Protein 3FHL (pdb70)

Structure (mmCIF, N/CA/C/O backbone):
data_3FHL
#
_entry.id   3FHL
#
_cell.length_a   196.258
_cell.length_b   127.367
_cell.length_c   79.889
_cell.angle_alpha   90.00
_cell.angle_beta   112.01
_cell.angle_gamma   90.00
#
_symmetry.space_group_name_H-M   'C 1 2 1'
#
loop_
_entity.id
_entity.type
_entity.pdbx_description
1 polymer 'Putative oxidoreductase'
2 non-polymer GLYCEROL
3 non-polymer 'MAGNESIUM ION'
4 water water
#
loop_
_atom_site.group_PDB
_atom_site.id
_atom_site.type_symbol
_atom_site.label_atom_id
_atom_site.label_alt_id
_atom_site.label_comp_id
_atom_site.label_asym_id
_atom_site.label_entity_id
_atom_site.label_seq_id
_atom_site.pdbx_PDB_ins_code
_atom_site.Cartn_x
_atom_site.Cartn_y
_atom_site.Cartn_z
_atom_site.occupancy
_atom_site.B_iso_or_equiv
_atom_site.auth_seq_id
_atom_site.auth_comp_id
_atom_site.auth_asym_id
_atom_site.auth_atom_id
_atom_site.pdbx_PDB_model_num
ATOM 1 N N . LEU A 1 3 ? 90.210 60.313 17.162 1.00 70.40 1 LEU A N 1
ATOM 2 C CA . LEU A 1 3 ? 88.971 61.138 17.064 1.00 74.28 1 LEU A CA 1
ATOM 3 C C . LEU A 1 3 ? 88.996 62.314 18.038 1.00 72.70 1 LEU A C 1
ATOM 4 O O . LEU A 1 3 ? 88.398 63.358 17.770 1.00 74.95 1 LEU A O 1
ATOM 9 N N . GLU A 1 4 ? 89.670 62.132 19.173 1.00 68.77 2 GLU A N 1
ATOM 10 C CA . GLU A 1 4 ? 89.996 63.252 20.056 1.00 64.45 2 GLU A CA 1
ATOM 11 C C . GLU A 1 4 ? 91.427 63.726 19.815 1.00 53.96 2 GLU A C 1
ATOM 12 O O . GLU A 1 4 ? 92.336 62.908 19.639 1.00 54.37 2 GLU A O 1
ATOM 18 N N . ILE A 1 5 ? 91.606 65.045 19.818 1.00 44.51 3 ILE A N 1
ATOM 19 C CA . ILE A 1 5 ? 92.890 65.698 19.500 1.00 37.04 3 ILE A CA 1
ATOM 20 C C . ILE A 1 5 ? 93.996 65.293 20.495 1.00 36.15 3 ILE A C 1
ATOM 21 O O . ILE A 1 5 ? 93.767 65.222 21.704 1.00 28.12 3 ILE A O 1
ATOM 26 N N . ILE A 1 6 ? 95.171 64.969 19.956 1.00 31.63 4 ILE A N 1
ATOM 27 C CA . ILE A 1 6 ? 96.298 64.509 20.753 1.00 27.89 4 ILE A CA 1
ATOM 28 C C . ILE A 1 6 ? 97.066 65.718 21.274 1.00 23.28 4 ILE A C 1
ATOM 29 O O . ILE A 1 6 ? 97.818 66.340 20.530 1.00 25.36 4 ILE A O 1
ATOM 34 N N . LYS A 1 7 ? 96.867 66.048 22.546 1.00 27.88 5 LYS A N 1
ATOM 35 C CA . LYS A 1 7 ? 97.559 67.176 23.166 1.00 29.97 5 LYS A CA 1
ATOM 36 C C . LYS A 1 7 ? 98.999 66.786 23.465 1.00 29.80 5 LYS A C 1
ATOM 37 O O . LYS A 1 7 ? 99.265 65.838 24.211 1.00 28.30 5 LYS A O 1
ATOM 43 N N . THR A 1 8 ? 99.914 67.548 22.878 1.00 29.78 6 THR A N 1
ATOM 44 C CA . THR A 1 8 ? 101.312 67.187 22.800 1.00 29.92 6 THR A CA 1
ATOM 45 C C . THR A 1 8 ? 102.200 68.194 23.535 1.00 29.09 6 THR A C 1
ATOM 46 O O . THR A 1 8 ? 102.055 69.412 23.384 1.00 28.54 6 THR A O 1
ATOM 50 N N . GLY A 1 9 ? 103.106 67.659 24.345 1.00 28.63 7 GLY A N 1
ATOM 51 C CA . GLY A 1 9 ? 104.150 68.442 25.011 1.00 28.74 7 GLY A CA 1
ATOM 52 C C . GLY A 1 9 ? 105.495 68.210 24.340 1.00 28.00 7 GLY A C 1
ATOM 53 O O . GLY A 1 9 ? 105.909 67.066 24.163 1.00 31.45 7 GLY A O 1
ATOM 54 N N . LEU A 1 10 ? 106.163 69.288 23.941 1.00 28.88 8 LEU A N 1
ATOM 55 C CA . LEU A 1 10 ? 107.460 69.176 23.281 1.00 29.14 8 LEU A CA 1
ATOM 56 C C . LEU A 1 10 ? 108.571 69.523 24.266 1.00 27.86 8 LEU A C 1
ATOM 57 O O . LEU A 1 10 ? 108.570 70.622 24.831 1.00 28.38 8 LEU A O 1
ATOM 62 N N . ALA A 1 11 ? 109.508 68.595 24.469 1.00 29.58 9 ALA A N 1
ATOM 63 C CA . ALA A 1 11 ? 110.497 68.749 25.565 1.00 25.82 9 ALA A CA 1
ATOM 64 C C . ALA A 1 11 ? 111.648 69.730 25.299 1.00 27.76 9 ALA A C 1
ATOM 65 O O . ALA A 1 11 ? 112.320 70.161 26.250 1.00 28.24 9 ALA A O 1
ATOM 67 N N . ALA A 1 12 ? 111.852 70.110 24.037 1.00 27.11 10 ALA A N 1
ATOM 68 C CA . ALA A 1 12 ? 112.915 71.053 23.670 1.00 33.45 10 ALA A CA 1
ATOM 69 C C . ALA A 1 12 ? 112.626 71.802 22.385 1.00 34.64 10 ALA A C 1
ATOM 70 O O . ALA A 1 12 ? 112.089 71.238 21.423 1.00 32.60 10 ALA A O 1
ATOM 72 N N . PHE A 1 13 ? 113.019 73.073 22.374 1.00 34.30 11 PHE A N 1
ATOM 73 C CA . PHE A 1 13 ? 112.826 73.938 21.221 1.00 36.90 11 PHE A CA 1
ATOM 74 C C . PHE A 1 13 ? 114.177 74.383 20.611 1.00 40.40 11 PHE A C 1
ATOM 75 O O . PHE A 1 13 ? 114.340 75.536 20.213 1.00 36.35 11 PHE A O 1
ATOM 83 N N . GLY A 1 14 ? 115.135 73.454 20.536 1.00 39.20 12 GLY A N 1
ATOM 84 C CA . GLY A 1 14 ? 116.375 73.660 19.773 1.00 35.61 12 GLY A CA 1
ATOM 85 C C . GLY A 1 14 ? 116.127 73.338 18.311 1.00 38.72 12 GLY A C 1
ATOM 86 O O . GLY A 1 14 ? 114.975 73.396 17.852 1.00 33.11 12 GLY A O 1
ATOM 87 N N . MET A 1 15 ? 117.181 72.973 17.574 1.00 34.13 13 MET A N 1
ATOM 88 C CA . MET A 1 15 ? 117.051 72.686 16.142 1.00 36.18 13 MET A CA 1
ATOM 89 C C . MET A 1 15 ? 115.968 71.651 15.889 1.00 35.96 13 MET A C 1
ATOM 90 O O . MET A 1 15 ? 115.094 71.868 15.054 1.00 34.13 13 MET A O 1
ATOM 95 N N . SER A 1 16 ? 116.066 70.532 16.604 1.00 34.71 14 SER A N 1
ATOM 96 C CA A SER A 1 16 ? 115.155 69.401 16.413 0.50 36.26 14 SER A CA 1
ATOM 97 C CA B SER A 1 16 ? 115.163 69.397 16.445 0.50 36.24 14 SER A CA 1
ATOM 98 C C . SER A 1 16 ? 113.697 69.778 16.670 1.00 31.66 14 SER A C 1
ATOM 99 O O . SER A 1 16 ? 112.812 69.389 15.904 1.00 33.53 14 SER A O 1
ATOM 104 N N . GLY A 1 17 ? 113.455 70.542 17.735 1.00 32.41 15 GLY A N 1
ATOM 105 C CA . GLY A 1 17 ? 112.109 71.014 18.042 1.00 29.71 15 GLY A CA 1
ATOM 106 C C . GLY A 1 17 ? 111.583 71.930 16.962 1.00 34.47 15 GLY A C 1
ATOM 107 O O . GLY A 1 17 ? 110.425 71.818 16.562 1.00 31.52 15 GLY A O 1
ATOM 108 N N . GLN A 1 18 ? 112.439 72.823 16.464 1.00 29.23 16 GLN A N 1
ATOM 109 C CA . GLN A 1 18 ? 111.997 73.812 15.481 1.00 33.19 16 GLN A CA 1
ATOM 110 C C . GLN A 1 18 ? 111.817 73.240 14.078 1.00 30.37 16 GLN A C 1
ATOM 111 O O . GLN A 1 18 ? 111.050 73.775 13.274 1.00 31.27 16 GLN A O 1
ATOM 117 N N . VAL A 1 19 ? 112.523 72.152 13.782 1.00 32.30 17 VAL A N 1
ATOM 118 C CA . VAL A 1 19 ? 112.582 71.622 12.426 1.00 30.04 17 VAL A CA 1
ATOM 119 C C . VAL A 1 19 ? 111.810 70.307 12.271 1.00 26.59 17 VAL A C 1
ATOM 120 O O . VAL A 1 19 ? 111.003 70.166 11.347 1.00 31.40 17 VAL A O 1
ATOM 124 N N . PHE A 1 20 ? 112.035 69.356 13.178 1.00 24.40 18 PHE A N 1
ATOM 125 C CA . PHE A 1 20 ? 111.467 67.999 13.039 1.00 27.21 18 PHE A CA 1
ATOM 126 C C . PHE A 1 20 ? 110.054 67.849 13.636 1.00 28.61 18 PHE A C 1
ATOM 127 O O . PHE A 1 20 ? 109.271 67.008 13.185 1.00 27.66 18 PHE A O 1
ATOM 135 N N . HIS A 1 21 ? 109.746 68.656 14.651 1.00 27.37 19 HIS A N 1
ATOM 136 C CA . HIS A 1 21 ? 108.602 68.399 15.529 1.00 29.08 19 HIS A CA 1
ATOM 137 C C . HIS A 1 21 ? 107.517 69.476 15.533 1.00 28.96 19 HIS A C 1
ATOM 138 O O . HIS A 1 21 ? 106.416 69.237 15.034 1.00 27.36 19 HIS A O 1
ATOM 145 N N . ALA A 1 22 ? 107.829 70.654 16.067 1.00 22.74 20 ALA A N 1
ATOM 146 C CA . ALA A 1 22 ? 106.832 71.741 16.175 1.00 27.86 20 ALA A CA 1
ATOM 147 C C . ALA A 1 22 ? 106.072 72.095 14.883 1.00 30.89 20 ALA A C 1
ATOM 148 O O . ALA A 1 22 ? 104.865 72.251 14.958 1.00 29.07 20 ALA A O 1
ATOM 150 N N . PRO A 1 23 ? 106.747 72.185 13.704 1.00 31.08 21 PRO A N 1
ATOM 151 C CA . PRO A 1 23 ? 105.925 72.536 12.529 1.00 31.03 21 PRO A CA 1
ATOM 152 C C . PRO A 1 23 ? 104.836 71.522 12.181 1.00 32.26 21 PRO A C 1
ATOM 153 O O . PRO A 1 23 ? 103.805 71.897 11.622 1.00 34.95 21 PRO A O 1
ATOM 157 N N . PHE A 1 24 ? 105.056 70.255 12.503 1.00 28.17 22 PHE A N 1
ATOM 158 C CA . PHE A 1 24 ? 104.114 69.216 12.099 1.00 27.73 22 PHE A CA 1
ATOM 159 C C . PHE A 1 24 ? 103.062 68.946 13.172 1.00 27.82 22 PHE A C 1
ATOM 160 O O . PHE A 1 24 ? 101.905 68.738 12.838 1.00 30.07 22 PHE A O 1
ATOM 168 N N . ILE A 1 25 ? 103.462 68.990 14.446 1.00 27.89 23 ILE A N 1
ATOM 169 C CA . ILE A 1 25 ? 102.507 68.929 15.559 1.00 28.13 23 ILE A CA 1
ATOM 170 C C . ILE A 1 25 ? 101.503 70.082 15.397 1.00 33.39 23 ILE A C 1
ATOM 171 O O . ILE A 1 25 ? 100.287 69.869 15.483 1.00 29.04 23 ILE A O 1
ATOM 176 N N . SER A 1 26 ? 102.031 71.271 15.098 1.00 28.73 24 SER A N 1
ATOM 177 C CA . SER A 1 26 ? 101.232 72.454 14.795 1.00 28.82 24 SER A CA 1
ATOM 178 C C . SER A 1 26 ? 100.272 72.285 13.610 1.00 29.27 24 SER A C 1
ATOM 179 O O . SER A 1 26 ? 99.064 72.404 13.801 1.00 32.05 24 SER A O 1
ATOM 182 N N . THR A 1 27 ? 100.788 72.006 12.409 1.00 29.07 25 THR A N 1
ATOM 183 C CA . THR A 1 27 ? 99.937 71.957 11.204 1.00 33.35 25 THR A CA 1
ATOM 184 C C . THR A 1 27 ? 98.967 70.785 11.179 1.00 30.66 25 THR A C 1
ATOM 185 O O . THR A 1 27 ? 97.874 70.914 10.632 1.00 31.73 25 THR A O 1
ATOM 189 N N . ASN A 1 28 ? 99.364 69.645 11.746 1.00 26.13 26 ASN A N 1
ATOM 190 C CA . ASN A 1 28 ? 98.474 68.483 11.796 1.00 28.98 26 ASN A CA 1
ATOM 191 C C . ASN A 1 28 ? 97.253 68.779 12.685 1.00 29.25 26 ASN A C 1
ATOM 192 O O . ASN A 1 28 ? 97.406 69.120 13.852 1.00 30.13 26 ASN A O 1
ATOM 197 N N . PRO A 1 29 ? 96.040 68.683 12.114 1.00 27.49 27 PRO A N 1
ATOM 198 C CA . PRO A 1 29 ? 94.833 69.051 12.873 1.00 30.37 27 PRO A CA 1
ATOM 199 C C . PRO A 1 29 ? 94.447 68.046 13.962 1.00 31.44 27 PRO A C 1
ATOM 200 O O . PRO A 1 29 ? 93.591 68.339 14.788 1.00 32.53 27 PRO A O 1
ATOM 204 N N . HIS A 1 30 ? 95.087 66.877 13.969 1.00 22.41 28 HIS A N 1
ATOM 205 C CA . HIS A 1 30 ? 94.758 65.850 14.926 1.00 21.07 28 HIS A CA 1
ATOM 206 C C . HIS A 1 30 ? 95.628 65.940 16.180 1.00 23.50 28 HIS A C 1
ATOM 207 O O . HIS A 1 30 ? 95.460 65.160 17.120 1.00 25.08 28 HIS A O 1
ATOM 214 N N . PHE A 1 31 ? 96.536 66.911 16.190 1.00 26.90 29 PHE A N 1
ATOM 215 C CA . PHE A 1 31 ? 97.446 67.134 17.314 1.00 24.61 29 PHE A CA 1
ATOM 216 C C . PHE A 1 31 ? 97.314 68.576 17.781 1.00 24.89 29 PHE A C 1
ATOM 217 O O . PHE A 1 31 ? 97.024 69.463 16.985 1.00 27.27 29 PHE A O 1
ATOM 225 N N . GLU A 1 32 ? 97.547 68.811 19.067 1.00 26.27 30 GLU A N 1
ATOM 226 C CA . GLU A 1 32 ? 97.697 70.175 19.557 1.00 26.55 30 GLU A CA 1
ATOM 227 C C . GLU A 1 32 ? 99.103 70.353 20.091 1.00 25.63 30 GLU A C 1
ATOM 228 O O . GLU A 1 32 ? 99.533 69.576 20.935 1.00 30.44 30 GLU A O 1
ATOM 234 N N . LEU A 1 33 ? 99.805 71.371 19.592 1.00 26.65 31 LEU A N 1
ATOM 235 C CA . LEU A 1 33 ? 101.086 71.785 20.150 1.00 28.04 31 LEU A CA 1
ATOM 236 C C . LEU A 1 33 ? 100.766 72.568 21.407 1.00 25.90 31 LEU A C 1
ATOM 237 O O . LEU A 1 33 ? 100.645 73.794 21.392 1.00 28.93 31 LEU A O 1
ATOM 242 N N . TYR A 1 34 ? 100.605 71.822 22.490 1.00 28.76 32 TYR A N 1
ATOM 243 C CA . TYR A 1 34 ? 99.968 72.320 23.696 1.00 30.03 32 TYR A CA 1
ATOM 244 C C . TYR A 1 34 ? 100.970 72.992 24.650 1.00 33.06 32 TYR A C 1
ATOM 245 O O . TYR A 1 34 ? 100.761 74.125 25.099 1.00 31.67 32 TYR A O 1
ATOM 254 N N . LYS A 1 35 ? 102.049 72.285 24.970 1.00 29.95 33 LYS A N 1
ATOM 255 C CA . LYS A 1 35 ? 103.081 72.830 25.839 1.00 31.57 33 LYS A CA 1
ATOM 256 C C . LYS A 1 35 ? 104.484 72.591 25.289 1.00 33.73 33 LYS A C 1
ATOM 257 O O . LYS A 1 35 ? 104.740 71.568 24.639 1.00 28.18 33 LYS A O 1
ATOM 263 N N . ILE A 1 36 ? 105.361 73.577 25.510 1.00 29.42 34 ILE A N 1
ATOM 264 C CA . ILE A 1 36 ? 106.742 73.550 25.046 1.00 29.78 34 ILE A CA 1
ATOM 265 C C . ILE A 1 36 ? 107.663 73.913 26.214 1.00 31.36 34 ILE A C 1
ATOM 266 O O . ILE A 1 36 ? 107.473 74.948 26.867 1.00 30.07 34 ILE A O 1
ATOM 271 N N . VAL A 1 37 ? 108.651 73.065 26.483 1.00 32.67 35 VAL A N 1
ATOM 272 C CA . VAL A 1 37 ? 109.695 73.422 27.465 1.00 27.89 35 VAL A CA 1
ATOM 273 C C . VAL A 1 37 ? 110.749 74.352 26.845 1.00 31.85 35 VAL A C 1
ATOM 274 O O . VAL A 1 37 ? 111.428 73.997 25.869 1.00 31.83 35 VAL A O 1
ATOM 278 N N . GLU A 1 38 ? 110.858 75.554 27.408 1.00 35.89 36 GLU A N 1
ATOM 279 C CA . GLU A 1 38 ? 111.984 76.448 27.166 1.00 39.84 36 GLU A CA 1
ATOM 280 C C . GLU A 1 38 ? 112.524 76.887 28.526 1.00 44.87 36 GLU A C 1
ATOM 281 O O . GLU A 1 38 ? 111.774 77.393 29.360 1.00 41.02 36 GLU A O 1
ATOM 287 N N . ARG A 1 39 ? 113.821 76.680 28.743 1.00 50.52 37 ARG A N 1
ATOM 288 C CA . ARG A 1 39 ? 114.486 76.997 30.014 1.00 53.72 37 ARG A CA 1
ATOM 289 C C . ARG A 1 39 ? 114.327 78.464 30.434 1.00 50.87 37 ARG A C 1
ATOM 290 O O . ARG A 1 39 ? 113.941 78.753 31.567 1.00 51.49 37 ARG A O 1
ATOM 298 N N . SER A 1 40 ? 114.631 79.382 29.526 1.00 50.47 38 SER A N 1
ATOM 299 C CA . SER A 1 40 ? 114.562 80.803 29.848 1.00 53.30 38 SER A CA 1
ATOM 300 C C . SER A 1 40 ? 113.970 81.644 28.725 1.00 54.09 38 SER A C 1
ATOM 301 O O . SER A 1 40 ? 113.368 82.689 28.975 1.00 54.53 38 SER A O 1
ATOM 304 N N . LYS A 1 41 ? 114.134 81.184 27.490 1.00 53.46 39 LYS A N 1
ATOM 305 C CA . LYS A 1 41 ? 113.714 81.962 26.332 1.00 54.51 39 LYS A CA 1
ATOM 306 C C . LYS A 1 41 ? 112.211 81.836 26.041 1.00 53.02 39 LYS A C 1
ATOM 307 O O . LYS A 1 41 ? 111.493 81.081 26.701 1.00 52.49 39 LYS A O 1
ATOM 313 N N . GLU A 1 42 ? 111.737 82.603 25.067 1.00 50.73 40 GLU A N 1
ATOM 314 C CA . GLU A 1 42 ? 110.359 82.492 24.606 1.00 49.37 40 GLU A CA 1
ATOM 315 C C . GLU A 1 42 ? 110.350 82.459 23.098 1.00 44.09 40 GLU A C 1
ATOM 316 O O . GLU A 1 42 ? 109.517 83.109 22.463 1.00 43.18 40 GLU A O 1
ATOM 322 N N . LEU A 1 43 ? 111.280 81.697 22.526 1.00 42.74 41 LEU A N 1
ATOM 323 C CA . LEU A 1 43 ? 111.456 81.633 21.076 1.00 46.09 41 LEU A CA 1
ATOM 324 C C . LEU A 1 43 ? 110.213 81.158 20.338 1.00 41.72 41 LEU A C 1
ATOM 325 O O . LEU A 1 43 ? 109.914 81.641 19.249 1.00 45.87 41 LEU A O 1
ATOM 330 N N . SER A 1 44 ? 109.485 80.229 20.952 1.00 40.40 42 SER A N 1
ATOM 331 C CA . SER A 1 44 ? 108.318 79.594 20.333 1.00 39.35 42 SER A CA 1
ATOM 332 C C . SER A 1 44 ? 107.080 80.483 20.193 1.00 38.21 42 SER A C 1
ATOM 333 O O . SER A 1 44 ? 106.184 80.162 19.404 1.00 41.15 42 SER A O 1
ATOM 336 N N . LYS A 1 45 ? 107.044 81.589 20.938 1.00 41.93 43 LYS A N 1
ATOM 337 C CA . LYS A 1 45 ? 105.925 82.548 20.914 1.00 46.70 43 LYS A CA 1
ATOM 338 C C . LYS A 1 45 ? 105.610 83.120 19.538 1.00 46.58 43 LYS A C 1
ATOM 339 O O . LYS A 1 45 ? 104.449 83.297 19.186 1.00 45.76 43 LYS A O 1
ATOM 345 N N . GLU A 1 46 ? 106.651 83.393 18.761 1.00 47.84 44 GLU A N 1
ATOM 346 C CA . GLU A 1 46 ? 106.505 84.053 17.467 1.00 50.74 44 GLU A CA 1
ATOM 347 C C . GLU A 1 46 ? 105.710 83.220 16.468 1.00 45.75 44 GLU A C 1
ATOM 348 O O . GLU A 1 46 ? 104.818 83.731 15.790 1.00 44.99 44 GLU A O 1
ATOM 354 N N . ARG A 1 47 ? 106.017 81.933 16.399 1.00 38.51 45 ARG A N 1
ATOM 355 C CA . ARG A 1 47 ? 105.385 81.058 15.425 1.00 36.82 45 ARG A CA 1
ATOM 356 C C . ARG A 1 47 ? 104.243 80.231 16.023 1.00 34.77 45 ARG A C 1
ATOM 357 O O . ARG A 1 47 ? 103.306 79.831 15.310 1.00 31.47 45 ARG A O 1
ATOM 365 N N . TYR A 1 48 ? 104.335 79.967 17.327 1.00 29.10 46 TYR A N 1
ATOM 366 C CA . TYR A 1 48 ? 103.357 79.137 18.036 1.00 32.32 46 TYR A CA 1
ATOM 367 C C . TYR A 1 48 ? 102.756 79.859 19.255 1.00 29.92 46 TYR A C 1
ATOM 368 O O . TYR A 1 48 ? 102.982 79.448 20.401 1.00 31.30 46 TYR A O 1
ATOM 377 N N . PRO A 1 49 ? 101.956 80.923 19.015 1.00 29.60 47 PRO A N 1
ATOM 378 C CA . PRO A 1 49 ? 101.501 81.749 20.134 1.00 31.37 47 PRO A CA 1
ATOM 379 C C . PRO A 1 49 ? 100.427 81.106 21.015 1.00 28.67 47 PRO A C 1
ATOM 380 O O . PRO A 1 49 ? 100.131 81.615 22.099 1.00 30.25 47 PRO A O 1
ATOM 384 N N . GLN A 1 50 ? 99.867 79.981 20.580 1.00 28.08 48 GLN A N 1
ATOM 385 C CA . GLN A 1 50 ? 98.849 79.288 21.358 1.00 29.75 48 GLN A CA 1
ATOM 386 C C . GLN A 1 50 ? 99.417 78.129 22.163 1.00 32.89 48 GLN A C 1
ATOM 387 O O . GLN A 1 50 ? 98.681 77.457 22.890 1.00 34.56 48 GLN A O 1
ATOM 393 N N . ALA A 1 51 ? 100.722 77.889 22.033 1.00 30.91 49 ALA A N 1
ATOM 394 C CA . ALA A 1 51 ? 101.397 76.944 22.927 1.00 33.81 49 ALA A CA 1
ATOM 395 C C . ALA A 1 51 ? 101.682 77.630 24.257 1.00 34.63 49 ALA A C 1
ATOM 396 O O . ALA A 1 51 ? 101.859 78.847 24.314 1.00 38.55 49 ALA A O 1
ATOM 398 N N . SER A 1 52 ? 101.716 76.855 25.329 1.00 32.35 50 SER A N 1
ATOM 399 C CA . SER A 1 52 ? 102.094 77.407 26.615 1.00 35.73 50 SER A CA 1
ATOM 400 C C . SER A 1 52 ? 103.516 76.965 26.915 1.00 38.55 50 SER A C 1
ATOM 401 O O . SER A 1 52 ? 103.832 75.785 26.833 1.00 34.10 50 SER A O 1
ATOM 404 N N . ILE A 1 53 ? 104.372 77.928 27.228 1.00 37.58 51 ILE A N 1
ATOM 405 C CA . ILE A 1 53 ? 105.763 77.647 27.544 1.00 38.07 51 ILE A CA 1
ATOM 406 C C . ILE A 1 53 ? 105.873 77.276 29.018 1.00 36.73 51 ILE A C 1
ATOM 407 O O . ILE A 1 53 ? 105.405 78.017 29.878 1.00 34.36 51 ILE A O 1
ATOM 412 N N . VAL A 1 54 ? 106.442 76.105 29.302 1.00 36.67 52 VAL A N 1
ATOM 413 C CA . VAL A 1 54 ? 106.793 75.735 30.676 1.00 33.10 52 VAL A CA 1
ATOM 414 C C . VAL A 1 54 ? 108.314 75.684 30.821 1.00 38.66 52 VAL A C 1
ATOM 415 O O . VAL A 1 54 ? 109.035 75.617 29.824 1.00 37.22 52 VAL A O 1
ATOM 419 N N . ARG A 1 55 ? 108.794 75.717 32.060 1.00 38.43 53 ARG A N 1
ATOM 420 C CA . ARG A 1 55 ? 110.226 75.877 32.326 1.00 38.09 53 ARG A CA 1
ATOM 421 C C . ARG A 1 55 ? 110.950 74.568 32.641 1.00 38.32 53 ARG A C 1
ATOM 422 O O . ARG A 1 55 ? 112.169 74.561 32.815 1.00 42.12 53 ARG A O 1
ATOM 430 N N . SER A 1 56 ? 110.205 73.468 32.729 1.00 34.56 54 SER A N 1
ATOM 431 C CA . SER A 1 56 ? 110.788 72.188 33.132 1.00 37.81 54 SER A CA 1
ATOM 432 C C . SER A 1 56 ? 110.071 71.008 32.507 1.00 39.64 54 SER A C 1
ATOM 433 O O . SER A 1 56 ? 108.875 71.083 32.203 1.00 37.53 54 SER A O 1
ATOM 436 N N . PHE A 1 57 ? 110.813 69.917 32.330 1.00 38.86 55 PHE A N 1
ATOM 437 C CA . PHE A 1 57 ? 110.262 68.695 31.772 1.00 34.97 55 PHE A CA 1
ATOM 438 C C . PHE A 1 57 ? 109.172 68.091 32.656 1.00 38.85 55 PHE A C 1
ATOM 439 O O . PHE A 1 57 ? 108.153 67.609 32.149 1.00 32.27 55 PHE A O 1
ATOM 447 N N . LYS A 1 58 ? 109.408 68.100 33.968 1.00 39.44 56 LYS A N 1
ATOM 448 C CA . LYS A 1 58 ? 108.455 67.576 34.953 1.00 43.07 56 LYS A CA 1
ATOM 449 C C . LYS A 1 58 ? 107.054 68.192 34.798 1.00 43.43 56 LYS A C 1
ATOM 450 O O . LYS A 1 58 ? 106.048 67.504 34.981 1.00 42.67 56 LYS A O 1
ATOM 456 N N . GLU A 1 59 ? 106.998 69.470 34.421 1.00 36.22 57 GLU A N 1
ATOM 457 C CA . GLU A 1 59 ? 105.733 70.143 34.157 1.00 37.85 57 GLU A CA 1
ATOM 458 C C . GLU A 1 59 ? 104.923 69.514 33.016 1.00 36.44 57 GLU A C 1
ATOM 459 O O . GLU A 1 59 ? 103.696 69.594 33.032 1.00 40.14 57 GLU A O 1
ATOM 465 N N . LEU A 1 60 ? 105.595 68.899 32.035 1.00 32.64 58 LEU A N 1
ATOM 466 C CA . LEU A 1 60 ? 104.887 68.152 30.991 1.00 31.00 58 LEU A CA 1
ATOM 467 C C . LEU A 1 60 ? 104.282 66.878 31.557 1.00 32.18 58 LEU A C 1
ATOM 468 O O . LEU A 1 60 ? 103.140 66.551 31.252 1.00 30.15 58 LEU A O 1
ATOM 473 N N . THR A 1 61 ? 105.052 66.159 32.377 1.00 27.51 59 THR A N 1
ATOM 474 C CA . THR A 1 61 ? 104.618 64.866 32.917 1.00 30.57 59 THR A CA 1
ATOM 475 C C . THR A 1 61 ? 103.529 65.008 33.977 1.00 31.38 59 THR A C 1
ATOM 476 O O . THR A 1 61 ? 102.761 64.080 34.204 1.00 30.61 59 THR A O 1
ATOM 480 N N . GLU A 1 62 ? 103.476 66.168 34.629 1.00 33.25 60 GLU A N 1
ATOM 481 C CA . GLU A 1 62 ? 102.507 66.417 35.707 1.00 38.09 60 GLU A CA 1
ATOM 482 C C . GLU A 1 62 ? 101.151 66.978 35.242 1.00 40.51 60 GLU A C 1
ATOM 483 O O . GLU A 1 62 ? 100.241 67.157 36.051 1.00 43.12 60 GLU A O 1
ATOM 489 N N . ASP A 1 63 ? 101.013 67.228 33.942 1.00 33.37 61 ASP A N 1
ATOM 490 C CA . ASP A 1 63 ? 99.783 67.792 33.382 1.00 33.18 61 ASP A CA 1
ATOM 491 C C . ASP A 1 63 ? 98.903 66.689 32.797 1.00 37.14 61 ASP A C 1
ATOM 492 O O . ASP A 1 63 ? 99.276 66.069 31.794 1.00 31.36 61 ASP A O 1
ATOM 497 N N . PRO A 1 64 ? 97.721 66.449 33.412 1.00 39.37 62 PRO A N 1
ATOM 498 C CA . PRO A 1 64 ? 96.837 65.351 32.992 1.00 36.47 62 PRO A CA 1
ATOM 499 C C . PRO A 1 64 ? 96.195 65.524 31.616 1.00 33.89 62 PRO A C 1
ATOM 500 O O . PRO A 1 64 ? 95.707 64.553 31.058 1.00 39.17 62 PRO A O 1
ATOM 504 N N . GLU A 1 65 ? 96.200 66.740 31.083 1.00 31.51 63 GLU A N 1
ATOM 505 C CA . GLU A 1 65 ? 95.675 66.997 29.737 1.00 34.63 63 GLU A CA 1
ATOM 506 C C . GLU A 1 65 ? 96.586 66.477 28.613 1.00 34.84 63 GLU A C 1
ATOM 507 O O . GLU A 1 65 ? 96.126 66.262 27.493 1.00 37.11 63 GLU A O 1
ATOM 513 N N . ILE A 1 66 ? 97.869 66.275 28.914 1.00 35.39 64 ILE A N 1
ATOM 514 C CA . ILE A 1 66 ? 98.848 65.852 27.895 1.00 30.20 64 ILE A CA 1
ATOM 515 C C . ILE A 1 66 ? 98.696 64.364 27.569 1.00 26.57 64 ILE A C 1
ATOM 516 O O . ILE A 1 66 ? 98.680 63.509 28.461 1.00 28.34 64 ILE A O 1
ATOM 521 N N . ASP A 1 67 ? 98.547 64.080 26.276 1.00 25.85 65 ASP A N 1
ATOM 522 C CA . ASP A 1 67 ? 98.415 62.738 25.745 1.00 28.90 65 ASP A CA 1
ATOM 523 C C . ASP A 1 67 ? 99.737 62.160 25.239 1.00 30.15 65 ASP A C 1
ATOM 524 O O . ASP A 1 67 ? 99.916 60.938 25.201 1.00 27.05 65 ASP A O 1
ATOM 529 N N . LEU A 1 68 ? 100.625 63.046 24.788 1.00 27.67 66 LEU A N 1
ATOM 530 C CA . LEU A 1 68 ? 101.862 62.645 24.128 1.00 28.01 66 LEU A CA 1
ATOM 531 C C . LEU A 1 68 ? 102.995 63.578 24.489 1.00 25.04 66 LEU A C 1
ATOM 532 O O . LEU A 1 68 ? 102.849 64.793 24.415 1.00 24.05 66 LEU A O 1
ATOM 537 N N . ILE A 1 69 ? 104.132 63.005 24.871 1.00 24.02 67 ILE A N 1
ATOM 538 C CA . ILE A 1 69 ? 105.342 63.798 25.099 1.00 26.57 67 ILE A CA 1
ATOM 539 C C . ILE A 1 69 ? 106.436 63.408 24.103 1.00 26.50 67 ILE A C 1
ATOM 540 O O . ILE A 1 69 ? 106.747 62.222 23.932 1.00 26.66 67 ILE A O 1
ATOM 545 N N . VAL A 1 70 ? 107.004 64.414 23.449 1.00 25.80 68 VAL A N 1
ATOM 546 C CA . VAL A 1 70 ? 108.108 64.209 22.523 1.00 24.82 68 VAL A CA 1
ATOM 547 C C . VAL A 1 70 ? 109.413 64.527 23.265 1.00 26.81 68 VAL A C 1
ATOM 548 O O . VAL A 1 70 ? 109.650 65.665 23.646 1.00 26.73 68 VAL A O 1
ATOM 552 N N . VAL A 1 71 ? 110.225 63.497 23.484 1.00 28.32 69 VAL A N 1
ATOM 553 C CA . VAL A 1 71 ? 111.507 63.628 24.212 1.00 26.49 69 VAL A CA 1
ATOM 554 C C . VAL A 1 71 ? 112.644 63.861 23.202 1.00 27.32 69 VAL A C 1
ATOM 555 O O . VAL A 1 71 ? 113.241 62.912 22.677 1.00 26.37 69 VAL A O 1
ATOM 559 N N . ASN A 1 72 ? 112.909 65.137 22.922 1.00 25.17 70 ASN A N 1
ATOM 560 C CA . ASN A 1 72 ? 113.960 65.562 21.986 1.00 27.48 70 ASN A CA 1
ATOM 561 C C . ASN A 1 72 ? 114.999 66.442 22.692 1.00 29.88 70 ASN A C 1
ATOM 562 O O . ASN A 1 72 ? 115.662 67.297 22.090 1.00 33.55 70 ASN A O 1
ATOM 567 N N . THR A 1 73 ? 115.111 66.216 23.988 1.00 28.28 71 THR A N 1
ATOM 568 C CA . THR A 1 73 ? 116.155 66.792 24.821 1.00 30.16 71 THR A CA 1
ATOM 569 C C . THR A 1 73 ? 117.504 66.071 24.566 1.00 33.07 71 THR A C 1
ATOM 570 O O . THR A 1 73 ? 117.546 65.099 23.807 1.00 33.66 71 THR A O 1
ATOM 574 N N . PRO A 1 74 ? 118.625 66.568 25.150 1.00 35.13 72 PRO A N 1
ATOM 575 C CA . PRO A 1 74 ? 119.911 65.876 24.936 1.00 35.66 72 PRO A CA 1
ATOM 576 C C . PRO A 1 74 ? 119.918 64.368 25.232 1.00 35.27 72 PRO A C 1
ATOM 577 O O . PRO A 1 74 ? 119.199 63.906 26.129 1.00 35.89 72 PRO A O 1
ATOM 581 N N . ASP A 1 75 ? 120.715 63.631 24.451 1.00 31.74 73 ASP A N 1
ATOM 582 C CA . ASP A 1 75 ? 120.828 62.158 24.502 1.00 32.94 73 ASP A CA 1
ATOM 583 C C . ASP A 1 75 ? 120.809 61.499 25.892 1.00 32.90 73 ASP A C 1
ATOM 584 O O . ASP A 1 75 ? 120.155 60.470 26.095 1.00 32.38 73 ASP A O 1
ATOM 589 N N . ASN A 1 76 ? 121.548 62.083 26.829 1.00 33.62 74 ASN A N 1
ATOM 590 C CA . ASN A 1 76 ? 121.689 61.552 28.190 1.00 39.88 74 ASN A CA 1
ATOM 591 C C . ASN A 1 76 ? 120.394 61.575 29.022 1.00 39.37 74 ASN A C 1
ATOM 592 O O . ASN A 1 76 ? 120.276 60.860 30.021 1.00 39.50 74 ASN A O 1
ATOM 597 N N . THR A 1 77 ? 119.446 62.411 28.613 1.00 33.67 75 THR A N 1
ATOM 598 C CA . THR A 1 77 ? 118.181 62.566 29.327 1.00 33.92 75 THR A CA 1
ATOM 599 C C . THR A 1 77 ? 117.131 61.538 28.893 1.00 32.68 75 THR A C 1
ATOM 600 O O . THR A 1 77 ? 116.093 61.414 29.549 1.00 31.72 75 THR A O 1
ATOM 604 N N . HIS A 1 78 ? 117.391 60.808 27.804 1.00 32.72 76 HIS A N 1
ATOM 605 C CA . HIS A 1 78 ? 116.313 60.072 27.103 1.00 31.76 76 HIS A CA 1
ATOM 606 C C . HIS A 1 78 ? 115.672 58.941 27.895 1.00 35.36 76 HIS A C 1
ATOM 607 O O . HIS A 1 78 ? 114.451 58.819 27.906 1.00 30.72 76 HIS A O 1
ATOM 614 N N . TYR A 1 79 ? 116.489 58.123 28.554 1.00 31.28 77 TYR A N 1
ATOM 615 C CA . TYR A 1 79 ? 115.976 57.026 29.360 1.00 29.12 77 TYR A CA 1
ATOM 616 C C . TYR A 1 79 ? 115.151 57.547 30.533 1.00 33.48 77 TYR A C 1
ATOM 617 O O . TYR A 1 79 ? 114.049 57.040 30.803 1.00 34.27 77 TYR A O 1
ATOM 626 N N . GLU A 1 80 ? 115.677 58.564 31.212 1.00 27.50 78 GLU A N 1
ATOM 627 C CA . GLU A 1 80 ? 115.040 59.066 32.426 1.00 33.16 78 GLU A CA 1
ATOM 628 C C . GLU A 1 80 ? 113.717 59.721 32.082 1.00 35.79 78 GLU A C 1
ATOM 629 O O . GLU A 1 80 ? 112.712 59.433 32.720 1.00 34.37 78 GLU A O 1
ATOM 635 N N . TYR A 1 81 ? 113.735 60.560 31.043 1.00 25.20 79 TYR A N 1
ATOM 636 C CA . TYR A 1 81 ? 112.586 61.358 30.632 1.00 29.32 79 TYR A CA 1
ATOM 637 C C . TYR A 1 81 ? 111.468 60.507 30.047 1.00 28.89 79 TYR A C 1
ATOM 638 O O . TYR A 1 81 ? 110.311 60.672 30.423 1.00 33.65 79 TYR A O 1
ATOM 647 N N . ALA A 1 82 ? 111.802 59.582 29.150 1.00 26.60 80 ALA A N 1
ATOM 648 C CA . ALA A 1 82 ? 110.792 58.688 28.580 1.00 29.19 80 ALA A CA 1
ATOM 649 C C . ALA A 1 82 ? 110.169 57.856 29.695 1.00 33.03 80 ALA A C 1
ATOM 650 O O . ALA A 1 82 ? 108.970 57.616 29.690 1.00 31.28 80 ALA A O 1
ATOM 652 N N . GLY A 1 83 ? 110.999 57.440 30.652 1.00 27.78 81 GLY A N 1
ATOM 653 C CA . GLY A 1 83 ? 110.546 56.700 31.833 1.00 29.48 81 GLY A CA 1
ATOM 654 C C . GLY A 1 83 ? 109.575 57.480 32.704 1.00 26.04 81 GLY A C 1
ATOM 655 O O . GLY A 1 83 ? 108.556 56.932 33.122 1.00 30.34 81 GLY A O 1
ATOM 656 N N . MET A 1 84 ? 109.883 58.753 32.962 1.00 31.38 82 MET A N 1
ATOM 657 C CA . MET A 1 84 ? 108.983 59.648 33.712 1.00 32.69 82 MET A CA 1
ATOM 658 C C . MET A 1 84 ? 107.647 59.819 32.994 1.00 32.37 82 MET A C 1
ATOM 659 O O . MET A 1 84 ? 106.584 59.724 33.607 1.00 28.49 82 MET A O 1
ATOM 664 N N . ALA A 1 85 ? 107.717 60.069 31.690 1.00 26.28 83 ALA A N 1
ATOM 665 C CA . ALA A 1 85 ? 106.520 60.276 30.875 1.00 25.92 83 ALA A CA 1
ATOM 666 C C . ALA A 1 85 ? 105.607 59.045 30.823 1.00 28.87 83 ALA A C 1
ATOM 667 O O . ALA A 1 85 ? 104.390 59.179 30.979 1.00 31.37 83 ALA A O 1
ATOM 669 N N . LEU A 1 86 ? 106.182 57.854 30.632 1.00 26.56 84 LEU A N 1
ATOM 670 C CA . LEU A 1 86 ? 105.396 56.615 30.628 1.00 29.78 84 LEU A CA 1
ATOM 671 C C . LEU A 1 86 ? 104.734 56.326 31.992 1.00 33.01 84 LEU A C 1
ATOM 672 O O . LEU A 1 86 ? 103.558 55.987 32.050 1.00 29.65 84 LEU A O 1
ATOM 677 N N . GLU A 1 87 ? 105.494 56.465 33.074 1.00 31.55 85 GLU A N 1
ATOM 678 C CA . GLU A 1 87 ? 104.964 56.280 34.441 1.00 32.95 85 GLU A CA 1
ATOM 679 C C . GLU A 1 87 ? 103.788 57.219 34.723 1.00 34.37 85 GLU A C 1
ATOM 680 O O . GLU A 1 87 ? 102.861 56.855 35.438 1.00 34.60 85 GLU A O 1
ATOM 686 N N . ALA A 1 88 ? 103.848 58.421 34.158 1.00 29.46 86 ALA A N 1
ATOM 687 C CA . ALA A 1 88 ? 102.786 59.425 34.279 1.00 29.07 86 ALA A CA 1
ATOM 688 C C . ALA A 1 88 ? 101.599 59.152 33.348 1.00 30.44 86 ALA A C 1
ATOM 689 O O . ALA A 1 88 ? 100.628 59.922 33.331 1.00 33.68 86 ALA A O 1
ATOM 691 N N . GLY A 1 89 ? 101.683 58.074 32.570 1.00 27.39 87 GLY A N 1
ATOM 692 C CA . GLY A 1 89 ? 100.578 57.636 31.702 1.00 25.70 87 GLY A CA 1
ATOM 693 C C . GLY A 1 89 ? 100.526 58.303 30.341 1.00 29.77 87 GLY A C 1
ATOM 694 O O . GLY A 1 89 ? 99.486 58.266 29.676 1.00 30.74 87 GLY A O 1
ATOM 695 N N . LYS A 1 90 ? 101.645 58.894 29.909 1.00 25.95 88 LYS A N 1
ATOM 696 C CA A LYS A 1 90 ? 101.719 59.551 28.600 0.50 28.98 88 LYS A CA 1
ATOM 697 C CA B LYS A 1 90 ? 101.699 59.544 28.595 0.50 25.45 88 LYS A CA 1
ATOM 698 C C . LYS A 1 90 ? 102.276 58.611 27.539 1.00 27.46 88 LYS A C 1
ATOM 699 O O . LYS A 1 90 ? 103.200 57.827 27.818 1.00 27.19 88 LYS A O 1
ATOM 710 N N . ASN A 1 91 ? 101.718 58.677 26.327 1.00 25.30 89 ASN A N 1
ATOM 711 C CA . ASN A 1 91 ? 102.392 58.090 25.159 1.00 28.05 89 ASN A CA 1
ATOM 712 C C . ASN A 1 91 ? 103.669 58.892 24.892 1.00 28.29 89 ASN A C 1
ATOM 713 O O . ASN A 1 91 ? 103.752 60.088 25.223 1.00 27.66 89 ASN A O 1
ATOM 718 N N . VAL A 1 92 ? 104.678 58.237 24.317 1.00 29.93 90 VAL A N 1
ATOM 719 C CA . VAL A 1 92 ? 106.005 58.852 24.192 1.00 23.94 90 VAL A CA 1
ATOM 720 C C . VAL A 1 92 ? 106.653 58.669 22.817 1.00 21.27 90 VAL A C 1
ATOM 721 O O . VAL A 1 92 ? 106.643 57.579 22.255 1.00 23.97 90 VAL A O 1
ATOM 725 N N . VAL A 1 93 ? 107.180 59.767 22.284 1.00 22.90 91 VAL A N 1
ATOM 726 C CA . VAL A 1 93 ? 108.158 59.736 21.184 1.00 24.83 91 VAL A CA 1
ATOM 727 C C . VAL A 1 93 ? 109.525 60.075 21.789 1.00 25.27 91 VAL A C 1
ATOM 728 O O . VAL A 1 93 ? 109.650 61.076 22.493 1.00 30.03 91 VAL A O 1
ATOM 732 N N . VAL A 1 94 ? 110.524 59.223 21.547 1.00 24.50 92 VAL A N 1
ATOM 733 C CA . VAL A 1 94 ? 111.918 59.548 21.915 1.00 24.56 92 VAL A CA 1
ATOM 734 C C . VAL A 1 94 ? 112.763 59.694 20.663 1.00 27.12 92 VAL A C 1
ATOM 735 O O . VAL A 1 94 ? 112.694 58.866 19.784 1.00 27.82 92 VAL A O 1
ATOM 739 N N . GLU A 1 95 ? 113.570 60.738 20.590 1.00 28.72 93 GLU A N 1
ATOM 740 C CA . GLU A 1 95 ? 114.521 60.843 19.489 1.00 34.82 93 GLU A CA 1
ATOM 741 C C . GLU A 1 95 ? 115.664 59.849 19.624 1.00 35.51 93 GLU A C 1
ATOM 742 O O . GLU A 1 95 ? 116.166 59.595 20.732 1.00 31.86 93 GLU A O 1
ATOM 748 N N . LYS A 1 96 ? 116.035 59.261 18.492 1.00 34.88 94 LYS A N 1
ATOM 749 C CA . LYS A 1 96 ? 117.266 58.489 18.364 1.00 38.56 94 LYS A CA 1
ATOM 750 C C . LYS A 1 96 ? 118.430 59.382 18.821 1.00 37.55 94 LYS A C 1
ATOM 751 O O . LYS A 1 96 ? 118.517 60.537 18.389 1.00 36.98 94 LYS A O 1
ATOM 757 N N . PRO A 1 97 ? 119.304 58.889 19.727 1.00 37.34 95 PRO A N 1
ATOM 758 C CA . PRO A 1 97 ? 119.395 57.570 20.354 1.00 38.34 95 PRO A CA 1
ATOM 759 C C . PRO A 1 97 ? 118.387 57.338 21.478 1.00 35.99 95 PRO A C 1
ATOM 760 O O . PRO A 1 97 ? 118.303 58.126 22.417 1.00 37.62 95 PRO A O 1
ATOM 764 N N . PHE A 1 98 ? 117.653 56.239 21.335 1.00 37.17 96 PHE A N 1
ATOM 765 C CA . PHE A 1 98 ? 116.568 55.813 22.206 1.00 36.00 96 PHE A CA 1
ATOM 766 C C . PHE A 1 98 ? 117.033 55.752 23.663 1.00 37.71 96 PHE A C 1
ATOM 767 O O . PHE A 1 98 ? 116.524 56.486 24.500 1.00 41.55 96 PHE A O 1
ATOM 775 N N . THR A 1 99 ? 118.004 54.897 23.962 1.00 37.57 97 THR A N 1
ATOM 776 C CA . THR A 1 99 ? 118.568 54.808 25.315 1.00 34.94 97 THR A CA 1
ATOM 777 C C . THR A 1 99 ? 120.088 54.642 25.227 1.00 37.69 97 THR A C 1
ATOM 778 O O . THR A 1 99 ? 120.633 54.415 24.143 1.00 35.98 97 THR A O 1
ATOM 782 N N . SER A 1 100 ? 120.778 54.750 26.358 1.00 37.44 98 SER A N 1
ATOM 783 C CA . SER A 1 100 ? 122.225 54.542 26.349 1.00 41.31 98 SER A CA 1
ATOM 784 C C . SER A 1 100 ? 122.582 53.058 26.383 1.00 41.96 98 SER A C 1
ATOM 785 O O . SER A 1 100 ? 123.675 52.683 25.975 1.00 46.82 98 SER A O 1
ATOM 788 N N . THR A 1 101 ? 121.670 52.212 26.870 1.00 35.63 99 THR A N 1
ATOM 789 C CA . THR A 1 101 ? 121.884 50.760 26.861 1.00 32.20 99 THR A CA 1
ATOM 790 C C . THR A 1 101 ? 120.653 50.015 26.362 1.00 35.61 99 THR A C 1
ATOM 791 O O . THR A 1 101 ? 119.545 50.555 26.399 1.00 34.58 99 THR A O 1
ATOM 795 N N . THR A 1 102 ? 120.861 48.782 25.895 1.00 35.77 100 THR A N 1
ATOM 796 C CA . THR A 1 102 ? 119.786 47.884 25.436 1.00 37.12 100 THR A CA 1
ATOM 797 C C . THR A 1 102 ? 118.860 47.502 26.592 1.00 38.22 100 THR A C 1
ATOM 798 O O . THR A 1 102 ? 117.643 47.447 26.430 1.00 36.63 100 THR A O 1
ATOM 802 N N . LYS A 1 103 ? 119.458 47.243 27.752 1.00 38.05 101 LYS A N 1
ATOM 803 C CA . LYS A 1 103 ? 118.719 46.905 28.968 1.00 39.74 101 LYS A CA 1
ATOM 804 C C . LYS A 1 103 ? 117.698 47.991 29.327 1.00 30.28 101 LYS A C 1
ATOM 805 O O . LYS A 1 103 ? 116.547 47.677 29.631 1.00 36.07 101 LYS A O 1
ATOM 811 N N . GLN A 1 104 ? 118.132 49.248 29.281 1.00 30.23 102 GLN A N 1
ATOM 812 C CA . GLN A 1 104 ? 117.267 50.398 29.498 1.00 32.83 102 GLN A CA 1
ATOM 813 C C . GLN A 1 104 ? 116.138 50.451 28.471 1.00 33.08 102 GLN A C 1
ATOM 814 O O . GLN A 1 104 ? 114.990 50.721 28.825 1.00 30.97 102 GLN A O 1
ATOM 820 N N . GLY A 1 105 ? 116.464 50.173 27.206 1.00 31.11 103 GLY A N 1
ATOM 821 C CA . GLY A 1 105 ? 115.470 50.179 26.132 1.00 28.29 103 GLY A CA 1
ATOM 822 C C . GLY A 1 105 ? 114.414 49.117 26.324 1.00 30.24 103 GLY A C 1
ATOM 823 O O . GLY A 1 105 ? 113.225 49.370 26.126 1.00 29.54 103 GLY A O 1
ATOM 824 N N . GLU A 1 106 ? 114.858 47.924 26.722 1.00 25.32 104 GLU A N 1
ATOM 825 C CA . GLU A 1 106 ? 113.972 46.808 27.028 1.00 34.52 104 GLU A CA 1
ATOM 826 C C . GLU A 1 106 ? 113.036 47.137 28.197 1.00 33.24 104 GLU A C 1
ATOM 827 O O . GLU A 1 106 ? 111.872 46.758 28.180 1.00 31.37 104 GLU A O 1
ATOM 833 N N . GLU A 1 107 ? 113.561 47.835 29.199 1.00 33.97 105 GLU A N 1
ATOM 834 C CA . GLU A 1 107 ? 112.778 48.234 30.368 1.00 33.68 105 GLU A CA 1
ATOM 835 C C . GLU A 1 107 ? 111.633 49.167 29.961 1.00 30.06 105 GLU A C 1
ATOM 836 O O . GLU A 1 107 ? 110.488 48.968 30.354 1.00 30.02 105 GLU A O 1
ATOM 842 N N . LEU A 1 108 ? 111.955 50.167 29.150 1.00 29.64 106 LEU A N 1
ATOM 843 C CA . LEU A 1 108 ? 110.975 51.154 28.726 1.00 32.91 106 LEU A CA 1
ATOM 844 C C . LEU A 1 108 ? 109.881 50.554 27.866 1.00 29.54 106 LEU A C 1
ATOM 845 O O . LEU A 1 108 ? 108.718 50.903 28.042 1.00 29.71 106 LEU A O 1
ATOM 850 N N . ILE A 1 109 ? 110.246 49.641 26.959 1.00 29.65 107 ILE A N 1
ATOM 851 C CA . ILE A 1 109 ? 109.273 48.938 26.113 1.00 26.97 107 ILE A CA 1
ATOM 852 C C . ILE A 1 109 ? 108.317 48.083 26.959 1.00 30.74 107 ILE A C 1
ATOM 853 O O . ILE A 1 109 ? 107.103 48.057 26.722 1.00 26.02 107 ILE A O 1
ATOM 858 N N . ALA A 1 110 ? 108.875 47.382 27.942 1.00 30.68 108 ALA A N 1
ATOM 859 C CA . ALA A 1 110 ? 108.078 46.576 28.870 1.00 31.30 108 ALA A CA 1
ATOM 860 C C . ALA A 1 110 ? 107.118 47.446 29.688 1.00 28.84 108 ALA A C 1
ATOM 861 O O . ALA A 1 110 ? 105.986 47.041 29.956 1.00 33.54 108 ALA A O 1
ATOM 863 N N . LEU A 1 111 ? 107.585 48.622 30.089 1.00 26.22 109 LEU A N 1
ATOM 864 C CA . LEU A 1 111 ? 106.775 49.537 30.887 1.00 29.26 109 LEU A CA 1
ATOM 865 C C . LEU A 1 111 ? 105.633 50.096 30.049 1.00 33.61 109 LEU A C 1
ATOM 866 O O . LEU A 1 111 ? 104.489 50.141 30.505 1.00 30.06 109 LEU A O 1
ATOM 871 N N . ALA A 1 112 ? 105.957 50.501 28.822 1.00 30.37 110 ALA A N 1
ATOM 872 C CA . ALA A 1 112 ? 104.958 50.961 27.866 1.00 26.23 110 ALA A CA 1
ATOM 873 C C . ALA A 1 112 ? 103.887 49.892 27.589 1.00 27.45 110 ALA A C 1
ATOM 874 O O . ALA A 1 112 ? 102.690 50.202 27.512 1.00 30.00 110 ALA A O 1
ATOM 876 N N . LYS A 1 113 ? 104.318 48.644 27.437 1.00 31.27 111 LYS A N 1
ATOM 877 C CA . LYS A 1 113 ? 103.418 47.520 27.190 1.00 34.12 111 LYS A CA 1
ATOM 878 C C . LYS A 1 113 ? 102.487 47.272 28.395 1.00 36.72 111 LYS A C 1
ATOM 879 O O . LYS A 1 113 ? 101.277 47.072 28.224 1.00 36.77 111 LYS A O 1
ATOM 885 N N . LYS A 1 114 ? 103.074 47.294 29.594 1.00 38.29 112 LYS A N 1
ATOM 886 C CA . LYS A 1 114 ? 102.351 47.159 30.861 1.00 38.49 112 LYS A CA 1
ATOM 887 C C . LYS A 1 114 ? 101.238 48.209 30.958 1.00 37.48 112 LYS A C 1
ATOM 888 O O . LYS A 1 114 ? 100.109 47.884 31.297 1.00 40.08 112 LYS A O 1
ATOM 894 N N . LYS A 1 115 ? 101.547 49.453 30.609 1.00 35.25 113 LYS A N 1
ATOM 895 C CA . LYS A 1 115 ? 100.601 50.547 30.783 1.00 31.12 113 LYS A CA 1
ATOM 896 C C . LYS A 1 115 ? 99.726 50.831 29.564 1.00 33.85 113 LYS A C 1
ATOM 897 O O . LYS A 1 115 ? 98.906 51.754 29.596 1.00 35.49 113 LYS A O 1
ATOM 903 N N . GLY A 1 116 ? 99.883 50.034 28.509 1.00 31.92 114 GLY A N 1
ATOM 904 C CA . GLY A 1 116 ? 99.108 50.206 27.274 1.00 30.18 114 GLY A CA 1
ATOM 905 C C . GLY A 1 116 ? 99.395 51.499 26.524 1.00 33.18 114 GLY A C 1
ATOM 906 O O . GLY A 1 116 ? 98.493 52.065 25.893 1.00 31.50 114 GLY A O 1
ATOM 907 N N . LEU A 1 117 ? 100.647 51.968 26.587 1.00 30.49 115 LEU A N 1
ATOM 908 C CA . LEU A 1 117 ? 101.054 53.245 25.970 1.00 30.72 115 LEU A CA 1
ATOM 909 C C . LEU A 1 117 ? 101.947 53.067 24.738 1.00 28.56 115 LEU A C 1
ATOM 910 O O . LEU A 1 117 ? 102.629 52.069 24.618 1.00 28.10 115 LEU A O 1
ATOM 915 N N . MET A 1 118 ? 101.930 54.042 23.829 1.00 26.84 116 MET A N 1
ATOM 916 C CA . MET A 1 118 ? 102.838 54.031 22.672 1.00 26.92 116 MET A CA 1
ATOM 917 C C . MET A 1 118 ? 104.237 54.510 23.069 1.00 28.49 116 MET A C 1
ATOM 918 O O . MET A 1 118 ? 104.377 55.537 23.716 1.00 26.21 116 MET A O 1
ATOM 923 N N . LEU A 1 119 ? 105.259 53.740 22.686 1.00 29.35 117 LEU A N 1
ATOM 924 C CA . LEU A 1 119 ? 106.639 54.197 22.745 1.00 29.19 117 LEU A CA 1
ATOM 925 C C . LEU A 1 119 ? 107.269 54.153 21.328 1.00 24.49 117 LEU A C 1
ATOM 926 O O . LEU A 1 119 ? 107.612 53.088 20.807 1.00 27.74 117 LEU A O 1
ATOM 931 N N . SER A 1 120 ? 107.396 55.333 20.736 1.00 25.32 118 SER A N 1
ATOM 932 C CA . SER A 1 120 ? 107.875 55.520 19.374 1.00 27.73 118 SER A CA 1
ATOM 933 C C . SER A 1 120 ? 109.268 56.121 19.404 1.00 30.05 118 SER A C 1
ATOM 934 O O . SER A 1 120 ? 109.571 56.931 20.282 1.00 26.70 118 SER A O 1
ATOM 937 N N . VAL A 1 121 ? 110.122 55.709 18.461 1.00 28.83 119 VAL A N 1
ATOM 938 C CA . VAL A 1 121 ? 111.425 56.369 18.297 1.00 27.15 119 VAL A CA 1
ATOM 939 C C . VAL A 1 121 ? 111.466 57.120 16.980 1.00 27.53 119 VAL A C 1
ATOM 940 O O . VAL A 1 121 ? 111.210 56.543 15.932 1.00 26.43 119 VAL A O 1
ATOM 944 N N . TYR A 1 122 ? 111.778 58.408 17.068 1.00 23.32 120 TYR A N 1
ATOM 945 C CA . TYR A 1 122 ? 111.882 59.283 15.921 1.00 23.04 120 TYR A CA 1
ATOM 946 C C . TYR A 1 122 ? 113.262 59.234 15.253 1.00 26.08 120 TYR A C 1
ATOM 947 O O . TYR A 1 122 ? 114.307 59.418 15.910 1.00 27.32 120 TYR A O 1
ATOM 956 N N . GLN A 1 123 ? 113.224 59.014 13.941 1.00 25.38 121 GLN A N 1
ATOM 957 C CA . GLN A 1 123 ? 114.378 59.028 13.063 1.00 28.45 121 GLN A CA 1
ATOM 958 C C . GLN A 1 123 ? 114.006 59.832 11.817 1.00 26.12 121 GLN A C 1
ATOM 959 O O . GLN A 1 123 ? 113.223 59.366 10.997 1.00 27.50 121 GLN A O 1
ATOM 965 N N . ASN A 1 124 ? 114.582 61.020 11.663 1.00 25.16 122 ASN A N 1
ATOM 966 C CA . ASN A 1 124 ? 114.199 61.916 10.562 1.00 26.87 122 ASN A CA 1
ATOM 967 C C . ASN A 1 124 ? 114.457 61.336 9.164 1.00 27.89 122 ASN A C 1
ATOM 968 O O . ASN A 1 124 ? 113.697 61.611 8.226 1.00 27.03 122 ASN A O 1
ATOM 973 N N . ARG A 1 125 ? 115.465 60.464 9.045 1.00 28.13 123 ARG A N 1
ATOM 974 C CA A ARG A 1 125 ? 115.867 59.924 7.739 0.50 26.17 123 ARG A CA 1
ATOM 975 C CA B ARG A 1 125 ? 115.859 59.931 7.735 0.50 26.43 123 ARG A CA 1
ATOM 976 C C . ARG A 1 125 ? 114.819 59.015 7.113 1.00 26.24 123 ARG A C 1
ATOM 977 O O . ARG A 1 125 ? 114.831 58.804 5.902 1.00 27.77 123 ARG A O 1
ATOM 992 N N . ARG A 1 126 ? 113.927 58.467 7.949 1.00 25.34 124 ARG A N 1
ATOM 993 C CA . ARG A 1 126 ? 112.774 57.667 7.479 1.00 26.71 124 ARG A CA 1
ATOM 994 C C . ARG A 1 126 ? 111.837 58.472 6.592 1.00 21.13 124 ARG A C 1
ATOM 995 O O . ARG A 1 126 ? 111.083 57.901 5.800 1.00 27.83 124 ARG A O 1
ATOM 1003 N N . TRP A 1 127 ? 111.873 59.793 6.742 1.00 24.49 125 TRP A N 1
ATOM 1004 C CA . TRP A 1 127 ? 110.909 60.670 6.066 1.00 27.59 125 TRP A CA 1
ATOM 1005 C C . TRP A 1 127 ? 111.550 61.522 4.966 1.00 26.95 125 TRP A C 1
ATOM 1006 O O . TRP A 1 127 ? 110.901 62.424 4.415 1.00 26.95 125 TRP A O 1
ATOM 1017 N N . ASP A 1 128 ? 112.806 61.211 4.639 1.00 30.37 126 ASP A N 1
ATOM 1018 C CA . ASP A 1 128 ? 113.552 61.956 3.610 1.00 30.24 126 ASP A CA 1
ATOM 1019 C C . ASP A 1 128 ? 113.075 61.580 2.221 1.00 25.13 126 ASP A C 1
ATOM 1020 O O . ASP A 1 128 ? 112.633 60.462 2.013 1.00 25.78 126 ASP A O 1
ATOM 1025 N N . ALA A 1 129 ? 113.202 62.517 1.272 1.00 29.07 127 ALA A N 1
ATOM 1026 C CA . ALA A 1 129 ? 112.775 62.300 -0.120 1.00 26.70 127 ALA A CA 1
ATOM 1027 C C . ALA A 1 129 ? 113.338 61.015 -0.728 1.00 27.67 127 ALA A C 1
ATOM 1028 O O . ALA A 1 129 ? 112.616 60.271 -1.393 1.00 27.63 127 ALA A O 1
ATOM 1030 N N . ASP A 1 130 ? 114.612 60.725 -0.470 1.00 31.29 128 ASP A N 1
ATOM 1031 C CA . ASP A 1 130 ? 115.255 59.580 -1.124 1.00 28.66 128 ASP A CA 1
ATOM 1032 C C . ASP A 1 130 ? 114.704 58.213 -0.688 1.00 28.16 128 ASP A C 1
ATOM 1033 O O . ASP A 1 130 ? 114.312 57.409 -1.539 1.00 25.99 128 ASP A O 1
ATOM 1038 N N . PHE A 1 131 ? 114.632 57.980 0.623 1.00 24.87 129 PHE A N 1
ATOM 1039 C CA . PHE A 1 131 ? 114.019 56.771 1.181 1.00 27.55 129 PHE A CA 1
ATOM 1040 C C . PHE A 1 131 ? 112.524 56.611 0.821 1.00 25.43 129 PHE A C 1
ATOM 1041 O O . PHE A 1 131 ? 112.094 55.532 0.444 1.00 27.97 129 PHE A O 1
ATOM 1049 N N . LEU A 1 132 ? 111.747 57.692 0.915 1.00 25.13 130 LEU A N 1
ATOM 1050 C CA . LEU A 1 132 ? 110.326 57.648 0.515 1.00 26.60 130 LEU A CA 1
ATOM 1051 C C . LEU A 1 132 ? 110.142 57.352 -0.959 1.00 28.17 130 LEU A C 1
ATOM 1052 O O . LEU A 1 132 ? 109.179 56.685 -1.349 1.00 29.44 130 LEU A O 1
ATOM 1057 N N . THR A 1 133 ? 111.059 57.857 -1.786 1.00 25.48 131 THR A N 1
ATOM 1058 C CA . THR A 1 133 ? 111.036 57.555 -3.219 1.00 27.24 131 THR A CA 1
ATOM 1059 C C . THR A 1 133 ? 111.279 56.059 -3.447 1.00 27.03 131 THR A C 1
ATOM 1060 O O . THR A 1 133 ? 110.583 55.429 -4.231 1.00 28.35 131 THR A O 1
ATOM 1064 N N . VAL A 1 134 ? 112.257 55.495 -2.738 1.00 25.59 132 VAL A N 1
ATOM 1065 C CA . VAL A 1 134 ? 112.529 54.050 -2.811 1.00 22.58 132 VAL A CA 1
ATOM 1066 C C . VAL A 1 134 ? 111.325 53.218 -2.355 1.00 25.11 132 VAL A C 1
ATOM 1067 O O . VAL A 1 134 ? 110.934 52.276 -3.056 1.00 25.82 132 VAL A O 1
ATOM 1071 N N . ARG A 1 135 ? 110.715 53.592 -1.220 1.00 24.26 133 ARG A N 1
ATOM 1072 C CA . ARG A 1 135 ? 109.487 52.913 -0.719 1.00 28.61 133 ARG A CA 1
ATOM 1073 C C . ARG A 1 135 ? 108.374 52.925 -1.754 1.00 25.99 133 ARG A C 1
ATOM 1074 O O . ARG A 1 135 ? 107.671 51.930 -1.949 1.00 26.14 133 ARG A O 1
ATOM 1082 N N . ASP A 1 136 ? 108.230 54.072 -2.409 1.00 24.76 134 ASP A N 1
ATOM 1083 C CA . ASP A 1 136 ? 107.215 54.271 -3.439 1.00 30.58 134 ASP A CA 1
ATOM 1084 C C . ASP A 1 136 ? 107.466 53.460 -4.708 1.00 29.97 134 ASP A C 1
ATOM 1085 O O . ASP A 1 136 ? 106.521 52.929 -5.308 1.00 28.26 134 ASP A O 1
ATOM 1090 N N . ILE A 1 137 ? 108.727 53.385 -5.136 1.00 30.58 135 ILE A N 1
ATOM 1091 C CA . ILE A 1 137 ? 109.107 52.538 -6.287 1.00 28.70 135 ILE A CA 1
ATOM 1092 C C . ILE A 1 137 ? 108.769 51.076 -6.000 1.00 26.57 135 ILE A C 1
ATOM 1093 O O . ILE A 1 137 ? 108.256 50.362 -6.869 1.00 27.57 135 ILE A O 1
ATOM 1098 N N . LEU A 1 138 ? 109.045 50.644 -4.773 1.00 28.17 136 LEU A N 1
ATOM 1099 C CA . LEU A 1 138 ? 108.719 49.280 -4.342 1.00 29.25 136 LEU A CA 1
ATOM 1100 C C . LEU A 1 138 ? 107.210 49.044 -4.237 1.00 30.62 136 LEU A C 1
ATOM 1101 O O . LEU A 1 138 ? 106.709 48.024 -4.715 1.00 32.83 136 LEU A O 1
ATOM 1106 N N . ALA A 1 139 ? 106.492 50.004 -3.652 1.00 30.62 137 ALA A N 1
ATOM 1107 C CA . ALA A 1 139 ? 105.025 49.917 -3.515 1.00 32.56 137 ALA A CA 1
ATOM 1108 C C . ALA A 1 139 ? 104.328 49.787 -4.865 1.00 29.24 137 ALA A C 1
ATOM 1109 O O . ALA A 1 139 ? 103.359 49.023 -5.017 1.00 33.12 137 ALA A O 1
ATOM 1111 N N . LYS A 1 140 ? 104.851 50.512 -5.850 1.00 27.02 138 LYS A N 1
ATOM 1112 C CA . LYS A 1 140 ? 104.295 50.536 -7.198 1.00 27.77 138 LYS A CA 1
ATOM 1113 C C . LYS A 1 140 ? 104.836 49.433 -8.118 1.00 28.50 138 LYS A C 1
ATOM 1114 O O . LYS A 1 140 ? 104.417 49.339 -9.275 1.00 28.86 138 LYS A O 1
ATOM 1120 N N . SER A 1 141 ? 105.771 48.625 -7.614 1.00 25.74 139 SER A N 1
ATOM 1121 C CA . SER A 1 141 ? 106.420 47.530 -8.374 1.00 27.62 139 SER A CA 1
ATOM 1122 C C . SER A 1 141 ? 107.005 47.971 -9.721 1.00 26.83 139 SER A C 1
ATOM 1123 O O . SER A 1 141 ? 106.867 47.256 -10.719 1.00 31.68 139 SER A O 1
ATOM 1126 N N . LEU A 1 142 ? 107.642 49.147 -9.746 1.00 23.83 140 LEU A N 1
ATOM 1127 C CA . LEU A 1 142 ? 108.167 49.722 -10.990 1.00 24.88 140 LEU A CA 1
ATOM 1128 C C . LEU A 1 142 ? 109.285 48.871 -11.603 1.00 29.80 140 LEU A C 1
ATOM 1129 O O . LEU A 1 142 ? 109.466 48.861 -12.821 1.00 32.26 140 LEU A O 1
ATOM 1134 N N . LEU A 1 143 ? 109.974 48.109 -10.755 1.00 27.81 141 LEU A N 1
ATOM 1135 C CA . LEU A 1 143 ? 111.102 47.288 -11.168 1.00 29.40 141 LEU A CA 1
ATOM 1136 C C . LEU A 1 143 ? 110.701 45.842 -11.432 1.00 31.48 141 LEU A C 1
ATOM 1137 O O . LEU A 1 143 ? 111.555 44.990 -11.677 1.00 29.83 141 LEU A O 1
ATOM 1142 N N . GLY A 1 144 ? 109.401 45.559 -11.405 1.00 30.08 142 GLY A N 1
ATOM 1143 C CA . GLY A 1 144 ? 108.931 44.182 -11.436 1.00 29.80 142 GLY A CA 1
ATOM 1144 C C . GLY A 1 144 ? 109.100 43.533 -10.082 1.00 30.09 142 GLY A C 1
ATOM 1145 O O . GLY A 1 144 ? 108.795 44.140 -9.060 1.00 34.60 142 GLY A O 1
ATOM 1146 N N . ARG A 1 145 ? 109.562 42.285 -10.070 1.00 33.46 143 ARG A N 1
ATOM 1147 C CA . ARG A 1 145 ? 109.883 41.613 -8.821 1.00 28.72 143 ARG A CA 1
ATOM 1148 C C . ARG A 1 145 ? 111.293 42.020 -8.427 1.00 31.74 143 ARG A C 1
ATOM 1149 O O . ARG A 1 145 ? 112.216 41.839 -9.213 1.00 28.50 143 ARG A O 1
ATOM 1157 N N . LEU A 1 146 ? 111.454 42.558 -7.219 1.00 29.11 144 LEU A N 1
ATOM 1158 C CA . LEU A 1 146 ? 112.768 42.996 -6.740 1.00 29.79 144 LEU A CA 1
ATOM 1159 C C . LEU A 1 146 ? 113.656 41.796 -6.439 1.00 27.56 144 LEU A C 1
ATOM 1160 O O . LEU A 1 146 ? 113.205 40.824 -5.836 1.00 26.55 144 LEU A O 1
ATOM 1165 N N . VAL A 1 147 ? 114.915 41.865 -6.872 1.00 21.36 145 VAL A N 1
ATOM 1166 C CA . VAL A 1 147 ? 115.889 40.798 -6.603 1.00 22.11 145 VAL A CA 1
ATOM 1167 C C . VAL A 1 147 ? 117.102 41.288 -5.820 1.00 22.75 145 VAL A C 1
ATOM 1168 O O . VAL A 1 147 ? 117.743 40.501 -5.154 1.00 25.79 145 VAL A O 1
ATOM 1172 N N . GLU A 1 148 ? 117.399 42.585 -5.899 1.00 21.38 146 GLU A N 1
ATOM 1173 C CA . GLU A 1 148 ? 118.592 43.116 -5.230 1.00 26.35 146 GLU A CA 1
ATOM 1174 C C . GLU A 1 148 ? 118.422 44.536 -4.731 1.00 28.35 146 GLU A C 1
ATOM 1175 O O . GLU A 1 148 ? 117.863 45.398 -5.422 1.00 23.35 146 GLU A O 1
ATOM 1181 N N . TYR A 1 149 ? 118.946 44.783 -3.532 1.00 23.87 147 TYR A N 1
ATOM 1182 C CA . TYR A 1 149 ? 118.890 46.090 -2.921 1.00 24.96 147 TYR A CA 1
ATOM 1183 C C . TYR A 1 149 ? 120.278 46.411 -2.397 1.00 21.86 147 TYR A C 1
ATOM 1184 O O . TYR A 1 149 ? 120.867 45.621 -1.683 1.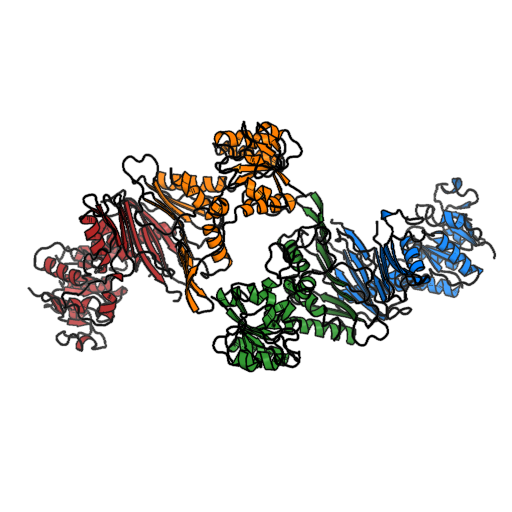00 25.26 147 TYR A O 1
ATOM 1193 N N . GLU A 1 150 ? 120.792 47.572 -2.772 1.00 23.60 148 GLU A N 1
ATOM 1194 C CA . GLU A 1 150 ? 122.093 48.016 -2.304 1.00 23.91 148 GLU A CA 1
ATOM 1195 C C . GLU A 1 150 ? 121.973 49.421 -1.819 1.00 23.59 148 GLU A C 1
ATOM 1196 O O . GLU A 1 150 ? 121.353 50.262 -2.474 1.00 23.56 148 GLU A O 1
ATOM 1202 N N . SER A 1 151 ? 122.602 49.703 -0.688 1.00 22.10 149 SER A N 1
ATOM 1203 C CA A SER A 1 151 ? 122.584 51.053 -0.157 0.50 22.07 149 SER A CA 1
ATOM 1204 C CA B SER A 1 151 ? 122.556 51.024 -0.105 0.50 24.58 149 SER A CA 1
ATOM 1205 C C . SER A 1 151 ? 123.928 51.385 0.446 1.00 24.10 149 SER A C 1
ATOM 1206 O O . SER A 1 151 ? 124.476 50.622 1.234 1.00 26.31 149 SER A O 1
ATOM 1211 N N . THR A 1 152 ? 124.467 52.533 0.031 1.00 24.70 150 THR A N 1
ATOM 1212 C CA . THR A 1 152 ? 125.818 52.945 0.403 1.00 26.76 150 THR A CA 1
ATOM 1213 C C . THR A 1 152 ? 125.888 54.406 0.836 1.00 26.66 150 THR A C 1
ATOM 1214 O O . THR A 1 152 ? 125.339 55.286 0.180 1.00 29.31 150 THR A O 1
ATOM 1218 N N . PHE A 1 153 ? 126.559 54.650 1.953 1.00 27.21 151 PHE A N 1
ATOM 1219 C CA . PHE A 1 153 ? 126.979 55.996 2.311 1.00 30.85 151 PHE A CA 1
ATOM 1220 C C . PHE A 1 153 ? 128.423 56.208 1.853 1.00 30.03 151 PHE A C 1
ATOM 1221 O O . PHE A 1 153 ? 129.372 55.694 2.466 1.00 25.18 151 PHE A O 1
ATOM 1229 N N . ALA A 1 154 ? 128.589 56.951 0.768 1.00 24.59 152 ALA A N 1
ATOM 1230 C CA . ALA A 1 154 ? 129.921 57.226 0.218 1.00 31.42 152 ALA A CA 1
ATOM 1231 C C . ALA A 1 154 ? 130.431 58.583 0.673 1.00 31.08 152 ALA A C 1
ATOM 1232 O O . ALA A 1 154 ? 129.747 59.600 0.539 1.00 31.42 152 ALA A O 1
ATOM 1234 N N . ARG A 1 155 ? 131.631 58.593 1.233 1.00 32.71 153 ARG A N 1
ATOM 1235 C CA . ARG A 1 155 ? 132.258 59.840 1.664 1.00 33.03 153 ARG A CA 1
ATOM 1236 C C . ARG A 1 155 ? 133.732 59.793 1.281 1.00 32.10 153 ARG A C 1
ATOM 1237 O O . ARG A 1 155 ? 134.271 58.717 1.031 1.00 31.92 153 ARG A O 1
ATOM 1245 N N . TYR A 1 156 ? 134.373 60.956 1.238 1.00 33.19 154 TYR A N 1
ATOM 1246 C CA . TYR A 1 156 ? 135.817 61.031 1.051 1.00 35.94 154 TYR A CA 1
ATOM 1247 C C . TYR A 1 156 ? 136.405 61.989 2.086 1.00 39.77 154 TYR A C 1
ATOM 1248 O O . TYR A 1 156 ? 136.282 63.208 1.947 1.00 34.56 154 TYR A O 1
ATOM 1257 N N . ARG A 1 157 ? 137.050 61.444 3.113 1.00 41.53 155 ARG A N 1
ATOM 1258 C CA . ARG A 1 157 ? 137.605 62.291 4.158 1.00 57.20 155 ARG A CA 1
ATOM 1259 C C . ARG A 1 157 ? 138.831 61.654 4.799 1.00 59.66 155 ARG A C 1
ATOM 1260 O O . ARG A 1 157 ? 138.773 60.515 5.231 1.00 55.34 155 ARG A O 1
ATOM 1268 N N . ASN A 1 158 ? 139.938 62.395 4.846 1.00 72.18 156 ASN A N 1
ATOM 1269 C CA . ASN A 1 158 ? 141.123 62.007 5.630 1.00 78.18 156 ASN A CA 1
ATOM 1270 C C . ASN A 1 158 ? 141.203 62.808 6.934 1.00 82.94 156 ASN A C 1
ATOM 1271 O O . ASN A 1 158 ? 140.460 63.779 7.122 1.00 83.69 156 ASN A O 1
ATOM 1276 N N . PHE A 1 159 ? 142.103 62.401 7.828 1.00 88.17 157 PHE A N 1
ATOM 1277 C CA . PHE A 1 159 ? 142.374 63.160 9.053 1.00 93.71 157 PHE A CA 1
ATOM 1278 C C . PHE A 1 159 ? 143.833 63.039 9.501 1.00 95.87 157 PHE A C 1
ATOM 1279 O O . PHE A 1 159 ? 144.760 63.216 8.706 1.00 97.99 157 PHE A O 1
ATOM 1287 N N . GLY A 1 174 ? 132.686 54.887 15.586 1.00 38.75 172 GLY A N 1
ATOM 1288 C CA . GLY A 1 174 ? 132.886 53.908 14.501 1.00 40.77 172 GLY A CA 1
ATOM 1289 C C . GLY A 1 174 ? 131.793 53.998 13.445 1.00 40.02 172 GLY A C 1
ATOM 1290 O O . GLY A 1 174 ? 130.635 54.261 13.771 1.00 38.29 172 GLY A O 1
ATOM 1291 N N . LEU A 1 175 ? 132.158 53.773 12.182 1.00 36.84 173 LEU A N 1
ATOM 1292 C CA . LEU A 1 175 ? 131.246 53.988 11.053 1.00 33.25 173 LEU A CA 1
ATOM 1293 C C . LEU A 1 175 ? 130.037 53.063 11.014 1.00 32.24 173 LEU A C 1
ATOM 1294 O O . LEU A 1 175 ? 128.943 53.483 10.611 1.00 32.80 173 LEU A O 1
ATOM 1299 N N . THR A 1 176 ? 130.246 51.806 11.397 1.00 31.01 174 THR A N 1
ATOM 1300 C CA . THR A 1 176 ? 129.184 50.799 11.421 1.00 34.23 174 THR A CA 1
ATOM 1301 C C . THR A 1 176 ? 128.077 51.203 12.414 1.00 39.28 174 THR A C 1
ATOM 1302 O O . THR A 1 176 ? 126.892 51.038 12.125 1.00 35.51 174 THR A O 1
ATOM 1306 N N . TYR A 1 177 ? 128.471 51.754 13.559 1.00 38.08 175 TYR A N 1
ATOM 1307 C CA . TYR A 1 177 ? 127.509 52.304 14.512 1.00 43.13 175 TYR A CA 1
ATOM 1308 C C . TYR A 1 177 ? 126.851 53.577 13.990 1.00 41.16 175 TYR A C 1
ATOM 1309 O O . TYR A 1 177 ? 125.626 53.660 13.943 1.00 42.69 175 TYR A O 1
ATOM 1318 N N . ASN A 1 178 ? 127.671 54.533 13.558 1.00 34.57 176 ASN A N 1
ATOM 1319 C CA A ASN A 1 178 ? 127.176 55.852 13.198 0.50 38.37 176 ASN A CA 1
ATOM 1320 C CA B ASN A 1 178 ? 127.220 55.872 13.171 0.50 37.36 176 ASN A CA 1
ATOM 1321 C C . ASN A 1 178 ? 126.332 55.907 11.924 1.00 38.01 176 ASN A C 1
ATOM 1322 O O . ASN A 1 178 ? 125.271 56.512 11.927 1.00 42.64 176 ASN A O 1
ATOM 1331 N N . LEU A 1 179 ? 126.784 55.271 10.849 1.00 36.83 177 LEU A N 1
ATOM 1332 C CA . LEU A 1 179 ? 126.032 55.315 9.592 1.00 32.88 177 LEU A CA 1
ATOM 1333 C C . LEU A 1 179 ? 125.354 53.996 9.283 1.00 29.57 177 LEU A C 1
ATOM 1334 O O . LEU A 1 179 ? 124.318 53.974 8.620 1.00 34.15 177 LEU A O 1
ATOM 1339 N N . GLY A 1 180 ? 125.936 52.897 9.764 1.00 27.66 178 GLY A N 1
ATOM 1340 C CA . GLY A 1 180 ? 125.303 51.584 9.686 1.00 29.70 178 GLY A CA 1
ATOM 1341 C C . GLY A 1 180 ? 123.892 51.549 10.266 1.00 29.87 178 GLY A C 1
ATOM 1342 O O . GLY A 1 180 ? 123.005 50.940 9.668 1.00 32.35 178 GLY A O 1
ATOM 1343 N N . SER A 1 181 ? 123.679 52.240 11.395 1.00 31.51 179 SER A N 1
ATOM 1344 C CA A SER A 1 181 ? 122.354 52.342 12.030 0.50 29.23 179 SER A CA 1
ATOM 1345 C CA B SER A 1 181 ? 122.355 52.290 12.022 0.50 28.40 179 SER A CA 1
ATOM 1346 C C . SER A 1 181 ? 121.263 52.756 11.059 1.00 26.75 179 SER A C 1
ATOM 1347 O O . SER A 1 181 ? 120.189 52.176 11.051 1.00 29.69 179 SER A O 1
ATOM 1352 N N . HIS A 1 182 ? 121.547 53.779 10.253 1.00 23.21 180 HIS A N 1
ATOM 1353 C CA . HIS A 1 182 ? 120.535 54.302 9.306 1.00 27.89 180 HIS A CA 1
ATOM 1354 C C . HIS A 1 182 ? 120.267 53.298 8.198 1.00 30.66 180 HIS A C 1
ATOM 1355 O O . HIS A 1 182 ? 119.112 53.060 7.829 1.00 27.98 180 HIS A O 1
ATOM 1362 N N . LEU A 1 183 ? 121.347 52.706 7.675 1.00 29.36 181 LEU A N 1
ATOM 1363 C CA . LEU A 1 183 ? 121.255 51.743 6.584 1.00 30.12 181 LEU A CA 1
ATOM 1364 C C . LEU A 1 183 ? 120.526 50.480 7.009 1.00 28.36 181 LEU A C 1
ATOM 1365 O O . LEU A 1 183 ? 119.661 49.978 6.295 1.00 24.19 181 LEU A O 1
ATOM 1370 N N . ILE A 1 184 ? 120.871 49.986 8.185 1.00 24.20 182 ILE A N 1
ATOM 1371 C CA . ILE A 1 184 ? 120.228 48.794 8.731 1.00 26.09 182 ILE A CA 1
ATOM 1372 C C . ILE A 1 184 ? 118.762 49.079 9.029 1.00 27.66 182 ILE A C 1
ATOM 1373 O O . ILE A 1 184 ? 117.891 48.292 8.646 1.00 27.28 182 ILE A O 1
ATOM 1378 N N . ASP A 1 185 ? 118.493 50.224 9.655 1.00 30.05 183 ASP A N 1
ATOM 1379 C CA . ASP A 1 185 ? 117.115 50.621 9.960 1.00 27.71 183 ASP A CA 1
ATOM 1380 C C . ASP A 1 185 ? 116.231 50.558 8.724 1.00 30.66 183 ASP A C 1
ATOM 1381 O O . ASP A 1 185 ? 115.176 49.903 8.728 1.00 27.40 183 ASP A O 1
ATOM 1386 N N . GLN A 1 186 ? 116.690 51.209 7.659 1.00 25.02 184 GLN A N 1
ATOM 1387 C CA . GLN A 1 186 ? 115.942 51.267 6.411 1.00 24.99 184 GLN A CA 1
ATOM 1388 C C . GLN A 1 186 ? 115.772 49.902 5.759 1.00 21.90 184 GLN A C 1
ATOM 1389 O O . GLN A 1 186 ? 114.686 49.594 5.288 1.00 25.56 184 GLN A O 1
ATOM 1395 N N . ALA A 1 187 ? 116.826 49.080 5.746 1.00 24.36 185 ALA A N 1
ATOM 1396 C CA . ALA A 1 187 ? 116.716 47.721 5.196 1.00 27.63 185 ALA A CA 1
ATOM 1397 C C . ALA A 1 187 ? 115.717 46.825 5.950 1.00 27.00 185 ALA A C 1
ATOM 1398 O O . ALA A 1 187 ? 114.948 46.090 5.314 1.00 26.23 185 ALA A O 1
ATOM 1400 N N . ILE A 1 188 ? 115.733 46.877 7.288 1.00 28.23 186 ILE A N 1
ATOM 1401 C CA A ILE A 1 188 ? 114.800 46.077 8.099 0.50 28.36 186 ILE A CA 1
ATOM 1402 C CA B ILE A 1 188 ? 114.797 46.070 8.092 0.50 28.26 186 ILE A CA 1
ATOM 1403 C C . ILE A 1 188 ? 113.351 46.529 7.877 1.00 28.83 186 ILE A C 1
ATOM 1404 O O . ILE A 1 188 ? 112.449 45.713 7.732 1.00 31.96 186 ILE A O 1
ATOM 1413 N N . GLN A 1 189 ? 113.143 47.836 7.806 1.00 30.21 187 GLN A N 1
ATOM 1414 C CA A GLN A 1 189 ? 111.813 48.361 7.517 0.50 28.27 187 GLN A CA 1
ATOM 1415 C CA B GLN A 1 189 ? 111.822 48.399 7.531 0.50 28.68 187 GLN A CA 1
ATOM 1416 C C . GLN A 1 189 ? 111.234 47.893 6.202 1.00 33.63 187 GLN A C 1
ATOM 1417 O O . GLN A 1 189 ? 110.056 47.544 6.130 1.00 32.37 187 GLN A O 1
ATOM 1428 N N . LEU A 1 190 ? 112.062 47.848 5.161 1.00 30.42 188 LEU A N 1
ATOM 1429 C CA . LEU A 1 190 ? 111.594 47.391 3.859 1.00 29.23 188 LEU A CA 1
ATOM 1430 C C . LEU A 1 190 ? 111.430 45.887 3.768 1.00 29.31 188 LEU A C 1
ATOM 1431 O O . LEU A 1 190 ? 110.477 45.404 3.142 1.00 31.08 188 LEU A O 1
ATOM 1436 N N . PHE A 1 191 ? 112.356 45.140 4.368 1.00 27.70 189 PHE A N 1
ATOM 1437 C CA . PHE A 1 191 ? 112.479 43.707 4.078 1.00 27.19 189 PHE A CA 1
ATOM 1438 C C . PHE A 1 191 ? 112.449 42.768 5.279 1.00 25.72 189 PHE A C 1
ATOM 1439 O O . PHE A 1 191 ? 112.425 41.557 5.097 1.00 29.96 189 PHE A O 1
ATOM 1447 N N . GLY A 1 192 ? 112.468 43.302 6.490 1.00 28.68 190 GLY A N 1
ATOM 1448 C CA . GLY A 1 192 ? 112.376 42.450 7.676 1.00 30.86 190 GLY A CA 1
ATOM 1449 C C . GLY A 1 192 ? 113.741 42.017 8.162 1.00 36.27 190 GLY A C 1
ATOM 1450 O O . GLY A 1 192 ? 114.756 42.276 7.505 1.00 34.56 190 GLY A O 1
ATOM 1451 N N . MET A 1 193 ? 113.766 41.339 9.307 1.00 30.35 191 MET A N 1
ATOM 1452 C CA . MET A 1 193 ? 115.010 40.911 9.940 1.00 31.54 191 MET A CA 1
ATOM 1453 C C . MET A 1 193 ? 115.628 39.725 9.192 1.00 32.91 191 MET A C 1
ATOM 1454 O O . MET A 1 193 ? 114.899 38.841 8.753 1.00 28.95 191 MET A O 1
ATOM 1459 N N . PRO A 1 194 ? 116.972 39.721 9.016 1.00 32.82 192 PRO A N 1
ATOM 1460 C CA . PRO A 1 194 ? 117.607 38.610 8.302 1.00 31.64 192 PRO A CA 1
ATOM 1461 C C . PRO A 1 194 ? 117.760 37.364 9.160 1.00 32.69 192 PRO A C 1
ATOM 1462 O O . PRO A 1 194 ? 117.792 37.456 10.391 1.00 33.06 192 PRO A O 1
ATOM 1466 N N . GLU A 1 195 ? 117.872 36.211 8.508 1.00 34.25 193 GLU A N 1
ATOM 1467 C CA . GLU A 1 195 ? 118.294 34.985 9.187 1.00 35.08 193 GLU A CA 1
ATOM 1468 C C . GLU A 1 195 ? 119.739 35.036 9.671 1.00 35.01 193 GLU A C 1
ATOM 1469 O O . GLU A 1 195 ? 120.065 34.470 10.712 1.00 32.83 193 GLU A O 1
ATOM 1475 N N . ALA A 1 196 ? 120.609 35.709 8.915 1.00 30.72 194 ALA A N 1
ATOM 1476 C CA . ALA A 1 196 ? 122.041 35.736 9.241 1.00 29.86 194 ALA A CA 1
ATOM 1477 C C . ALA A 1 196 ? 122.734 37.019 8.783 1.00 30.67 194 ALA A C 1
ATOM 1478 O O . ALA A 1 196 ? 122.212 37.744 7.946 1.00 29.43 194 ALA A O 1
ATOM 1480 N N . VAL A 1 197 ? 123.898 37.303 9.362 1.00 28.49 195 VAL A N 1
ATOM 1481 C CA . VAL A 1 197 ? 124.679 38.501 9.047 1.00 30.14 195 VAL A CA 1
ATOM 1482 C C . VAL A 1 197 ? 126.113 38.156 8.637 1.00 33.62 195 VAL A C 1
ATOM 1483 O O . VAL A 1 197 ? 126.815 37.433 9.359 1.00 27.77 195 VAL A O 1
ATOM 1487 N N . PHE A 1 198 ? 126.527 38.647 7.464 1.00 31.10 196 PHE A N 1
ATOM 1488 C CA . PHE A 1 198 ? 127.956 38.752 7.131 1.00 30.02 196 PHE A CA 1
ATOM 1489 C C . PHE A 1 198 ? 128.397 40.211 7.180 1.00 30.06 196 PHE A C 1
ATOM 1490 O O . PHE A 1 198 ? 127.736 41.087 6.621 1.00 30.19 196 PHE A O 1
ATOM 1498 N N . ALA A 1 199 ? 129.529 40.473 7.819 1.00 25.53 197 ALA A N 1
ATOM 1499 C CA . ALA A 1 199 ? 130.133 41.790 7.757 1.00 27.80 197 ALA A CA 1
ATOM 1500 C C . ALA A 1 199 ? 131.652 41.746 7.660 1.00 31.62 197 ALA A C 1
ATOM 1501 O O . ALA A 1 199 ? 132.300 40.906 8.273 1.00 33.31 197 ALA A O 1
ATOM 1503 N N . ASP A 1 200 ? 132.197 42.679 6.888 1.00 33.48 198 ASP A N 1
ATOM 1504 C CA . ASP A 1 200 ? 133.626 42.899 6.817 1.00 30.04 198 ASP A CA 1
ATOM 1505 C C . ASP A 1 200 ? 133.868 44.371 7.063 1.00 30.90 198 ASP A C 1
ATOM 1506 O O . ASP A 1 200 ? 133.347 45.234 6.360 1.00 29.99 198 ASP A O 1
ATOM 1511 N N . LEU A 1 201 ? 134.654 44.653 8.092 1.00 25.53 199 LEU A N 1
ATOM 1512 C CA . LEU A 1 201 ? 134.935 46.015 8.472 1.00 26.72 199 LEU A CA 1
ATOM 1513 C C . LEU A 1 201 ? 136.398 46.358 8.205 1.00 33.07 199 LEU A C 1
ATOM 1514 O O . LEU A 1 201 ? 137.253 45.472 8.154 1.00 33.19 199 LEU A O 1
ATOM 1519 N N . GLY A 1 202 ? 136.690 47.644 8.042 1.00 33.25 200 GLY A N 1
ATOM 1520 C CA . GLY A 1 202 ? 138.067 48.053 7.793 1.00 35.82 200 GLY A CA 1
ATOM 1521 C C . GLY A 1 202 ? 138.444 49.336 8.490 1.00 33.89 200 GLY A C 1
ATOM 1522 O O . GLY A 1 202 ? 137.589 50.178 8.765 1.00 32.50 200 GLY A O 1
ATOM 1523 N N . ILE A 1 203 ? 139.730 49.471 8.801 1.00 33.69 201 ILE A N 1
ATOM 1524 C CA . ILE A 1 203 ? 140.309 50.768 9.092 1.00 35.33 201 ILE A CA 1
ATOM 1525 C C . ILE A 1 203 ? 141.264 51.063 7.948 1.00 38.04 201 ILE A C 1
ATOM 1526 O O . ILE A 1 203 ? 142.399 50.586 7.918 1.00 37.65 201 ILE A O 1
ATOM 1531 N N . LEU A 1 204 ? 140.784 51.857 7.005 1.00 30.21 202 LEU A N 1
ATOM 1532 C CA . LEU A 1 204 ? 141.441 52.008 5.711 1.00 30.67 202 LEU A CA 1
ATOM 1533 C C . LEU A 1 204 ? 142.380 53.190 5.689 1.00 34.39 202 LEU A C 1
ATOM 1534 O O . LEU A 1 204 ? 143.352 53.201 4.941 1.00 36.71 202 LEU A O 1
ATOM 1539 N N . ARG A 1 205 ? 142.091 54.178 6.522 1.00 37.96 203 ARG A N 1
ATOM 1540 C CA . ARG A 1 205 ? 142.877 55.397 6.573 1.00 43.33 203 ARG A CA 1
ATOM 1541 C C . ARG A 1 205 ? 143.981 55.276 7.607 1.00 46.73 203 ARG A C 1
ATOM 1542 O O . ARG A 1 205 ? 143.772 54.705 8.686 1.00 46.10 203 ARG A O 1
ATOM 1550 N N . GLU A 1 206 ? 145.152 55.808 7.256 1.00 48.74 204 GLU A N 1
ATOM 1551 C CA . GLU A 1 206 ? 146.326 55.784 8.127 1.00 54.86 204 GLU A CA 1
ATOM 1552 C C . GLU A 1 206 ? 146.068 56.597 9.391 1.00 53.50 204 GLU A C 1
ATOM 1553 O O . GLU A 1 206 ? 145.583 57.728 9.316 1.00 48.14 204 GLU A O 1
ATOM 1559 N N . GLY A 1 207 ? 146.375 56.001 10.543 1.00 53.86 205 GLY A N 1
ATOM 1560 C CA . GLY A 1 207 ? 146.199 56.661 11.838 1.00 58.91 205 GLY A CA 1
ATOM 1561 C C . GLY A 1 207 ? 144.831 56.472 12.473 1.00 60.08 205 GLY A C 1
ATOM 1562 O O . GLY A 1 207 ? 144.586 56.964 13.576 1.00 62.63 205 GLY A O 1
ATOM 1563 N N . GLY A 1 208 ? 143.942 55.761 11.779 1.00 58.13 206 GLY A N 1
ATOM 1564 C CA . GLY A 1 208 ? 142.583 55.534 12.255 1.00 53.40 206 GLY A CA 1
ATOM 1565 C C . GLY A 1 208 ? 142.535 54.572 13.420 1.00 51.16 206 GLY A C 1
ATOM 1566 O O . GLY A 1 208 ? 143.366 53.669 13.521 1.00 48.10 206 GLY A O 1
ATOM 1567 N N . LYS A 1 209 ? 141.557 54.768 14.300 1.00 54.00 207 LYS A N 1
ATOM 1568 C CA . LYS A 1 209 ? 141.403 53.924 15.492 1.00 56.36 207 LYS A CA 1
ATOM 1569 C C . LYS A 1 209 ? 140.080 53.148 15.530 1.00 52.20 207 LYS A C 1
ATOM 1570 O O . LYS A 1 209 ? 139.971 52.133 16.222 1.00 53.37 207 LYS A O 1
ATOM 1576 N N . VAL A 1 210 ? 139.081 53.633 14.791 1.00 48.60 208 VAL A N 1
ATOM 1577 C CA . VAL A 1 210 ? 137.779 52.963 14.678 1.00 44.79 208 VAL A CA 1
ATOM 1578 C C . VAL A 1 210 ? 137.481 52.670 13.204 1.00 42.51 208 VAL A C 1
ATOM 1579 O O . VAL A 1 210 ? 138.055 53.321 12.322 1.00 40.37 208 VAL A O 1
ATOM 1583 N N . ASP A 1 211 ? 136.595 51.706 12.938 1.00 38.61 209 ASP A N 1
ATOM 1584 C CA . ASP A 1 211 ? 136.259 51.344 11.556 1.00 35.83 209 ASP A CA 1
ATOM 1585 C C . ASP A 1 211 ? 135.809 52.551 10.732 1.00 33.79 209 ASP A C 1
ATOM 1586 O O . ASP A 1 211 ? 135.095 53.422 11.229 1.00 34.82 209 ASP A O 1
ATOM 1591 N N . ASP A 1 212 ? 136.316 52.640 9.504 1.00 31.82 210 ASP A N 1
ATOM 1592 C CA . ASP A 1 212 ? 135.931 53.690 8.568 1.00 31.09 210 ASP A CA 1
ATOM 1593 C C . ASP A 1 212 ? 135.459 53.088 7.239 1.00 28.00 210 ASP A C 1
ATOM 1594 O O . ASP A 1 212 ? 135.370 53.783 6.223 1.00 30.33 210 ASP A O 1
ATOM 1599 N N . TYR A 1 213 ? 135.157 51.792 7.285 1.00 27.22 211 TYR A N 1
ATOM 1600 C CA . TYR A 1 213 ? 134.644 51.037 6.151 1.00 28.47 211 TYR A CA 1
ATOM 1601 C C . TYR A 1 213 ? 133.785 49.894 6.677 1.00 29.15 211 TYR A C 1
ATOM 1602 O O . TYR A 1 213 ? 134.174 49.224 7.624 1.00 29.24 211 TYR A O 1
ATOM 1611 N N . PHE A 1 214 ? 132.639 49.632 6.047 1.00 27.74 212 PHE A N 1
ATOM 1612 C CA . PHE A 1 214 ? 131.993 48.345 6.259 1.00 24.41 212 PHE A CA 1
ATOM 1613 C C . PHE A 1 214 ? 131.275 47.904 5.011 1.00 27.18 212 PHE A C 1
ATOM 1614 O O . PHE A 1 214 ? 130.866 48.730 4.201 1.00 27.13 212 PHE A O 1
ATOM 1622 N N . ILE A 1 215 ? 131.138 46.598 4.869 1.00 25.25 213 ILE A N 1
ATOM 1623 C CA . ILE A 1 215 ? 130.182 46.018 3.958 1.00 23.25 213 ILE A CA 1
ATOM 1624 C C . ILE A 1 215 ? 129.410 44.965 4.753 1.00 26.04 213 ILE A C 1
ATOM 1625 O O . ILE A 1 215 ? 129.995 44.179 5.493 1.00 27.20 213 ILE A O 1
ATOM 1630 N N . ILE A 1 216 ? 128.087 44.965 4.624 1.00 25.66 214 ILE A N 1
ATOM 1631 C CA . ILE A 1 216 ? 127.253 44.078 5.418 1.00 24.86 214 ILE A CA 1
ATOM 1632 C C . ILE A 1 216 ? 126.278 43.407 4.479 1.00 24.37 214 ILE A C 1
ATOM 1633 O O . ILE A 1 216 ? 125.690 44.080 3.633 1.00 27.55 214 ILE A O 1
ATOM 1638 N N . HIS A 1 217 ? 126.139 42.087 4.596 1.00 22.31 215 HIS A N 1
ATOM 1639 C CA . HIS A 1 217 ? 125.085 41.384 3.890 1.00 24.86 215 HIS A CA 1
ATOM 1640 C C . HIS A 1 217 ? 124.069 40.864 4.901 1.00 29.60 215 HIS A C 1
ATOM 1641 O O . HIS A 1 217 ? 124.429 40.188 5.859 1.00 28.73 215 HIS A O 1
ATOM 1648 N N . LEU A 1 218 ? 122.809 41.225 4.683 1.00 27.70 216 LEU A N 1
ATOM 1649 C CA . LEU A 1 218 ? 121.693 40.719 5.481 1.00 28.07 216 LEU A CA 1
ATOM 1650 C C . LEU A 1 218 ? 121.123 39.551 4.723 1.00 24.99 216 LEU A C 1
ATOM 1651 O O . LEU A 1 218 ? 120.529 39.705 3.650 1.00 28.59 216 LEU A O 1
ATOM 1656 N N . LEU A 1 219 ? 121.358 38.362 5.259 1.00 27.19 217 LEU A N 1
ATOM 1657 C CA . LEU A 1 219 ? 121.043 37.139 4.528 1.00 26.58 217 LEU A CA 1
ATOM 1658 C C . LEU A 1 219 ? 119.631 36.649 4.867 1.00 31.59 217 LEU A C 1
ATOM 1659 O O . LEU A 1 219 ? 119.312 36.383 6.038 1.00 29.60 217 LEU A O 1
ATOM 1664 N N . HIS A 1 220 ? 118.806 36.560 3.821 1.00 29.95 218 HIS A N 1
ATOM 1665 C CA . HIS A 1 220 ? 117.402 36.126 3.875 1.00 35.46 218 HIS A CA 1
ATOM 1666 C C . HIS A 1 220 ? 116.485 36.962 4.782 1.00 35.02 218 HIS A C 1
ATOM 1667 O O . HIS A 1 220 ? 116.033 36.463 5.822 1.00 30.51 218 HIS A O 1
ATOM 1674 N N . PRO A 1 221 ? 116.200 38.225 4.393 1.00 31.12 219 PRO A N 1
ATOM 1675 C CA . PRO A 1 221 ? 115.309 39.038 5.225 1.00 30.53 219 PRO A CA 1
ATOM 1676 C C . PRO A 1 221 ? 113.887 38.466 5.215 1.00 30.13 219 PRO A C 1
ATOM 1677 O O . PRO A 1 221 ? 113.434 38.009 4.179 1.00 30.61 219 PRO A O 1
ATOM 1681 N N . SER A 1 222 ? 113.209 38.472 6.367 1.00 33.60 220 SER A N 1
ATOM 1682 C CA A SER A 1 222 ? 111.953 37.717 6.535 0.50 28.61 220 SER A CA 1
ATOM 1683 C CA B SER A 1 222 ? 111.933 37.750 6.558 0.50 31.12 220 SER A CA 1
ATOM 1684 C C . SER A 1 222 ? 110.852 38.015 5.513 1.00 30.21 220 SER A C 1
ATOM 1685 O O . SER A 1 222 ? 110.144 37.095 5.087 1.00 33.30 220 SER A O 1
ATOM 1690 N N . LEU A 1 223 ? 110.699 39.272 5.119 1.00 30.32 221 LEU A N 1
ATOM 1691 C CA . LEU A 1 223 ? 109.613 39.630 4.189 1.00 28.83 221 LEU A CA 1
ATOM 1692 C C . LEU A 1 223 ? 109.938 39.372 2.726 1.00 32.36 221 LEU A C 1
ATOM 1693 O O . LEU A 1 223 ? 109.034 39.328 1.882 1.00 33.27 221 LEU A O 1
ATOM 1698 N N . ALA A 1 224 ? 111.228 39.229 2.426 1.00 36.26 222 ALA A N 1
ATOM 1699 C CA . ALA A 1 224 ? 111.693 39.035 1.053 1.00 32.68 222 ALA A CA 1
ATOM 1700 C C . ALA A 1 224 ? 112.995 38.237 1.072 1.00 32.99 222 ALA A C 1
ATOM 1701 O O . ALA A 1 224 ? 114.050 38.783 0.758 1.00 33.58 222 ALA A O 1
ATOM 1703 N N . PRO A 1 225 ? 112.925 36.937 1.429 1.00 32.34 223 PRO A N 1
ATOM 1704 C CA . PRO A 1 225 ? 114.149 36.211 1.771 1.00 33.51 223 PRO A CA 1
ATOM 1705 C C . PRO A 1 225 ? 115.078 35.930 0.585 1.00 32.17 223 PRO A C 1
ATOM 1706 O O . PRO A 1 225 ? 116.241 35.612 0.794 1.00 33.28 223 PRO A O 1
ATOM 1710 N N . ASN A 1 226 ? 114.570 36.107 -0.633 1.00 31.07 224 ASN A N 1
ATOM 1711 C CA . ASN A 1 226 ? 115.338 35.853 -1.844 1.00 31.83 224 ASN A CA 1
ATOM 1712 C C . ASN A 1 226 ? 116.016 37.090 -2.415 1.00 32.70 224 ASN A C 1
ATOM 1713 O O . ASN A 1 226 ? 116.717 37.010 -3.438 1.00 29.67 224 ASN A O 1
ATOM 1718 N N . VAL A 1 227 ? 115.808 38.228 -1.756 1.00 28.43 225 VAL A N 1
ATOM 1719 C CA . VAL A 1 227 ? 116.385 39.497 -2.184 1.00 27.00 225 VAL A CA 1
ATOM 1720 C C . VAL A 1 227 ? 117.788 39.630 -1.601 1.00 30.74 225 VAL A C 1
ATOM 1721 O O . VAL A 1 227 ? 117.988 39.396 -0.405 1.00 26.05 225 VAL A O 1
ATOM 1725 N N . LYS A 1 228 ? 118.746 39.991 -2.455 1.00 26.02 226 LYS A N 1
ATOM 1726 C CA . LYS A 1 228 ? 120.133 40.205 -2.034 1.00 28.35 226 LYS A CA 1
ATOM 1727 C C . LYS A 1 228 ? 120.301 41.609 -1.524 1.00 25.27 226 LYS A C 1
ATOM 1728 O O . LYS A 1 228 ? 119.951 42.569 -2.224 1.00 26.45 226 LYS A O 1
ATOM 1734 N N . ILE A 1 229 ? 120.844 41.712 -0.303 1.00 26.17 227 ILE A N 1
ATOM 1735 C CA A ILE A 1 229 ? 121.006 42.987 0.383 0.50 26.34 227 ILE A CA 1
ATOM 1736 C CA B ILE A 1 229 ? 120.998 42.977 0.406 0.50 27.09 227 ILE A CA 1
ATOM 1737 C C . ILE A 1 229 ? 122.477 43.296 0.638 1.00 27.82 227 ILE A C 1
ATOM 1738 O O . ILE A 1 229 ? 123.207 42.477 1.196 1.00 29.11 227 ILE A O 1
ATOM 1747 N N . THR A 1 230 ? 122.911 44.484 0.217 1.00 25.68 228 THR A N 1
ATOM 1748 C CA . THR A 1 230 ? 124.240 44.948 0.545 1.00 25.58 228 THR A CA 1
ATOM 1749 C C . THR A 1 230 ? 124.146 46.321 1.162 1.00 26.12 228 THR A C 1
ATOM 1750 O O . THR A 1 230 ? 123.572 47.246 0.572 1.00 26.62 228 THR A O 1
ATOM 1754 N N . LEU A 1 231 ? 124.745 46.470 2.338 1.00 21.82 229 LEU A N 1
ATOM 1755 C CA . LEU A 1 231 ? 124.840 47.768 2.981 1.00 23.12 229 LEU A CA 1
ATOM 1756 C C . LEU A 1 231 ? 126.325 48.103 3.092 1.00 29.07 229 LEU A C 1
ATOM 1757 O O . LEU A 1 231 ? 127.118 47.253 3.492 1.00 25.50 229 LEU A O 1
ATOM 1762 N N . LYS A 1 232 ? 126.689 49.331 2.733 1.00 25.36 230 LYS A N 1
ATOM 1763 C CA . LYS A 1 232 ? 128.089 49.775 2.699 1.00 30.18 230 LYS A CA 1
ATOM 1764 C C . LYS A 1 232 ? 128.246 51.211 3.140 1.00 27.67 230 LYS A C 1
ATOM 1765 O O . LYS A 1 232 ? 127.357 52.022 2.949 1.00 28.19 230 LYS A O 1
ATOM 1771 N N . ALA A 1 233 ? 129.396 51.520 3.728 1.00 26.35 231 ALA A N 1
ATOM 1772 C CA . ALA A 1 233 ? 129.839 52.899 3.891 1.00 24.30 231 ALA A CA 1
ATOM 1773 C C . ALA A 1 233 ? 131.350 52.932 3.928 1.00 27.31 231 ALA A C 1
ATOM 1774 O O . ALA A 1 233 ? 131.979 51.952 4.327 1.00 23.79 231 ALA A O 1
ATOM 1776 N N . SER A 1 234 ? 131.927 54.051 3.504 1.00 28.01 232 SER A N 1
ATOM 1777 C CA . SER A 1 234 ? 133.386 54.221 3.495 1.00 30.87 232 SER A CA 1
ATOM 1778 C C . SER A 1 234 ? 133.752 55.692 3.498 1.00 29.99 232 SER A C 1
ATOM 1779 O O . SER A 1 234 ? 133.078 56.502 2.870 1.00 29.01 232 SER A O 1
ATOM 1782 N N . TYR A 1 235 ? 134.835 56.032 4.193 1.00 31.35 233 TYR A N 1
ATOM 1783 C CA . TYR A 1 235 ? 135.403 57.376 4.111 1.00 31.00 233 TYR A CA 1
ATOM 1784 C C . TYR A 1 235 ? 136.446 57.519 3.002 1.00 33.04 233 TYR A C 1
ATOM 1785 O O . TYR A 1 235 ? 137.059 58.574 2.877 1.00 32.30 233 TYR A O 1
ATOM 1794 N N . LEU A 1 236 ? 136.651 56.467 2.212 1.00 25.89 234 LEU A N 1
ATOM 1795 C CA . LEU A 1 236 ? 137.533 56.568 1.042 1.00 29.14 234 LEU A CA 1
ATOM 1796 C C . LEU A 1 236 ? 136.821 56.184 -0.252 1.00 27.92 234 LEU A C 1
ATOM 1797 O O . LEU A 1 236 ? 137.143 55.174 -0.886 1.00 28.83 234 LEU A O 1
ATOM 1802 N N . MET A 1 237 ? 135.846 56.996 -0.631 1.00 29.83 235 MET A N 1
ATOM 1803 C CA . MET A 1 237 ? 135.178 56.847 -1.919 1.00 30.62 235 MET A CA 1
ATOM 1804 C C . MET A 1 237 ? 135.148 58.211 -2.594 1.00 29.94 235 MET A C 1
ATOM 1805 O O . MET A 1 237 ? 134.114 58.893 -2.585 1.00 31.15 235 MET A O 1
ATOM 1810 N N . ARG A 1 238 ? 136.272 58.614 -3.192 1.00 26.99 236 ARG A N 1
ATOM 1811 C CA . ARG A 1 238 ? 136.332 59.917 -3.866 1.00 29.23 236 ARG A CA 1
ATOM 1812 C C . ARG A 1 238 ? 135.350 60.015 -5.030 1.00 27.66 236 ARG A C 1
ATOM 1813 O O . ARG A 1 238 ? 134.754 61.073 -5.265 1.00 31.23 236 ARG A O 1
ATOM 1821 N N . GLU A 1 239 ? 135.168 58.910 -5.753 1.00 27.82 237 GLU A N 1
ATOM 1822 C CA . GLU A 1 239 ? 134.029 58.805 -6.650 1.00 28.20 237 GLU A CA 1
ATOM 1823 C C . GLU A 1 239 ? 132.963 57.950 -5.956 1.00 28.20 237 GLU A C 1
ATOM 1824 O O . GLU A 1 239 ? 133.205 56.784 -5.634 1.00 28.34 237 GLU A O 1
ATOM 1830 N N . ALA A 1 240 ? 131.798 58.546 -5.699 1.00 27.56 238 ALA A N 1
ATOM 1831 C CA . ALA A 1 240 ? 130.752 57.900 -4.885 1.00 29.60 238 ALA A CA 1
ATOM 1832 C C . ALA A 1 240 ? 130.125 56.682 -5.545 1.00 28.39 238 ALA A C 1
ATOM 1833 O O . ALA A 1 240 ? 129.899 56.673 -6.753 1.00 34.37 238 ALA A O 1
ATOM 1835 N N . GLU A 1 241 ? 129.837 55.658 -4.742 1.00 23.34 239 GLU A N 1
ATOM 1836 C CA . GLU A 1 241 ? 128.941 54.585 -5.155 1.00 28.92 239 GLU A CA 1
ATOM 1837 C C . GLU A 1 241 ? 127.478 55.032 -4.908 1.00 30.85 239 GLU A C 1
ATOM 1838 O O . GLU A 1 241 ? 127.253 56.008 -4.194 1.00 29.17 239 GLU A O 1
ATOM 1844 N N . PRO A 1 242 ? 126.491 54.361 -5.528 1.00 29.54 240 PRO A N 1
ATOM 1845 C CA . PRO A 1 242 ? 125.128 54.888 -5.387 1.00 29.65 240 PRO A CA 1
ATOM 1846 C C . PRO A 1 242 ? 124.584 54.855 -3.961 1.00 26.61 240 PRO A C 1
ATOM 1847 O O . PRO A 1 242 ? 124.855 53.915 -3.221 1.00 27.77 240 PRO A O 1
ATOM 1851 N N . ARG A 1 243 ? 123.815 55.878 -3.592 1.00 24.55 241 ARG A N 1
ATOM 1852 C CA . ARG A 1 243 ? 123.096 55.840 -2.310 1.00 25.96 241 ARG A CA 1
ATOM 1853 C C . ARG A 1 243 ? 122.096 54.678 -2.288 1.00 26.01 241 ARG A C 1
ATOM 1854 O O . ARG A 1 243 ? 121.959 53.992 -1.288 1.00 25.25 241 ARG A O 1
ATOM 1862 N N . PHE A 1 244 ? 121.412 54.454 -3.407 1.00 23.71 242 PHE A N 1
ATOM 1863 C CA . PHE A 1 244 ? 120.547 53.303 -3.569 1.00 24.50 242 PHE A CA 1
ATOM 1864 C C . PHE A 1 244 ? 120.786 52.723 -4.948 1.00 26.92 242 PHE A C 1
ATOM 1865 O O . PHE A 1 244 ? 120.877 53.459 -5.927 1.00 25.70 242 PHE A O 1
ATOM 1873 N N . ALA A 1 245 ? 120.889 51.404 -5.016 1.00 26.25 243 ALA A N 1
ATOM 1874 C CA . ALA A 1 245 ? 120.813 50.706 -6.288 1.00 25.12 243 ALA A CA 1
ATOM 1875 C C . ALA A 1 245 ? 119.893 49.511 -6.094 1.00 25.81 243 ALA A C 1
ATOM 1876 O O . ALA A 1 245 ? 120.120 48.655 -5.234 1.00 27.68 243 ALA A O 1
ATOM 1878 N N . LEU A 1 246 ? 118.829 49.481 -6.887 1.00 23.88 244 LEU A N 1
ATOM 1879 C CA . LEU A 1 246 ? 117.836 48.441 -6.790 1.00 25.67 244 LEU A CA 1
ATOM 1880 C C . LEU A 1 246 ? 117.687 47.777 -8.132 1.00 26.00 244 LEU A C 1
ATOM 1881 O O . LEU A 1 246 ? 117.662 48.466 -9.137 1.00 23.69 244 LEU A O 1
ATOM 1886 N N . HIS A 1 247 ? 117.598 46.451 -8.142 1.00 25.09 245 HIS A N 1
ATOM 1887 C CA . HIS A 1 247 ? 117.422 45.696 -9.375 1.00 25.92 245 HIS A CA 1
ATOM 1888 C C . HIS A 1 247 ? 116.237 44.772 -9.248 1.00 25.88 245 HIS A C 1
ATOM 1889 O O . HIS A 1 247 ? 116.065 44.063 -8.255 1.00 29.26 245 HIS A O 1
ATOM 1896 N N . GLY A 1 248 ? 115.407 44.793 -10.272 1.00 28.25 246 GLY A N 1
ATOM 1897 C CA . GLY A 1 248 ? 114.329 43.840 -10.360 1.00 30.54 246 GLY A CA 1
ATOM 1898 C C . GLY A 1 248 ? 114.308 43.137 -11.696 1.00 30.89 246 GLY A C 1
ATOM 1899 O O . GLY A 1 248 ? 115.183 43.343 -12.542 1.00 31.11 246 GLY A O 1
ATOM 1900 N N . THR A 1 249 ? 113.292 42.308 -11.889 1.00 31.04 247 THR A N 1
ATOM 1901 C CA . THR A 1 249 ? 113.144 41.531 -13.116 1.00 31.42 247 THR A CA 1
ATOM 1902 C C . THR A 1 249 ? 112.895 42.414 -14.336 1.00 32.20 247 THR A C 1
ATOM 1903 O O . THR A 1 249 ? 113.286 42.068 -15.441 1.00 31.08 247 THR A O 1
ATOM 1907 N N . LEU A 1 250 ? 112.269 43.566 -14.123 1.00 29.92 248 LEU A N 1
ATOM 1908 C CA . LEU A 1 250 ? 111.915 44.468 -15.212 1.00 31.62 248 LEU A CA 1
ATOM 1909 C C . LEU A 1 250 ? 112.834 45.678 -15.325 1.00 31.47 248 LEU A C 1
ATOM 1910 O O . LEU A 1 250 ? 112.833 46.373 -16.340 1.00 31.85 248 LEU A O 1
ATOM 1915 N N . GLY A 1 251 ? 113.608 45.962 -14.283 1.00 27.76 249 GLY A N 1
ATOM 1916 C CA . GLY A 1 251 ? 114.416 47.159 -14.330 1.00 26.15 249 GLY A CA 1
ATOM 1917 C C . GLY A 1 251 ? 115.206 47.482 -13.084 1.00 24.42 249 GLY A C 1
ATOM 1918 O O . GLY A 1 251 ? 115.253 46.693 -12.146 1.00 28.48 249 GLY A O 1
ATOM 1919 N N . SER A 1 252 ? 115.805 48.667 -13.096 1.00 23.11 250 SER A N 1
ATOM 1920 C CA . SER A 1 252 ? 116.718 49.091 -12.042 1.00 26.59 250 SER A CA 1
ATOM 1921 C C . SER A 1 252 ? 116.455 50.536 -11.683 1.00 24.87 250 SER A C 1
ATOM 1922 O O . SER A 1 252 ? 115.947 51.313 -12.501 1.00 25.96 250 SER A O 1
ATOM 1925 N N . TYR A 1 253 ? 116.824 50.904 -10.462 1.00 24.06 251 TYR A N 1
ATOM 1926 C CA . TYR A 1 253 ? 116.769 52.290 -10.033 1.00 23.72 251 TYR A CA 1
ATOM 1927 C C . TYR A 1 253 ? 118.101 52.589 -9.357 1.00 24.74 251 TYR A C 1
ATOM 1928 O O . TYR A 1 253 ? 118.526 51.836 -8.493 1.00 27.75 251 TYR A O 1
ATOM 1937 N N . VAL A 1 254 ? 118.766 53.664 -9.768 1.00 26.56 252 VAL A N 1
ATOM 1938 C CA . VAL A 1 254 ? 120.095 53.986 -9.233 1.00 27.42 252 VAL A CA 1
ATOM 1939 C C . VAL A 1 254 ? 120.123 55.441 -8.823 1.00 27.53 252 VAL A C 1
ATOM 1940 O O . VAL A 1 254 ? 119.870 56.325 -9.633 1.00 27.40 252 VAL A O 1
ATOM 1944 N N . LYS A 1 255 ? 120.475 55.692 -7.570 1.00 27.17 253 LYS A N 1
ATOM 1945 C CA . LYS A 1 255 ? 120.411 57.029 -7.044 1.00 26.21 253 LYS A CA 1
ATOM 1946 C C . LYS A 1 255 ? 121.701 57.372 -6.324 1.00 24.62 253 LYS A C 1
ATOM 1947 O O . LYS A 1 255 ? 122.173 56.598 -5.518 1.00 24.99 253 LYS A O 1
ATOM 1953 N N . TYR A 1 256 ? 122.278 58.521 -6.647 1.00 28.07 254 TYR A N 1
ATOM 1954 C CA . TYR A 1 256 ? 123.484 59.006 -5.951 1.00 33.66 254 TYR A CA 1
ATOM 1955 C C . TYR A 1 256 ? 123.121 60.109 -4.952 1.00 36.19 254 TYR A C 1
ATOM 1956 O O . TYR A 1 256 ? 122.239 60.916 -5.217 1.00 40.52 254 TYR A O 1
ATOM 1965 N N . GLY A 1 257 ? 123.797 60.120 -3.804 1.00 39.40 255 GLY A N 1
ATOM 1966 C CA . GLY A 1 257 ? 123.597 61.138 -2.769 1.00 47.00 255 GLY A CA 1
ATOM 1967 C C . GLY A 1 257 ? 124.276 62.461 -3.082 1.00 54.33 255 GLY A C 1
ATOM 1968 O O . GLY A 1 257 ? 124.954 62.595 -4.112 1.00 56.88 255 GLY A O 1
ATOM 1969 N N . VAL A 1 258 ? 124.095 63.436 -2.189 1.00 56.84 256 VAL A N 1
ATOM 1970 C CA . VAL A 1 258 ? 124.550 64.822 -2.405 1.00 60.49 256 VAL A CA 1
ATOM 1971 C C . VAL A 1 258 ? 126.072 64.926 -2.440 1.00 61.08 256 VAL A C 1
ATOM 1972 O O . VAL A 1 258 ? 126.767 64.195 -1.733 1.00 60.99 256 VAL A O 1
ATOM 1976 N N . PRO A 1 274 ? 117.337 69.788 6.106 1.00 62.56 272 PRO A N 1
ATOM 1977 C CA . PRO A 1 274 ? 117.081 68.359 5.918 1.00 57.52 272 PRO A CA 1
ATOM 1978 C C . PRO A 1 274 ? 116.386 68.076 4.582 1.00 52.98 272 PRO A C 1
ATOM 1979 O O . PRO A 1 274 ? 115.826 68.995 3.970 1.00 50.04 272 PRO A O 1
ATOM 1983 N N . ASN A 1 275 ? 116.409 66.811 4.156 1.00 45.26 273 ASN A N 1
ATOM 1984 C CA . ASN A 1 275 ? 115.883 66.395 2.847 1.00 44.96 273 ASN A CA 1
ATOM 1985 C C . ASN A 1 275 ? 114.348 66.218 2.840 1.00 43.88 273 ASN A C 1
ATOM 1986 O O . ASN A 1 275 ? 113.821 65.160 2.460 1.00 37.17 273 ASN A O 1
ATOM 1991 N N . TRP A 1 276 ? 113.645 67.281 3.234 1.00 44.66 274 TRP A N 1
ATOM 1992 C CA . TRP A 1 276 ? 112.227 67.211 3.616 1.00 46.74 274 TRP A CA 1
ATOM 1993 C C . TRP A 1 276 ? 111.260 67.728 2.555 1.00 47.15 274 TRP A C 1
ATOM 1994 O O . TRP A 1 276 ? 110.039 67.718 2.751 1.00 46.59 274 TRP A O 1
ATOM 2005 N N . GLY A 1 277 ? 111.816 68.196 1.441 1.00 46.43 275 GLY A N 1
ATOM 2006 C CA . GLY A 1 277 ? 111.014 68.655 0.326 1.00 40.77 275 GLY A CA 1
ATOM 2007 C C . GLY A 1 277 ? 111.343 67.884 -0.933 1.00 40.78 275 GLY A C 1
ATOM 2008 O O . GLY A 1 277 ? 111.618 66.680 -0.896 1.00 33.39 275 GLY A O 1
ATOM 2009 N N . GLU A 1 278 ? 111.305 68.585 -2.059 1.00 41.11 276 GLU A N 1
ATOM 2010 C CA . GLU A 1 278 ? 111.647 67.980 -3.333 1.00 39.09 276 GLU A CA 1
ATOM 2011 C C . GLU A 1 278 ? 113.176 67.952 -3.491 1.00 33.61 276 GLU A C 1
ATOM 2012 O O . GLU A 1 278 ? 113.920 68.531 -2.687 1.00 33.65 276 GLU A O 1
ATOM 2018 N N . GLU A 1 279 ? 113.649 67.261 -4.516 1.00 30.02 277 GLU A N 1
ATOM 2019 C CA . GLU A 1 279 ? 115.076 67.221 -4.783 1.00 32.81 277 GLU A CA 1
ATOM 2020 C C . GLU A 1 279 ? 115.401 67.900 -6.110 1.00 31.46 277 GLU A C 1
ATOM 2021 O O . GLU A 1 279 ? 114.647 67.774 -7.082 1.00 30.16 277 GLU A O 1
ATOM 2027 N N . SER A 1 280 ? 116.510 68.635 -6.134 1.00 30.05 278 SER A N 1
ATOM 2028 C CA . SER A 1 280 ? 116.984 69.281 -7.375 1.00 29.67 278 SER A CA 1
ATOM 2029 C C . SER A 1 280 ? 117.380 68.251 -8.430 1.00 28.92 278 SER A C 1
ATOM 2030 O O . SER A 1 280 ? 117.723 67.120 -8.087 1.00 30.01 278 SER A O 1
ATOM 2033 N N . GLU A 1 281 ? 117.303 68.633 -9.711 1.00 28.81 279 GLU A N 1
ATOM 2034 C CA . GLU A 1 281 ? 117.505 67.704 -10.830 1.00 30.64 279 GLU A CA 1
ATOM 2035 C C . GLU A 1 281 ? 118.818 66.906 -10.778 1.00 35.52 279 GLU A C 1
ATOM 2036 O O . GLU A 1 281 ? 118.846 65.720 -11.117 1.00 31.61 279 GLU A O 1
ATOM 2042 N N . GLN A 1 282 ? 119.886 67.568 -10.341 1.00 37.81 280 GLN A N 1
ATOM 2043 C CA . GLN A 1 282 ? 121.209 66.957 -10.160 1.00 47.03 280 GLN A CA 1
ATOM 2044 C C . GLN A 1 282 ? 121.189 65.743 -9.214 1.00 44.56 280 GLN A C 1
ATOM 2045 O O . GLN A 1 282 ? 122.014 64.833 -9.349 1.00 41.87 280 GLN A O 1
ATOM 2051 N N . GLU A 1 283 ? 120.236 65.737 -8.279 1.00 39.86 281 GLU A N 1
ATOM 2052 C CA . GLU A 1 283 ? 120.089 64.659 -7.299 1.00 40.94 281 GLU A CA 1
ATOM 2053 C C . GLU A 1 283 ? 119.177 63.526 -7.737 1.00 37.40 281 GLU A C 1
ATOM 2054 O O . GLU A 1 283 ? 119.142 62.509 -7.056 1.00 39.25 281 GLU A O 1
ATOM 2060 N N . TRP A 1 284 ? 118.431 63.682 -8.839 1.00 34.25 282 TRP A N 1
ATOM 2061 C CA . TRP A 1 284 ? 117.445 62.647 -9.216 1.00 30.06 282 TRP A CA 1
ATOM 2062 C C . TRP A 1 284 ? 118.084 61.306 -9.583 1.00 34.31 282 TRP A C 1
ATOM 2063 O O . TRP A 1 284 ? 119.135 61.261 -10.211 1.00 31.58 282 TRP A O 1
ATOM 2074 N N . GLY A 1 285 ? 117.433 60.222 -9.178 1.00 25.47 283 GLY A N 1
ATOM 2075 C CA . GLY A 1 285 ? 117.863 58.881 -9.555 1.00 28.33 283 GLY A CA 1
ATOM 2076 C C . GLY A 1 285 ? 117.510 58.537 -10.986 1.00 30.43 283 GLY A C 1
ATOM 2077 O O . GLY A 1 285 ? 116.719 59.235 -11.631 1.00 27.50 283 GLY A O 1
ATOM 2078 N N . LEU A 1 286 ? 118.112 57.465 -11.495 1.00 28.45 284 LEU A N 1
ATOM 2079 C CA . LEU A 1 286 ? 117.808 57.012 -12.843 1.00 30.57 284 LEU A CA 1
ATOM 2080 C C . LEU A 1 286 ? 116.908 55.798 -12.754 1.00 30.64 284 LEU A C 1
ATOM 2081 O O . LEU A 1 286 ? 117.232 54.816 -12.088 1.00 23.19 284 LEU A O 1
ATOM 2086 N N . LEU A 1 287 ? 115.776 55.870 -13.434 1.00 28.63 285 LEU A N 1
ATOM 2087 C CA . LEU A 1 287 ? 114.857 54.764 -13.485 1.00 29.07 285 LEU A CA 1
ATOM 2088 C C . LEU A 1 287 ? 114.948 54.156 -14.874 1.00 30.87 285 LEU A C 1
ATOM 2089 O O . LEU A 1 287 ? 114.679 54.812 -15.867 1.00 27.89 285 LEU A O 1
ATOM 2094 N N . HIS A 1 288 ? 115.329 52.896 -14.933 1.00 28.84 286 HIS A N 1
ATOM 2095 C CA . HIS A 1 288 ? 115.485 52.229 -16.207 1.00 32.16 286 HIS A CA 1
ATOM 2096 C C . HIS A 1 288 ? 114.699 50.944 -16.109 1.00 29.59 286 HIS A C 1
ATOM 2097 O O . HIS A 1 288 ? 115.166 49.975 -15.535 1.00 28.35 286 HIS A O 1
ATOM 2104 N N . THR A 1 289 ? 113.499 50.933 -16.680 1.00 27.78 287 THR A N 1
ATOM 2105 C CA . THR A 1 289 ? 112.584 49.821 -16.462 1.00 28.14 287 THR A CA 1
ATOM 2106 C C . THR A 1 289 ? 111.599 49.673 -17.628 1.00 29.40 287 THR A C 1
ATOM 2107 O O . THR A 1 289 ? 111.716 50.363 -18.641 1.00 32.82 287 THR A O 1
ATOM 2111 N N . GLU A 1 290 ? 110.662 48.749 -17.484 1.00 31.79 288 GLU A N 1
ATOM 2112 C CA . GLU A 1 290 ? 109.622 48.517 -18.473 1.00 35.97 288 GLU A CA 1
ATOM 2113 C C . GLU A 1 290 ? 108.275 48.967 -17.903 1.00 33.52 288 GLU A C 1
ATOM 2114 O O . GLU A 1 290 ? 107.849 48.500 -16.840 1.00 33.65 288 GLU A O 1
ATOM 2120 N N . ILE A 1 291 ? 107.609 49.880 -18.602 1.00 33.09 289 ILE A N 1
ATOM 2121 C CA . ILE A 1 291 ? 106.309 50.380 -18.164 1.00 33.18 289 ILE A CA 1
ATOM 2122 C C . ILE A 1 291 ? 105.307 50.227 -19.302 1.00 37.18 289 ILE A C 1
ATOM 2123 O O . ILE A 1 291 ? 105.530 50.751 -20.405 1.00 36.44 289 ILE A O 1
ATOM 2128 N N . ASN A 1 292 ? 104.219 49.503 -19.022 1.00 36.75 290 ASN A N 1
ATOM 2129 C CA . ASN A 1 292 ? 103.188 49.158 -20.011 1.00 41.39 290 ASN A CA 1
ATOM 2130 C C . ASN A 1 292 ? 103.815 48.526 -21.265 1.00 45.86 290 ASN A C 1
ATOM 2131 O O . ASN A 1 292 ? 103.465 48.875 -22.400 1.00 44.29 290 ASN A O 1
ATOM 2136 N N . GLY A 1 293 ? 104.777 47.629 -21.038 1.00 44.76 291 GLY A N 1
ATOM 2137 C CA . GLY A 1 293 ? 105.490 46.937 -22.110 1.00 43.78 291 GLY A CA 1
ATOM 2138 C C . GLY A 1 293 ? 106.495 47.741 -22.921 1.00 44.89 291 GLY A C 1
ATOM 2139 O O . GLY A 1 293 ? 106.974 47.264 -23.952 1.00 46.72 291 GLY A O 1
ATOM 2140 N N . LYS A 1 294 ? 106.822 48.952 -22.471 1.00 38.57 292 LYS A N 1
ATOM 2141 C CA . LYS A 1 294 ? 107.777 49.809 -23.175 1.00 40.34 292 LYS A CA 1
ATOM 2142 C C . LYS A 1 294 ? 108.969 50.148 -22.283 1.00 42.94 292 LYS A C 1
ATOM 2143 O O . LYS A 1 294 ? 108.791 50.518 -21.124 1.00 37.89 292 LYS A O 1
ATOM 2149 N N . GLU A 1 295 ? 110.179 50.025 -22.824 1.00 39.71 293 GLU A N 1
ATOM 2150 C CA . GLU A 1 295 ? 111.385 50.377 -22.081 1.00 46.00 293 GLU A CA 1
ATOM 2151 C C . GLU A 1 295 ? 111.459 51.882 -21.876 1.00 44.47 293 GLU A C 1
ATOM 2152 O O . GLU A 1 295 ? 111.288 52.659 -22.815 1.00 48.04 293 GLU A O 1
ATOM 2158 N N . ILE A 1 296 ? 111.677 52.290 -20.629 1.00 41.52 294 ILE A N 1
ATOM 2159 C CA . ILE A 1 296 ? 111.925 53.687 -20.320 1.00 37.20 294 ILE A CA 1
ATOM 2160 C C . ILE A 1 296 ? 113.252 53.798 -19.572 1.00 36.75 294 ILE A C 1
ATOM 2161 O O . ILE A 1 296 ? 113.610 52.916 -18.800 1.00 36.05 294 ILE A O 1
ATOM 2166 N N . CYS A 1 297 ? 113.981 54.872 -19.825 1.00 32.52 295 CYS A N 1
ATOM 2167 C CA . CYS A 1 297 ? 115.240 55.129 -19.145 1.00 35.05 295 CYS A CA 1
ATOM 2168 C C . CYS A 1 297 ? 115.334 56.634 -18.955 1.00 37.57 295 CYS A C 1
ATOM 2169 O O . CYS A 1 297 ? 115.690 57.364 -19.879 1.00 37.80 295 CYS A O 1
ATOM 2172 N N . ARG A 1 298 ? 114.987 57.105 -17.758 1.00 40.96 296 ARG A N 1
ATOM 2173 C CA . ARG A 1 298 ? 114.833 58.546 -17.534 1.00 38.20 296 ARG A CA 1
ATOM 2174 C C . ARG A 1 298 ? 115.231 58.937 -16.121 1.00 37.27 296 ARG A C 1
ATOM 2175 O O . ARG A 1 298 ? 115.058 58.140 -15.197 1.00 36.35 296 ARG A O 1
ATOM 2183 N N . LYS A 1 299 ? 115.762 60.151 -15.942 1.00 35.44 297 LYS A N 1
ATOM 2184 C CA A LYS A 1 299 ? 115.945 60.710 -14.599 0.50 37.72 297 LYS A CA 1
ATOM 2185 C CA B LYS A 1 299 ? 115.945 60.694 -14.601 0.50 36.42 297 LYS A CA 1
ATOM 2186 C C . LYS A 1 299 ? 114.571 60.831 -13.948 1.00 37.78 297 LYS A C 1
ATOM 2187 O O . LYS A 1 299 ? 113.613 61.266 -14.586 1.00 38.33 297 LYS A O 1
ATOM 2198 N N . TYR A 1 300 ? 114.481 60.440 -12.681 1.00 32.26 298 TYR A N 1
ATOM 2199 C CA . TYR A 1 300 ? 113.211 60.292 -11.987 1.00 29.30 298 TYR A CA 1
ATOM 2200 C C . TYR A 1 300 ? 113.171 61.212 -10.770 1.00 29.04 298 TYR A C 1
ATOM 2201 O O . TYR A 1 300 ? 113.930 60.998 -9.809 1.00 29.99 298 TYR A O 1
ATOM 2210 N N . PRO A 1 301 ? 112.296 62.250 -10.795 1.00 27.11 299 PRO A N 1
ATOM 2211 C CA . PRO A 1 301 ? 112.218 63.212 -9.684 1.00 25.38 299 PRO A CA 1
ATOM 2212 C C . PRO A 1 301 ? 111.792 62.584 -8.349 1.00 30.30 299 PRO A C 1
ATOM 2213 O O . PRO A 1 301 ? 112.118 63.124 -7.289 1.00 30.93 299 PRO A O 1
ATOM 2217 N N . GLY A 1 302 ? 111.099 61.448 -8.426 1.00 30.64 300 GLY A N 1
ATOM 2218 C CA . GLY A 1 302 ? 110.636 60.702 -7.262 1.00 30.31 300 GLY A CA 1
ATOM 2219 C C . GLY A 1 302 ? 109.547 61.462 -6.542 1.00 35.91 300 GLY A C 1
ATOM 2220 O O . GLY A 1 302 ? 108.771 62.201 -7.163 1.00 34.00 300 GLY A O 1
ATOM 2221 N N . ILE A 1 303 ? 109.484 61.291 -5.228 1.00 34.23 301 ILE A N 1
ATOM 2222 C CA . ILE A 1 303 ? 108.500 62.012 -4.424 1.00 34.59 301 ILE A CA 1
ATOM 2223 C C . ILE A 1 303 ? 109.189 62.806 -3.314 1.00 31.67 301 ILE A C 1
ATOM 2224 O O . ILE A 1 303 ? 110.323 62.511 -2.947 1.00 32.10 301 ILE A O 1
ATOM 2229 N N . ALA A 1 304 ? 108.509 63.828 -2.803 1.00 30.50 302 ALA A N 1
ATOM 2230 C CA . ALA A 1 304 ? 109.115 64.726 -1.826 1.00 31.01 302 ALA A CA 1
ATOM 2231 C C . ALA A 1 304 ? 109.258 64.057 -0.464 1.00 29.82 302 ALA A C 1
ATOM 2232 O O . ALA A 1 304 ? 108.604 63.048 -0.188 1.00 28.42 302 ALA A O 1
ATOM 2234 N N . GLY A 1 305 ? 110.117 64.616 0.379 1.00 29.61 303 GLY A N 1
ATOM 2235 C CA . GLY A 1 305 ? 110.141 64.232 1.785 1.00 33.30 303 GLY A CA 1
ATOM 2236 C C . GLY A 1 305 ? 108.807 64.547 2.449 1.00 35.80 303 GLY A C 1
ATOM 2237 O O . GLY A 1 305 ? 108.022 65.367 1.940 1.00 28.26 303 GLY A O 1
ATOM 2238 N N . ASN A 1 306 ? 108.535 63.879 3.569 1.00 31.30 304 ASN A N 1
ATOM 2239 C CA . ASN A 1 306 ? 107.244 64.004 4.238 1.00 28.92 304 ASN A CA 1
ATOM 2240 C C . ASN A 1 306 ? 107.431 63.853 5.737 1.00 21.08 304 ASN A C 1
ATOM 2241 O O . ASN A 1 306 ? 107.053 62.848 6.336 1.00 26.66 304 ASN A O 1
ATOM 2246 N N . TYR A 1 307 ? 108.054 64.864 6.335 1.00 23.40 305 TYR A N 1
ATOM 2247 C CA . TYR A 1 307 ? 108.371 64.821 7.759 1.00 22.66 305 TYR A CA 1
ATOM 2248 C C . TYR A 1 307 ? 107.115 64.807 8.648 1.00 27.54 305 TYR A C 1
ATOM 2249 O O . TYR A 1 307 ? 107.152 64.287 9.763 1.00 24.93 305 TYR A O 1
ATOM 2258 N N . GLY A 1 308 ? 106.001 65.340 8.128 1.00 27.48 306 GLY A N 1
ATOM 2259 C CA . GLY A 1 308 ? 104.685 65.243 8.796 1.00 22.54 306 GLY A CA 1
ATOM 2260 C C . GLY A 1 308 ? 104.134 63.832 8.843 1.00 27.10 306 GLY A C 1
ATOM 2261 O O . GLY A 1 308 ? 103.234 63.545 9.623 1.00 26.46 306 GLY A O 1
ATOM 2262 N N . GLY A 1 309 ? 104.687 62.949 8.009 1.00 24.66 307 GLY A N 1
ATOM 2263 C CA . GLY A 1 309 ? 104.319 61.538 7.965 1.00 19.99 307 GLY A CA 1
ATOM 2264 C C . GLY A 1 309 ? 104.517 60.812 9.267 1.00 23.40 307 GLY A C 1
ATOM 2265 O O . GLY A 1 309 ? 103.758 59.894 9.600 1.00 22.32 307 GLY A O 1
ATOM 2266 N N . PHE A 1 310 ? 105.534 61.224 10.020 1.00 20.27 308 PHE A N 1
ATOM 2267 C CA . PHE A 1 310 ? 105.779 60.628 11.318 1.00 23.14 308 PHE A CA 1
ATOM 2268 C C . PHE A 1 310 ? 104.558 60.823 12.240 1.00 23.11 308 PHE A C 1
ATOM 2269 O O . PHE A 1 310 ? 104.085 59.873 12.856 1.00 21.78 308 PHE A O 1
ATOM 2277 N N . TYR A 1 311 ? 104.044 62.054 12.288 1.00 23.59 309 TYR A N 1
ATOM 2278 C CA . TYR A 1 311 ? 102.907 62.377 13.147 1.00 27.48 309 TYR A CA 1
ATOM 2279 C C . TYR A 1 311 ? 101.581 61.870 12.602 1.00 27.64 309 TYR A C 1
ATOM 2280 O O . TYR A 1 311 ? 100.759 61.401 13.364 1.00 24.41 309 TYR A O 1
ATOM 2289 N N . GLN A 1 312 ? 101.409 61.873 11.286 1.00 26.05 310 GLN A N 1
ATOM 2290 C CA . GLN A 1 312 ? 100.204 61.278 10.706 1.00 28.40 310 GLN A CA 1
ATOM 2291 C C . GLN A 1 312 ? 100.082 59.779 11.028 1.00 30.41 310 GLN A C 1
ATOM 2292 O O . GLN A 1 312 ? 98.993 59.297 11.341 1.00 27.99 310 GLN A O 1
ATOM 2298 N N . ASN A 1 313 ? 101.206 59.063 10.982 1.00 28.95 311 ASN A N 1
ATOM 2299 C CA . ASN A 1 313 ? 101.223 57.658 11.336 1.00 26.32 311 ASN A CA 1
ATOM 2300 C C . ASN A 1 313 ? 100.890 57.415 12.820 1.00 26.65 311 ASN A C 1
ATOM 2301 O O . ASN A 1 313 ? 100.145 56.502 13.134 1.00 26.12 311 ASN A O 1
ATOM 2306 N N . ILE A 1 314 ? 101.450 58.235 13.707 1.00 24.50 312 ILE A N 1
ATOM 2307 C CA . ILE A 1 314 ? 101.083 58.234 15.140 1.00 27.04 312 ILE A CA 1
ATOM 2308 C C . ILE A 1 314 ? 99.576 58.452 15.344 1.00 23.57 312 ILE A C 1
ATOM 2309 O O . ILE A 1 314 ? 98.933 57.683 16.064 1.00 25.06 312 ILE A O 1
ATOM 2314 N N . TYR A 1 315 ? 99.020 59.462 14.675 1.00 27.96 313 TYR A N 1
ATOM 2315 C CA . TYR A 1 315 ? 97.568 59.682 14.701 1.00 26.57 313 TYR A CA 1
ATOM 2316 C C . TYR A 1 315 ? 96.801 58.443 14.249 1.00 26.28 313 TYR A C 1
ATOM 2317 O O . TYR A 1 315 ? 95.903 57.992 14.947 1.00 26.83 313 TYR A O 1
ATOM 2326 N N . GLU A 1 316 ? 97.162 57.889 13.092 1.00 28.10 314 GLU A N 1
ATOM 2327 C CA . GLU A 1 316 ? 96.480 56.702 12.580 1.00 27.71 314 GLU A CA 1
ATOM 2328 C C . GLU A 1 316 ? 96.659 55.477 13.458 1.00 29.24 314 GLU A C 1
ATOM 2329 O O . GLU A 1 316 ? 95.779 54.620 13.508 1.00 29.55 314 GLU A O 1
ATOM 2335 N N . HIS A 1 317 ? 97.775 55.412 14.179 1.00 24.05 315 HIS A N 1
ATOM 2336 C CA . HIS A 1 317 ? 97.978 54.322 15.124 1.00 24.49 315 HIS A CA 1
ATOM 2337 C C . HIS A 1 317 ? 97.109 54.484 16.399 1.00 26.35 315 HIS A C 1
ATOM 2338 O O . HIS A 1 317 ? 96.375 53.564 16.782 1.00 28.88 315 HIS A O 1
ATOM 2345 N N . LEU A 1 318 ? 97.196 55.647 17.038 1.00 27.15 316 LEU A N 1
ATOM 2346 C CA . LEU A 1 318 ? 96.507 55.876 18.317 1.00 32.11 316 LEU A CA 1
ATOM 2347 C C . LEU A 1 318 ? 94.995 56.025 18.176 1.00 36.09 316 LEU A C 1
ATOM 2348 O O . LEU A 1 318 ? 94.243 55.571 19.042 1.00 37.38 316 LEU A O 1
ATOM 2353 N N . CYS A 1 319 ? 94.552 56.642 17.083 1.00 32.58 317 CYS A N 1
ATOM 2354 C CA . CYS A 1 319 ? 93.131 56.926 16.895 1.00 31.17 317 CYS A CA 1
ATOM 2355 C C . CYS A 1 319 ? 92.394 55.950 16.001 1.00 31.19 317 CYS A C 1
ATOM 2356 O O . CYS A 1 319 ? 91.218 55.686 16.240 1.00 33.37 317 CYS A O 1
ATOM 2359 N N . LEU A 1 320 ? 93.069 55.408 14.989 1.00 27.20 318 LEU A N 1
ATOM 2360 C CA . LEU A 1 320 ? 92.426 54.490 14.045 1.00 26.93 318 LEU A CA 1
ATOM 2361 C C . LEU A 1 320 ? 92.976 53.066 14.088 1.00 25.57 318 LEU A C 1
ATOM 2362 O O . LEU A 1 320 ? 92.615 52.230 13.256 1.00 27.83 318 LEU A O 1
ATOM 2367 N N . GLY A 1 321 ? 93.867 52.796 15.039 1.00 28.28 319 GLY A N 1
ATOM 2368 C CA . GLY A 1 321 ? 94.397 51.440 15.245 1.00 25.43 319 GLY A CA 1
ATOM 2369 C C . GLY A 1 321 ? 95.276 50.882 14.137 1.00 28.53 319 GLY A C 1
ATOM 2370 O O . GLY A 1 321 ? 95.436 49.667 14.019 1.00 27.56 319 GLY A O 1
ATOM 2371 N N . GLN A 1 322 ? 95.854 51.766 13.325 1.00 26.61 320 GLN A N 1
ATOM 2372 C CA . GLN A 1 322 ? 96.697 51.338 12.202 1.00 29.91 320 GLN A CA 1
ATOM 2373 C C . GLN A 1 322 ? 98.104 50.991 12.689 1.00 30.94 320 GLN A C 1
ATOM 2374 O O . GLN A 1 322 ? 98.513 51.487 13.732 1.00 28.29 320 GLN A O 1
ATOM 2380 N N . PRO A 1 323 ? 98.845 50.140 11.946 1.00 33.21 321 PRO A N 1
ATOM 2381 C CA . PRO A 1 323 ? 100.202 49.796 12.397 1.00 32.41 321 PRO A CA 1
ATOM 2382 C C . PRO A 1 323 ? 101.104 51.025 12.533 1.00 29.47 321 PRO A C 1
ATOM 2383 O O . PRO A 1 323 ? 101.090 51.894 11.659 1.00 28.86 321 PRO A O 1
ATOM 2387 N N . LEU A 1 324 ? 101.824 51.113 13.648 1.00 27.27 322 LEU A N 1
ATOM 2388 C CA . LEU A 1 324 ? 102.837 52.155 13.853 1.00 26.89 322 LEU A CA 1
ATOM 2389 C C . LEU A 1 324 ? 104.127 51.734 13.153 1.00 28.56 322 LEU A C 1
ATOM 2390 O O . LEU A 1 324 ? 104.578 50.588 13.301 1.00 25.16 322 LEU A O 1
ATOM 2395 N N . GLU A 1 325 ? 104.719 52.656 12.398 1.00 23.99 323 GLU A N 1
ATOM 2396 C CA . GLU A 1 325 ? 105.937 52.344 11.640 1.00 24.33 323 GLU A CA 1
ATOM 2397 C C . GLU A 1 325 ? 107.213 52.545 12.464 1.00 24.30 323 GLU A C 1
ATOM 2398 O O . GLU A 1 325 ? 108.303 52.163 12.035 1.00 28.01 323 GLU A O 1
ATOM 2404 N N . THR A 1 326 ? 107.068 53.129 13.652 1.00 27.64 324 THR A N 1
ATOM 2405 C CA . THR A 1 326 ? 108.234 53.584 14.426 1.00 20.81 324 THR A CA 1
ATOM 2406 C C . THR A 1 326 ? 108.329 53.072 15.874 1.00 28.39 324 THR A C 1
ATOM 2407 O O . THR A 1 326 ? 108.860 53.767 16.741 1.00 26.46 324 THR A O 1
ATOM 2411 N N . HIS A 1 327 ? 107.875 51.844 16.114 1.00 28.76 325 HIS A N 1
ATOM 2412 C CA . HIS A 1 327 ? 107.941 51.221 17.437 1.00 25.20 325 HIS A CA 1
ATOM 2413 C C . HIS A 1 327 ? 109.396 51.133 17.931 1.00 33.95 325 HIS A C 1
ATOM 2414 O O . HIS A 1 327 ? 110.308 50.827 17.159 1.00 28.63 325 HIS A O 1
ATOM 2421 N N . ALA A 1 328 ? 109.607 51.414 19.214 1.00 25.38 326 ALA A N 1
ATOM 2422 C CA . ALA A 1 328 ? 110.943 51.400 19.812 1.00 28.64 326 ALA A CA 1
ATOM 2423 C C . ALA A 1 328 ? 111.695 50.065 19.688 1.00 29.10 326 ALA A C 1
ATOM 2424 O O . ALA A 1 328 ? 112.935 50.041 19.706 1.00 31.78 326 ALA A O 1
ATOM 2426 N N . GLN A 1 329 ? 110.955 48.967 19.544 1.00 29.13 327 GLN A N 1
ATOM 2427 C CA . GLN A 1 329 ? 111.556 47.650 19.315 1.00 35.11 327 GLN A CA 1
ATOM 2428 C C . GLN A 1 329 ? 112.440 47.638 18.054 1.00 38.21 327 GLN A C 1
ATOM 2429 O O . GLN A 1 329 ? 113.449 46.941 18.035 1.00 34.64 327 GLN A O 1
ATOM 2435 N N . ASP A 1 330 ? 112.072 48.434 17.039 1.00 39.43 328 ASP A N 1
ATOM 2436 C CA . ASP A 1 330 ? 112.900 48.652 15.828 1.00 39.88 328 ASP A CA 1
ATOM 2437 C C . ASP A 1 330 ? 114.352 48.964 16.153 1.00 38.45 328 ASP A C 1
ATOM 2438 O O . ASP A 1 330 ? 115.256 48.401 15.542 1.00 38.88 328 ASP A O 1
ATOM 2443 N N . ILE A 1 331 ? 114.558 49.888 17.088 1.00 28.82 329 ILE A N 1
ATOM 2444 C CA . ILE A 1 331 ? 115.891 50.328 17.479 1.00 32.42 329 ILE A CA 1
ATOM 2445 C C . ILE A 1 331 ? 116.706 49.202 18.098 1.00 36.02 329 ILE A C 1
ATOM 2446 O O . ILE A 1 331 ? 117.876 49.022 17.756 1.00 36.10 329 ILE A O 1
ATOM 2451 N N . LEU A 1 332 ? 116.073 48.431 18.981 1.00 36.81 330 LEU A N 1
ATOM 2452 C CA . LEU A 1 332 ? 116.718 47.261 19.572 1.00 35.22 330 LEU A CA 1
ATOM 2453 C C . LEU A 1 332 ? 117.094 46.244 18.498 1.00 33.44 330 LEU A C 1
ATOM 2454 O O . LEU A 1 332 ? 118.147 45.624 18.580 1.00 29.41 330 LEU A O 1
ATOM 2459 N N . ASN A 1 333 ? 116.242 46.096 17.486 1.00 32.64 331 ASN A N 1
ATOM 2460 C CA . ASN A 1 333 ? 116.536 45.217 16.360 1.00 36.33 331 ASN A CA 1
ATOM 2461 C C . ASN A 1 333 ? 117.727 45.671 15.507 1.00 28.27 331 ASN A C 1
ATOM 2462 O O . ASN A 1 333 ? 118.511 44.849 15.055 1.00 31.29 331 ASN A O 1
ATOM 2467 N N . VAL A 1 334 ? 117.845 46.974 15.294 1.00 28.85 332 VAL A N 1
ATOM 2468 C CA . VAL A 1 334 ? 118.989 47.558 14.607 1.00 28.84 332 VAL A CA 1
ATOM 2469 C C . VAL A 1 334 ? 120.283 47.281 15.392 1.00 35.71 332 VAL A C 1
ATOM 2470 O O . VAL A 1 334 ? 121.289 46.876 14.813 1.00 27.77 332 VAL A O 1
ATOM 2474 N N . ILE A 1 335 ? 120.226 47.450 16.710 1.00 28.86 333 ILE A N 1
ATOM 2475 C CA . ILE A 1 335 ? 121.390 47.253 17.580 1.00 31.53 333 ILE A CA 1
ATOM 2476 C C . ILE A 1 335 ? 121.856 45.798 17.576 1.00 32.86 333 ILE A C 1
ATOM 2477 O O . ILE A 1 335 ? 123.064 45.536 17.541 1.00 35.89 333 ILE A O 1
ATOM 2482 N N . ARG A 1 336 ? 120.900 44.869 17.559 1.00 29.16 334 ARG A N 1
ATOM 2483 C CA . ARG A 1 336 ? 121.191 43.444 17.450 1.00 31.85 334 ARG A CA 1
ATOM 2484 C C . ARG A 1 336 ? 121.953 43.146 16.151 1.00 31.24 334 ARG A C 1
ATOM 2485 O O . ARG A 1 336 ? 122.897 42.358 16.165 1.00 29.59 334 ARG A O 1
ATOM 2493 N N . ILE A 1 337 ? 121.537 43.776 15.045 1.00 28.33 335 ILE A N 1
ATOM 2494 C CA . ILE A 1 337 ? 122.212 43.623 13.737 1.00 31.80 335 ILE A CA 1
ATOM 2495 C C . ILE A 1 337 ? 123.608 44.262 13.744 1.00 31.00 335 ILE A C 1
ATOM 2496 O O . ILE A 1 337 ? 124.569 43.657 13.263 1.00 33.70 335 ILE A O 1
ATOM 2501 N N . ILE A 1 338 ? 123.710 45.476 14.286 1.00 30.10 336 ILE A N 1
ATOM 2502 C CA . ILE A 1 338 ? 124.997 46.137 14.458 1.00 28.98 336 ILE A CA 1
ATOM 2503 C C . ILE A 1 338 ? 125.968 45.239 15.238 1.00 34.27 336 ILE A C 1
ATOM 2504 O O . ILE A 1 338 ? 127.107 45.040 14.812 1.00 32.93 336 ILE A O 1
ATOM 2509 N N . GLU A 1 339 ? 125.506 44.671 16.350 1.00 31.24 337 GLU A N 1
ATOM 2510 C CA . GLU A 1 339 ? 126.354 43.797 17.159 1.00 33.37 337 GLU A CA 1
ATOM 2511 C C . GLU A 1 339 ? 126.718 42.516 16.412 1.00 33.26 337 GLU A C 1
ATOM 2512 O O . GLU A 1 339 ? 127.856 42.049 16.507 1.00 33.73 337 GLU A O 1
ATOM 2518 N N . ALA A 1 340 ? 125.771 41.975 15.640 1.00 27.27 338 ALA A N 1
ATOM 2519 C CA . ALA A 1 340 ? 126.024 40.781 14.834 1.00 28.94 338 ALA A CA 1
ATOM 2520 C C . ALA A 1 340 ? 127.067 41.046 13.741 1.00 32.90 338 ALA A C 1
ATOM 2521 O O . ALA A 1 340 ? 127.855 40.154 13.401 1.00 31.41 338 ALA A O 1
ATOM 2523 N N . ALA A 1 341 ? 127.080 42.278 13.226 1.00 30.21 339 ALA A N 1
ATOM 2524 C CA . ALA A 1 341 ? 128.045 42.707 12.205 1.00 31.01 339 ALA A CA 1
ATOM 2525 C C . ALA A 1 341 ? 129.458 42.807 12.783 1.00 35.01 339 ALA A C 1
ATOM 2526 O O . ALA A 1 341 ? 130.411 42.327 12.172 1.00 30.51 339 ALA A O 1
ATOM 2528 N N . TYR A 1 342 ? 129.581 43.396 13.974 1.00 29.48 340 TYR A N 1
ATOM 2529 C CA . TYR A 1 342 ? 130.865 43.478 14.670 1.00 32.71 340 TYR A CA 1
ATOM 2530 C C . TYR A 1 342 ? 131.382 42.108 15.098 1.00 34.07 340 TYR A C 1
ATOM 2531 O O . TYR A 1 342 ? 132.584 41.883 15.062 1.00 35.66 340 TYR A O 1
ATOM 2540 N N . GLN A 1 343 ? 130.476 41.201 15.466 1.00 35.15 341 GLN A N 1
ATOM 2541 C CA . GLN A 1 343 ? 130.829 39.821 15.814 1.00 38.49 341 GLN A CA 1
ATOM 2542 C C . GLN A 1 343 ? 131.300 39.032 14.586 1.00 37.90 341 GLN A C 1
ATOM 2543 O O . GLN A 1 343 ? 132.249 38.250 14.675 1.00 34.87 341 GLN A O 1
ATOM 2549 N N . SER A 1 344 ? 130.614 39.228 13.457 1.00 34.33 342 SER A N 1
ATOM 2550 C CA . SER A 1 344 ? 130.966 38.593 12.176 1.00 35.72 342 SER A CA 1
ATOM 2551 C C . SER A 1 344 ? 132.384 38.927 11.734 1.00 35.86 342 SER A C 1
ATOM 2552 O O . SER A 1 344 ? 133.136 38.040 11.308 1.00 33.73 342 SER A O 1
ATOM 2555 N N . HIS A 1 345 ? 132.729 40.206 11.834 1.00 30.59 343 HIS A N 1
ATOM 2556 C CA . HIS A 1 345 ? 134.048 40.688 11.488 1.00 36.78 343 HIS A CA 1
ATOM 2557 C C . HIS A 1 345 ? 135.107 40.186 12.483 1.00 40.48 343 HIS A C 1
ATOM 2558 O O . HIS A 1 345 ? 136.153 39.666 12.074 1.00 32.24 343 HIS A O 1
ATOM 2565 N N . ARG A 1 346 ? 134.813 40.330 13.776 1.00 36.98 344 ARG A N 1
ATOM 2566 C CA . ARG A 1 346 ? 135.737 39.966 14.851 1.00 41.31 344 ARG A CA 1
ATOM 2567 C C . ARG A 1 346 ? 136.031 38.460 14.878 1.00 38.87 344 ARG A C 1
ATOM 2568 O O . ARG A 1 346 ? 137.172 38.046 15.097 1.00 39.13 344 ARG A O 1
ATOM 2576 N N . GLU A 1 347 ? 135.012 37.650 14.614 1.00 34.25 345 GLU A N 1
ATOM 2577 C CA . GLU A 1 347 ? 135.145 36.195 14.673 1.00 40.20 345 GLU A CA 1
ATOM 2578 C C . GLU A 1 347 ? 135.361 35.511 13.319 1.00 35.76 345 GLU A C 1
ATOM 2579 O O . GLU A 1 347 ? 135.490 34.288 13.267 1.00 38.94 345 GLU A O 1
ATOM 2585 N N . ASN A 1 348 ? 135.394 36.297 12.239 1.00 37.61 346 ASN A N 1
ATOM 2586 C CA . ASN A 1 348 ? 135.542 35.771 10.870 1.00 37.11 346 ASN A CA 1
ATOM 2587 C C . ASN A 1 348 ? 134.500 34.680 10.572 1.00 36.52 346 ASN A C 1
ATOM 2588 O O . ASN A 1 348 ? 134.813 33.597 10.054 1.00 33.96 346 ASN A O 1
ATOM 2593 N N . LYS A 1 349 ? 133.244 34.967 10.925 1.00 32.93 347 LYS A N 1
ATOM 2594 C CA . LYS A 1 349 ? 132.154 34.000 10.762 1.00 35.16 347 LYS A CA 1
ATOM 2595 C C . LYS A 1 349 ? 130.876 34.675 10.274 1.00 30.65 347 LYS A C 1
ATOM 2596 O O . LYS A 1 349 ? 130.676 35.848 10.530 1.00 30.08 347 LYS A O 1
ATOM 2602 N N . ILE A 1 350 ? 130.020 33.938 9.568 1.00 26.77 348 ILE A N 1
ATOM 2603 C CA . ILE A 1 350 ? 128.633 34.357 9.383 1.00 29.81 348 ILE A CA 1
ATOM 2604 C C . ILE A 1 350 ? 127.937 34.219 10.757 1.00 35.77 348 ILE A C 1
ATOM 2605 O O . ILE A 1 350 ? 128.064 33.185 11.416 1.00 34.55 348 ILE A O 1
ATOM 2610 N N . VAL A 1 351 ? 127.267 35.279 11.214 1.00 29.92 349 VAL A N 1
ATOM 2611 C CA . VAL A 1 351 ? 126.512 35.222 12.478 1.00 33.23 349 VAL A CA 1
ATOM 2612 C C . VAL A 1 351 ? 125.043 34.892 12.217 1.00 37.20 349 VAL A C 1
ATOM 2613 O O . VAL A 1 351 ? 124.338 35.644 11.540 1.00 32.44 349 VAL A O 1
ATOM 2617 N N . ASN A 1 352 ? 124.597 33.751 12.741 1.00 34.83 350 ASN A N 1
ATOM 2618 C CA . ASN A 1 352 ? 123.197 33.347 12.643 1.00 38.71 350 ASN A CA 1
ATOM 2619 C C . ASN A 1 352 ? 122.361 33.944 13.776 1.00 39.49 350 ASN A C 1
ATOM 2620 O O . ASN A 1 352 ? 122.790 33.962 14.932 1.00 41.11 350 ASN A O 1
ATOM 2625 N N . LEU A 1 353 ? 121.177 34.439 13.446 1.00 37.97 351 LEU A N 1
ATOM 2626 C CA . LEU A 1 353 ? 120.347 35.122 14.445 1.00 43.36 351 LEU A CA 1
ATOM 2627 C C . LEU A 1 353 ? 119.339 34.206 15.144 1.00 47.35 351 LEU A C 1
ATOM 2628 O O . LEU A 1 353 ? 118.817 33.263 14.544 1.00 52.06 351 LEU A O 1
ATOM 2633 N N . GLU B 1 4 ? 142.123 67.027 -22.777 1.00 75.25 2 GLU B N 1
ATOM 2634 C CA . GLU B 1 4 ? 143.249 67.331 -21.841 1.00 76.08 2 GLU B CA 1
ATOM 2635 C C . GLU B 1 4 ? 144.556 67.449 -22.627 1.00 71.83 2 GLU B C 1
ATOM 2636 O O . GLU B 1 4 ? 145.358 66.507 -22.680 1.00 75.89 2 GLU B O 1
ATOM 2642 N N . ILE B 1 5 ? 144.769 68.610 -23.235 1.00 63.43 3 ILE B N 1
ATOM 2643 C CA . ILE B 1 5 ? 145.810 68.743 -24.256 1.00 55.13 3 ILE B CA 1
ATOM 2644 C C . ILE B 1 5 ? 146.899 69.759 -23.891 1.00 49.09 3 ILE B C 1
ATOM 2645 O O . ILE B 1 5 ? 146.610 70.866 -23.413 1.00 39.44 3 ILE B O 1
ATOM 2650 N N . ILE B 1 6 ? 148.154 69.347 -24.077 1.00 42.55 4 ILE B N 1
ATOM 2651 C CA . ILE B 1 6 ? 149.299 70.219 -23.833 1.00 39.98 4 ILE B CA 1
ATOM 2652 C C . ILE B 1 6 ? 149.611 71.024 -25.097 1.00 40.71 4 ILE B C 1
ATOM 2653 O O . ILE B 1 6 ? 150.109 70.481 -26.084 1.00 38.99 4 ILE B O 1
ATOM 2658 N N . LYS B 1 7 ? 149.269 72.312 -25.060 1.00 41.38 5 LYS B N 1
ATOM 2659 C CA . LYS B 1 7 ? 149.434 73.201 -26.209 1.00 44.73 5 LYS B CA 1
ATOM 2660 C C . LYS B 1 7 ? 150.884 73.663 -26.285 1.00 38.24 5 LYS B C 1
ATOM 2661 O O . LYS B 1 7 ? 151.406 74.290 -25.362 1.00 41.55 5 LYS B O 1
ATOM 2667 N N . THR B 1 8 ? 151.533 73.320 -27.388 1.00 39.34 6 THR B N 1
ATOM 2668 C CA . THR B 1 8 ? 152.992 73.358 -27.448 1.00 39.61 6 THR B CA 1
ATOM 2669 C C . THR B 1 8 ? 153.511 74.347 -28.477 1.00 36.77 6 THR B C 1
ATOM 2670 O O . THR B 1 8 ? 153.077 74.334 -29.624 1.00 34.28 6 THR B O 1
ATOM 2674 N N . GLY B 1 9 ? 154.419 75.217 -28.031 1.00 33.67 7 GLY B N 1
ATOM 2675 C CA . GLY B 1 9 ? 155.156 76.108 -28.925 1.00 35.86 7 GLY B CA 1
ATOM 2676 C C . GLY B 1 9 ? 156.518 75.545 -29.298 1.00 34.02 7 GLY B C 1
ATOM 2677 O O . GLY B 1 9 ? 157.285 75.143 -28.420 1.00 37.38 7 GLY B O 1
ATOM 2678 N N . LEU B 1 10 ? 156.814 75.521 -30.600 1.00 35.89 8 LEU B N 1
ATOM 2679 C CA . LEU B 1 10 ? 158.117 75.074 -31.117 1.00 36.50 8 LEU B CA 1
ATOM 2680 C C . LEU B 1 10 ? 158.965 76.255 -31.626 1.00 38.23 8 LEU B C 1
ATOM 2681 O O . LEU B 1 10 ? 158.551 76.973 -32.548 1.00 35.95 8 LEU B O 1
ATOM 2686 N N . ALA B 1 11 ? 160.147 76.440 -31.033 1.00 34.81 9 ALA B N 1
ATOM 2687 C CA . ALA B 1 11 ? 160.969 77.624 -31.297 1.00 34.43 9 ALA B CA 1
ATOM 2688 C C . ALA B 1 11 ? 161.674 77.646 -32.664 1.00 38.28 9 ALA B C 1
ATOM 2689 O O . ALA B 1 11 ? 161.961 78.722 -33.192 1.00 43.66 9 ALA B O 1
ATOM 2691 N N . ALA B 1 12 ? 161.950 76.478 -33.243 1.00 39.05 10 ALA B N 1
ATOM 2692 C CA . ALA B 1 12 ? 162.665 76.423 -34.530 1.00 40.80 10 ALA B CA 1
ATOM 2693 C C . ALA B 1 12 ? 162.224 75.275 -35.410 1.00 37.40 10 ALA B C 1
ATOM 2694 O O . ALA B 1 12 ? 161.962 74.158 -34.928 1.00 37.77 10 ALA B O 1
ATOM 2696 N N . PHE B 1 13 ? 162.147 75.554 -36.705 1.00 34.13 11 PHE B N 1
ATOM 2697 C CA . PHE B 1 13 ? 161.786 74.541 -37.687 1.00 34.58 11 PHE B CA 1
ATOM 2698 C C . PHE B 1 13 ? 162.979 74.171 -38.602 1.00 39.41 11 PHE B C 1
ATOM 2699 O O . PHE B 1 13 ? 162.831 73.921 -39.796 1.00 41.49 11 PHE B O 1
ATOM 2707 N N . GLY B 1 14 ? 164.171 74.109 -38.010 1.00 37.37 12 GLY B N 1
ATOM 2708 C CA . GLY B 1 14 ? 165.334 73.517 -38.684 1.00 38.91 12 GLY B CA 1
ATOM 2709 C C . GLY B 1 14 ? 165.327 72.000 -38.607 1.00 43.19 12 GLY B C 1
ATOM 2710 O O . GLY B 1 14 ? 164.267 71.391 -38.453 1.00 42.03 12 GLY B O 1
ATOM 2711 N N . MET B 1 15 ? 166.509 71.385 -38.699 1.00 40.80 13 MET B N 1
ATOM 2712 C CA . MET B 1 15 ? 166.619 69.923 -38.723 1.00 43.87 13 MET B CA 1
ATOM 2713 C C . MET B 1 15 ? 165.964 69.288 -37.498 1.00 41.48 13 MET B C 1
ATOM 2714 O O . MET B 1 15 ? 165.081 68.459 -37.645 1.00 43.84 13 MET B O 1
ATOM 2719 N N . SER B 1 16 ? 166.413 69.698 -36.312 1.00 39.82 14 SER B N 1
ATOM 2720 C CA A SER B 1 16 ? 165.923 69.166 -35.036 0.50 39.23 14 SER B CA 1
ATOM 2721 C CA B SER B 1 16 ? 165.926 69.154 -35.048 0.50 38.76 14 SER B CA 1
ATOM 2722 C C . SER B 1 16 ? 164.414 69.358 -34.859 1.00 39.95 14 SER B C 1
ATOM 2723 O O . SER B 1 16 ? 163.734 68.497 -34.293 1.00 45.57 14 SER B O 1
ATOM 2728 N N . GLY B 1 17 ? 163.897 70.482 -35.350 1.00 39.37 15 GLY B N 1
ATOM 2729 C CA . GLY B 1 17 ? 162.460 70.774 -35.318 1.00 36.58 15 GLY B CA 1
ATOM 2730 C C . GLY B 1 17 ? 161.673 69.849 -36.224 1.00 38.27 15 GLY B C 1
ATOM 2731 O O . GLY B 1 17 ? 160.615 69.344 -35.843 1.00 34.69 15 GLY B O 1
ATOM 2732 N N . GLN B 1 18 ? 162.212 69.596 -37.411 1.00 34.77 16 GLN B N 1
ATOM 2733 C CA . GLN B 1 18 ? 161.570 68.726 -38.398 1.00 36.57 16 GLN B CA 1
ATOM 2734 C C . GLN B 1 18 ? 161.717 67.243 -38.120 1.00 36.65 16 GLN B C 1
ATOM 2735 O O . GLN B 1 18 ? 160.898 66.459 -38.574 1.00 36.19 16 GLN B O 1
ATOM 2741 N N . VAL B 1 19 ? 162.761 66.850 -37.396 1.00 30.46 17 VAL B N 1
ATOM 2742 C CA . VAL B 1 19 ? 163.098 65.432 -37.268 1.00 33.94 17 VAL B CA 1
ATOM 2743 C C . VAL B 1 19 ? 162.760 64.873 -35.879 1.00 35.43 17 VAL B C 1
ATOM 2744 O O . VAL B 1 19 ? 162.226 63.767 -35.752 1.00 36.26 17 VAL B O 1
ATOM 2748 N N . PHE B 1 20 ? 163.052 65.654 -34.845 1.00 34.56 18 PHE B N 1
ATOM 2749 C CA . PHE B 1 20 ? 162.967 65.172 -33.473 1.00 37.46 18 PHE B CA 1
ATOM 2750 C C . PHE B 1 20 ? 161.776 65.685 -32.660 1.00 34.94 18 PHE B C 1
ATOM 2751 O O . PHE B 1 20 ? 161.407 65.088 -31.643 1.00 37.71 18 PHE B O 1
ATOM 2759 N N . HIS B 1 21 ? 161.187 66.791 -33.094 1.00 31.58 19 HIS B N 1
ATOM 2760 C CA . HIS B 1 21 ? 160.179 67.467 -32.292 1.00 30.87 19 HIS B CA 1
ATOM 2761 C C . HIS B 1 21 ? 158.801 67.471 -32.921 1.00 38.88 19 HIS B C 1
ATOM 2762 O O . HIS B 1 21 ? 157.902 66.803 -32.407 1.00 34.11 19 HIS B O 1
ATOM 2769 N N . ALA B 1 22 ? 158.650 68.181 -34.040 1.00 32.15 20 ALA B N 1
ATOM 2770 C CA . ALA B 1 22 ? 157.349 68.304 -34.705 1.00 37.51 20 ALA B CA 1
ATOM 2771 C C . ALA B 1 22 ? 156.626 66.991 -35.062 1.00 41.29 20 ALA B C 1
ATOM 2772 O O . ALA B 1 22 ? 155.420 66.928 -34.855 1.00 41.03 20 ALA B O 1
ATOM 2774 N N . PRO B 1 23 ? 157.334 65.954 -35.588 1.00 41.22 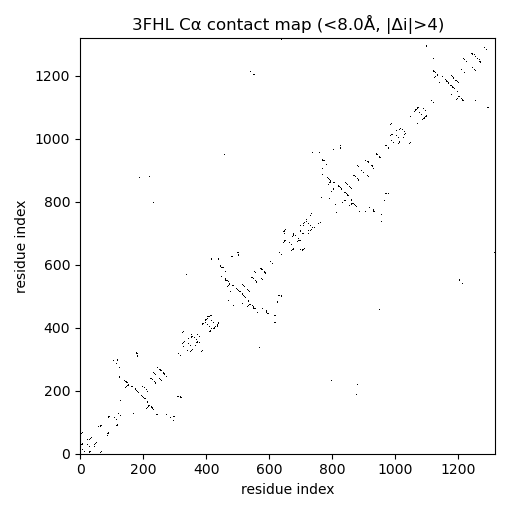21 PRO B N 1
ATOM 2775 C CA . PRO B 1 23 ? 156.576 64.729 -35.897 1.00 39.77 21 PRO B CA 1
ATOM 2776 C C . PRO B 1 23 ? 155.926 64.060 -34.685 1.00 42.09 21 PRO B C 1
ATOM 2777 O O . PRO B 1 23 ? 154.846 63.491 -34.805 1.00 40.03 21 PRO B O 1
ATOM 2781 N N . PHE B 1 24 ? 156.579 64.152 -33.534 1.00 39.81 22 PHE B N 1
ATOM 2782 C CA . PHE B 1 24 ? 156.119 63.479 -32.325 1.00 40.28 22 PHE B CA 1
ATOM 2783 C C . PHE B 1 24 ? 155.174 64.315 -31.461 1.00 38.21 22 PHE B C 1
ATOM 2784 O O . PHE B 1 24 ? 154.256 63.764 -30.860 1.00 39.69 22 PHE B O 1
ATOM 2792 N N . ILE B 1 25 ? 155.371 65.635 -31.429 1.00 35.97 23 ILE B N 1
ATOM 2793 C CA . ILE B 1 25 ? 154.376 66.555 -30.847 1.00 37.45 23 ILE B CA 1
ATOM 2794 C C . ILE B 1 25 ? 153.051 66.407 -31.621 1.00 41.97 23 ILE B C 1
ATOM 2795 O O . ILE B 1 25 ? 151.981 66.314 -31.021 1.00 38.29 23 ILE B O 1
ATOM 2800 N N . SER B 1 26 ? 153.149 66.332 -32.947 1.00 37.68 24 SER B N 1
ATOM 2801 C CA . SER B 1 26 ? 151.988 66.173 -33.821 1.00 41.19 24 SER B CA 1
ATOM 2802 C C . SER B 1 26 ? 151.246 64.842 -33.624 1.00 38.22 24 SER B C 1
ATOM 2803 O O . SER B 1 26 ? 150.035 64.846 -33.406 1.00 46.40 24 SER B O 1
ATOM 2806 N N . THR B 1 27 ? 151.964 63.721 -33.674 1.00 38.57 25 THR B N 1
ATOM 2807 C CA . THR B 1 27 ? 151.330 62.400 -33.602 1.00 41.60 25 THR B CA 1
ATOM 2808 C C . THR B 1 27 ? 150.839 61.985 -32.212 1.00 42.40 25 THR B C 1
ATOM 2809 O O . THR B 1 27 ? 149.901 61.199 -32.106 1.00 44.27 25 THR B O 1
ATOM 2813 N N . ASN B 1 28 ? 151.480 62.491 -31.158 1.00 39.00 26 ASN B N 1
ATOM 2814 C CA . ASN B 1 28 ? 151.035 62.216 -29.785 1.00 38.74 26 ASN B CA 1
ATOM 2815 C C . ASN B 1 28 ? 149.702 62.930 -29.506 1.00 40.62 26 ASN B C 1
ATOM 2816 O O . ASN B 1 28 ? 149.624 64.158 -29.633 1.00 38.70 26 ASN B O 1
ATOM 2821 N N . PRO B 1 29 ? 148.644 62.161 -29.135 1.00 44.26 27 PRO B N 1
ATOM 2822 C CA . PRO B 1 29 ? 147.280 62.692 -28.934 1.00 39.91 27 PRO B CA 1
ATOM 2823 C C . PRO B 1 29 ? 147.165 63.654 -27.760 1.00 38.14 27 PRO B C 1
ATOM 2824 O O . PRO B 1 29 ? 146.220 64.438 -27.685 1.00 38.01 27 PRO B O 1
ATOM 2828 N N . HIS B 1 30 ? 148.122 63.587 -26.843 1.00 31.95 28 HIS B N 1
ATOM 2829 C CA . HIS B 1 30 ? 148.100 64.417 -25.649 1.00 34.43 28 HIS B CA 1
ATOM 2830 C C . HIS B 1 30 ? 148.734 65.786 -25.846 1.00 35.42 28 HIS B C 1
ATOM 2831 O O . HIS B 1 30 ? 148.796 66.580 -24.901 1.00 34.99 28 HIS B O 1
ATOM 2838 N N . PHE B 1 31 ? 149.199 66.055 -27.069 1.00 34.03 29 PHE B N 1
ATOM 2839 C CA . PHE B 1 31 ? 149.897 67.303 -27.396 1.00 34.07 29 PHE B CA 1
ATOM 2840 C C . PHE B 1 31 ? 149.265 67.964 -28.595 1.00 33.87 29 PHE B C 1
ATOM 2841 O O . PHE B 1 31 ? 148.825 67.275 -29.512 1.00 33.29 29 PHE B O 1
ATOM 2849 N N . GLU B 1 32 ? 149.250 69.297 -28.590 1.00 33.82 30 GLU B N 1
ATOM 2850 C CA . GLU B 1 32 ? 148.921 70.063 -29.788 1.00 41.30 30 GLU B CA 1
ATOM 2851 C C . GLU B 1 32 ? 150.124 70.871 -30.272 1.00 35.17 30 GLU B C 1
ATOM 2852 O O . GLU B 1 32 ? 150.650 71.739 -29.553 1.00 35.43 30 GLU B O 1
ATOM 2858 N N . LEU B 1 33 ? 150.545 70.583 -31.496 1.00 37.12 31 LEU B N 1
ATOM 2859 C CA . LEU B 1 33 ? 151.515 71.430 -32.176 1.00 38.36 31 LEU B CA 1
ATOM 2860 C C . LEU B 1 33 ? 150.759 72.684 -32.588 1.00 37.13 31 LEU B C 1
ATOM 2861 O O . LEU B 1 33 ? 150.140 72.751 -33.646 1.00 37.97 31 LEU B O 1
ATOM 2866 N N . TYR B 1 34 ? 150.802 73.665 -31.701 1.00 40.34 32 TYR B N 1
ATOM 2867 C CA . TYR B 1 34 ? 149.900 74.797 -31.757 1.00 43.16 32 TYR B CA 1
ATOM 2868 C C . TYR B 1 34 ? 150.540 75.986 -32.465 1.00 42.44 32 TYR B C 1
ATOM 2869 O O . TYR B 1 34 ? 149.933 76.574 -33.354 1.00 45.28 32 TYR B O 1
ATOM 2878 N N . LYS B 1 35 ? 151.759 76.344 -32.067 1.00 44.23 33 LYS B N 1
ATOM 2879 C CA . LYS B 1 35 ? 152.512 77.387 -32.767 1.00 43.43 33 LYS B CA 1
ATOM 2880 C C . LYS B 1 35 ? 153.955 76.977 -33.084 1.00 44.76 33 LYS B C 1
ATOM 2881 O O . LYS B 1 35 ? 154.561 76.167 -32.376 1.00 43.44 33 LYS B O 1
ATOM 2887 N N . ILE B 1 36 ? 154.475 77.526 -34.183 1.00 42.72 34 ILE B N 1
ATOM 2888 C CA . ILE B 1 36 ? 155.832 77.254 -34.661 1.00 44.24 34 ILE B CA 1
ATOM 2889 C C . ILE B 1 36 ? 156.479 78.580 -35.069 1.00 45.71 34 ILE B C 1
ATOM 2890 O O . ILE B 1 36 ? 155.882 79.353 -35.823 1.00 47.80 34 ILE B O 1
ATOM 2895 N N . VAL B 1 37 ? 157.680 78.854 -34.564 1.00 43.33 35 VAL B N 1
ATOM 2896 C CA . VAL B 1 37 ? 158.426 80.042 -34.995 1.00 42.94 35 VAL B CA 1
ATOM 2897 C C . VAL B 1 37 ? 159.164 79.778 -36.311 1.00 46.84 35 VAL B C 1
ATOM 2898 O O . VAL B 1 37 ? 159.920 78.812 -36.426 1.00 49.09 35 VAL B O 1
ATOM 2902 N N . GLU B 1 38 ? 158.893 80.619 -37.310 1.00 51.68 36 GLU B N 1
ATOM 2903 C CA . GLU B 1 38 ? 159.634 80.656 -38.574 1.00 54.10 36 GLU B CA 1
ATOM 2904 C C . GLU B 1 38 ? 159.816 82.128 -38.912 1.00 56.47 36 GLU B C 1
ATOM 2905 O O . GLU B 1 38 ? 158.829 82.850 -38.996 1.00 51.47 36 GLU B O 1
ATOM 2911 N N . ARG B 1 39 ? 161.060 82.569 -39.108 1.00 62.64 37 ARG B N 1
ATOM 2912 C CA . ARG B 1 39 ? 161.375 84.008 -39.212 1.00 64.39 37 ARG B CA 1
ATOM 2913 C C . ARG B 1 39 ? 160.823 84.693 -40.459 1.00 61.08 37 ARG B C 1
ATOM 2914 O O . ARG B 1 39 ? 160.354 85.833 -40.393 1.00 62.31 37 ARG B O 1
ATOM 2922 N N . SER B 1 40 ? 160.877 83.997 -41.588 1.00 58.48 38 SER B N 1
ATOM 2923 C CA . SER B 1 40 ? 160.495 84.593 -42.860 1.00 63.29 38 SER B CA 1
ATOM 2924 C C . SER B 1 40 ? 159.942 83.553 -43.816 1.00 62.92 38 SER B C 1
ATOM 2925 O O . SER B 1 40 ? 159.393 83.888 -44.869 1.00 65.88 38 SER B O 1
ATOM 2928 N N . LYS B 1 41 ? 160.081 82.289 -43.440 1.00 61.12 39 LYS B N 1
ATOM 2929 C CA . LYS B 1 41 ? 159.639 81.193 -44.292 1.00 64.51 39 LYS B CA 1
ATOM 2930 C C . LYS B 1 41 ? 158.330 80.605 -43.768 1.00 63.61 39 LYS B C 1
ATOM 2931 O O . LYS B 1 41 ? 157.822 81.037 -42.727 1.00 62.79 39 LYS B O 1
ATOM 2937 N N . GLU B 1 42 ? 157.777 79.640 -44.500 1.00 61.64 40 GLU B N 1
ATOM 2938 C CA . GLU B 1 42 ? 156.532 78.981 -44.118 1.00 62.09 40 GLU B CA 1
ATOM 2939 C C . GLU B 1 42 ? 156.546 77.505 -44.511 1.00 57.78 40 GLU B C 1
ATOM 2940 O O . GLU B 1 42 ? 155.558 77.006 -45.049 1.00 58.66 40 GLU B O 1
ATOM 2946 N N . LEU B 1 43 ? 157.644 76.794 -44.254 1.00 56.18 41 LEU B N 1
ATOM 2947 C CA . LEU B 1 43 ? 157.703 75.387 -44.691 1.00 57.67 41 LEU B CA 1
ATOM 2948 C C . LEU B 1 43 ? 157.001 74.383 -43.770 1.00 54.42 41 LEU B C 1
ATOM 2949 O O . LEU B 1 43 ? 156.831 73.222 -44.152 1.00 53.37 41 LEU B O 1
ATOM 2954 N N . SER B 1 44 ? 156.576 74.832 -42.584 1.00 52.16 42 SER B N 1
ATOM 2955 C CA . SER B 1 44 ? 155.814 73.971 -41.661 1.00 51.68 42 SER B CA 1
ATOM 2956 C C . SER B 1 44 ? 154.346 73.832 -42.020 1.00 55.39 42 SER B C 1
ATOM 2957 O O . SER B 1 44 ? 153.700 72.884 -41.574 1.00 56.69 42 SER B O 1
ATOM 2960 N N . LYS B 1 45 ? 153.821 74.761 -42.823 1.00 60.02 43 LYS B N 1
ATOM 2961 C CA . LYS B 1 45 ? 152.401 74.740 -43.202 1.00 64.54 43 LYS B CA 1
ATOM 2962 C C . LYS B 1 45 ? 152.048 73.572 -44.139 1.00 62.29 43 LYS B C 1
ATOM 2963 O O . LYS B 1 45 ? 150.875 73.241 -44.302 1.00 67.55 43 LYS B O 1
ATOM 2969 N N . GLU B 1 46 ? 153.070 72.955 -44.729 1.00 60.52 44 GLU B N 1
ATOM 2970 C CA . GLU B 1 46 ? 152.918 71.750 -45.542 1.00 61.04 44 GLU B CA 1
ATOM 2971 C C . GLU B 1 46 ? 152.448 70.558 -44.696 1.00 60.38 44 GLU B C 1
ATOM 2972 O O . GLU B 1 46 ? 151.312 70.099 -44.862 1.00 58.20 44 GLU B O 1
ATOM 2978 N N . ARG B 1 47 ? 153.302 70.114 -43.764 1.00 59.31 45 ARG B N 1
ATOM 2979 C CA A ARG B 1 47 ? 153.076 68.895 -42.978 0.50 56.90 45 ARG B CA 1
ATOM 2980 C CA B ARG B 1 47 ? 153.065 68.898 -42.982 0.50 57.53 45 ARG B CA 1
ATOM 2981 C C . ARG B 1 47 ? 152.270 69.172 -41.706 1.00 54.74 45 ARG B C 1
ATOM 2982 O O . ARG B 1 47 ? 151.615 68.275 -41.162 1.00 55.15 45 ARG B O 1
ATOM 2997 N N . TYR B 1 48 ? 152.321 70.415 -41.232 1.00 49.55 46 TYR B N 1
ATOM 2998 C CA . TYR B 1 48 ? 151.621 70.804 -40.009 1.00 47.11 46 TYR B CA 1
ATOM 2999 C C . TYR B 1 48 ? 150.777 72.068 -40.207 1.00 48.71 46 TYR B C 1
ATOM 3000 O O . TYR B 1 48 ? 151.059 73.111 -39.584 1.00 47.73 46 TYR B O 1
ATOM 3009 N N . PRO B 1 49 ? 149.717 71.978 -41.048 1.00 48.19 47 PRO B N 1
ATOM 3010 C CA . PRO B 1 49 ? 148.902 73.161 -41.353 1.00 47.16 47 PRO B CA 1
ATOM 3011 C C . PRO B 1 49 ? 148.177 73.753 -40.143 1.00 48.28 47 PRO B C 1
ATOM 3012 O O . PRO B 1 49 ? 148.060 74.966 -40.059 1.00 54.87 47 PRO B O 1
ATOM 3016 N N . GLN B 1 50 ? 147.746 72.920 -39.195 1.00 46.38 48 GLN B N 1
ATOM 3017 C CA . GLN B 1 50 ? 146.963 73.405 -38.047 1.00 47.13 48 GLN B CA 1
ATOM 3018 C C . GLN B 1 50 ? 147.739 74.284 -37.065 1.00 47.41 48 GLN B C 1
ATOM 3019 O O . GLN B 1 50 ? 147.140 75.001 -36.247 1.00 42.60 48 GLN B O 1
ATOM 3025 N N . ALA B 1 51 ? 149.066 74.239 -37.150 1.00 47.44 49 ALA B N 1
ATOM 3026 C CA . ALA B 1 51 ? 149.884 75.140 -36.351 1.00 48.27 49 ALA B CA 1
ATOM 3027 C C . ALA B 1 51 ? 149.803 76.552 -36.908 1.00 49.15 49 ALA B C 1
ATOM 3028 O O . ALA B 1 51 ? 149.604 76.750 -38.105 1.00 51.78 49 ALA B O 1
ATOM 3030 N N . SER B 1 52 ? 149.910 77.530 -36.019 1.00 50.63 50 SER B N 1
ATOM 3031 C CA . SER B 1 52 ? 150.014 78.917 -36.424 1.00 49.07 50 SER B CA 1
ATOM 3032 C C . SER B 1 52 ? 151.484 79.328 -36.441 1.00 50.47 50 SER B C 1
ATOM 3033 O O . SER B 1 52 ? 152.185 79.234 -35.424 1.00 45.46 50 SER B O 1
ATOM 3036 N N . ILE B 1 53 ? 151.946 79.769 -37.608 1.00 49.54 51 ILE B N 1
ATOM 3037 C CA . ILE B 1 53 ? 153.306 80.265 -37.772 1.00 46.13 51 ILE B CA 1
ATOM 3038 C C . ILE B 1 53 ? 153.405 81.662 -37.174 1.00 47.95 51 ILE B C 1
ATOM 3039 O O . ILE B 1 53 ? 152.621 82.541 -37.522 1.00 50.88 51 ILE B O 1
ATOM 3044 N N . VAL B 1 54 ? 154.334 81.842 -36.238 1.00 45.68 52 VAL B N 1
ATOM 3045 C CA . VAL B 1 54 ? 154.692 83.173 -35.748 1.00 48.42 52 VAL B CA 1
ATOM 3046 C C . VAL B 1 54 ? 156.129 83.510 -36.166 1.00 50.93 52 VAL B C 1
ATOM 3047 O O . VAL B 1 54 ? 156.873 82.633 -36.609 1.00 51.60 52 VAL B O 1
ATOM 3051 N N . ARG B 1 55 ? 156.518 84.774 -36.022 1.00 51.35 53 ARG B N 1
ATOM 3052 C CA . ARG B 1 55 ? 157.797 85.231 -36.569 1.00 50.67 53 ARG B CA 1
ATOM 3053 C C . ARG B 1 55 ? 158.884 85.350 -35.517 1.00 52.14 53 ARG B C 1
ATOM 3054 O O . ARG B 1 55 ? 160.070 85.288 -35.842 1.00 55.25 53 ARG B O 1
ATOM 3062 N N . SER B 1 56 ? 158.482 85.539 -34.265 1.00 49.32 54 SER B N 1
ATOM 3063 C CA . SER B 1 56 ? 159.444 85.667 -33.182 1.00 54.93 54 SER B CA 1
ATOM 3064 C C . SER B 1 56 ? 159.132 84.729 -32.022 1.00 55.39 54 SER B C 1
ATOM 3065 O O . SER B 1 56 ? 157.986 84.315 -31.821 1.00 54.39 54 SER B O 1
ATOM 3068 N N . PHE B 1 57 ? 160.175 84.409 -31.266 1.00 55.55 55 PHE B N 1
ATOM 3069 C CA . PHE B 1 57 ? 160.060 83.610 -30.067 1.00 52.74 55 PHE B CA 1
ATOM 3070 C C . PHE B 1 57 ? 159.211 84.282 -28.984 1.00 54.19 55 PHE B C 1
ATOM 3071 O O . PHE B 1 57 ? 158.485 83.605 -28.255 1.00 49.36 55 PHE B O 1
ATOM 3079 N N . LYS B 1 58 ? 159.323 85.606 -28.874 1.00 56.54 56 LYS B N 1
ATOM 3080 C CA . LYS B 1 58 ? 158.542 86.400 -27.911 1.00 59.22 56 LYS B CA 1
ATOM 3081 C C . LYS B 1 58 ? 157.032 86.148 -28.036 1.00 56.26 56 LYS B C 1
ATOM 3082 O O . LYS B 1 58 ? 156.304 86.178 -27.038 1.00 58.09 56 LYS B O 1
ATOM 3088 N N . GLU B 1 59 ? 156.583 85.873 -29.259 1.00 48.19 57 GLU B N 1
ATOM 3089 C CA . GLU B 1 59 ? 155.179 85.572 -29.542 1.00 48.93 57 GLU B CA 1
ATOM 3090 C C . GLU B 1 59 ? 154.678 84.237 -28.986 1.00 50.90 57 GLU B C 1
ATOM 3091 O O . GLU B 1 59 ? 153.465 84.035 -28.865 1.00 49.67 57 GLU B O 1
ATOM 3097 N N . LEU B 1 60 ? 155.598 83.323 -28.673 1.00 50.39 58 LEU B N 1
ATOM 3098 C CA . LEU B 1 60 ? 155.230 82.091 -27.978 1.00 46.93 58 LEU B CA 1
ATOM 3099 C C . LEU B 1 60 ? 154.984 82.382 -26.510 1.00 46.26 58 LEU B C 1
ATOM 3100 O O . LEU B 1 60 ? 153.989 81.931 -25.947 1.00 51.24 58 LEU B O 1
ATOM 3105 N N . THR B 1 61 ? 155.890 83.147 -25.899 1.00 46.17 59 THR B N 1
ATOM 3106 C CA . THR B 1 61 ? 155.821 83.449 -24.470 1.00 48.71 59 THR B CA 1
ATOM 3107 C C . THR B 1 61 ? 154.641 84.356 -24.120 1.00 51.49 59 THR B C 1
ATOM 3108 O O . THR B 1 61 ? 154.136 84.328 -22.990 1.00 52.48 59 THR B O 1
ATOM 3112 N N . GLU B 1 62 ? 154.199 85.139 -25.103 1.00 52.33 60 GLU B N 1
ATOM 3113 C CA . GLU B 1 62 ? 153.122 86.114 -24.916 1.00 57.06 60 GLU B CA 1
ATOM 3114 C C . GLU B 1 62 ? 151.723 85.510 -25.013 1.00 56.68 60 GLU B C 1
ATOM 3115 O O . GLU B 1 62 ? 150.761 86.110 -24.533 1.00 61.00 60 GLU B O 1
ATOM 3121 N N . ASP B 1 63 ? 151.620 84.336 -25.641 1.00 53.80 61 ASP B N 1
ATOM 3122 C CA . ASP B 1 63 ? 150.344 83.640 -25.818 1.00 52.89 61 ASP B CA 1
ATOM 3123 C C . ASP B 1 63 ? 150.006 82.784 -24.583 1.00 55.37 61 ASP B C 1
ATOM 3124 O O . ASP B 1 63 ? 150.643 81.755 -24.356 1.00 53.86 61 ASP B O 1
ATOM 3129 N N . PRO B 1 64 ? 148.966 83.183 -23.811 1.00 55.80 62 PRO B N 1
ATOM 3130 C CA . PRO B 1 64 ? 148.626 82.498 -22.555 1.00 53.70 62 PRO B CA 1
ATOM 3131 C C . PRO B 1 64 ? 148.034 81.095 -22.733 1.00 50.12 62 PRO B C 1
ATOM 3132 O O . PRO B 1 64 ? 147.978 80.327 -21.768 1.00 50.20 62 PRO B O 1
ATOM 3136 N N . GLU B 1 65 ? 147.622 80.761 -23.952 1.00 43.81 63 GLU B N 1
ATOM 3137 C CA . GLU B 1 65 ? 147.100 79.426 -24.249 1.00 49.83 63 GLU B CA 1
ATOM 3138 C C . GLU B 1 65 ? 148.183 78.340 -24.345 1.00 52.02 63 GLU B C 1
ATOM 3139 O O . GLU B 1 65 ? 147.869 77.147 -24.284 1.00 50.40 63 GLU B O 1
ATOM 3145 N N . ILE B 1 66 ? 149.441 78.751 -24.505 1.00 48.38 64 ILE B N 1
ATOM 3146 C CA . ILE B 1 66 ? 150.555 77.801 -24.620 1.00 43.16 64 ILE B CA 1
ATOM 3147 C C . ILE B 1 66 ? 150.934 77.250 -23.242 1.00 36.37 64 ILE B C 1
ATOM 3148 O O . ILE B 1 66 ? 151.052 78.003 -22.274 1.00 39.83 64 ILE B O 1
ATOM 3153 N N . ASP B 1 67 ? 151.101 75.927 -23.170 1.00 37.29 65 ASP B N 1
ATOM 3154 C CA . ASP B 1 67 ? 151.471 75.221 -21.941 1.00 38.16 65 ASP B CA 1
ATOM 3155 C C . ASP B 1 67 ? 152.945 74.815 -21.906 1.00 35.45 65 ASP B C 1
ATOM 3156 O O . ASP B 1 67 ? 153.548 74.707 -20.837 1.00 35.29 65 ASP B O 1
ATOM 3161 N N . LEU B 1 68 ? 153.510 74.572 -23.082 1.00 37.79 66 LEU B N 1
ATOM 3162 C CA . LEU B 1 68 ? 154.854 74.029 -23.189 1.00 35.84 66 LEU B CA 1
ATOM 3163 C C . LEU B 1 68 ? 155.586 74.712 -24.320 1.00 36.30 66 LEU B C 1
ATOM 3164 O O . LEU B 1 68 ? 155.056 74.828 -25.413 1.00 32.89 66 LEU B O 1
ATOM 3169 N N . ILE B 1 69 ? 156.806 75.164 -24.056 1.00 32.97 67 ILE B N 1
ATOM 3170 C CA . ILE B 1 69 ? 157.636 75.714 -25.124 1.00 34.07 67 ILE B CA 1
ATOM 3171 C C . ILE B 1 69 ? 158.876 74.843 -25.324 1.00 32.30 67 ILE B C 1
ATOM 3172 O O . ILE B 1 69 ? 159.610 74.567 -24.365 1.00 31.04 67 ILE B O 1
ATOM 3177 N N . VAL B 1 70 ? 159.086 74.399 -26.566 1.00 31.65 68 VAL B N 1
ATOM 3178 C CA . VAL B 1 70 ? 160.275 73.616 -26.933 1.00 34.04 68 VAL B CA 1
ATOM 3179 C C . VAL B 1 70 ? 161.347 74.568 -27.488 1.00 36.68 68 VAL B C 1
ATOM 3180 O O . VAL B 1 70 ? 161.177 75.131 -28.564 1.00 32.99 68 VAL B O 1
ATOM 3184 N N . VAL B 1 71 ? 162.419 74.762 -26.719 1.00 31.95 69 VAL B N 1
ATOM 3185 C CA . VAL B 1 71 ? 163.520 75.658 -27.107 1.00 34.06 69 VAL B CA 1
ATOM 3186 C C . VAL B 1 71 ? 164.612 74.865 -27.849 1.00 31.36 69 VAL B C 1
ATOM 3187 O O . VAL B 1 71 ? 165.538 74.303 -27.241 1.00 32.66 69 VAL B O 1
ATOM 3191 N N . ASN B 1 72 ? 164.464 74.801 -29.171 1.00 29.13 70 ASN B N 1
ATOM 3192 C CA . ASN B 1 72 ? 165.405 74.092 -30.024 1.00 31.81 70 ASN B CA 1
ATOM 3193 C C . ASN B 1 72 ? 166.146 75.054 -30.963 1.00 34.64 70 ASN B C 1
ATOM 3194 O O . ASN B 1 72 ? 166.677 74.637 -31.994 1.00 31.67 70 ASN B O 1
ATOM 3199 N N . THR B 1 73 ? 166.162 76.335 -30.591 1.00 31.56 71 THR B N 1
ATOM 3200 C CA . THR B 1 73 ? 166.976 77.347 -31.261 1.00 38.71 71 THR B CA 1
ATOM 3201 C C . THR B 1 73 ? 168.456 77.160 -30.839 1.00 40.84 71 THR B C 1
ATOM 3202 O O . THR B 1 73 ? 168.732 76.351 -29.943 1.00 42.37 71 THR B O 1
ATOM 3206 N N . PRO B 1 74 ? 169.419 77.856 -31.501 1.00 41.00 72 PRO B N 1
ATOM 3207 C CA . PRO B 1 74 ? 170.832 77.629 -31.158 1.00 37.29 72 PRO B CA 1
ATOM 3208 C C . PRO B 1 74 ? 171.225 77.871 -29.697 1.00 36.60 72 PRO B C 1
ATOM 3209 O O . PRO B 1 74 ? 170.545 78.599 -28.973 1.00 36.68 72 PRO B O 1
ATOM 3213 N N . ASP B 1 75 ? 172.337 77.259 -29.297 1.00 40.95 73 ASP B N 1
ATOM 3214 C CA . ASP B 1 75 ? 172.871 77.292 -27.925 1.00 44.01 73 ASP B CA 1
ATOM 3215 C C . ASP B 1 75 ? 172.868 78.648 -27.227 1.00 43.07 73 ASP B C 1
ATOM 3216 O O . ASP B 1 75 ? 172.603 78.727 -26.026 1.00 40.07 73 ASP B O 1
ATOM 3221 N N . ASN B 1 76 ? 173.175 79.709 -27.976 1.00 42.64 74 ASN B N 1
ATOM 3222 C CA . ASN B 1 76 ? 173.321 81.046 -27.394 1.00 38.56 74 ASN B CA 1
ATOM 3223 C C . ASN B 1 76 ? 172.003 81.627 -26.889 1.00 40.53 74 ASN B C 1
ATOM 3224 O O . ASN B 1 76 ? 171.994 82.480 -26.001 1.00 38.05 74 ASN B O 1
ATOM 3229 N N . THR B 1 77 ? 170.895 81.154 -27.463 1.00 35.80 75 THR B N 1
ATOM 3230 C CA . THR B 1 77 ? 169.556 81.620 -27.106 1.00 37.08 75 THR B CA 1
ATOM 3231 C C . THR B 1 77 ? 168.956 80.894 -25.903 1.00 38.85 75 THR B C 1
ATOM 3232 O O . THR B 1 77 ? 168.030 81.409 -25.281 1.00 42.19 75 THR B O 1
ATOM 3236 N N . HIS B 1 78 ? 169.484 79.714 -25.583 1.00 35.24 76 HIS B N 1
ATOM 3237 C CA . HIS B 1 78 ? 168.868 78.830 -24.578 1.00 39.13 76 HIS B CA 1
ATOM 3238 C C . HIS B 1 78 ? 168.525 79.466 -23.226 1.00 39.93 76 HIS B C 1
ATOM 3239 O O . HIS B 1 78 ? 167.354 79.483 -22.844 1.00 40.36 76 HIS B O 1
ATOM 3246 N N . TYR B 1 79 ? 169.520 80.029 -22.539 1.00 40.75 77 TYR B N 1
ATOM 3247 C CA . TYR B 1 79 ? 169.300 80.674 -21.239 1.00 43.69 77 TYR B CA 1
ATOM 3248 C C . TYR B 1 79 ? 168.259 81.793 -21.278 1.00 47.45 77 TYR B C 1
ATOM 3249 O O . TYR B 1 79 ? 167.372 81.847 -20.419 1.00 47.53 77 TYR B O 1
ATOM 3258 N N . GLU B 1 80 ? 168.363 82.665 -22.283 1.00 44.94 78 GLU B N 1
ATOM 3259 C CA . GLU B 1 80 ? 167.439 83.789 -22.445 1.00 46.57 78 GLU B CA 1
ATOM 3260 C C . GLU B 1 80 ? 166.020 83.309 -22.735 1.00 44.96 78 GLU B C 1
ATOM 3261 O O . GLU B 1 80 ? 165.056 83.779 -22.122 1.00 45.37 78 GLU B O 1
ATOM 3267 N N . TYR B 1 81 ? 165.912 82.362 -23.659 1.00 40.97 79 TYR B N 1
ATOM 3268 C CA . TYR B 1 81 ? 164.625 81.940 -24.197 1.00 42.44 79 TYR B CA 1
ATOM 3269 C C . TYR B 1 81 ? 163.853 81.075 -23.202 1.00 42.43 79 TYR B C 1
ATOM 3270 O O . TYR B 1 81 ? 162.645 81.251 -23.036 1.00 43.19 79 TYR B O 1
ATOM 3279 N N . ALA B 1 82 ? 164.558 80.162 -22.534 1.00 41.15 80 ALA B N 1
ATOM 3280 C CA . ALA B 1 82 ? 163.949 79.342 -21.491 1.00 39.98 80 ALA B CA 1
ATOM 3281 C C . ALA B 1 82 ? 163.578 80.216 -20.297 1.00 43.04 80 ALA B C 1
ATOM 3282 O O . ALA B 1 82 ? 162.512 80.040 -19.709 1.00 41.32 80 ALA B O 1
ATOM 3284 N N . GLY B 1 83 ? 164.455 81.165 -19.963 1.00 42.07 81 GLY B N 1
ATOM 3285 C CA . GLY B 1 83 ? 164.184 82.154 -18.916 1.00 42.48 81 GLY B CA 1
ATOM 3286 C C . GLY B 1 83 ? 162.917 82.945 -19.187 1.00 42.61 81 GLY B C 1
ATOM 3287 O O . GLY B 1 83 ? 162.088 83.109 -18.295 1.00 43.78 81 GLY B O 1
ATOM 3288 N N . MET B 1 84 ? 162.770 83.407 -20.429 1.00 46.51 82 MET B N 1
ATOM 3289 C CA . MET B 1 84 ? 161.579 84.121 -20.894 1.00 48.83 82 MET B CA 1
ATOM 3290 C C . MET B 1 84 ? 160.324 83.270 -20.818 1.00 49.68 82 MET B C 1
ATOM 3291 O O . MET B 1 84 ? 159.259 83.768 -20.452 1.00 53.15 82 MET B O 1
ATOM 3296 N N . ALA B 1 85 ? 160.448 81.992 -21.175 1.00 47.13 83 ALA B N 1
ATOM 3297 C CA . ALA B 1 85 ? 159.302 81.084 -21.162 1.00 43.01 83 ALA B CA 1
ATOM 3298 C C . ALA B 1 85 ? 158.870 80.705 -19.742 1.00 34.19 83 ALA B C 1
ATOM 3299 O O . ALA B 1 85 ? 157.681 80.654 -19.456 1.00 42.19 83 ALA B O 1
ATOM 3301 N N . LEU B 1 86 ? 159.832 80.482 -18.851 1.00 40.23 84 LEU B N 1
ATOM 3302 C CA . LEU B 1 86 ? 159.540 80.212 -17.439 1.00 40.20 84 LEU B CA 1
ATOM 3303 C C . LEU B 1 86 ? 158.921 81.406 -16.697 1.00 47.37 84 LEU B C 1
ATOM 3304 O O . LEU B 1 86 ? 157.953 81.230 -15.953 1.00 45.43 84 LEU B O 1
ATOM 3309 N N . GLU B 1 87 ? 159.464 82.608 -16.915 1.00 50.07 85 GLU B N 1
ATOM 3310 C CA A GLU B 1 87 ? 158.931 83.819 -16.282 0.50 51.43 85 GLU B CA 1
ATOM 3311 C CA B GLU B 1 87 ? 158.942 83.846 -16.311 0.50 51.17 85 GLU B CA 1
ATOM 3312 C C . GLU B 1 87 ? 157.500 84.112 -16.747 1.00 50.33 85 GLU B C 1
ATOM 3313 O O . GLU B 1 87 ? 156.695 84.668 -15.985 1.00 54.31 85 GLU B O 1
ATOM 3324 N N . ALA B 1 88 ? 157.185 83.704 -17.978 1.00 44.82 86 ALA B N 1
ATOM 3325 C CA . ALA B 1 88 ? 155.839 83.810 -18.543 1.00 43.39 86 ALA B CA 1
ATOM 3326 C C . ALA B 1 88 ? 154.931 82.618 -18.205 1.00 45.73 86 ALA B C 1
ATOM 3327 O O . ALA B 1 88 ? 153.815 82.516 -18.725 1.00 47.53 86 ALA B O 1
ATOM 3329 N N . GLY B 1 89 ? 155.419 81.715 -17.355 1.00 44.89 87 GLY B N 1
ATOM 3330 C CA . GLY B 1 89 ? 154.601 80.635 -16.806 1.00 45.64 87 GLY B CA 1
ATOM 3331 C C . GLY B 1 89 ? 154.359 79.439 -17.711 1.00 46.72 87 GLY B C 1
ATOM 3332 O O . GLY B 1 89 ? 153.304 78.801 -17.633 1.00 47.32 87 GLY B O 1
ATOM 3333 N N . LYS B 1 90 ? 155.333 79.135 -18.569 1.00 44.77 88 LYS B N 1
ATOM 3334 C CA A LYS B 1 90 ? 155.268 77.974 -19.462 0.50 41.04 88 LYS B CA 1
ATOM 3335 C CA B LYS B 1 90 ? 155.242 77.959 -19.434 0.50 39.82 88 LYS B CA 1
ATOM 3336 C C . LYS B 1 90 ? 156.224 76.888 -18.986 1.00 38.10 88 LYS B C 1
ATOM 3337 O O . LYS B 1 90 ? 157.306 77.188 -18.468 1.00 38.80 88 LYS B O 1
ATOM 3348 N N . ASN B 1 91 ? 155.826 75.634 -19.172 1.00 36.48 89 ASN B N 1
ATOM 3349 C CA . ASN B 1 91 ? 156.741 74.511 -18.971 1.00 35.08 89 ASN B CA 1
ATOM 3350 C C . ASN B 1 91 ? 157.694 74.545 -20.157 1.00 37.30 89 ASN B C 1
ATOM 3351 O O . ASN B 1 91 ? 157.327 75.022 -21.239 1.00 35.80 89 ASN B O 1
ATOM 3356 N N . VAL B 1 92 ? 158.919 74.080 -19.959 1.00 33.97 90 VAL B N 1
ATOM 3357 C CA . VAL B 1 92 ? 159.957 74.240 -20.986 1.00 33.71 90 VAL B CA 1
ATOM 3358 C C . VAL B 1 92 ? 160.736 72.964 -21.270 1.00 34.90 90 VAL B C 1
ATOM 3359 O O . VAL B 1 92 ? 161.168 72.268 -20.352 1.00 34.45 90 VAL B O 1
ATOM 3363 N N . VAL B 1 93 ? 160.901 72.682 -22.561 1.00 34.26 91 VAL B N 1
ATOM 3364 C CA . VAL B 1 93 ? 161.944 71.787 -23.076 1.00 32.40 91 VAL B CA 1
ATOM 3365 C C . VAL B 1 93 ? 163.088 72.632 -23.691 1.00 35.65 91 VAL B C 1
ATOM 3366 O O . VAL B 1 93 ? 162.831 73.478 -24.543 1.00 32.74 91 VAL B O 1
ATOM 3370 N N . VAL B 1 94 ? 164.325 72.440 -23.223 1.00 34.42 92 VAL B N 1
ATOM 3371 C CA . VAL B 1 94 ? 165.509 73.040 -23.855 1.00 34.84 92 VAL B CA 1
ATOM 3372 C C . VAL B 1 94 ? 166.337 71.931 -24.466 1.00 37.14 92 VAL B C 1
ATOM 3373 O O . VAL B 1 94 ? 166.533 70.898 -23.843 1.00 34.29 92 VAL B O 1
ATOM 3377 N N . GLU B 1 95 ? 166.853 72.150 -25.668 1.00 39.67 93 GLU B N 1
ATOM 3378 C CA . GLU B 1 95 ? 167.809 71.211 -26.252 1.00 39.99 93 GLU B CA 1
ATOM 3379 C C . GLU B 1 95 ? 169.188 71.310 -25.613 1.00 44.52 93 GLU B C 1
ATOM 3380 O O . GLU B 1 95 ? 169.533 72.321 -24.994 1.00 43.89 93 GLU B O 1
ATOM 3386 N N . LYS B 1 96 ? 169.952 70.230 -25.741 1.00 48.30 94 LYS B N 1
ATOM 3387 C CA . LYS B 1 96 ? 171.347 70.196 -25.323 1.00 53.25 94 LYS B CA 1
ATOM 3388 C C . LYS B 1 96 ? 172.173 71.034 -26.310 1.00 51.78 94 LYS B C 1
ATOM 3389 O O . LYS B 1 96 ? 171.978 70.906 -27.524 1.00 53.86 94 LYS B O 1
ATOM 3395 N N . PRO B 1 97 ? 173.089 71.892 -25.809 1.00 50.45 95 PRO B N 1
ATOM 3396 C CA . PRO B 1 97 ? 173.431 72.185 -24.410 1.00 50.77 95 PRO B CA 1
ATOM 3397 C C . PRO B 1 97 ? 172.452 73.130 -23.719 1.00 52.88 95 PRO B C 1
ATOM 3398 O O . PRO B 1 97 ? 171.973 74.100 -24.310 1.00 55.34 95 PRO B O 1
ATOM 3402 N N . PHE B 1 98 ? 172.184 72.822 -22.458 1.00 50.84 96 PHE B N 1
ATOM 3403 C CA . PHE B 1 98 ? 171.112 73.414 -21.680 1.00 52.31 96 PHE B CA 1
ATOM 3404 C C . PHE B 1 98 ? 171.334 74.921 -21.422 1.00 55.19 96 PHE B C 1
ATOM 3405 O O . PHE B 1 98 ? 170.445 75.735 -21.687 1.00 54.03 96 PHE B O 1
ATOM 3413 N N . THR B 1 99 ? 172.514 75.282 -20.924 1.00 54.77 97 THR B N 1
ATOM 3414 C CA . THR B 1 99 ? 172.927 76.686 -20.807 1.00 55.61 97 THR B CA 1
ATOM 3415 C C . THR B 1 99 ? 174.397 76.785 -21.189 1.00 55.88 97 THR B C 1
ATOM 3416 O O . THR B 1 99 ? 175.063 75.758 -21.349 1.00 57.56 97 THR B O 1
ATOM 3420 N N . SER B 1 100 ? 174.906 78.008 -21.344 1.00 60.34 98 SER B N 1
ATOM 3421 C CA . SER B 1 100 ? 176.328 78.198 -21.649 1.00 62.53 98 SER B CA 1
ATOM 3422 C C . SER B 1 100 ? 177.220 77.921 -20.434 1.00 63.24 98 SER B C 1
ATOM 3423 O O . SER B 1 100 ? 178.256 77.268 -20.564 1.00 68.02 98 SER B O 1
ATOM 3426 N N . THR B 1 101 ? 176.817 78.399 -19.259 1.00 64.47 99 THR B N 1
ATOM 3427 C CA . THR B 1 101 ? 177.552 78.095 -18.027 1.00 65.20 99 THR B CA 1
ATOM 3428 C C . THR B 1 101 ? 176.712 77.241 -17.076 1.00 68.97 99 THR B C 1
ATOM 3429 O O . THR B 1 101 ? 175.497 77.116 -17.252 1.00 69.86 99 THR B O 1
ATOM 3433 N N . THR B 1 102 ? 177.372 76.659 -16.074 1.00 69.05 100 THR B N 1
ATOM 3434 C CA . THR B 1 102 ? 176.712 75.840 -15.058 1.00 69.49 100 THR B CA 1
ATOM 3435 C C . THR B 1 102 ? 175.875 76.712 -14.117 1.00 69.17 100 THR B C 1
ATOM 3436 O O . THR B 1 102 ? 174.786 76.312 -13.687 1.00 70.28 100 THR B O 1
ATOM 3440 N N . LYS B 1 103 ? 176.377 77.911 -13.827 1.00 68.37 101 LYS B N 1
ATOM 3441 C CA . LYS B 1 103 ? 175.734 78.820 -12.873 1.00 70.77 101 LYS B CA 1
ATOM 3442 C C . LYS B 1 103 ? 174.430 79.448 -13.372 1.00 68.70 101 LYS B C 1
ATOM 3443 O O . LYS B 1 103 ? 173.572 79.823 -12.563 1.00 72.22 101 LYS B O 1
ATOM 3449 N N . GLN B 1 104 ? 174.272 79.561 -14.690 1.00 62.96 102 GLN B N 1
ATOM 3450 C CA . GLN B 1 104 ? 172.991 80.007 -15.240 1.00 59.79 102 GLN B CA 1
ATOM 3451 C C . GLN B 1 104 ? 172.027 78.828 -15.462 1.00 55.56 102 GLN B C 1
ATOM 3452 O O . GLN B 1 104 ? 170.814 79.017 -15.603 1.00 51.13 102 GLN B O 1
ATOM 3458 N N . GLY B 1 105 ? 172.584 77.619 -15.458 1.00 55.26 103 GLY B N 1
ATOM 3459 C CA . GLY B 1 105 ? 171.800 76.385 -15.445 1.00 54.76 103 GLY B CA 1
ATOM 3460 C C . GLY B 1 105 ? 171.071 76.176 -14.128 1.00 55.77 103 GLY B C 1
ATOM 3461 O O . GLY B 1 105 ? 169.882 75.840 -14.114 1.00 54.29 103 GLY B O 1
ATOM 3462 N N . GLU B 1 106 ? 171.786 76.396 -13.026 1.00 53.76 104 GLU B N 1
ATOM 3463 C CA . GLU B 1 106 ? 171.231 76.301 -11.672 1.00 60.16 104 GLU B CA 1
ATOM 3464 C C . GLU B 1 106 ? 170.158 77.364 -11.414 1.00 56.92 104 GLU B C 1
ATOM 3465 O O . GLU B 1 106 ? 169.246 77.151 -10.613 1.00 59.03 104 GLU B O 1
ATOM 3471 N N . GLU B 1 107 ? 170.275 78.497 -12.106 1.00 55.63 105 GLU B N 1
ATOM 3472 C CA . GLU B 1 107 ? 169.337 79.615 -11.974 1.00 54.87 105 GLU B CA 1
ATOM 3473 C C . GLU B 1 107 ? 167.978 79.331 -12.616 1.00 53.24 105 GLU B C 1
ATOM 3474 O O . GLU B 1 107 ? 166.931 79.661 -12.045 1.00 53.35 105 GLU B O 1
ATOM 3480 N N . LEU B 1 108 ? 168.003 78.731 -13.803 1.00 50.09 106 LEU B N 1
ATOM 3481 C CA . LEU B 1 108 ? 166.781 78.339 -14.514 1.00 46.06 106 LEU B CA 1
ATOM 3482 C C . LEU B 1 108 ? 166.026 77.243 -13.769 1.00 43.53 106 LEU B C 1
ATOM 3483 O O . LEU B 1 108 ? 164.795 77.210 -13.780 1.00 45.14 106 LEU B O 1
ATOM 3488 N N . ILE B 1 109 ? 166.778 76.361 -13.117 1.00 46.29 107 ILE B N 1
ATOM 3489 C CA . ILE B 1 109 ? 166.214 75.276 -12.317 1.00 45.87 107 ILE B CA 1
ATOM 3490 C C . ILE B 1 109 ? 165.470 75.840 -11.109 1.00 49.87 107 ILE B C 1
ATOM 3491 O O . ILE B 1 109 ? 164.313 75.483 -10.857 1.00 51.73 107 ILE B O 1
ATOM 3496 N N . ALA B 1 110 ? 166.128 76.760 -10.405 1.00 51.50 108 ALA B N 1
ATOM 3497 C CA . ALA B 1 110 ? 165.548 77.455 -9.261 1.00 50.98 108 ALA B CA 1
ATOM 3498 C C . ALA B 1 110 ? 164.308 78.277 -9.630 1.00 49.68 108 ALA B C 1
ATOM 3499 O O . ALA B 1 110 ? 163.360 78.355 -8.847 1.00 53.70 108 ALA B O 1
ATOM 3501 N N . LEU B 1 111 ? 164.321 78.879 -10.819 1.00 45.16 109 LEU B N 1
ATOM 3502 C CA . LEU B 1 111 ? 163.184 79.652 -11.325 1.00 44.84 109 LEU B CA 1
ATOM 3503 C C . LEU B 1 111 ? 161.977 78.763 -11.609 1.00 44.86 109 LEU B C 1
ATOM 3504 O O . LEU B 1 111 ? 160.847 79.113 -11.252 1.00 47.05 109 LEU B O 1
ATOM 3509 N N . ALA B 1 112 ? 162.233 77.617 -12.245 1.00 44.24 110 ALA B N 1
ATOM 3510 C CA . ALA B 1 112 ? 161.195 76.641 -12.581 1.00 43.33 110 ALA B CA 1
ATOM 3511 C C . ALA B 1 112 ? 160.622 75.972 -11.332 1.00 44.11 110 ALA B C 1
ATOM 3512 O O . ALA B 1 112 ? 159.440 75.639 -11.297 1.00 41.63 110 ALA B O 1
ATOM 3514 N N . LYS B 1 113 ? 161.470 75.775 -10.320 1.00 45.49 111 LYS B N 1
ATOM 3515 C CA . LYS B 1 113 ? 161.052 75.239 -9.023 1.00 50.61 111 LYS B CA 1
ATOM 3516 C C . LYS B 1 113 ? 160.130 76.226 -8.307 1.00 55.32 111 LYS B C 1
ATOM 3517 O O . LYS B 1 113 ? 159.125 75.826 -7.710 1.00 55.31 111 LYS B O 1
ATOM 3523 N N . LYS B 1 114 ? 160.479 77.510 -8.393 1.00 57.41 112 LYS B N 1
ATOM 3524 C CA . LYS B 1 114 ? 159.719 78.601 -7.776 1.00 57.06 112 LYS B CA 1
ATOM 3525 C C . LYS B 1 114 ? 158.310 78.711 -8.358 1.00 55.47 112 LYS B C 1
ATOM 3526 O O . LYS B 1 114 ? 157.335 78.845 -7.618 1.00 58.10 112 LYS B O 1
ATOM 3532 N N . LYS B 1 115 ? 158.209 78.635 -9.682 1.00 50.23 113 LYS B N 1
ATOM 3533 C CA . LYS B 1 115 ? 156.921 78.765 -10.352 1.00 47.30 113 LYS B CA 1
ATOM 3534 C C . LYS B 1 115 ? 156.188 77.428 -10.504 1.00 46.37 113 LYS B C 1
ATOM 3535 O O . LYS B 1 115 ? 155.070 77.385 -11.025 1.00 47.64 113 LYS B O 1
ATOM 3541 N N . GLY B 1 116 ? 156.816 76.350 -10.033 1.00 45.73 114 GLY B N 1
ATOM 3542 C CA . GLY B 1 116 ? 156.265 74.999 -10.149 1.00 43.60 114 GLY B CA 1
ATOM 3543 C C . GLY B 1 116 ? 156.096 74.556 -11.594 1.00 43.53 114 GLY B C 1
ATOM 3544 O O . GLY B 1 116 ? 155.046 74.022 -11.962 1.00 40.79 114 GLY B O 1
ATOM 3545 N N . LEU B 1 117 ? 157.124 74.802 -12.412 1.00 40.66 115 LEU B N 1
ATOM 3546 C CA . LEU B 1 117 ? 157.091 74.462 -13.839 1.00 43.12 115 LEU B CA 1
ATOM 3547 C C . LEU B 1 117 ? 158.127 73.404 -14.193 1.00 40.59 115 LEU B C 1
ATOM 3548 O O . LEU B 1 117 ? 159.153 73.263 -13.508 1.00 39.70 115 LEU B O 1
ATOM 3553 N N . MET B 1 118 ? 157.835 72.638 -15.245 1.00 35.66 116 MET B N 1
ATOM 3554 C CA . MET B 1 118 ? 158.765 71.628 -15.749 1.00 36.83 116 MET B CA 1
ATOM 3555 C C . MET B 1 118 ? 159.873 72.296 -16.570 1.00 36.21 116 MET B C 1
ATOM 3556 O O . MET B 1 118 ? 159.599 73.124 -17.440 1.00 38.31 116 MET B O 1
ATOM 3561 N N . LEU B 1 119 ? 161.116 71.925 -16.272 1.00 40.19 117 LEU B N 1
ATOM 3562 C CA . LEU B 1 119 ? 162.264 72.282 -17.094 1.00 34.91 117 LEU B CA 1
ATOM 3563 C C . LEU B 1 119 ? 162.946 70.996 -17.527 1.00 36.34 117 LEU B C 1
ATOM 3564 O O . LEU B 1 119 ? 163.708 70.385 -16.767 1.00 35.70 117 LEU B O 1
ATOM 3569 N N . SER B 1 120 ? 162.658 70.590 -18.756 1.00 32.74 118 SER B N 1
ATOM 3570 C CA . SER B 1 120 ? 163.207 69.371 -19.324 1.00 35.17 118 SER B CA 1
ATOM 3571 C C . SER B 1 120 ? 164.347 69.680 -20.304 1.00 38.00 118 SER B C 1
ATOM 3572 O O . SER B 1 120 ? 164.294 70.683 -21.031 1.00 36.14 118 SER B O 1
ATOM 3575 N N . VAL B 1 121 ? 165.364 68.817 -20.333 1.00 34.15 119 VAL B N 1
ATOM 3576 C CA . VAL B 1 121 ? 166.443 68.938 -21.324 1.00 33.65 119 VAL B CA 1
ATOM 3577 C C . VAL B 1 121 ? 166.399 67.779 -22.301 1.00 35.93 119 VAL B C 1
ATOM 3578 O O . VAL B 1 121 ? 166.473 66.620 -21.905 1.00 34.04 119 VAL B O 1
ATOM 3582 N N . TYR B 1 122 ? 166.250 68.098 -23.583 1.00 32.99 120 TYR B N 1
ATOM 3583 C CA . TYR B 1 122 ? 166.166 67.076 -24.617 1.00 31.12 120 TYR B CA 1
ATOM 3584 C C . TYR B 1 122 ? 167.541 66.523 -25.036 1.00 41.01 120 TYR B C 1
ATOM 3585 O O . TYR B 1 122 ? 168.509 67.282 -25.177 1.00 43.22 120 TYR B O 1
ATOM 3594 N N . GLN B 1 123 ? 167.610 65.200 -25.226 1.00 43.93 121 GLN B N 1
ATOM 3595 C CA . GLN B 1 123 ? 168.817 64.499 -25.709 1.00 45.75 121 GLN B CA 1
ATOM 3596 C C . GLN B 1 123 ? 168.400 63.374 -26.653 1.00 42.70 121 GLN B C 1
ATOM 3597 O O . GLN B 1 123 ? 167.969 62.321 -26.182 1.00 41.04 121 GLN B O 1
ATOM 3603 N N . ASN B 1 124 ? 168.530 63.576 -27.970 1.00 45.06 122 ASN B N 1
ATOM 3604 C CA . ASN B 1 124 ? 167.982 62.609 -28.945 1.00 46.04 122 ASN B CA 1
ATOM 3605 C C . ASN B 1 124 ? 168.555 61.186 -28.873 1.00 47.68 122 ASN B C 1
ATOM 3606 O O . ASN B 1 124 ? 167.872 60.218 -29.214 1.00 51.71 122 ASN B O 1
ATOM 3611 N N . ARG B 1 125 ? 169.782 61.072 -28.370 1.00 44.93 123 ARG B N 1
ATOM 3612 C CA . ARG B 1 125 ? 170.518 59.804 -28.360 1.00 48.81 123 ARG B CA 1
ATOM 3613 C C . ARG B 1 125 ? 169.974 58.755 -27.398 1.00 45.25 123 ARG B C 1
ATOM 3614 O O . ARG B 1 125 ? 170.258 57.568 -27.546 1.00 47.01 123 ARG B O 1
ATOM 3622 N N . ARG B 1 126 ? 169.183 59.158 -26.410 1.00 48.49 124 ARG B N 1
ATOM 3623 C CA . ARG B 1 126 ? 168.668 58.138 -25.495 1.00 42.13 124 ARG B CA 1
ATOM 3624 C C . ARG B 1 126 ? 167.406 57.427 -26.012 1.00 35.56 124 ARG B C 1
ATOM 3625 O O . ARG B 1 126 ? 166.899 56.497 -25.385 1.00 36.29 124 ARG B O 1
ATOM 3633 N N . TRP B 1 127 ? 166.940 57.844 -27.178 1.00 34.29 125 TRP B N 1
ATOM 3634 C CA . TRP B 1 127 ? 165.809 57.188 -27.832 1.00 39.53 125 TRP B CA 1
ATOM 3635 C C . TRP B 1 127 ? 166.264 56.389 -29.054 1.00 35.50 125 TRP B C 1
ATOM 3636 O O . TRP B 1 127 ? 165.436 55.868 -29.807 1.00 33.14 125 TRP B O 1
ATOM 3647 N N . ASP B 1 128 ? 167.586 56.284 -29.219 1.00 38.13 126 ASP B N 1
ATOM 3648 C CA . ASP B 1 128 ? 168.209 55.507 -30.299 1.00 37.30 126 ASP B CA 1
ATOM 3649 C C . ASP B 1 128 ? 167.855 54.027 -30.256 1.00 37.27 126 ASP B C 1
ATOM 3650 O O . ASP B 1 128 ? 167.875 53.400 -29.190 1.00 33.72 126 ASP B O 1
ATOM 3655 N N . ALA B 1 129 ? 167.580 53.477 -31.435 1.00 33.03 127 ALA B N 1
ATOM 3656 C CA . ALA B 1 129 ? 167.260 52.061 -31.607 1.00 35.78 127 ALA B CA 1
ATOM 3657 C C . ALA B 1 129 ? 168.259 51.113 -30.935 1.00 33.88 127 ALA B C 1
ATOM 3658 O O . ALA B 1 129 ? 167.839 50.125 -30.326 1.00 41.04 127 ALA B O 1
ATOM 3660 N N . ASP B 1 130 ? 169.558 51.406 -31.035 1.00 35.51 128 ASP B N 1
ATOM 3661 C CA . ASP B 1 130 ? 170.577 50.511 -30.454 1.00 33.13 128 ASP B CA 1
ATOM 3662 C C . ASP B 1 130 ? 170.598 50.514 -28.930 1.00 35.49 128 ASP B C 1
ATOM 3663 O O . ASP B 1 130 ? 170.747 49.471 -28.299 1.00 38.63 128 ASP B O 1
ATOM 3668 N N . PHE B 1 131 ? 170.424 51.693 -28.350 1.00 35.57 129 PHE B N 1
ATOM 3669 C CA . PHE B 1 131 ? 170.367 51.845 -26.909 1.00 35.23 129 PHE B CA 1
ATOM 3670 C C . PHE B 1 131 ? 169.067 51.291 -26.328 1.00 37.94 129 PHE B C 1
ATOM 3671 O O . PHE B 1 131 ? 169.068 50.679 -25.253 1.00 34.02 129 PHE B O 1
ATOM 3679 N N . LEU B 1 132 ? 167.956 51.492 -27.040 1.00 35.98 130 LEU B N 1
ATOM 3680 C CA . LEU B 1 132 ? 166.680 50.905 -26.616 1.00 39.26 130 LEU B CA 1
ATOM 3681 C C . LEU B 1 132 ? 166.713 49.388 -26.723 1.00 37.76 130 LEU B C 1
ATOM 3682 O O . LEU B 1 132 ? 166.071 48.691 -25.928 1.00 42.49 130 LEU B O 1
ATOM 3687 N N . THR B 1 133 ? 167.488 48.881 -27.685 1.00 39.81 131 THR B N 1
ATOM 3688 C CA . THR B 1 133 ? 167.711 47.442 -27.826 1.00 35.94 131 THR B CA 1
ATOM 3689 C C . THR B 1 133 ? 168.502 46.920 -26.623 1.00 35.43 131 THR B C 1
ATOM 3690 O O . THR B 1 133 ? 168.148 45.892 -26.040 1.00 41.41 131 THR B O 1
ATOM 3694 N N . VAL B 1 134 ? 169.548 47.651 -26.242 1.00 36.93 132 VAL B N 1
ATOM 3695 C CA . VAL B 1 134 ? 170.308 47.356 -25.016 1.00 35.39 132 VAL B CA 1
ATOM 3696 C C . VAL B 1 134 ? 169.402 47.288 -23.776 1.00 35.65 132 VAL B C 1
ATOM 3697 O O . VAL B 1 134 ? 169.472 46.324 -23.013 1.00 36.62 132 VAL B O 1
ATOM 3701 N N . ARG B 1 135 ? 168.554 48.285 -23.590 1.00 39.54 133 ARG B N 1
ATOM 3702 C CA . ARG B 1 135 ? 167.537 48.304 -22.544 1.00 39.39 133 ARG B CA 1
ATOM 3703 C C . ARG B 1 135 ? 166.632 47.104 -22.540 1.00 35.05 133 ARG B C 1
ATOM 3704 O O . ARG B 1 135 ? 166.348 46.544 -21.529 1.00 42.88 133 ARG B O 1
ATOM 3712 N N . ASP B 1 136 ? 166.167 46.745 -23.702 1.00 33.48 134 ASP B N 1
ATOM 3713 C CA . ASP B 1 136 ? 165.269 45.611 -23.873 1.00 37.79 134 ASP B CA 1
ATOM 3714 C C . ASP B 1 136 ? 165.947 44.280 -23.545 1.00 43.70 134 ASP B C 1
ATOM 3715 O O . ASP B 1 136 ? 165.324 43.400 -22.946 1.00 43.60 134 ASP B O 1
ATOM 3720 N N . ILE B 1 137 ? 167.216 44.138 -23.938 1.00 43.10 135 ILE B N 1
ATOM 3721 C CA . ILE B 1 137 ? 168.021 42.958 -23.596 1.00 38.19 135 ILE B CA 1
ATOM 3722 C C . ILE B 1 137 ? 168.186 42.873 -22.085 1.00 32.96 135 ILE B C 1
ATOM 3723 O O . ILE B 1 137 ? 168.035 41.804 -21.499 1.00 39.48 135 ILE B O 1
ATOM 3728 N N . LEU B 1 138 ? 168.458 44.013 -21.460 1.00 37.45 136 LEU B N 1
ATOM 3729 C CA . LEU B 1 138 ? 168.573 44.095 -20.007 1.00 38.94 136 LEU B CA 1
ATOM 3730 C C . LEU B 1 138 ? 167.253 43.853 -19.258 1.00 41.33 136 LEU B C 1
ATOM 3731 O O . LEU B 1 138 ? 167.229 43.083 -18.288 1.00 40.56 136 LEU B O 1
ATOM 3736 N N . ALA B 1 139 ? 166.170 44.487 -19.725 1.00 39.95 137 ALA B N 1
ATOM 3737 C CA . ALA B 1 139 ? 164.818 44.274 -19.178 1.00 39.71 137 ALA B CA 1
ATOM 3738 C C . ALA B 1 139 ? 164.432 42.798 -19.188 1.00 39.05 137 ALA B C 1
ATOM 3739 O O . ALA B 1 139 ? 163.897 42.285 -18.208 1.00 40.11 137 ALA B O 1
ATOM 3741 N N . LYS B 1 140 ? 164.760 42.113 -20.283 1.00 39.97 138 LYS B N 1
ATOM 3742 C CA . LYS B 1 140 ? 164.443 40.696 -20.443 1.00 37.28 138 LYS B CA 1
ATOM 3743 C C . LYS B 1 140 ? 165.460 39.738 -19.815 1.00 36.99 138 LYS B C 1
ATOM 3744 O O . LYS B 1 140 ? 165.280 38.526 -19.896 1.00 37.54 138 LYS B O 1
ATOM 3750 N N . SER B 1 141 ? 166.521 40.277 -19.199 1.00 37.62 139 SER B N 1
ATOM 3751 C CA . SER B 1 141 ? 167.619 39.475 -18.614 1.00 36.94 139 SER B CA 1
ATOM 3752 C C . SER B 1 141 ? 168.192 38.364 -19.523 1.00 32.82 139 SER B C 1
ATOM 3753 O O . SER B 1 141 ? 168.512 37.265 -19.055 1.00 36.60 139 SER B O 1
ATOM 3756 N N . LEU B 1 142 ? 168.320 38.657 -20.815 1.00 35.08 140 LEU B N 1
ATOM 3757 C CA . LEU B 1 142 ? 168.793 37.681 -21.807 1.00 38.16 140 LEU B CA 1
ATOM 3758 C C . LEU B 1 142 ? 170.231 37.197 -21.556 1.00 38.66 140 LEU B C 1
ATOM 3759 O O . LEU B 1 142 ? 170.605 36.097 -21.953 1.00 39.84 140 LEU B O 1
ATOM 3764 N N . LEU B 1 143 ? 171.007 38.008 -20.849 1.00 39.28 141 LEU B N 1
ATOM 3765 C CA . LEU B 1 143 ? 172.408 37.716 -20.566 1.00 38.82 141 LEU B CA 1
ATOM 3766 C C . LEU B 1 143 ? 172.574 37.128 -19.174 1.00 40.25 141 LEU B C 1
ATOM 3767 O O . LEU B 1 143 ? 173.695 36.905 -18.713 1.00 40.06 141 LEU B O 1
ATOM 3772 N N . GLY B 1 144 ? 171.453 36.882 -18.503 1.00 36.46 142 GLY B N 1
ATOM 3773 C CA . GLY B 1 144 ? 171.475 36.530 -17.098 1.00 34.63 142 GLY B CA 1
ATOM 3774 C C . GLY B 1 144 ? 171.706 37.770 -16.277 1.00 34.90 142 GLY B C 1
ATOM 3775 O O . GLY B 1 144 ? 171.099 38.814 -16.536 1.00 40.30 142 GLY B O 1
ATOM 3776 N N . ARG B 1 145 ? 172.569 37.657 -15.274 1.00 34.37 143 ARG B N 1
ATOM 3777 C CA . ARG B 1 145 ? 172.934 38.800 -14.466 1.00 34.46 143 ARG B CA 1
ATOM 3778 C C . ARG B 1 145 ? 174.076 39.553 -15.167 1.00 38.32 143 ARG B C 1
ATOM 3779 O O . ARG B 1 145 ? 175.134 38.986 -15.394 1.00 35.70 143 ARG B O 1
ATOM 3787 N N . LEU B 1 146 ? 173.856 40.821 -15.504 1.00 39.18 144 LEU B N 1
ATOM 3788 C CA . LEU B 1 146 ? 174.869 41.620 -16.189 1.00 33.02 144 LEU B CA 1
ATOM 3789 C C . LEU B 1 146 ? 176.057 41.874 -15.273 1.00 35.20 144 LEU B C 1
ATOM 3790 O O . LEU B 1 146 ? 175.878 42.185 -14.090 1.00 35.41 144 LEU B O 1
ATOM 3795 N N . VAL B 1 147 ? 177.266 41.719 -15.821 1.00 31.38 145 VAL B N 1
ATOM 3796 C CA . VAL B 1 147 ? 178.506 41.970 -15.067 1.00 31.54 145 VAL B CA 1
ATOM 3797 C C . VAL B 1 147 ? 179.377 43.089 -15.676 1.00 31.57 145 VAL B C 1
ATOM 3798 O O . VAL B 1 147 ? 180.151 43.733 -14.968 1.00 33.40 145 VAL B O 1
ATOM 3802 N N . GLU B 1 148 ? 179.230 43.331 -16.981 1.00 31.69 146 GLU B N 1
ATOM 3803 C CA . GLU B 1 148 ? 180.070 44.298 -17.678 1.00 28.78 146 GLU B CA 1
ATOM 3804 C C . GLU B 1 148 ? 179.336 45.029 -18.794 1.00 30.40 146 GLU B C 1
ATOM 3805 O O . GLU B 1 148 ? 178.598 44.415 -19.562 1.00 28.06 146 GLU B O 1
ATOM 3811 N N . TYR B 1 149 ? 179.566 46.339 -18.875 1.00 26.85 147 TYR B N 1
ATOM 3812 C CA . TYR B 1 149 ? 178.969 47.189 -19.912 1.00 29.34 147 TYR B CA 1
ATOM 3813 C C . TYR B 1 149 ? 180.072 48.026 -20.567 1.00 26.78 147 TYR B C 1
ATOM 3814 O O . TYR B 1 149 ? 180.817 48.759 -19.885 1.00 31.97 147 TYR B O 1
ATOM 3823 N N . GLU B 1 150 ? 180.193 47.895 -21.883 1.00 30.71 148 GLU B N 1
ATOM 3824 C CA . GLU B 1 150 ? 181.168 48.663 -22.645 1.00 27.59 148 GLU B CA 1
ATOM 3825 C C . GLU B 1 150 ? 180.457 49.397 -23.760 1.00 28.26 148 GLU B C 1
ATOM 3826 O O . GLU B 1 150 ? 179.630 48.824 -24.474 1.00 29.95 148 GLU B O 1
ATOM 3832 N N . SER B 1 151 ? 180.761 50.676 -23.879 1.00 28.84 149 SER B N 1
ATOM 3833 C CA A SER B 1 151 ? 180.144 51.484 -24.921 0.50 31.41 149 SER B CA 1
ATOM 3834 C CA B SER B 1 151 ? 180.121 51.530 -24.873 0.50 31.69 149 SER B CA 1
ATOM 3835 C C . SER B 1 151 ? 181.183 52.416 -25.508 1.00 29.59 149 SER B C 1
ATOM 3836 O O . SER B 1 151 ? 181.826 53.211 -24.802 1.00 34.54 149 SER B O 1
ATOM 3841 N N . THR B 1 152 ? 181.388 52.269 -26.815 1.00 34.33 150 THR B N 1
ATOM 3842 C CA . THR B 1 152 ? 182.428 53.032 -27.500 1.00 35.65 150 THR B CA 1
ATOM 3843 C C . THR B 1 152 ? 181.969 53.640 -28.802 1.00 30.70 150 THR B C 1
ATOM 3844 O O . THR B 1 152 ? 181.217 53.016 -29.556 1.00 31.38 150 THR B O 1
ATOM 3848 N N . PHE B 1 153 ? 182.457 54.848 -29.054 1.00 32.35 151 PHE B N 1
ATOM 3849 C CA . PHE B 1 153 ? 182.334 55.505 -30.350 1.00 36.90 151 PHE B CA 1
ATOM 3850 C C . PHE B 1 153 ? 183.670 55.341 -31.081 1.00 35.28 151 PHE B C 1
ATOM 3851 O O . PHE B 1 153 ? 184.667 55.975 -30.736 1.00 35.17 151 PHE B O 1
ATOM 3859 N N . ALA B 1 154 ? 183.675 54.456 -32.072 1.00 40.48 152 ALA B N 1
ATOM 3860 C CA . ALA B 1 154 ? 184.869 54.136 -32.846 1.00 41.98 152 ALA B CA 1
ATOM 3861 C C . ALA B 1 154 ? 184.864 54.873 -34.182 1.00 38.23 152 ALA B C 1
ATOM 3862 O O . ALA B 1 154 ? 183.994 54.632 -35.010 1.00 36.57 152 ALA B O 1
ATOM 3864 N N . ARG B 1 155 ? 185.828 55.763 -34.380 1.00 41.56 153 ARG B N 1
ATOM 3865 C CA . ARG B 1 155 ? 186.032 56.377 -35.691 1.00 47.30 153 ARG B CA 1
ATOM 3866 C C . ARG B 1 155 ? 187.480 56.274 -36.162 1.00 46.42 153 ARG B C 1
ATOM 3867 O O . ARG B 1 155 ? 188.392 56.090 -35.346 1.00 42.26 153 ARG B O 1
ATOM 3875 N N . TYR B 1 156 ? 187.672 56.383 -37.479 1.00 45.19 154 TYR B N 1
ATOM 3876 C CA . TYR B 1 156 ? 189.001 56.532 -38.078 1.00 48.24 154 TYR B CA 1
ATOM 3877 C C . TYR B 1 156 ? 189.092 57.780 -38.964 1.00 49.30 154 TYR B C 1
ATOM 3878 O O . TYR B 1 156 ? 188.480 57.823 -40.031 1.00 45.57 154 TYR B O 1
ATOM 3887 N N . ARG B 1 157 ? 189.879 58.762 -38.524 1.00 51.16 155 ARG B N 1
ATOM 3888 C CA . ARG B 1 157 ? 190.044 60.035 -39.234 1.00 62.04 155 ARG B CA 1
ATOM 3889 C C . ARG B 1 157 ? 191.374 60.710 -38.865 1.00 65.83 155 ARG B C 1
ATOM 3890 O O . ARG B 1 157 ? 191.624 60.979 -37.694 1.00 63.82 155 ARG B O 1
ATOM 3898 N N . ASN B 1 158 ? 192.220 60.994 -39.856 1.00 75.20 156 ASN B N 1
ATOM 3899 C CA . ASN B 1 158 ? 193.480 61.716 -39.601 1.00 79.10 156 ASN B CA 1
ATOM 3900 C C . ASN B 1 158 ? 193.424 63.214 -39.926 1.00 81.59 156 ASN B C 1
ATOM 3901 O O . ASN B 1 158 ? 193.194 63.615 -41.071 1.00 83.65 156 ASN B O 1
ATOM 3906 N N . GLY B 1 174 ? 186.327 69.117 -28.187 1.00 49.37 172 GLY B N 1
ATOM 3907 C CA . GLY B 1 174 ? 186.877 68.057 -27.338 1.00 51.77 172 GLY B CA 1
ATOM 3908 C C . GLY B 1 174 ? 185.966 66.847 -27.318 1.00 53.48 172 GLY B C 1
ATOM 3909 O O . GLY B 1 174 ? 184.773 66.979 -27.049 1.00 57.77 172 GLY B O 1
ATOM 3910 N N . LEU B 1 175 ? 186.523 65.668 -27.597 1.00 51.34 173 LEU B N 1
ATOM 3911 C CA . LEU B 1 175 ? 185.737 64.426 -27.691 1.00 45.05 173 LEU B CA 1
ATOM 3912 C C . LEU B 1 175 ? 184.973 64.028 -26.408 1.00 41.60 173 LEU B C 1
ATOM 3913 O O . LEU B 1 175 ? 183.822 63.596 -26.478 1.00 41.95 173 LEU B O 1
ATOM 3918 N N . THR B 1 176 ? 185.622 64.168 -25.256 1.00 40.17 174 THR B N 1
ATOM 3919 C CA . THR B 1 176 ? 185.017 63.859 -23.954 1.00 46.00 174 THR B CA 1
ATOM 3920 C C . THR B 1 176 ? 183.755 64.702 -23.679 1.00 52.70 174 THR B C 1
ATOM 3921 O O . THR B 1 176 ? 182.755 64.191 -23.166 1.00 53.47 174 THR B O 1
ATOM 3925 N N . TYR B 1 177 ? 183.799 65.980 -24.042 1.00 54.86 175 TYR B N 1
ATOM 3926 C CA . TYR B 1 177 ? 182.623 66.835 -23.930 1.00 56.38 175 TYR B CA 1
ATOM 3927 C C . TYR B 1 177 ? 181.581 66.492 -25.000 1.00 51.95 175 TYR B C 1
ATOM 3928 O O . TYR B 1 177 ? 180.400 66.337 -24.690 1.00 54.65 175 TYR B O 1
ATOM 3937 N N . ASN B 1 178 ? 182.027 66.345 -26.245 1.00 50.23 176 ASN B N 1
ATOM 3938 C CA . ASN B 1 178 ? 181.121 66.172 -27.382 1.00 52.22 176 ASN B CA 1
ATOM 3939 C C . ASN B 1 178 ? 180.452 64.799 -27.478 1.00 49.87 176 ASN B C 1
ATOM 3940 O O . ASN B 1 178 ? 179.242 64.720 -27.677 1.00 52.24 176 ASN B O 1
ATOM 3945 N N . LEU B 1 179 ? 181.233 63.727 -27.337 1.00 47.89 177 LEU B N 1
ATOM 3946 C CA . LEU B 1 179 ? 180.701 62.365 -27.458 1.00 39.11 177 LEU B CA 1
ATOM 3947 C C . LEU B 1 179 ? 180.511 61.692 -26.112 1.00 41.62 177 LEU B C 1
ATOM 3948 O O . LEU B 1 179 ? 179.594 60.896 -25.949 1.00 40.90 177 LEU B O 1
ATOM 3953 N N . GLY B 1 180 ? 181.388 62.009 -25.162 1.00 39.80 178 GLY B N 1
ATOM 3954 C CA . GLY B 1 180 ? 181.290 61.500 -23.798 1.00 44.72 178 GLY B CA 1
ATOM 3955 C C . GLY B 1 180 ? 179.950 61.768 -23.147 1.00 44.30 178 GLY B C 1
ATOM 3956 O O . GLY B 1 180 ? 179.415 60.898 -22.470 1.00 46.22 178 GLY B O 1
ATOM 3957 N N . SER B 1 181 ? 179.402 62.960 -23.383 1.00 45.42 179 SER B N 1
ATOM 3958 C CA . SER B 1 181 ? 178.059 63.332 -22.917 1.00 45.46 179 SER B CA 1
ATOM 3959 C C . SER B 1 181 ? 176.967 62.323 -23.282 1.00 40.46 179 SER B C 1
ATOM 3960 O O . SER B 1 181 ? 176.164 61.963 -22.430 1.00 41.14 179 SER B O 1
ATOM 3963 N N . HIS B 1 182 ? 176.951 61.846 -24.525 1.00 37.48 180 HIS B N 1
ATOM 3964 C CA . HIS B 1 182 ? 175.997 60.803 -24.932 1.00 39.50 180 HIS B CA 1
ATOM 3965 C C . HIS B 1 182 ? 176.195 59.481 -24.184 1.00 41.86 180 HIS B C 1
ATOM 3966 O O . HIS B 1 182 ? 175.226 58.867 -23.719 1.00 40.56 180 HIS B O 1
ATOM 3973 N N . LEU B 1 183 ? 177.445 59.033 -24.104 1.00 37.74 181 LEU B N 1
ATOM 3974 C CA . LEU B 1 183 ? 177.752 57.731 -23.487 1.00 35.36 181 LEU B CA 1
ATOM 3975 C C . LEU B 1 183 ? 177.529 57.764 -21.993 1.00 32.98 181 LEU B C 1
ATOM 3976 O O . LEU B 1 183 ? 176.985 56.812 -21.447 1.00 36.27 181 LEU B O 1
ATOM 3981 N N . ILE B 1 184 ? 177.949 58.865 -21.357 1.00 33.79 182 ILE B N 1
ATOM 3982 C CA . ILE B 1 184 ? 177.716 59.113 -19.926 1.00 38.06 182 ILE B CA 1
ATOM 3983 C C . ILE B 1 184 ? 176.227 59.183 -19.590 1.00 37.79 182 ILE B C 1
ATOM 3984 O O . ILE B 1 184 ? 175.782 58.491 -18.679 1.00 38.90 182 ILE B O 1
ATOM 3989 N N . ASP B 1 185 ? 175.460 59.966 -20.354 1.00 41.51 183 ASP B N 1
ATOM 3990 C CA . ASP B 1 185 ? 174.009 60.041 -20.149 1.00 39.84 183 ASP B CA 1
ATOM 3991 C C . ASP B 1 185 ? 173.342 58.682 -20.196 1.00 36.96 183 ASP B C 1
ATOM 3992 O O . ASP B 1 185 ? 172.536 58.358 -19.322 1.00 33.88 183 ASP B O 1
ATOM 3997 N N . GLN B 1 186 ? 173.677 57.905 -21.229 1.00 37.19 184 GLN B N 1
ATOM 3998 C CA . GLN B 1 186 ? 173.143 56.561 -21.416 1.00 32.88 184 GLN B CA 1
ATOM 3999 C C . GLN B 1 186 ? 173.489 55.635 -20.246 1.00 35.16 184 GLN B C 1
ATOM 4000 O O . GLN B 1 186 ? 172.623 54.911 -19.740 1.00 38.01 184 GLN B O 1
ATOM 4006 N N . ALA B 1 187 ? 174.751 55.678 -19.822 1.00 35.37 185 ALA B N 1
ATOM 4007 C CA . ALA B 1 187 ? 175.249 54.874 -18.697 1.00 36.73 185 ALA B CA 1
ATOM 4008 C C . ALA B 1 187 ? 174.550 55.189 -17.363 1.00 37.26 185 ALA B C 1
ATOM 4009 O O . ALA B 1 187 ? 174.188 54.256 -16.625 1.00 32.85 185 ALA B O 1
ATOM 4011 N N . ILE B 1 188 ? 174.378 56.486 -17.073 1.00 37.91 186 ILE B N 1
ATOM 4012 C CA A ILE B 1 188 ? 173.678 56.935 -15.860 0.50 40.79 186 ILE B CA 1
ATOM 4013 C CA B ILE B 1 188 ? 173.670 56.948 -15.864 0.50 40.59 186 ILE B CA 1
ATOM 4014 C C . ILE B 1 188 ? 172.225 56.450 -15.872 1.00 38.63 186 ILE B C 1
ATOM 4015 O O . ILE B 1 188 ? 171.728 55.941 -14.863 1.00 40.74 186 ILE B O 1
ATOM 4024 N N . GLN B 1 189 ? 171.554 56.577 -17.018 1.00 38.76 187 GLN B N 1
ATOM 4025 C CA . GLN B 1 189 ? 170.177 56.093 -17.147 1.00 39.32 187 GLN B CA 1
ATOM 4026 C C . GLN B 1 189 ? 169.996 54.617 -16.803 1.00 42.49 187 GLN B C 1
ATOM 4027 O O . GLN B 1 189 ? 168.992 54.242 -16.186 1.00 44.94 187 GLN B O 1
ATOM 4033 N N . LEU B 1 190 ? 170.960 53.781 -17.186 1.00 39.04 188 LEU B N 1
ATOM 4034 C CA . LEU B 1 190 ? 170.842 52.348 -16.938 1.00 38.52 188 LEU B CA 1
ATOM 4035 C C . LEU B 1 190 ? 171.284 51.965 -15.535 1.00 35.32 188 LEU B C 1
ATOM 4036 O O . LEU B 1 190 ? 170.701 51.080 -14.924 1.00 40.88 188 LEU B O 1
ATOM 4041 N N . PHE B 1 191 ? 172.315 52.628 -15.025 1.00 37.82 189 PHE B N 1
ATOM 4042 C CA . PHE B 1 191 ? 172.975 52.145 -13.813 1.00 37.20 189 PHE B CA 1
ATOM 4043 C C . PHE B 1 191 ? 173.070 53.155 -12.667 1.00 38.88 189 PHE B C 1
ATOM 4044 O O . PHE B 1 191 ? 173.498 52.802 -11.571 1.00 36.53 189 PHE B O 1
ATOM 4052 N N . GLY B 1 192 ? 172.690 54.404 -12.923 1.00 36.38 190 GLY B N 1
ATOM 4053 C CA . GLY B 1 192 ? 172.735 55.439 -11.894 1.00 36.01 190 GLY B CA 1
ATOM 4054 C C . GLY B 1 192 ? 174.100 56.083 -11.796 1.00 40.15 190 GLY B C 1
ATOM 4055 O O . GLY B 1 192 ? 175.001 55.770 -12.569 1.00 38.47 190 GLY B O 1
ATOM 4056 N N . MET B 1 193 ? 174.251 56.975 -10.826 1.00 37.47 191 MET B N 1
ATOM 4057 C CA . MET B 1 193 ? 175.472 57.733 -10.647 1.00 41.47 191 MET B CA 1
ATOM 4058 C C . MET B 1 193 ? 176.553 56.914 -9.930 1.00 43.01 191 MET B C 1
ATOM 4059 O O . MET B 1 193 ? 176.252 56.207 -8.958 1.00 39.78 191 MET B O 1
ATOM 4064 N N . PRO B 1 194 ? 177.812 56.995 -10.419 1.00 41.79 192 PRO B N 1
ATOM 4065 C CA . PRO B 1 194 ? 178.913 56.265 -9.803 1.00 42.02 192 PRO B CA 1
ATOM 4066 C C . PRO B 1 194 ? 179.413 56.935 -8.531 1.00 43.33 192 PRO B C 1
ATOM 4067 O O . PRO B 1 194 ? 179.151 58.119 -8.307 1.00 45.87 192 PRO B O 1
ATOM 4071 N N . GLU B 1 195 ? 180.130 56.176 -7.711 1.00 44.82 193 GLU B N 1
ATOM 4072 C CA . GLU B 1 195 ? 180.803 56.725 -6.543 1.00 45.25 193 GLU B CA 1
ATOM 4073 C C . GLU B 1 195 ? 182.038 57.499 -6.973 1.00 45.89 193 GLU B C 1
ATOM 4074 O O . GLU B 1 195 ? 182.405 58.502 -6.349 1.00 49.34 193 GLU B O 1
ATOM 4080 N N . ALA B 1 196 ? 182.683 57.028 -8.042 1.00 43.67 194 ALA B N 1
ATOM 4081 C CA . ALA B 1 196 ? 183.954 57.595 -8.476 1.00 40.20 194 ALA B CA 1
ATOM 4082 C C . ALA B 1 196 ? 184.162 57.467 -9.984 1.00 40.22 194 ALA B C 1
ATOM 4083 O O . ALA B 1 196 ? 183.474 56.689 -10.651 1.00 39.28 194 ALA B O 1
ATOM 4085 N N . VAL B 1 197 ? 185.103 58.253 -10.505 1.00 38.74 195 VAL B N 1
ATOM 4086 C CA . VAL B 1 197 ? 185.404 58.306 -11.938 1.00 40.08 195 VAL B CA 1
ATOM 4087 C C . VAL B 1 197 ? 186.901 58.173 -12.178 1.00 40.34 195 VAL B C 1
ATOM 4088 O O . VAL B 1 197 ? 187.706 58.894 -11.567 1.00 41.70 195 VAL B O 1
ATOM 4092 N N . PHE B 1 198 ? 187.267 57.232 -13.051 1.00 37.80 196 PHE B N 1
ATOM 4093 C CA . PHE B 1 198 ? 188.583 57.220 -13.677 1.00 35.26 196 PHE B CA 1
ATOM 4094 C C . PHE B 1 198 ? 188.449 57.646 -15.135 1.00 35.01 196 PHE B C 1
ATOM 4095 O O . PHE B 1 198 ? 187.568 57.163 -15.843 1.00 35.44 196 PHE B O 1
ATOM 4103 N N . ALA B 1 199 ? 189.344 58.522 -15.588 1.00 33.00 197 ALA B N 1
ATOM 4104 C CA . ALA B 1 199 ? 189.433 58.839 -17.006 1.00 38.96 197 ALA B CA 1
ATOM 4105 C C . ALA B 1 199 ? 190.856 59.024 -17.477 1.00 38.88 197 ALA B C 1
ATOM 4106 O O . ALA B 1 199 ? 191.684 59.617 -16.781 1.00 43.03 197 ALA B O 1
ATOM 4108 N N . ASP B 1 200 ? 191.133 58.514 -18.670 1.00 40.65 198 ASP B N 1
ATOM 4109 C CA . ASP B 1 200 ? 192.381 58.821 -19.341 1.00 41.09 198 ASP B CA 1
ATOM 4110 C C . ASP B 1 200 ? 192.063 59.379 -20.712 1.00 36.68 198 ASP B C 1
ATOM 4111 O O . ASP B 1 200 ? 191.371 58.751 -21.510 1.00 39.29 198 ASP B O 1
ATOM 4116 N N . LEU B 1 201 ? 192.541 60.585 -20.977 1.00 37.45 199 LEU B N 1
ATOM 4117 C CA . LEU B 1 201 ? 192.305 61.184 -22.281 1.00 43.02 199 LEU B CA 1
ATOM 4118 C C . LEU B 1 201 ? 193.636 61.338 -22.979 1.00 38.67 199 LEU B C 1
ATOM 4119 O O . LEU B 1 201 ? 194.682 61.331 -22.335 1.00 42.30 199 LEU B O 1
ATOM 4124 N N . GLY B 1 202 ? 193.590 61.436 -24.299 1.00 40.51 200 GLY B N 1
ATOM 4125 C CA . GLY B 1 202 ? 194.775 61.731 -25.075 1.00 45.31 200 GLY B CA 1
ATOM 4126 C C . GLY B 1 202 ? 194.474 62.551 -26.313 1.00 52.58 200 GLY B C 1
ATOM 4127 O O . GLY B 1 202 ? 193.365 62.503 -26.866 1.00 53.31 200 GLY B O 1
ATOM 4128 N N . ILE B 1 203 ? 195.473 63.318 -26.737 1.00 52.05 201 ILE B N 1
ATOM 4129 C CA . ILE B 1 203 ? 195.501 63.877 -28.083 1.00 52.80 201 ILE B CA 1
ATOM 4130 C C . ILE B 1 203 ? 196.447 62.980 -28.887 1.00 49.84 201 ILE B C 1
ATOM 4131 O O . ILE B 1 203 ? 197.657 62.993 -28.670 1.00 46.77 201 ILE B O 1
ATOM 4136 N N . LEU B 1 204 ? 195.886 62.189 -29.797 1.00 46.75 202 LEU B N 1
ATOM 4137 C CA . LEU B 1 204 ? 196.637 61.105 -30.426 1.00 48.56 202 LEU B CA 1
ATOM 4138 C C . LEU B 1 204 ? 197.129 61.430 -31.828 1.00 50.97 202 LEU B C 1
ATOM 4139 O O . LEU B 1 204 ? 198.203 60.987 -32.221 1.00 51.61 202 LEU B O 1
ATOM 4144 N N . ARG B 1 205 ? 196.329 62.177 -32.583 1.00 51.81 203 ARG B N 1
ATOM 4145 C CA . ARG B 1 205 ? 196.704 62.611 -33.924 1.00 55.38 203 ARG B CA 1
ATOM 4146 C C . ARG B 1 205 ? 197.646 63.806 -33.820 1.00 59.10 203 ARG B C 1
ATOM 4147 O O . ARG B 1 205 ? 197.512 64.621 -32.902 1.00 59.59 203 ARG B O 1
ATOM 4155 N N . GLU B 1 206 ? 198.617 63.895 -34.730 1.00 65.52 204 GLU B N 1
ATOM 4156 C CA . GLU B 1 206 ? 199.564 65.015 -34.690 1.00 70.55 204 GLU B CA 1
ATOM 4157 C C . GLU B 1 206 ? 198.895 66.321 -35.132 1.00 66.65 204 GLU B C 1
ATOM 4158 O O . GLU B 1 206 ? 198.075 66.335 -36.060 1.00 61.18 204 GLU B O 1
ATOM 4164 N N . GLY B 1 207 ? 199.212 67.398 -34.417 1.00 65.80 205 GLY B N 1
ATOM 4165 C CA . GLY B 1 207 ? 198.609 68.702 -34.675 1.00 71.15 205 GLY B CA 1
ATOM 4166 C C . GLY B 1 207 ? 197.207 68.874 -34.107 1.00 72.64 205 GLY B C 1
ATOM 4167 O O . GLY B 1 207 ? 196.552 69.891 -34.361 1.00 74.58 205 GLY B O 1
ATOM 4168 N N . GLY B 1 208 ? 196.740 67.880 -33.349 1.00 69.99 206 GLY B N 1
ATOM 4169 C CA . GLY B 1 208 ? 195.460 67.975 -32.653 1.00 62.34 206 GLY B CA 1
ATOM 4170 C C . GLY B 1 208 ? 195.593 68.905 -31.464 1.00 62.42 206 GLY B C 1
ATOM 4171 O O . GLY B 1 208 ? 196.660 68.971 -30.833 1.00 59.19 206 GLY B O 1
ATOM 4172 N N . LYS B 1 209 ? 194.516 69.623 -31.152 1.00 60.79 207 LYS B N 1
ATOM 4173 C CA . LYS B 1 209 ? 194.560 70.622 -30.080 1.00 64.45 207 LYS B CA 1
ATOM 4174 C C . LYS B 1 209 ? 193.698 70.263 -28.866 1.00 61.52 207 LYS B C 1
ATOM 4175 O O . LYS B 1 209 ? 193.978 70.704 -27.743 1.00 60.34 207 LYS B O 1
ATOM 4181 N N . VAL B 1 210 ? 192.665 69.453 -29.103 1.00 59.26 208 VAL B N 1
ATOM 4182 C CA . VAL B 1 210 ? 191.805 68.906 -28.042 1.00 58.41 208 VAL B CA 1
ATOM 4183 C C . VAL B 1 210 ? 191.814 67.371 -28.075 1.00 57.29 208 VAL B C 1
ATOM 4184 O O . VAL B 1 210 ? 192.263 66.777 -29.064 1.00 55.64 208 VAL B O 1
ATOM 4188 N N . ASP B 1 211 ? 191.327 66.740 -27.002 1.00 55.46 209 ASP B N 1
ATOM 4189 C CA . ASP B 1 211 ? 191.311 65.272 -26.909 1.00 50.73 209 ASP B CA 1
ATOM 4190 C C . ASP B 1 211 ? 190.531 64.612 -28.046 1.00 47.91 209 ASP B C 1
ATOM 4191 O O . ASP B 1 211 ? 189.415 65.024 -28.379 1.00 48.78 209 ASP B O 1
ATOM 4196 N N . ASP B 1 212 ? 191.168 63.627 -28.670 1.00 41.05 210 ASP B N 1
ATOM 4197 C CA . ASP B 1 212 ? 190.549 62.804 -29.706 1.00 45.08 210 ASP B CA 1
ATOM 4198 C C . ASP B 1 212 ? 190.484 61.344 -29.227 1.00 42.24 210 ASP B C 1
ATOM 4199 O O . ASP B 1 212 ? 190.264 60.420 -30.016 1.00 42.75 210 ASP B O 1
ATOM 4204 N N . TYR B 1 213 ? 190.689 61.162 -27.923 1.00 41.43 211 TYR B N 1
ATOM 4205 C CA . TYR B 1 213 ? 190.597 59.853 -27.280 1.00 39.45 211 TYR B CA 1
ATOM 4206 C C . TYR B 1 213 ? 190.178 60.012 -25.827 1.00 38.01 211 TYR B C 1
ATOM 4207 O O . TYR B 1 213 ? 190.700 60.877 -25.130 1.00 39.43 211 TYR B O 1
ATOM 4216 N N . PHE B 1 214 ? 189.259 59.162 -25.365 1.00 37.81 212 PHE B N 1
ATOM 4217 C CA . PHE B 1 214 ? 189.064 58.976 -23.915 1.00 35.68 212 PHE B CA 1
ATOM 4218 C C . PHE B 1 214 ? 188.782 57.526 -23.560 1.00 29.96 212 PHE B C 1
ATOM 4219 O O . PHE B 1 214 ? 188.258 56.778 -24.372 1.00 33.69 212 PHE B O 1
ATOM 4227 N N . ILE B 1 215 ? 189.144 57.145 -22.342 1.00 32.35 213 ILE B N 1
ATOM 4228 C CA . ILE B 1 215 ? 188.593 55.946 -21.735 1.00 33.48 213 ILE B CA 1
ATOM 4229 C C . ILE B 1 215 ? 188.079 56.345 -20.352 1.00 35.70 213 ILE B C 1
ATOM 4230 O O . ILE B 1 215 ? 188.794 56.996 -19.586 1.00 35.42 213 ILE B O 1
ATOM 4235 N N . ILE B 1 216 ? 186.824 56.003 -20.065 1.00 36.97 214 ILE B N 1
ATOM 4236 C CA . ILE B 1 216 ? 186.202 56.362 -18.788 1.00 36.71 214 ILE B CA 1
ATOM 4237 C C . ILE B 1 216 ? 185.650 55.140 -18.059 1.00 36.31 214 ILE B C 1
ATOM 4238 O O . ILE B 1 216 ? 184.905 54.331 -18.630 1.00 30.92 214 ILE B O 1
ATOM 4243 N N . HIS B 1 217 ? 186.039 55.006 -16.794 1.00 31.41 215 HIS B N 1
ATOM 4244 C CA . HIS B 1 217 ? 185.421 54.042 -15.906 1.00 30.76 215 HIS B CA 1
ATOM 4245 C C . HIS B 1 217 ? 184.556 54.746 -14.861 1.00 32.32 215 HIS B C 1
ATOM 4246 O O . HIS B 1 217 ? 185.028 55.622 -14.122 1.00 38.88 215 HIS B O 1
ATOM 4253 N N . LEU B 1 218 ? 183.284 54.366 -14.838 1.00 30.91 216 LEU B N 1
ATOM 4254 C CA . LEU B 1 218 ? 182.338 54.824 -13.833 1.00 35.99 216 LEU B CA 1
ATOM 4255 C C . LEU B 1 218 ? 182.303 53.724 -12.802 1.00 36.31 216 LEU B C 1
ATOM 4256 O O . LEU B 1 218 ? 181.871 52.598 -13.084 1.00 36.87 216 LEU B O 1
ATOM 4261 N N . LEU B 1 219 ? 182.793 54.061 -11.617 1.00 36.96 217 LEU B N 1
ATOM 4262 C CA . LEU B 1 219 ? 183.063 53.089 -10.577 1.00 37.62 217 LEU B CA 1
ATOM 4263 C C . LEU B 1 219 ? 181.947 53.062 -9.541 1.00 40.26 217 LEU B C 1
ATOM 4264 O O . LEU B 1 219 ? 181.647 54.087 -8.912 1.00 35.86 217 LEU B O 1
ATOM 4269 N N . HIS B 1 220 ? 181.365 51.869 -9.386 1.00 37.14 218 HIS B N 1
ATOM 4270 C CA . HIS B 1 220 ? 180.210 51.578 -8.522 1.00 39.76 218 HIS B CA 1
ATOM 4271 C C . HIS B 1 220 ? 178.985 52.472 -8.771 1.00 42.42 218 HIS B C 1
ATOM 4272 O O . HIS B 1 220 ? 178.637 53.299 -7.920 1.00 41.80 218 HIS B O 1
ATOM 4279 N N . PRO B 1 221 ? 178.334 52.313 -9.945 1.00 38.68 219 PRO B N 1
ATOM 4280 C CA . PRO B 1 221 ? 177.079 53.019 -10.216 1.00 39.65 219 PRO B CA 1
ATOM 4281 C C . PRO B 1 221 ? 175.983 52.589 -9.224 1.00 42.26 219 PRO B C 1
ATOM 4282 O O . PRO B 1 221 ? 175.891 51.406 -8.895 1.00 41.41 219 PRO B O 1
ATOM 4286 N N . SER B 1 222 ? 175.172 53.541 -8.759 1.00 43.38 220 SER B N 1
ATOM 4287 C CA A SER B 1 222 ? 174.257 53.303 -7.632 0.50 40.41 220 SER B CA 1
ATOM 4288 C CA B SER B 1 222 ? 174.245 53.313 -7.639 0.50 42.06 220 SER B CA 1
ATOM 4289 C C . SER B 1 222 ? 173.281 52.144 -7.819 1.00 38.97 220 SER B C 1
ATOM 4290 O O . SER B 1 222 ? 173.082 51.347 -6.899 1.00 39.78 220 SER B O 1
ATOM 4295 N N . LEU B 1 223 ? 172.688 52.033 -9.006 1.00 39.27 221 LEU B N 1
ATOM 4296 C CA . LEU B 1 223 ? 171.688 50.992 -9.267 1.00 37.80 221 LEU B CA 1
ATOM 4297 C C . LEU B 1 223 ? 172.256 49.606 -9.527 1.00 44.54 221 LEU B C 1
ATOM 4298 O O . LEU B 1 223 ? 171.509 48.618 -9.504 1.00 42.93 221 LEU B O 1
ATOM 4303 N N . ALA B 1 224 ? 173.559 49.536 -9.800 1.00 46.40 222 ALA B N 1
ATOM 4304 C CA . ALA B 1 224 ? 174.245 48.257 -10.022 1.00 44.04 222 ALA B CA 1
ATOM 4305 C C . ALA B 1 224 ? 175.745 48.395 -9.741 1.00 44.40 222 ALA B C 1
ATOM 4306 O O . ALA B 1 224 ? 176.559 48.381 -10.672 1.00 46.06 222 ALA B O 1
ATOM 4308 N N . PRO B 1 225 ? 176.117 48.504 -8.449 1.00 40.12 223 PRO B N 1
ATOM 4309 C CA . PRO B 1 225 ? 177.485 48.865 -8.045 1.00 40.88 223 PRO B CA 1
ATOM 4310 C C . PRO B 1 225 ? 178.584 47.858 -8.423 1.00 38.88 223 PRO B C 1
ATOM 4311 O O . PRO B 1 225 ? 179.762 48.212 -8.389 1.00 41.67 223 PRO B O 1
ATOM 4315 N N . ASN B 1 226 ? 178.191 46.633 -8.773 1.00 38.67 224 ASN B N 1
ATOM 4316 C CA . ASN B 1 226 ? 179.132 45.574 -9.173 1.00 42.92 224 ASN B CA 1
ATOM 4317 C C . ASN B 1 226 ? 179.319 45.410 -10.691 1.00 41.31 224 ASN B C 1
ATOM 4318 O O . ASN B 1 226 ? 180.125 44.579 -11.131 1.00 40.73 224 ASN B O 1
ATOM 4323 N N . VAL B 1 227 ? 178.557 46.167 -11.479 1.00 38.47 225 VAL B N 1
ATOM 4324 C CA . VAL B 1 227 ? 178.733 46.194 -12.932 1.00 36.81 225 VAL B CA 1
ATOM 4325 C C . VAL B 1 227 ? 179.959 47.043 -13.297 1.00 37.89 225 VAL B C 1
ATOM 4326 O O . VAL B 1 227 ? 180.121 48.171 -12.809 1.00 37.21 225 VAL B O 1
ATOM 4330 N N . LYS B 1 228 ? 180.826 46.475 -14.136 1.00 36.92 226 LYS B N 1
ATOM 4331 C CA . LYS B 1 228 ? 182.031 47.151 -14.618 1.00 33.36 226 LYS B CA 1
ATOM 4332 C C . LYS B 1 228 ? 181.675 47.963 -15.863 1.00 34.67 226 LYS B C 1
ATOM 4333 O O . LYS B 1 228 ? 181.135 47.422 -16.820 1.00 33.57 226 LYS B O 1
ATOM 4339 N N . ILE B 1 229 ? 181.959 49.259 -15.828 1.00 35.91 227 ILE B N 1
ATOM 4340 C CA . ILE B 1 229 ? 181.574 50.160 -16.923 1.00 37.84 227 ILE B CA 1
ATOM 4341 C C . ILE B 1 229 ? 182.814 50.732 -17.605 1.00 37.03 227 ILE B C 1
ATOM 4342 O O . ILE B 1 229 ? 183.686 51.290 -16.940 1.00 36.69 227 ILE B O 1
ATOM 4347 N N . THR B 1 230 ? 182.890 50.573 -18.927 1.00 35.25 228 THR B N 1
ATOM 4348 C CA . THR B 1 230 ? 183.886 51.269 -19.742 1.00 34.30 228 THR B CA 1
ATOM 4349 C C . THR B 1 230 ? 183.198 52.115 -20.811 1.00 34.31 228 THR B C 1
ATOM 4350 O O . THR B 1 230 ? 182.371 51.612 -21.580 1.00 31.05 228 THR B O 1
ATOM 4354 N N . LEU B 1 231 ? 183.537 53.399 -20.859 1.00 32.26 229 LEU B N 1
ATOM 4355 C CA . LEU B 1 231 ? 183.068 54.254 -21.950 1.00 32.02 229 LEU B CA 1
ATOM 4356 C C . LEU B 1 231 ? 184.284 54.745 -22.715 1.00 33.12 229 LEU B C 1
ATOM 4357 O O . LEU B 1 231 ? 185.265 55.167 -22.108 1.00 34.75 229 LEU B O 1
ATOM 4362 N N . LYS B 1 232 ? 184.221 54.684 -24.044 1.00 35.43 230 LYS B N 1
ATOM 4363 C CA . LYS B 1 232 ? 185.373 55.033 -24.878 1.00 35.47 230 LYS B CA 1
ATOM 4364 C C . LYS B 1 232 ? 185.002 55.766 -26.154 1.00 32.13 230 LYS B C 1
ATOM 4365 O O . LYS B 1 232 ? 183.912 55.584 -26.697 1.00 34.93 230 LYS B O 1
ATOM 4371 N N . ALA B 1 233 ? 185.933 56.579 -26.641 1.00 35.48 231 ALA B N 1
ATOM 4372 C CA . ALA B 1 233 ? 185.895 57.066 -28.028 1.00 36.36 231 ALA B CA 1
ATOM 4373 C C . ALA B 1 233 ? 187.286 57.336 -28.560 1.00 36.03 231 ALA B C 1
ATOM 4374 O O . ALA B 1 233 ? 188.188 57.705 -27.806 1.00 34.65 231 ALA B O 1
ATOM 4376 N N . SER B 1 234 ? 187.442 57.183 -29.872 1.00 40.11 232 SER B N 1
ATOM 4377 C CA . SER B 1 234 ? 188.713 57.447 -30.526 1.00 39.55 232 SER B CA 1
ATOM 4378 C C . SER B 1 234 ? 188.529 57.778 -31.996 1.00 32.95 232 SER B C 1
ATOM 4379 O O . SER B 1 234 ? 187.631 57.243 -32.662 1.00 39.26 232 SER B O 1
ATOM 4382 N N . TYR B 1 235 ? 189.391 58.667 -32.483 1.00 40.57 233 TYR B N 1
ATOM 4383 C CA . TYR B 1 235 ? 189.466 58.988 -33.910 1.00 45.65 233 TYR B CA 1
ATOM 4384 C C . TYR B 1 235 ? 190.497 58.119 -34.636 1.00 46.20 233 TYR B C 1
ATOM 4385 O O . TYR B 1 235 ? 190.677 58.232 -35.854 1.00 47.43 233 TYR B O 1
ATOM 4394 N N . LEU B 1 236 ? 191.149 57.230 -33.890 1.00 44.44 234 LEU B N 1
ATOM 4395 C CA . LEU B 1 236 ? 192.132 56.323 -34.479 1.00 42.39 234 LEU B CA 1
ATOM 4396 C C . LEU B 1 236 ? 191.805 54.873 -34.174 1.00 39.12 234 LEU B C 1
ATOM 4397 O O . LEU B 1 236 ? 192.475 54.229 -33.386 1.00 38.11 234 LEU B O 1
ATOM 4402 N N . MET B 1 237 ? 190.736 54.382 -34.786 1.00 37.45 235 MET B N 1
ATOM 4403 C CA . MET B 1 237 ? 190.385 52.985 -34.706 1.00 34.71 235 MET B CA 1
ATOM 4404 C C . MET B 1 237 ? 190.020 52.537 -36.103 1.00 38.55 235 MET B C 1
ATOM 4405 O O . MET B 1 237 ? 188.839 52.445 -36.427 1.00 39.29 235 MET B O 1
ATOM 4410 N N . ARG B 1 238 ? 191.030 52.257 -36.930 1.00 39.52 236 ARG B N 1
ATOM 4411 C CA . ARG B 1 238 ? 190.790 51.841 -38.320 1.00 39.46 236 ARG B CA 1
ATOM 4412 C C . ARG B 1 238 ? 189.978 50.559 -38.388 1.00 37.46 236 ARG B C 1
ATOM 4413 O O . ARG B 1 238 ? 189.141 50.392 -39.269 1.00 36.97 236 ARG B O 1
ATOM 4421 N N . GLU B 1 239 ? 190.217 49.652 -37.444 1.00 35.98 237 GLU B N 1
ATOM 4422 C CA . GLU B 1 239 ? 189.307 48.541 -37.229 1.00 40.75 237 GLU B CA 1
ATOM 4423 C C . GLU B 1 239 ? 188.507 48.910 -35.980 1.00 41.46 237 GLU B C 1
ATOM 4424 O O . GLU B 1 239 ? 189.080 49.160 -34.911 1.00 39.10 237 GLU B O 1
ATOM 4430 N N . ALA B 1 240 ? 187.190 48.994 -36.149 1.00 41.18 238 ALA B N 1
ATOM 4431 C CA . ALA B 1 240 ? 186.296 49.568 -35.139 1.00 41.73 238 ALA B CA 1
ATOM 4432 C C . ALA B 1 240 ? 186.063 48.603 -33.994 1.00 38.92 238 ALA B C 1
ATOM 4433 O O . ALA B 1 240 ? 185.894 47.410 -34.208 1.00 37.61 238 ALA B O 1
ATOM 4435 N N . GLU B 1 241 ? 186.076 49.136 -32.776 1.00 38.91 239 GLU B N 1
ATOM 4436 C CA . GLU B 1 241 ? 185.617 48.388 -31.608 1.00 38.61 239 GLU B CA 1
ATOM 4437 C C . GLU B 1 241 ? 184.072 48.427 -31.535 1.00 39.40 239 GLU B C 1
ATOM 4438 O O . GLU B 1 241 ? 183.447 49.281 -32.186 1.00 37.43 239 GLU B O 1
ATOM 4444 N N . PRO B 1 242 ? 183.449 47.482 -30.799 1.00 37.10 240 PRO B N 1
ATOM 4445 C CA . PRO B 1 242 ? 181.982 47.452 -30.759 1.00 37.77 240 PRO B CA 1
ATOM 4446 C C . PRO B 1 242 ? 181.350 48.733 -30.207 1.00 33.63 240 PRO B C 1
ATOM 4447 O O . PRO B 1 242 ? 181.916 49.381 -29.325 1.00 29.37 240 PRO B O 1
ATOM 4451 N N . ARG B 1 243 ? 180.204 49.110 -30.766 1.00 33.81 241 ARG B N 1
ATOM 4452 C CA . ARG B 1 243 ? 179.405 50.214 -30.222 1.00 33.16 241 ARG B CA 1
ATOM 4453 C C . ARG B 1 243 ? 178.909 49.851 -28.818 1.00 28.25 241 ARG B C 1
ATOM 4454 O O . ARG B 1 243 ? 178.951 50.684 -27.913 1.00 29.63 241 ARG B O 1
ATOM 4462 N N . PHE B 1 244 ? 178.445 48.609 -28.661 1.00 25.95 242 PHE B N 1
ATOM 4463 C CA . PHE B 1 244 ? 178.072 48.049 -27.359 1.00 34.01 242 PHE B CA 1
ATOM 4464 C C . PHE B 1 244 ? 178.655 46.656 -27.199 1.00 30.04 242 PHE B C 1
ATOM 4465 O O . PHE B 1 244 ? 178.577 45.824 -28.109 1.00 34.98 242 PHE B O 1
ATOM 4473 N N . ALA B 1 245 ? 179.226 46.407 -26.029 1.00 31.45 243 ALA B N 1
ATOM 4474 C CA . ALA B 1 245 ? 179.624 45.060 -25.636 1.00 29.99 243 ALA B CA 1
ATOM 4475 C C . ALA B 1 245 ? 179.147 44.822 -24.207 1.00 30.69 243 ALA B C 1
ATOM 4476 O O . ALA B 1 245 ? 179.578 45.496 -23.268 1.00 31.66 243 ALA B O 1
ATOM 4478 N N . LEU B 1 246 ? 178.249 43.857 -24.048 1.00 29.54 244 LEU B N 1
ATOM 4479 C CA . LEU B 1 246 ? 177.657 43.577 -22.745 1.00 30.86 244 LEU B CA 1
ATOM 4480 C C . LEU B 1 246 ? 177.900 42.137 -22.389 1.00 32.44 244 LEU B C 1
ATOM 4481 O O . LEU B 1 246 ? 177.688 41.270 -23.211 1.00 30.81 244 LEU B O 1
ATOM 4486 N N . HIS B 1 247 ? 178.350 41.891 -21.160 1.00 28.90 245 HIS B N 1
ATOM 4487 C CA . HIS B 1 247 ? 178.571 40.525 -20.696 1.00 30.65 245 HIS B CA 1
ATOM 4488 C C . HIS B 1 247 ? 177.800 40.252 -19.427 1.00 27.74 245 HIS B C 1
ATOM 4489 O O . HIS B 1 247 ? 177.769 41.083 -18.523 1.00 30.40 245 HIS B O 1
ATOM 4496 N N . GLY B 1 248 ? 177.222 39.060 -19.371 1.00 28.09 246 GLY B N 1
ATOM 4497 C CA . GLY B 1 248 ? 176.520 38.602 -18.182 1.00 34.67 246 GLY B CA 1
ATOM 4498 C C . GLY B 1 248 ? 176.886 37.162 -17.908 1.00 35.91 246 GLY B C 1
ATOM 4499 O O . GLY B 1 248 ? 177.677 36.569 -18.645 1.00 33.12 246 GLY B O 1
ATOM 4500 N N . THR B 1 249 ? 176.289 36.598 -16.858 1.00 32.35 247 THR B N 1
ATOM 4501 C CA . THR B 1 249 ? 176.572 35.229 -16.408 1.00 35.16 247 THR B CA 1
ATOM 4502 C C . THR B 1 249 ? 176.204 34.168 -17.432 1.00 34.74 247 THR B C 1
ATOM 4503 O O . THR B 1 249 ? 176.809 33.092 -17.474 1.00 37.65 247 THR B O 1
ATOM 4507 N N . LEU B 1 250 ? 175.217 34.480 -18.266 1.00 34.79 248 LEU B N 1
ATOM 4508 C CA . LEU B 1 250 ? 174.665 33.525 -19.208 1.00 39.06 248 LEU B CA 1
ATOM 4509 C C . LEU B 1 250 ? 175.121 33.799 -20.629 1.00 37.05 248 LEU B C 1
ATOM 4510 O O . LEU B 1 250 ? 175.098 32.909 -21.469 1.00 37.37 248 LEU B O 1
ATOM 4515 N N . GLY B 1 251 ? 175.510 35.037 -20.905 1.00 37.98 249 GLY B N 1
ATOM 4516 C CA . GLY B 1 251 ? 175.941 35.375 -22.244 1.00 33.22 249 GLY B CA 1
ATOM 4517 C C . GLY B 1 251 ? 176.372 36.799 -22.507 1.00 33.62 249 GLY B C 1
ATOM 4518 O O . GLY B 1 251 ? 176.612 37.583 -21.582 1.00 34.18 249 GLY B O 1
ATOM 4519 N N . SER B 1 252 ? 176.475 37.117 -23.796 1.00 31.33 250 SER B N 1
ATOM 4520 C CA . SER B 1 252 ? 177.011 38.383 -24.245 1.00 31.73 250 SER B CA 1
ATOM 4521 C C . SER B 1 252 ? 176.226 38.950 -25.412 1.00 30.66 250 SER B C 1
ATOM 4522 O O . SER B 1 252 ? 175.663 38.215 -26.207 1.00 34.14 250 SER B O 1
ATOM 4525 N N . TYR B 1 253 ? 176.236 40.272 -25.523 1.00 29.99 251 TYR B N 1
ATOM 4526 C CA . TYR B 1 253 ? 175.671 40.954 -26.667 1.00 30.53 251 TYR B CA 1
ATOM 4527 C C . TYR B 1 253 ? 176.721 41.898 -27.222 1.00 32.19 251 TYR B C 1
ATOM 4528 O O . TYR B 1 253 ? 177.313 42.680 -26.480 1.00 31.53 251 TYR B O 1
ATOM 4537 N N . VAL B 1 254 ? 176.962 41.814 -28.529 1.00 31.22 252 VAL B N 1
ATOM 4538 C CA . VAL B 1 254 ? 177.935 42.681 -29.185 1.00 33.49 252 VAL B CA 1
ATOM 4539 C C . VAL B 1 254 ? 177.285 43.343 -30.398 1.00 32.76 252 VAL B C 1
ATOM 4540 O O . VAL B 1 254 ? 176.681 42.657 -31.229 1.00 34.85 252 VAL B O 1
ATOM 4544 N N . LYS B 1 255 ? 177.402 44.670 -30.465 1.00 33.70 253 LYS B N 1
ATOM 4545 C CA A LYS B 1 255 ? 176.865 45.451 -31.577 0.50 34.92 253 LYS B CA 1
ATOM 4546 C CA B LYS B 1 255 ? 176.860 45.459 -31.572 0.50 34.41 253 LYS B CA 1
ATOM 4547 C C . LYS B 1 255 ? 177.923 46.423 -32.092 1.00 35.38 253 LYS B C 1
ATOM 4548 O O . LYS B 1 255 ? 178.592 47.106 -31.310 1.00 37.81 253 LYS B O 1
ATOM 4559 N N . TYR B 1 256 ? 178.068 46.471 -33.413 1.00 37.36 254 TYR B N 1
ATOM 4560 C CA . TYR B 1 256 ? 178.995 47.381 -34.078 1.00 40.11 254 TYR B CA 1
ATOM 4561 C C . TYR B 1 256 ? 178.232 48.491 -34.790 1.00 42.17 254 TYR B C 1
ATOM 4562 O O . TYR B 1 256 ? 177.163 48.250 -35.352 1.00 43.37 254 TYR B O 1
ATOM 4571 N N . GLY B 1 257 ? 178.789 49.699 -34.767 1.00 41.73 255 GLY B N 1
ATOM 4572 C CA . GLY B 1 257 ? 178.278 50.806 -35.584 1.00 49.07 255 GLY B CA 1
ATOM 4573 C C . GLY B 1 257 ? 177.479 51.850 -34.822 1.00 53.16 255 GLY B C 1
ATOM 4574 O O . GLY B 1 257 ? 176.729 51.523 -33.901 1.00 53.88 255 GLY B O 1
ATOM 4575 N N . VAL B 1 258 ? 177.645 53.111 -35.213 1.00 52.51 256 VAL B N 1
ATOM 4576 C CA . VAL B 1 258 ? 176.874 54.221 -34.652 1.00 53.42 256 VAL B CA 1
ATOM 4577 C C . VAL B 1 258 ? 175.447 54.168 -35.213 1.00 55.78 256 VAL B C 1
ATOM 4578 O O . VAL B 1 258 ? 175.251 53.864 -36.398 1.00 51.52 256 VAL B O 1
ATOM 4582 N N . ASP B 1 259 ? 174.460 54.425 -34.351 1.00 56.30 257 ASP B N 1
ATOM 4583 C CA . ASP B 1 259 ? 173.056 54.454 -34.762 1.00 57.27 257 ASP B CA 1
ATOM 4584 C C . ASP B 1 259 ? 172.802 55.589 -35.756 1.00 60.72 257 ASP B C 1
ATOM 4585 O O . ASP B 1 259 ? 173.076 56.761 -35.469 1.00 59.04 257 ASP B O 1
ATOM 4590 N N . LYS B 1 260 ? 172.278 55.208 -36.921 1.00 64.35 258 LYS B N 1
ATOM 4591 C CA . LYS B 1 260 ? 172.022 56.122 -38.033 1.00 72.50 258 LYS B CA 1
ATOM 4592 C C . LYS B 1 260 ? 170.797 57.017 -37.811 1.00 73.55 258 LYS B C 1
ATOM 4593 O O . LYS B 1 260 ? 170.632 58.022 -38.514 1.00 76.93 258 LYS B O 1
ATOM 4599 N N . GLN B 1 261 ? 169.957 56.638 -36.840 1.00 73.28 259 GLN B N 1
ATOM 4600 C CA . GLN B 1 261 ? 168.719 57.351 -36.469 1.00 72.26 259 GLN B CA 1
ATOM 4601 C C . GLN B 1 261 ? 167.698 57.414 -37.618 1.00 75.88 259 GLN B C 1
ATOM 4602 O O . GLN B 1 261 ? 167.080 58.455 -37.861 1.00 76.14 259 GLN B O 1
ATOM 4608 N N . GLU B 1 262 ? 167.521 56.280 -38.298 1.00 79.91 260 GLU B N 1
ATOM 4609 C CA . GLU B 1 262 ? 166.718 56.201 -39.525 1.00 88.49 260 GLU B CA 1
ATOM 4610 C C . GLU B 1 262 ? 165.203 56.329 -39.312 1.00 88.98 260 GLU B C 1
ATOM 4611 O O . GLU B 1 262 ? 164.478 56.717 -40.234 1.00 88.10 260 GLU B O 1
ATOM 4617 N N . ALA B 1 263 ? 164.740 55.997 -38.105 1.00 90.65 261 ALA B N 1
ATOM 4618 C CA . ALA B 1 263 ? 163.324 56.115 -37.739 1.00 92.33 261 ALA B CA 1
ATOM 4619 C C . ALA B 1 263 ? 162.876 57.575 -37.635 1.00 94.51 261 ALA B C 1
ATOM 4620 O O . ALA B 1 263 ? 161.757 57.920 -38.030 1.00 94.55 261 ALA B O 1
ATOM 4622 N N . ALA B 1 264 ? 163.760 58.420 -37.106 1.00 96.14 262 ALA B N 1
ATOM 4623 C CA . ALA B 1 264 ? 163.508 59.852 -36.965 1.00 98.96 262 ALA B CA 1
ATOM 4624 C C . ALA B 1 264 ? 163.533 60.581 -38.311 1.00 102.25 262 ALA B C 1
ATOM 4625 O O . ALA B 1 264 ? 162.758 61.518 -38.532 1.00 102.26 262 ALA B O 1
ATOM 4627 N N . LEU B 1 265 ? 164.415 60.133 -39.205 1.00 106.08 263 LEU B N 1
ATOM 4628 C CA . LEU B 1 265 ? 164.579 60.737 -40.533 1.00 110.32 263 LEU B CA 1
ATOM 4629 C C . LEU B 1 265 ? 163.403 60.497 -41.494 1.00 112.23 263 LEU B C 1
ATOM 4630 O O . LEU B 1 265 ? 163.297 61.166 -42.525 1.00 113.37 263 LEU B O 1
ATOM 4635 N N . LEU B 1 266 ? 162.533 59.545 -41.151 1.00 113.99 264 LEU B N 1
ATOM 4636 C CA . LEU B 1 266 ? 161.300 59.289 -41.899 1.00 114.94 264 LEU B CA 1
ATOM 4637 C C . LEU B 1 266 ? 160.264 60.378 -41.629 1.00 115.08 264 LEU B C 1
ATOM 4638 O O . LEU B 1 266 ? 159.591 60.853 -42.544 1.00 114.79 264 LEU B O 1
ATOM 4643 N N . GLN B 1 282 ? 172.854 44.375 -42.136 1.00 85.19 280 GLN B N 1
ATOM 4644 C CA . GLN B 1 282 ? 174.267 44.084 -41.892 1.00 85.39 280 GLN B CA 1
ATOM 4645 C C . GLN B 1 282 ? 174.681 44.357 -40.444 1.00 82.57 280 GLN B C 1
ATOM 4646 O O . GLN B 1 282 ? 175.579 43.693 -39.918 1.00 82.99 280 GLN B O 1
ATOM 4652 N N . GLU B 1 283 ? 174.023 45.327 -39.808 1.00 79.47 281 GLU B N 1
ATOM 4653 C CA . GLU B 1 283 ? 174.428 45.797 -38.483 1.00 77.96 281 GLU B CA 1
ATOM 4654 C C . GLU B 1 283 ? 173.396 45.525 -37.381 1.00 75.01 281 GLU B C 1
ATOM 4655 O O . GLU B 1 283 ? 173.198 46.337 -36.474 1.00 77.63 281 GLU B O 1
ATOM 4661 N N . TRP B 1 284 ? 172.739 44.371 -37.473 1.00 68.93 282 TRP B N 1
ATOM 4662 C CA . TRP B 1 284 ? 172.043 43.798 -36.330 1.00 66.58 282 TRP B CA 1
ATOM 4663 C C . TRP B 1 284 ? 173.123 43.334 -35.352 1.00 63.13 282 TRP B C 1
ATOM 4664 O O . TRP B 1 284 ? 174.172 42.840 -35.771 1.00 66.56 282 TRP B O 1
ATOM 4675 N N . GLY B 1 285 ? 172.880 43.498 -34.057 1.00 58.07 283 GLY B N 1
ATOM 4676 C CA . GLY B 1 285 ? 173.818 43.016 -33.042 1.00 48.97 283 GLY B CA 1
ATOM 4677 C C . GLY B 1 285 ? 173.848 41.500 -32.932 1.00 45.42 283 GLY B C 1
ATOM 4678 O O . GLY B 1 285 ? 173.035 40.807 -33.539 1.00 46.62 283 GLY B O 1
ATOM 4679 N N . LEU B 1 286 ? 174.788 40.979 -32.154 1.00 39.54 284 LEU B N 1
ATOM 4680 C CA . LEU B 1 286 ? 174.922 39.533 -31.997 1.00 40.99 284 LEU B CA 1
ATOM 4681 C C . LEU B 1 286 ? 174.626 39.110 -30.568 1.00 39.50 284 LEU B C 1
ATOM 4682 O O . LEU B 1 286 ? 175.218 39.628 -29.625 1.00 37.81 284 LEU B O 1
ATOM 4687 N N . LEU B 1 287 ? 173.715 38.156 -30.420 1.00 37.52 285 LEU B N 1
ATOM 4688 C CA . LEU B 1 287 ? 173.352 37.626 -29.120 1.00 38.19 285 LEU B CA 1
ATOM 4689 C C . LEU B 1 287 ? 173.934 36.233 -28.968 1.00 39.50 285 LEU B C 1
ATOM 4690 O O . LEU B 1 287 ? 173.606 35.332 -29.735 1.00 37.35 285 LEU B O 1
ATOM 4695 N N . HIS B 1 288 ? 174.790 36.066 -27.967 1.00 34.75 286 HIS B N 1
ATOM 4696 C CA . HIS B 1 288 ? 175.386 34.772 -27.676 1.00 38.47 286 HIS B CA 1
ATOM 4697 C C . HIS B 1 288 ? 175.134 34.468 -26.205 1.00 34.54 286 HIS B C 1
ATOM 4698 O O . HIS B 1 288 ? 175.820 34.983 -25.324 1.00 37.96 286 HIS B O 1
ATOM 4705 N N . THR B 1 289 ? 174.132 33.634 -25.957 1.00 36.63 287 THR B N 1
ATOM 4706 C CA . THR B 1 289 ? 173.646 33.396 -24.607 1.00 38.72 287 THR B CA 1
ATOM 4707 C C . THR B 1 289 ? 172.949 32.052 -24.497 1.00 40.15 287 THR B C 1
ATOM 4708 O O . THR B 1 289 ? 172.864 31.316 -25.471 1.00 43.36 287 THR B O 1
ATOM 4712 N N . GLU B 1 290 ? 172.495 31.729 -23.289 1.00 43.46 288 GLU B N 1
ATOM 4713 C CA . GLU B 1 290 ? 171.747 30.516 -23.005 1.00 48.63 288 GLU B CA 1
ATOM 4714 C C . GLU B 1 290 ? 170.262 30.880 -22.827 1.00 46.35 288 GLU B C 1
ATOM 4715 O O . GLU B 1 290 ? 169.915 31.691 -21.964 1.00 44.31 288 GLU B O 1
ATOM 4721 N N . ILE B 1 291 ? 169.396 30.308 -23.662 1.00 45.57 289 ILE B N 1
ATOM 4722 C CA . ILE B 1 291 ? 167.948 30.501 -23.517 1.00 45.30 289 ILE B CA 1
ATOM 4723 C C . ILE B 1 291 ? 167.245 29.153 -23.327 1.00 48.80 289 ILE B C 1
ATOM 4724 O O . ILE B 1 291 ? 167.353 28.267 -24.183 1.00 49.93 289 ILE B O 1
ATOM 4729 N N . ASN B 1 292 ? 166.530 29.024 -22.203 1.00 51.77 290 ASN B N 1
ATOM 4730 C CA . ASN B 1 292 ? 165.829 27.795 -21.797 1.00 52.40 290 ASN B CA 1
ATOM 4731 C C . ASN B 1 292 ? 166.778 26.596 -21.677 1.00 56.65 290 ASN B C 1
ATOM 4732 O O . ASN B 1 292 ? 166.405 25.456 -21.965 1.00 57.13 290 ASN B O 1
ATOM 4737 N N . GLY B 1 293 ? 168.009 26.879 -21.247 1.00 57.12 291 GLY B N 1
ATOM 4738 C CA . GLY B 1 293 ? 169.051 25.867 -21.107 1.00 57.58 291 GLY B CA 1
ATOM 4739 C C . GLY B 1 293 ? 169.826 25.546 -22.376 1.00 57.40 291 GLY B C 1
ATOM 4740 O O . GLY B 1 293 ? 170.723 24.704 -22.356 1.00 59.42 291 GLY B O 1
ATOM 4741 N N . LYS B 1 294 ? 169.490 26.215 -23.476 1.00 55.30 292 LYS B N 1
ATOM 4742 C CA . LYS B 1 294 ? 170.110 25.932 -24.767 1.00 57.85 292 LYS B CA 1
ATOM 4743 C C . LYS B 1 294 ? 170.966 27.106 -25.243 1.00 56.49 292 LYS B C 1
ATOM 4744 O O . LYS B 1 294 ? 170.512 28.256 -25.249 1.00 51.94 292 LYS B O 1
ATOM 4750 N N . GLU B 1 295 ? 172.205 26.803 -25.636 1.00 55.02 293 GLU B N 1
ATOM 4751 C CA . GLU B 1 295 ? 173.137 27.810 -26.131 1.00 53.91 293 GLU B CA 1
ATOM 4752 C C . GLU B 1 295 ? 172.701 28.309 -27.503 1.00 52.81 293 GLU B C 1
ATOM 4753 O O . GLU B 1 295 ? 172.507 27.525 -28.432 1.00 54.69 293 GLU B O 1
ATOM 4759 N N . ILE B 1 296 ? 172.523 29.620 -27.614 1.00 50.41 294 ILE B N 1
ATOM 4760 C CA . ILE B 1 296 ? 172.140 30.231 -28.879 1.00 50.50 294 ILE B CA 1
ATOM 4761 C C . ILE B 1 296 ? 173.166 31.292 -29.284 1.00 49.16 294 ILE B C 1
ATOM 4762 O O . ILE B 1 296 ? 173.698 32.012 -28.442 1.00 49.83 294 ILE B O 1
ATOM 4767 N N . CYS B 1 297 ? 173.446 31.368 -30.578 1.00 50.01 295 CYS B N 1
ATOM 4768 C CA . CYS B 1 297 ? 174.326 32.383 -31.111 1.00 50.58 295 CYS B CA 1
ATOM 4769 C C . CYS B 1 297 ? 173.671 32.929 -32.371 1.00 52.00 295 CYS B C 1
ATOM 4770 O O . CYS B 1 297 ? 173.820 32.369 -33.459 1.00 54.45 295 CYS B O 1
ATOM 4773 N N . ARG B 1 298 ? 172.934 34.023 -32.201 1.00 54.78 296 ARG B N 1
ATOM 4774 C CA . ARG B 1 298 ? 172.043 34.547 -33.230 1.00 53.89 296 ARG B CA 1
ATOM 4775 C C . ARG B 1 298 ? 172.252 36.031 -33.433 1.00 54.13 296 ARG B C 1
ATOM 4776 O O . ARG B 1 298 ? 172.633 36.741 -32.505 1.00 50.63 296 ARG B O 1
ATOM 4784 N N . LYS B 1 299 ? 171.981 36.492 -34.651 1.00 56.13 297 LYS B N 1
ATOM 4785 C CA . LYS B 1 299 ? 171.856 37.916 -34.924 1.00 59.12 297 LYS B CA 1
ATOM 4786 C C . LYS B 1 299 ? 170.544 38.398 -34.296 1.00 57.96 297 LYS B C 1
ATOM 4787 O O . LYS B 1 299 ? 169.500 37.756 -34.448 1.00 60.60 297 LYS B O 1
ATOM 4793 N N . TYR B 1 300 ? 170.613 39.505 -33.562 1.00 54.44 298 TYR B N 1
ATOM 4794 C CA . TYR B 1 300 ? 169.478 40.025 -32.803 1.00 53.33 298 TYR B CA 1
ATOM 4795 C C . TYR B 1 300 ? 169.010 41.308 -33.492 1.00 56.19 298 TYR B C 1
ATOM 4796 O O . TYR B 1 300 ? 169.782 42.270 -33.582 1.00 58.75 298 TYR B O 1
ATOM 4805 N N . PRO B 1 301 ? 167.760 41.321 -34.010 1.00 54.52 299 PRO B N 1
ATOM 4806 C CA . PRO B 1 301 ? 167.268 42.509 -34.720 1.00 55.71 299 PRO B CA 1
ATOM 4807 C C . PRO B 1 301 ? 166.997 43.660 -33.749 1.00 55.61 299 PRO B C 1
ATOM 4808 O O . PRO B 1 301 ? 167.379 44.808 -34.015 1.00 55.49 299 PRO B O 1
ATOM 4812 N N . GLY B 1 302 ? 166.368 43.339 -32.622 1.00 51.94 300 GLY B N 1
ATOM 4813 C CA . GLY B 1 302 ? 166.124 44.318 -31.580 1.00 57.54 300 GLY B CA 1
ATOM 4814 C C . GLY B 1 302 ? 164.944 45.205 -31.906 1.00 58.12 300 GLY B C 1
ATOM 4815 O O . GLY B 1 302 ? 164.136 44.880 -32.784 1.00 62.61 300 GLY B O 1
ATOM 4816 N N . ILE B 1 303 ? 164.848 46.328 -31.202 1.00 54.55 301 ILE B N 1
ATOM 4817 C CA . ILE B 1 303 ? 163.675 47.190 -31.316 1.00 52.89 301 ILE B CA 1
ATOM 4818 C C . ILE B 1 303 ? 163.964 48.519 -32.011 1.00 49.54 301 ILE B C 1
ATOM 4819 O O . ILE B 1 303 ? 165.117 48.939 -32.118 1.00 49.72 301 ILE B O 1
ATOM 4824 N N . ALA B 1 304 ? 162.899 49.162 -32.490 1.00 45.91 302 ALA B N 1
ATOM 4825 C CA . ALA B 1 304 ? 163.005 50.396 -33.260 1.00 41.78 302 ALA B CA 1
ATOM 4826 C C . ALA B 1 304 ? 163.298 51.569 -32.341 1.00 41.00 302 ALA B C 1
ATOM 4827 O O . ALA B 1 304 ? 163.088 51.475 -31.130 1.00 42.32 302 ALA B O 1
ATOM 4829 N N . GLY B 1 305 ? 163.790 52.667 -32.910 1.00 43.56 303 GLY B N 1
ATOM 4830 C CA . GLY B 1 305 ? 163.972 53.907 -32.148 1.00 40.37 303 GLY B CA 1
ATOM 4831 C C . GLY B 1 305 ? 162.616 54.462 -31.724 1.00 42.12 303 GLY B C 1
ATOM 4832 O O . GLY B 1 305 ? 161.604 54.213 -32.379 1.00 37.83 303 GLY B O 1
ATOM 4833 N N . ASN B 1 306 ? 162.594 55.205 -30.624 1.00 38.60 304 ASN B N 1
ATOM 4834 C CA . ASN B 1 306 ? 161.341 55.704 -30.071 1.00 36.18 304 ASN B CA 1
ATOM 4835 C C . ASN B 1 306 ? 161.513 57.141 -29.627 1.00 36.44 304 ASN B C 1
ATOM 4836 O O . ASN B 1 306 ? 161.473 57.446 -28.431 1.00 36.87 304 ASN B O 1
ATOM 4841 N N . TYR B 1 307 ? 161.700 58.027 -30.603 1.00 36.88 305 TYR B N 1
ATOM 4842 C CA . TYR B 1 307 ? 161.924 59.454 -30.323 1.00 39.73 305 TYR B CA 1
ATOM 4843 C C . TYR B 1 307 ? 160.670 60.120 -29.733 1.00 37.53 305 TYR B C 1
ATOM 4844 O O . TYR B 1 307 ? 160.775 61.080 -28.971 1.00 32.62 305 TYR B O 1
ATOM 4853 N N . GLY B 1 308 ? 159.502 59.547 -30.032 1.00 33.30 306 GLY B N 1
ATOM 4854 C CA . GLY B 1 308 ? 158.232 59.953 -29.405 1.00 30.83 306 GLY B CA 1
ATOM 4855 C C . GLY B 1 308 ? 158.143 59.648 -27.919 1.00 31.57 306 GLY B C 1
ATOM 4856 O O . GLY B 1 308 ? 157.315 60.229 -27.213 1.00 32.84 306 GLY B O 1
ATOM 4857 N N . GLY B 1 309 ? 159.002 58.748 -27.438 1.00 27.58 307 GLY B N 1
ATOM 4858 C CA . GLY B 1 309 ? 159.046 58.377 -26.024 1.00 30.16 307 GLY B CA 1
ATOM 4859 C C . GLY B 1 309 ? 159.346 59.549 -25.118 1.00 34.23 307 GLY B C 1
ATOM 4860 O O . GLY B 1 309 ? 158.915 59.574 -23.958 1.00 35.68 307 GLY B O 1
ATOM 4861 N N . PHE B 1 310 ? 160.083 60.527 -25.648 1.00 30.59 308 PHE B N 1
ATOM 4862 C CA . PHE B 1 310 ? 160.415 61.746 -24.908 1.00 29.44 308 PHE B CA 1
ATOM 4863 C C . PHE B 1 310 ? 159.145 62.536 -24.561 1.00 30.33 308 PHE B C 1
ATOM 4864 O O . PHE B 1 310 ? 158.974 62.995 -23.434 1.00 31.19 308 PHE B O 1
ATOM 4872 N N . TYR B 1 311 ? 158.259 62.671 -25.543 1.00 31.89 309 TYR B N 1
ATOM 4873 C CA . TYR B 1 311 ? 157.017 63.401 -25.342 1.00 34.05 309 TYR B CA 1
ATOM 4874 C C . TYR B 1 311 ? 156.008 62.596 -24.527 1.00 34.69 309 TYR B C 1
ATOM 4875 O O . TYR B 1 311 ? 155.325 63.152 -23.672 1.00 33.80 309 TYR B O 1
ATOM 4884 N N . GLN B 1 312 ? 155.974 61.283 -24.730 1.00 29.33 310 GLN B N 1
ATOM 4885 C CA . GLN B 1 312 ? 155.104 60.456 -23.907 1.00 33.61 310 GLN B CA 1
ATOM 4886 C C . GLN B 1 312 ? 155.444 60.589 -22.419 1.00 36.19 310 GLN B C 1
ATOM 4887 O O . GLN B 1 312 ? 154.553 60.762 -21.588 1.00 36.61 310 GLN B O 1
ATOM 4893 N N . ASN B 1 313 ? 156.734 60.573 -22.092 1.00 32.00 311 ASN B N 1
ATOM 4894 C CA . ASN B 1 313 ? 157.163 60.779 -20.714 1.00 30.72 311 ASN B CA 1
ATOM 4895 C C . ASN B 1 313 ? 156.793 62.174 -20.174 1.00 33.27 311 ASN B C 1
ATOM 4896 O O . ASN B 1 313 ? 156.384 62.286 -19.011 1.00 35.14 311 ASN B O 1
ATOM 4901 N N . ILE B 1 314 ? 156.923 63.218 -21.002 1.00 30.21 312 ILE B N 1
ATOM 4902 C CA . ILE B 1 314 ? 156.490 64.582 -20.603 1.00 30.27 312 ILE B CA 1
ATOM 4903 C C . ILE B 1 314 ? 154.996 64.634 -20.223 1.00 30.99 312 ILE B C 1
ATOM 4904 O O . ILE B 1 314 ? 154.639 65.191 -19.189 1.00 35.30 312 ILE B O 1
ATOM 4909 N N . TYR B 1 315 ? 154.150 64.030 -21.054 1.00 30.84 313 TYR B N 1
ATOM 4910 C CA . TYR B 1 315 ? 152.728 63.883 -20.756 1.00 36.41 313 TYR B CA 1
ATOM 4911 C C . TYR B 1 315 ? 152.491 63.155 -19.428 1.00 37.20 313 TYR B C 1
ATOM 4912 O O . TYR B 1 315 ? 151.779 63.655 -18.559 1.00 37.17 313 TYR B O 1
ATOM 4921 N N . GLU B 1 316 ? 153.122 61.995 -19.263 1.00 32.22 314 GLU B N 1
ATOM 4922 C CA . GLU B 1 316 ? 152.953 61.206 -18.049 1.00 33.99 314 GLU B CA 1
ATOM 4923 C C . GLU B 1 316 ? 153.427 61.965 -16.831 1.00 36.27 314 GLU B C 1
ATOM 4924 O O . GLU B 1 316 ? 152.852 61.838 -15.745 1.00 34.86 314 GLU B O 1
ATOM 4930 N N . HIS B 1 317 ? 154.432 62.813 -17.028 1.00 32.33 315 HIS B N 1
ATOM 4931 C CA . HIS B 1 317 ? 154.885 63.687 -15.963 1.00 32.97 315 HIS B CA 1
ATOM 4932 C C . HIS B 1 317 ? 153.879 64.803 -15.657 1.00 33.63 315 HIS B C 1
ATOM 4933 O O . HIS B 1 317 ? 153.439 64.942 -14.515 1.00 36.97 315 HIS B O 1
ATOM 4940 N N . LEU B 1 318 ? 153.515 65.582 -16.672 1.00 29.85 316 LEU B N 1
ATOM 4941 C CA . LEU B 1 318 ? 152.715 66.787 -16.470 1.00 35.78 316 LEU B CA 1
ATOM 4942 C C . LEU B 1 318 ? 151.258 66.503 -16.109 1.00 37.92 316 LEU B C 1
ATOM 4943 O O . LEU B 1 318 ? 150.677 67.208 -15.290 1.00 38.56 316 LEU B O 1
ATOM 4948 N N . CYS B 1 319 ? 150.683 65.472 -16.724 1.00 35.65 317 CYS B N 1
ATOM 4949 C CA . CYS B 1 319 ? 149.270 65.175 -16.574 1.00 36.85 317 CYS B CA 1
ATOM 4950 C C . CYS B 1 319 ? 148.977 64.086 -15.557 1.00 36.68 317 CYS B C 1
ATOM 4951 O O . CYS B 1 319 ? 147.901 64.082 -14.958 1.00 40.18 317 CYS B O 1
ATOM 4954 N N . LEU B 1 320 ? 149.920 63.165 -15.370 1.00 34.83 318 LEU B N 1
ATOM 4955 C CA . LEU B 1 320 ? 149.706 61.990 -14.517 1.00 33.88 318 LEU B CA 1
ATOM 4956 C C . LEU B 1 320 ? 150.639 61.928 -13.304 1.00 35.75 318 LEU B C 1
ATOM 4957 O O . LEU B 1 320 ? 150.583 60.978 -12.516 1.00 35.79 318 LEU B O 1
ATOM 4962 N N . GLY B 1 321 ? 151.504 62.926 -13.161 1.00 35.95 319 GLY B N 1
ATOM 4963 C CA . GLY B 1 321 ? 152.399 63.012 -11.994 1.00 34.59 319 GLY B CA 1
ATOM 4964 C C . GLY B 1 321 ? 153.506 61.970 -11.895 1.00 37.25 319 GLY B C 1
ATOM 4965 O O . GLY B 1 321 ? 154.075 61.765 -10.815 1.00 33.49 319 GLY B O 1
ATOM 4966 N N . GLN B 1 322 ? 153.816 61.318 -13.015 1.00 33.12 320 GLN B N 1
ATOM 4967 C CA . GLN B 1 322 ? 154.854 60.270 -13.069 1.00 34.63 320 GLN B CA 1
ATOM 4968 C C . GLN B 1 322 ? 156.261 60.885 -13.106 1.00 37.02 320 GLN B C 1
ATOM 4969 O O . GLN B 1 322 ? 156.395 62.077 -13.415 1.00 33.94 320 GLN B O 1
ATOM 4975 N N . PRO B 1 323 ? 157.310 60.102 -12.749 1.00 40.39 321 PRO B N 1
ATOM 4976 C CA . PRO B 1 323 ? 158.660 60.681 -12.824 1.00 37.30 321 PRO B CA 1
ATOM 4977 C C . PRO B 1 323 ? 159.068 61.171 -14.226 1.00 32.93 321 PRO B C 1
ATOM 4978 O O . PRO B 1 323 ? 158.850 60.485 -15.231 1.00 33.85 321 PRO B O 1
ATOM 4982 N N . LEU B 1 324 ? 159.634 62.371 -14.270 1.00 33.31 322 LEU B N 1
ATOM 4983 C CA . LEU B 1 324 ? 160.263 62.874 -15.490 1.00 34.95 322 LEU B CA 1
ATOM 4984 C C . LEU B 1 324 ? 161.661 62.272 -15.623 1.00 33.27 322 LEU B C 1
ATOM 4985 O O . LEU B 1 324 ? 162.462 62.302 -14.678 1.00 38.57 322 LEU B O 1
ATOM 4990 N N . GLU B 1 325 ? 161.945 61.709 -16.793 1.00 38.76 323 GLU B N 1
ATOM 4991 C CA . GLU B 1 325 ? 163.252 61.092 -17.044 1.00 40.36 323 GLU B CA 1
ATOM 4992 C C . GLU B 1 325 ? 164.296 62.092 -17.562 1.00 39.71 323 GLU B C 1
ATOM 4993 O O . GLU B 1 325 ? 165.451 61.730 -17.767 1.00 40.65 323 GLU B O 1
ATOM 4999 N N . THR B 1 326 ? 163.890 63.340 -17.800 1.00 39.18 324 THR B N 1
ATOM 5000 C CA . THR B 1 326 ? 164.758 64.304 -18.484 1.00 34.83 324 THR B CA 1
ATOM 5001 C C . THR B 1 326 ? 164.809 65.660 -17.779 1.00 38.65 324 THR B C 1
ATOM 5002 O O . THR B 1 326 ? 164.868 66.707 -18.430 1.00 36.58 324 THR B O 1
ATOM 5006 N N . HIS B 1 327 ? 164.794 65.638 -16.448 1.00 37.47 325 HIS B N 1
ATOM 5007 C CA . HIS B 1 327 ? 164.998 66.853 -15.646 1.00 41.83 325 HIS B CA 1
ATOM 5008 C C . HIS B 1 327 ? 166.323 67.522 -16.015 1.00 39.82 325 HIS B C 1
ATOM 5009 O O . HIS B 1 327 ? 167.287 66.850 -16.381 1.00 41.25 325 HIS B O 1
ATOM 5016 N N . ALA B 1 328 ? 166.370 68.841 -15.905 1.00 39.64 326 ALA B N 1
ATOM 5017 C CA . ALA B 1 328 ? 167.607 69.574 -16.138 1.00 41.50 326 ALA B CA 1
ATOM 5018 C C . ALA B 1 328 ? 168.736 69.127 -15.205 1.00 39.57 326 ALA B C 1
ATOM 5019 O O . ALA B 1 328 ? 169.894 69.121 -15.614 1.00 42.82 326 ALA B O 1
ATOM 5021 N N . GLN B 1 329 ? 168.390 68.723 -13.979 1.00 44.37 327 GLN B N 1
ATOM 5022 C CA . GLN B 1 329 ? 169.369 68.222 -12.998 1.00 48.54 327 GLN B CA 1
ATOM 5023 C C . GLN B 1 329 ? 170.169 67.022 -13.516 1.00 53.25 327 GLN B C 1
ATOM 5024 O O . GLN B 1 329 ? 171.369 66.916 -13.239 1.00 57.18 327 GLN B O 1
ATOM 5030 N N . ASP B 1 330 ? 169.515 66.148 -14.283 1.00 50.64 328 ASP B N 1
ATOM 5031 C CA A ASP B 1 330 ? 170.185 64.977 -14.849 0.50 55.52 328 ASP B CA 1
ATOM 5032 C CA B ASP B 1 330 ? 170.178 64.979 -14.860 0.50 55.25 328 ASP B CA 1
ATOM 5033 C C . ASP B 1 330 ? 171.244 65.356 -15.892 1.00 55.67 328 ASP B C 1
ATOM 5034 O O . ASP B 1 330 ? 172.204 64.618 -16.098 1.00 58.82 328 ASP B O 1
ATOM 5043 N N . ILE B 1 331 ? 171.070 66.520 -16.524 1.00 52.24 329 ILE B N 1
ATOM 5044 C CA . ILE B 1 331 ? 172.063 67.062 -17.454 1.00 48.16 329 ILE B CA 1
ATOM 5045 C C . ILE B 1 331 ? 173.262 67.646 -16.695 1.00 48.78 329 ILE B C 1
ATOM 5046 O O . ILE B 1 331 ? 174.412 67.508 -17.135 1.00 47.51 329 ILE B O 1
ATOM 5051 N N . LEU B 1 332 ? 172.995 68.265 -15.543 1.00 46.33 330 LEU B N 1
ATOM 5052 C CA . LEU B 1 332 ? 174.062 68.770 -14.677 1.00 46.17 330 LEU B CA 1
ATOM 5053 C C . LEU B 1 332 ? 174.861 67.620 -14.065 1.00 46.09 330 LEU B C 1
ATOM 5054 O O . LEU B 1 332 ? 176.031 67.784 -13.738 1.00 46.67 330 LEU B O 1
ATOM 5059 N N . ASN B 1 333 ? 174.215 66.466 -13.924 1.00 46.00 331 ASN B N 1
ATOM 5060 C CA . ASN B 1 333 ? 174.877 65.248 -13.471 1.00 48.84 331 ASN B CA 1
ATOM 5061 C C . ASN B 1 333 ? 175.823 64.667 -14.524 1.00 50.11 331 ASN B C 1
ATOM 5062 O O . ASN B 1 333 ? 176.907 64.198 -14.185 1.00 51.57 331 ASN B O 1
ATOM 5067 N N . VAL B 1 334 ? 175.411 64.708 -15.792 1.00 48.85 332 VAL B N 1
ATOM 5068 C CA . VAL B 1 334 ? 176.285 64.336 -16.906 1.00 46.69 332 VAL B CA 1
ATOM 5069 C C . VAL B 1 334 ? 177.488 65.291 -16.951 1.00 49.26 332 VAL B C 1
ATOM 5070 O O . VAL B 1 334 ? 178.627 64.853 -17.108 1.00 47.20 332 VAL B O 1
ATOM 5074 N N . ILE B 1 335 ? 177.230 66.585 -16.759 1.00 46.62 333 ILE B N 1
ATOM 5075 C CA . ILE B 1 335 ? 178.282 67.599 -16.759 1.00 47.16 333 ILE B CA 1
ATOM 5076 C C . ILE B 1 335 ? 179.241 67.378 -15.588 1.00 46.96 333 ILE B C 1
ATOM 5077 O O . ILE B 1 335 ? 180.447 67.564 -15.730 1.00 46.58 333 ILE B O 1
ATOM 5082 N N . ARG B 1 336 ? 178.699 66.934 -14.457 1.00 45.22 334 ARG B N 1
ATOM 5083 C CA . ARG B 1 336 ? 179.484 66.666 -13.258 1.00 47.71 334 ARG B CA 1
ATOM 5084 C C . ARG B 1 336 ? 180.469 65.522 -13.498 1.00 46.52 334 ARG B C 1
ATOM 5085 O O . ARG B 1 336 ? 181.621 65.590 -13.062 1.00 45.31 334 ARG B O 1
ATOM 5093 N N . ILE B 1 337 ? 180.011 64.488 -14.204 1.00 45.96 335 ILE B N 1
ATOM 5094 C CA . ILE B 1 337 ? 180.865 63.354 -14.611 1.00 46.25 335 ILE B CA 1
ATOM 5095 C C . ILE B 1 337 ? 181.936 63.771 -15.631 1.00 45.48 335 ILE B C 1
ATOM 5096 O O . ILE B 1 337 ? 183.108 63.425 -15.472 1.00 46.86 335 ILE B O 1
ATOM 5101 N N . ILE B 1 338 ? 181.527 64.516 -16.660 1.00 46.22 336 ILE B N 1
ATOM 5102 C CA . ILE B 1 338 ? 182.438 65.054 -17.675 1.00 43.78 336 ILE B CA 1
ATOM 5103 C C . ILE B 1 338 ? 183.558 65.848 -17.008 1.00 46.74 336 ILE B C 1
ATOM 5104 O O . ILE B 1 338 ? 184.734 65.657 -17.323 1.00 49.21 336 ILE B O 1
ATOM 5109 N N . GLU B 1 339 ? 183.178 66.700 -16.058 1.00 44.43 337 GLU B N 1
ATOM 5110 C CA . GLU B 1 339 ? 184.108 67.498 -15.268 1.00 46.87 337 GLU B CA 1
ATOM 5111 C C . GLU B 1 339 ? 185.029 66.622 -14.414 1.00 43.58 337 GLU B C 1
ATOM 5112 O O . GLU B 1 339 ? 186.209 66.921 -14.252 1.00 47.20 337 GLU B O 1
ATOM 5118 N N . ALA B 1 340 ? 184.470 65.553 -13.856 1.00 43.40 338 ALA B N 1
ATOM 5119 C CA . ALA B 1 340 ? 185.241 64.602 -13.061 1.00 46.11 338 ALA B CA 1
ATOM 5120 C C . ALA B 1 340 ? 186.238 63.856 -13.951 1.00 42.77 338 ALA B C 1
ATOM 5121 O O . ALA B 1 340 ? 187.366 63.605 -13.537 1.00 43.90 338 ALA B O 1
ATOM 5123 N N . ALA B 1 341 ? 185.805 63.529 -15.168 1.00 43.20 339 ALA B N 1
ATOM 5124 C 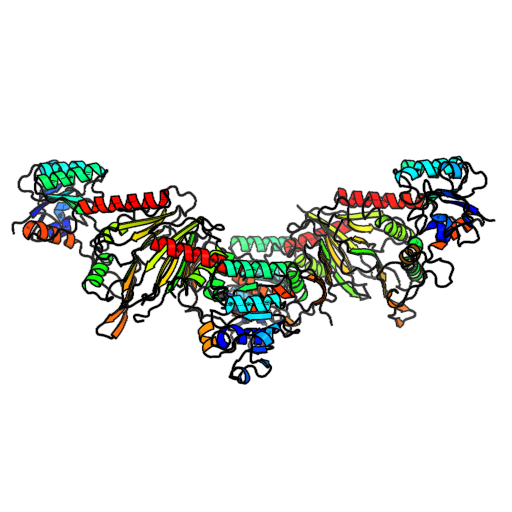CA . ALA B 1 341 ? 186.639 62.856 -16.163 1.00 44.45 339 ALA B CA 1
ATOM 5125 C C . ALA B 1 341 ? 187.833 63.720 -16.561 1.00 48.27 339 ALA B C 1
ATOM 5126 O O . ALA B 1 341 ? 188.970 63.238 -16.591 1.00 48.53 339 ALA B O 1
ATOM 5128 N N . TYR B 1 342 ? 187.571 65.001 -16.839 1.00 48.34 340 TYR B N 1
ATOM 5129 C CA . TYR B 1 342 ? 188.627 65.960 -17.166 1.00 43.96 340 TYR B CA 1
ATOM 5130 C C . TYR B 1 342 ? 189.595 66.159 -16.006 1.00 45.71 340 TYR B C 1
ATOM 5131 O O . TYR B 1 342 ? 190.804 66.232 -16.221 1.00 50.80 340 TYR B O 1
ATOM 5140 N N . GLN B 1 343 ? 189.060 66.217 -14.787 1.00 45.61 341 GLN B N 1
ATOM 5141 C CA . GLN B 1 343 ? 189.865 66.357 -13.567 1.00 47.01 341 GLN B CA 1
ATOM 5142 C C . GLN B 1 343 ? 190.710 65.118 -13.290 1.00 46.29 341 GLN B C 1
ATOM 5143 O O . GLN B 1 343 ? 191.868 65.239 -12.896 1.00 49.81 341 GLN B O 1
ATOM 5149 N N . SER B 1 344 ? 190.111 63.939 -13.482 1.00 47.20 342 SER B N 1
ATOM 5150 C CA . SER B 1 344 ? 190.791 62.650 -13.301 1.00 46.43 342 SER B CA 1
ATOM 5151 C C . SER B 1 344 ? 192.075 62.578 -14.126 1.00 46.87 342 SER B C 1
ATOM 5152 O O . SER B 1 344 ? 193.140 62.246 -13.600 1.00 45.96 342 SER B O 1
ATOM 5155 N N . HIS B 1 345 ? 191.957 62.924 -15.407 1.00 46.67 343 HIS B N 1
ATOM 5156 C CA . HIS B 1 345 ? 193.082 62.945 -16.335 1.00 49.51 343 HIS B CA 1
ATOM 5157 C C . HIS B 1 345 ? 194.114 64.020 -15.981 1.00 51.84 343 HIS B C 1
ATOM 5158 O O . HIS B 1 345 ? 195.311 63.736 -15.908 1.00 52.32 343 HIS B O 1
ATOM 5165 N N . ARG B 1 346 ? 193.637 65.238 -15.742 1.00 49.86 344 ARG B N 1
ATOM 5166 C CA . ARG B 1 346 ? 194.500 66.388 -15.477 1.00 55.04 344 ARG B CA 1
ATOM 5167 C C . ARG B 1 346 ? 195.280 66.275 -14.160 1.00 53.13 344 ARG B C 1
ATOM 5168 O O . ARG B 1 346 ? 196.437 66.694 -14.085 1.00 54.83 344 ARG B O 1
ATOM 5176 N N . GLU B 1 347 ? 194.667 65.669 -13.146 1.00 53.12 345 GLU B N 1
ATOM 5177 C CA . GLU B 1 347 ? 195.291 65.572 -11.829 1.00 54.08 345 GLU B CA 1
ATOM 5178 C C . GLU B 1 347 ? 195.823 64.181 -11.493 1.00 51.19 345 GLU B C 1
ATOM 5179 O O . GLU B 1 347 ? 196.335 63.971 -10.390 1.00 50.76 345 GLU B O 1
ATOM 5185 N N . ASN B 1 348 ? 195.704 63.250 -12.448 1.00 52.17 346 ASN B N 1
ATOM 5186 C CA . ASN B 1 348 ? 196.155 61.852 -12.293 1.00 50.20 346 ASN B CA 1
ATOM 5187 C C . ASN B 1 348 ? 195.617 61.201 -11.011 1.00 49.95 346 ASN B C 1
ATOM 5188 O O . ASN B 1 348 ? 196.364 60.680 -10.171 1.00 51.84 346 ASN B O 1
ATOM 5193 N N . LYS B 1 349 ? 194.300 61.275 -10.857 1.00 49.05 347 LYS B N 1
ATOM 5194 C CA . LYS B 1 349 ? 193.623 60.786 -9.665 1.00 49.81 347 LYS B CA 1
ATOM 5195 C C . LYS B 1 349 ? 192.278 60.195 -10.039 1.00 44.05 347 LYS B C 1
ATOM 5196 O O . LYS B 1 349 ? 191.679 60.593 -11.034 1.00 44.55 347 LYS B O 1
ATOM 5202 N N . ILE B 1 350 ? 191.818 59.246 -9.232 1.00 39.35 348 ILE B N 1
ATOM 5203 C CA . ILE B 1 350 ? 190.414 58.859 -9.191 1.00 45.44 348 ILE B CA 1
ATOM 5204 C C . ILE B 1 350 ? 189.667 60.036 -8.555 1.00 49.43 348 ILE B C 1
ATOM 5205 O O . ILE B 1 350 ? 190.109 60.575 -7.532 1.00 49.32 348 ILE B O 1
ATOM 5210 N N . VAL B 1 351 ? 188.562 60.451 -9.174 1.00 46.54 349 VAL B N 1
ATOM 5211 C CA . VAL B 1 351 ? 187.743 61.530 -8.635 1.00 46.53 349 VAL B CA 1
ATOM 5212 C C . VAL B 1 351 ? 186.498 60.970 -7.945 1.00 48.83 349 VAL B C 1
ATOM 5213 O O . VAL B 1 351 ? 185.620 60.400 -8.596 1.00 50.69 349 VAL B O 1
ATOM 5217 N N . ASN B 1 352 ? 186.439 61.119 -6.625 1.00 43.43 350 ASN B N 1
ATOM 5218 C CA . ASN B 1 352 ? 185.272 60.706 -5.860 1.00 51.82 350 ASN B CA 1
ATOM 5219 C C . ASN B 1 352 ? 184.187 61.774 -5.903 1.00 53.33 350 ASN B C 1
ATOM 5220 O O . ASN B 1 352 ? 184.472 62.969 -5.787 1.00 54.36 350 ASN B O 1
ATOM 5225 N N . LEU B 1 353 ? 182.945 61.339 -6.071 1.00 53.87 351 LEU B N 1
ATOM 5226 C CA . LEU B 1 353 ? 181.836 62.271 -6.216 1.00 60.40 351 LEU B CA 1
ATOM 5227 C C . LEU B 1 353 ? 181.242 62.704 -4.865 1.00 68.85 351 LEU B C 1
ATOM 5228 O O . LEU B 1 353 ? 181.620 63.762 -4.347 1.00 70.90 351 LEU B O 1
ATOM 5233 N N . LYS B 1 354 ? 180.343 61.886 -4.305 1.00 76.41 352 LYS B N 1
ATOM 5234 C CA . LYS B 1 354 ? 179.625 62.175 -3.037 1.00 82.39 352 LYS B CA 1
ATOM 5235 C C . LYS B 1 354 ? 178.895 63.526 -3.005 1.00 83.72 352 LYS B C 1
ATOM 5236 O O . LYS B 1 354 ? 177.884 63.722 -3.685 1.00 83.39 352 LYS B O 1
ATOM 5242 N N . GLU C 1 4 ? 162.882 30.090 -34.072 1.00 76.25 2 GLU C N 1
ATOM 5243 C CA . GLU C 1 4 ? 162.454 31.395 -34.663 1.00 75.50 2 GLU C CA 1
ATOM 5244 C C . GLU C 1 4 ? 160.930 31.468 -34.881 1.00 69.69 2 GLU C C 1
ATOM 5245 O O . GLU C 1 4 ? 160.277 32.401 -34.399 1.00 69.54 2 GLU C O 1
ATOM 5251 N N . ILE C 1 5 ? 160.374 30.494 -35.608 1.00 60.35 3 ILE C N 1
ATOM 5252 C CA . ILE C 1 5 ? 158.925 30.437 -35.845 1.00 53.13 3 ILE C CA 1
ATOM 5253 C C . ILE C 1 5 ? 158.284 29.186 -35.224 1.00 48.59 3 ILE C C 1
ATOM 5254 O O . ILE C 1 5 ? 158.710 28.056 -35.476 1.00 42.13 3 ILE C O 1
ATOM 5259 N N . ILE C 1 6 ? 157.274 29.417 -34.388 1.00 40.81 4 ILE C N 1
ATOM 5260 C CA . ILE C 1 6 ? 156.552 28.348 -33.696 1.00 35.66 4 ILE C CA 1
ATOM 5261 C C . ILE C 1 6 ? 155.484 27.754 -34.617 1.00 37.33 4 ILE C C 1
ATOM 5262 O O . ILE C 1 6 ? 154.508 28.426 -34.965 1.00 33.01 4 ILE C O 1
ATOM 5267 N N . LYS C 1 7 ? 155.688 26.501 -35.032 1.00 30.85 5 LYS C N 1
ATOM 5268 C CA . LYS C 1 7 ? 154.732 25.823 -35.905 1.00 38.39 5 LYS C CA 1
ATOM 5269 C C . LYS C 1 7 ? 153.572 25.307 -35.068 1.00 35.47 5 LYS C C 1
ATOM 5270 O O . LYS C 1 7 ? 153.761 24.473 -34.187 1.00 32.07 5 LYS C O 1
ATOM 5276 N N . THR C 1 8 ? 152.372 25.799 -35.363 1.00 34.11 6 THR C N 1
ATOM 5277 C CA . THR C 1 8 ? 151.230 25.575 -34.483 1.00 34.35 6 THR C CA 1
ATOM 5278 C C . THR C 1 8 ? 150.119 24.762 -35.125 1.00 32.17 6 THR C C 1
ATOM 5279 O O . THR C 1 8 ? 149.730 25.014 -36.279 1.00 34.30 6 THR C O 1
ATOM 5283 N N . GLY C 1 9 ? 149.631 23.786 -34.358 1.00 32.31 7 GLY C N 1
ATOM 5284 C CA . GLY C 1 9 ? 148.443 23.014 -34.703 1.00 34.97 7 GLY C CA 1
ATOM 5285 C C . GLY C 1 9 ? 147.236 23.446 -33.872 1.00 37.33 7 GLY C C 1
ATOM 5286 O O . GLY C 1 9 ? 147.308 23.521 -32.645 1.00 35.27 7 GLY C O 1
ATOM 5287 N N . LEU C 1 10 ? 146.131 23.731 -34.549 1.00 33.83 8 LEU C N 1
ATOM 5288 C CA . LEU C 1 10 ? 144.890 24.152 -33.891 1.00 32.70 8 LEU C CA 1
ATOM 5289 C C . LEU C 1 10 ? 143.913 22.980 -33.885 1.00 34.69 8 LEU C C 1
ATOM 5290 O O . LEU C 1 10 ? 143.574 22.447 -34.943 1.00 33.16 8 LEU C O 1
ATOM 5295 N N . ALA C 1 11 ? 143.469 22.581 -32.691 1.00 30.87 9 ALA C N 1
ATOM 5296 C CA . ALA C 1 11 ? 142.685 21.347 -32.518 1.00 34.98 9 ALA C CA 1
ATOM 5297 C C . ALA C 1 11 ? 141.237 21.416 -33.014 1.00 36.40 9 ALA C C 1
ATOM 5298 O O . ALA C 1 11 ? 140.621 20.379 -33.236 1.00 41.03 9 ALA C O 1
ATOM 5300 N N . ALA C 1 12 ? 140.699 22.623 -33.200 1.00 39.41 10 ALA C N 1
ATOM 5301 C CA . ALA C 1 12 ? 139.319 22.783 -33.695 1.00 35.49 10 ALA C CA 1
ATOM 5302 C C . ALA C 1 12 ? 139.084 24.121 -34.395 1.00 35.25 10 ALA C C 1
ATOM 5303 O O . ALA C 1 12 ? 139.674 25.146 -34.030 1.00 37.22 10 ALA C O 1
ATOM 5305 N N . PHE C 1 13 ? 138.224 24.113 -35.406 1.00 35.56 11 PHE C N 1
ATOM 5306 C CA . PHE C 1 13 ? 137.836 25.356 -36.060 1.00 39.15 11 PHE C CA 1
ATOM 5307 C C . PHE C 1 13 ? 136.354 25.679 -35.802 1.00 42.00 11 PHE C C 1
ATOM 5308 O O . PHE C 1 13 ? 135.632 26.137 -36.694 1.00 43.98 11 PHE C O 1
ATOM 5316 N N . GLY C 1 14 ? 135.914 25.454 -34.561 1.00 43.24 12 GLY C N 1
ATOM 5317 C CA . GLY C 1 14 ? 134.608 25.928 -34.099 1.00 44.24 12 GLY C CA 1
ATOM 5318 C C . GLY C 1 14 ? 134.717 27.404 -33.749 1.00 42.72 12 GLY C C 1
ATOM 5319 O O . GLY C 1 14 ? 135.666 28.071 -34.185 1.00 38.36 12 GLY C O 1
ATOM 5320 N N . MET C 1 15 ? 133.763 27.921 -32.969 1.00 39.58 13 MET C N 1
ATOM 5321 C CA . MET C 1 15 ? 133.743 29.350 -32.629 1.00 40.00 13 MET C CA 1
ATOM 5322 C C . MET C 1 15 ? 135.058 29.818 -32.001 1.00 34.18 13 MET C C 1
ATOM 5323 O O . MET C 1 15 ? 135.644 30.792 -32.470 1.00 39.00 13 MET C O 1
ATOM 5328 N N . SER C 1 16 ? 135.498 29.135 -30.944 1.00 35.33 14 SER C N 1
ATOM 5329 C CA A SER C 1 16 ? 136.725 29.517 -30.240 0.50 35.36 14 SER C CA 1
ATOM 5330 C CA B SER C 1 16 ? 136.725 29.503 -30.242 0.50 36.10 14 SER C CA 1
ATOM 5331 C C . SER C 1 16 ? 137.925 29.582 -31.188 1.00 35.25 14 SER C C 1
ATOM 5332 O O . SER C 1 16 ? 138.724 30.516 -31.108 1.00 34.73 14 SER C O 1
ATOM 5337 N N . GLY C 1 17 ? 138.028 28.596 -32.080 1.00 34.68 15 GLY C N 1
ATOM 5338 C CA . GLY C 1 17 ? 139.062 28.557 -33.117 1.00 35.25 15 GLY C CA 1
ATOM 5339 C C . GLY C 1 17 ? 139.029 29.768 -34.019 1.00 36.27 15 GLY C C 1
ATOM 5340 O O . GLY C 1 17 ? 140.051 30.403 -34.244 1.00 31.73 15 GLY C O 1
ATOM 5341 N N . GLN C 1 18 ? 137.836 30.114 -34.497 1.00 33.12 16 GLN C N 1
ATOM 5342 C CA . GLN C 1 18 ? 137.667 31.213 -35.430 1.00 34.73 16 GLN C CA 1
ATOM 5343 C C . GLN C 1 18 ? 137.756 32.590 -34.793 1.00 30.27 16 GLN C C 1
ATOM 5344 O O . GLN C 1 18 ? 137.995 33.568 -35.489 1.00 35.71 16 GLN C O 1
ATOM 5350 N N . VAL C 1 19 ? 137.538 32.673 -33.482 1.00 34.42 17 VAL C N 1
ATOM 5351 C CA . VAL C 1 19 ? 137.446 33.977 -32.798 1.00 32.30 17 VAL C CA 1
ATOM 5352 C C . VAL C 1 19 ? 138.726 34.312 -32.035 1.00 32.43 17 VAL C C 1
ATOM 5353 O O . VAL C 1 19 ? 139.312 35.371 -32.233 1.00 33.98 17 VAL C O 1
ATOM 5357 N N . PHE C 1 20 ? 139.174 33.392 -31.187 1.00 31.60 18 PHE C N 1
ATOM 5358 C CA . PHE C 1 20 ? 140.243 33.691 -30.229 1.00 30.44 18 PHE C CA 1
ATOM 5359 C C . PHE C 1 20 ? 141.651 33.261 -30.636 1.00 35.56 18 PHE C C 1
ATOM 5360 O O . PHE C 1 20 ? 142.637 33.829 -30.149 1.00 37.00 18 PHE C O 1
ATOM 5368 N N . HIS C 1 21 ? 141.750 32.251 -31.498 1.00 34.77 19 HIS C N 1
ATOM 5369 C CA . HIS C 1 21 ? 143.038 31.614 -31.749 1.00 34.78 19 HIS C CA 1
ATOM 5370 C C . HIS C 1 21 ? 143.599 31.836 -33.147 1.00 30.87 19 HIS C C 1
ATOM 5371 O O . HIS C 1 21 ? 144.622 32.494 -33.294 1.00 32.03 19 HIS C O 1
ATOM 5378 N N . ALA C 1 22 ? 142.927 31.296 -34.159 1.00 31.15 20 ALA C N 1
ATOM 5379 C CA . ALA C 1 22 ? 143.354 31.491 -35.561 1.00 30.39 20 ALA C CA 1
ATOM 5380 C C . ALA C 1 22 ? 143.655 32.936 -36.004 1.00 35.44 20 ALA C C 1
ATOM 5381 O O . ALA C 1 22 ? 144.669 33.149 -36.664 1.00 35.56 20 ALA C O 1
ATOM 5383 N N . PRO C 1 23 ? 142.805 33.935 -35.642 1.00 36.86 21 PRO C N 1
ATOM 5384 C CA . PRO C 1 23 ? 143.164 35.304 -36.028 1.00 34.41 21 PRO C CA 1
ATOM 5385 C C . PRO C 1 23 ? 144.502 35.819 -35.482 1.00 33.31 21 PRO C C 1
ATOM 5386 O O . PRO C 1 23 ? 145.135 36.643 -36.137 1.00 33.85 21 PRO C O 1
ATOM 5390 N N . PHE C 1 24 ? 144.919 35.327 -34.313 1.00 30.46 22 PHE C N 1
ATOM 5391 C CA . PHE C 1 24 ? 146.163 35.764 -33.664 1.00 30.57 22 PHE C CA 1
ATOM 5392 C C . PHE C 1 24 ? 147.394 34.905 -33.983 1.00 31.46 22 PHE C C 1
ATOM 5393 O O . PHE C 1 24 ? 148.478 35.442 -34.208 1.00 29.20 22 PHE C O 1
ATOM 5401 N N . ILE C 1 25 ? 147.226 33.588 -34.007 1.00 33.18 23 ILE C N 1
ATOM 5402 C CA . ILE C 1 25 ? 148.292 32.691 -34.467 1.00 33.13 23 ILE C CA 1
ATOM 5403 C C . ILE C 1 25 ? 148.713 33.098 -35.892 1.00 34.79 23 ILE C C 1
ATOM 5404 O O . ILE C 1 25 ? 149.904 33.151 -36.193 1.00 34.23 23 ILE C O 1
ATOM 5409 N N . SER C 1 26 ? 147.726 33.431 -36.728 1.00 35.57 24 SER C N 1
ATOM 5410 C CA . SER C 1 26 ? 147.938 33.885 -38.103 1.00 36.73 24 SER C CA 1
ATOM 5411 C C . SER C 1 26 ? 148.674 35.225 -38.215 1.00 39.39 24 SER C C 1
ATOM 5412 O O . SER C 1 26 ? 149.672 35.321 -38.936 1.00 40.18 24 SER C O 1
ATOM 5415 N N . THR C 1 27 ? 148.212 36.249 -37.499 1.00 35.54 25 THR C N 1
ATOM 5416 C CA . THR C 1 27 ? 148.792 37.590 -37.657 1.00 32.60 25 THR C CA 1
ATOM 5417 C C . THR C 1 27 ? 150.116 37.777 -36.921 1.00 38.55 25 THR C C 1
ATOM 5418 O O . THR C 1 27 ? 150.921 38.627 -37.302 1.00 41.67 25 THR C O 1
ATOM 5422 N N . ASN C 1 28 ? 150.339 36.996 -35.868 1.00 32.89 26 ASN C N 1
ATOM 5423 C CA . ASN C 1 28 ? 151.611 37.069 -35.154 1.00 32.38 26 ASN C CA 1
ATOM 5424 C C . ASN C 1 28 ? 152.689 36.454 -36.049 1.00 36.33 26 ASN C C 1
ATOM 5425 O O . ASN C 1 28 ? 152.556 35.299 -36.476 1.00 34.85 26 ASN C O 1
ATOM 5430 N N . PRO C 1 29 ? 153.741 37.235 -36.357 1.00 39.09 27 PRO C N 1
ATOM 5431 C CA . PRO C 1 29 ? 154.826 36.786 -37.243 1.00 43.63 27 PRO C CA 1
ATOM 5432 C C . PRO C 1 29 ? 155.716 35.697 -36.638 1.00 40.54 27 PRO C C 1
ATOM 5433 O O . PRO C 1 29 ? 156.485 35.064 -37.361 1.00 43.07 27 PRO C O 1
ATOM 5437 N N . HIS C 1 30 ? 155.602 35.468 -35.334 1.00 36.31 28 HIS C N 1
ATOM 5438 C CA . HIS C 1 30 ? 156.434 34.465 -34.669 1.00 30.65 28 HIS C CA 1
ATOM 5439 C C . HIS C 1 30 ? 155.774 33.094 -34.632 1.00 30.78 28 HIS C C 1
ATOM 5440 O O . HIS C 1 30 ? 156.335 32.142 -34.082 1.00 28.50 28 HIS C O 1
ATOM 5447 N N . PHE C 1 31 ? 154.577 32.996 -35.205 1.00 29.74 29 PHE C N 1
ATOM 5448 C CA . PHE C 1 31 ? 153.855 31.732 -35.263 1.00 28.96 29 PHE C CA 1
ATOM 5449 C C . PHE C 1 31 ? 153.510 31.435 -36.700 1.00 34.12 29 PHE C C 1
ATOM 5450 O O . PHE C 1 31 ? 153.277 32.350 -37.485 1.00 35.32 29 PHE C O 1
ATOM 5458 N N . GLU C 1 32 ? 153.442 30.150 -37.033 1.00 34.56 30 GLU C N 1
ATOM 5459 C CA . GLU C 1 32 ? 152.795 29.737 -38.262 1.00 36.47 30 GLU C CA 1
ATOM 5460 C C . GLU C 1 32 ? 151.545 28.951 -37.897 1.00 30.69 30 GLU C C 1
ATOM 5461 O O . GLU C 1 32 ? 151.620 27.954 -37.161 1.00 32.44 30 GLU C O 1
ATOM 5467 N N . LEU C 1 33 ? 150.394 29.408 -38.387 1.00 32.40 31 LEU C N 1
ATOM 5468 C CA . LEU C 1 33 ? 149.170 28.626 -38.303 1.00 34.99 31 LEU C CA 1
ATOM 5469 C C . LEU C 1 33 ? 149.309 27.514 -39.326 1.00 37.42 31 LEU C C 1
ATOM 5470 O O . LEU C 1 33 ? 148.889 27.643 -40.480 1.00 36.00 31 LEU C O 1
ATOM 5475 N N . TYR C 1 34 ? 149.916 26.422 -38.873 1.00 38.06 32 TYR C N 1
ATOM 5476 C CA . TYR C 1 34 ? 150.432 25.394 -39.769 1.00 39.54 32 TYR C CA 1
ATOM 5477 C C . TYR C 1 34 ? 149.361 24.361 -40.101 1.00 37.63 32 TYR C C 1
ATOM 5478 O O . TYR C 1 34 ? 149.106 24.079 -41.276 1.00 43.06 32 TYR C O 1
ATOM 5487 N N . LYS C 1 35 ? 148.719 23.819 -39.073 1.00 36.54 33 LYS C N 1
ATOM 5488 C CA . LYS C 1 35 ? 147.718 22.784 -39.274 1.00 40.57 33 LYS C CA 1
ATOM 5489 C C . LYS C 1 35 ? 146.438 22.998 -38.476 1.00 42.00 33 LYS C C 1
ATOM 5490 O O . LYS C 1 35 ? 146.489 23.317 -37.297 1.00 39.01 33 LYS C O 1
ATOM 5496 N N . ILE C 1 36 ? 145.293 22.813 -39.130 1.00 40.47 34 ILE C N 1
ATOM 5497 C CA . ILE C 1 36 ? 143.992 22.940 -38.469 1.00 37.16 34 ILE C CA 1
ATOM 5498 C C . ILE C 1 36 ? 143.205 21.634 -38.594 1.00 42.69 34 ILE C C 1
ATOM 5499 O O . ILE C 1 36 ? 142.987 21.137 -39.700 1.00 40.97 34 ILE C O 1
ATOM 5504 N N . VAL C 1 37 ? 142.791 21.075 -37.459 1.00 39.19 35 VAL C N 1
ATOM 5505 C CA . VAL C 1 37 ? 141.866 19.943 -37.471 1.00 39.83 35 VAL C CA 1
ATOM 5506 C C . VAL C 1 37 ? 140.443 20.394 -37.824 1.00 42.56 35 VAL C C 1
ATOM 5507 O O . VAL C 1 37 ? 139.816 21.194 -37.114 1.00 40.72 35 VAL C O 1
ATOM 5511 N N . GLU C 1 38 ? 139.955 19.885 -38.944 1.00 42.17 36 GLU C N 1
ATOM 5512 C CA . GLU C 1 38 ? 138.547 19.965 -39.286 1.00 42.70 36 GLU C CA 1
ATOM 5513 C C . GLU C 1 38 ? 138.146 18.544 -39.645 1.00 46.63 36 GLU C C 1
ATOM 5514 O O . GLU C 1 38 ? 138.677 17.983 -40.607 1.00 48.65 36 GLU C O 1
ATOM 5520 N N . ARG C 1 39 ? 137.236 17.956 -38.866 1.00 48.12 37 ARG C N 1
ATOM 5521 C CA . ARG C 1 39 ? 136.863 16.543 -39.036 1.00 51.02 37 ARG C CA 1
ATOM 5522 C C . ARG C 1 39 ? 136.141 16.221 -40.349 1.00 48.97 37 ARG C C 1
ATOM 5523 O O . ARG C 1 39 ? 136.271 15.108 -40.862 1.00 48.21 37 ARG C O 1
ATOM 5531 N N . SER C 1 40 ? 135.419 17.192 -40.907 1.00 48.63 38 SER C N 1
ATOM 5532 C CA . SER C 1 40 ? 134.639 16.957 -42.130 1.00 52.31 38 SER C CA 1
ATOM 5533 C C . SER C 1 40 ? 134.531 18.164 -43.065 1.00 54.56 38 SER C C 1
ATOM 5534 O O . SER C 1 40 ? 134.360 18.008 -44.280 1.00 54.95 38 SER C O 1
ATOM 5537 N N . LYS C 1 41 ? 134.607 19.362 -42.492 1.00 54.19 39 LYS C N 1
ATOM 5538 C CA . LYS C 1 41 ? 134.454 20.604 -43.254 1.00 53.65 39 LYS C CA 1
ATOM 5539 C C . LYS C 1 41 ? 135.804 21.142 -43.747 1.00 52.17 39 LYS C C 1
ATOM 5540 O O . LYS C 1 41 ? 136.854 20.566 -43.456 1.00 49.87 39 LYS C O 1
ATOM 5546 N N . GLU C 1 42 ? 135.759 22.242 -44.499 1.00 48.89 40 GLU C N 1
ATOM 5547 C CA . GLU C 1 42 ? 136.955 22.959 -44.953 1.00 50.30 40 GLU C CA 1
ATOM 5548 C C . GLU C 1 42 ? 136.753 24.467 -44.799 1.00 50.02 40 GLU C C 1
ATOM 5549 O O . GLU C 1 42 ? 137.096 25.261 -45.690 1.00 50.87 40 GLU C O 1
ATOM 5555 N N . LEU C 1 43 ? 136.210 24.845 -43.644 1.00 47.70 41 LEU C N 1
ATOM 5556 C CA . LEU C 1 43 ? 135.842 26.229 -43.328 1.00 46.92 41 LEU C CA 1
ATOM 5557 C C . LEU C 1 43 ? 137.031 27.184 -43.271 1.00 47.78 41 LEU C C 1
ATOM 5558 O O . LEU C 1 43 ? 136.885 28.374 -43.554 1.00 46.53 41 LEU C O 1
ATOM 5563 N N . SER C 1 44 ? 138.199 26.654 -42.911 1.00 42.95 42 SER C N 1
ATOM 5564 C CA . SER C 1 44 ? 139.409 27.462 -42.755 1.00 45.73 42 SER C CA 1
ATOM 5565 C C . SER C 1 44 ? 140.091 27.851 -44.063 1.00 46.73 42 SER C C 1
ATOM 5566 O O . SER C 1 44 ? 140.972 28.707 -44.056 1.00 47.28 42 SER C O 1
ATOM 5569 N N . LYS C 1 45 ? 139.675 27.239 -45.173 1.00 45.93 43 LYS C N 1
ATOM 5570 C CA . LYS C 1 45 ? 140.284 27.493 -46.481 1.00 50.60 43 LYS C CA 1
ATOM 5571 C C . LYS C 1 45 ? 140.107 28.920 -46.992 1.00 51.05 43 LYS C C 1
ATOM 5572 O O . LYS C 1 45 ? 141.009 29.462 -47.634 1.00 55.50 43 LYS C O 1
ATOM 5578 N N . GLU C 1 46 ? 138.952 29.513 -46.696 1.00 54.47 44 GLU C N 1
ATOM 5579 C CA . GLU C 1 46 ? 138.603 30.861 -47.151 1.00 55.90 44 GLU C CA 1
ATOM 5580 C C . GLU C 1 46 ? 139.525 31.935 -46.561 1.00 56.38 44 GLU C C 1
ATOM 5581 O O . GLU C 1 46 ? 139.982 32.822 -47.278 1.00 56.66 44 GLU C O 1
ATOM 5587 N N . ARG C 1 47 ? 139.818 31.842 -45.265 1.00 53.41 45 ARG C N 1
ATOM 5588 C CA . ARG C 1 47 ? 140.604 32.880 -44.603 1.00 51.35 45 ARG C CA 1
ATOM 5589 C C . ARG C 1 47 ? 142.053 32.484 -44.321 1.00 47.50 45 ARG C C 1
ATOM 5590 O O . ARG C 1 47 ? 142.930 33.340 -44.195 1.00 46.51 45 ARG C O 1
ATOM 5598 N N . TYR C 1 48 ? 142.308 31.187 -44.222 1.00 43.63 46 TYR C N 1
ATOM 5599 C CA . TYR C 1 48 ? 143.658 30.711 -43.944 1.00 44.81 46 TYR C CA 1
ATOM 5600 C C . TYR C 1 48 ? 144.077 29.699 -45.003 1.00 43.48 46 TYR C C 1
ATOM 5601 O O . TYR C 1 48 ? 144.248 28.523 -44.688 1.00 40.33 46 TYR C O 1
ATOM 5610 N N . PRO C 1 49 ? 144.273 30.154 -46.263 1.00 47.32 47 PRO C N 1
ATOM 5611 C CA . PRO C 1 49 ? 144.473 29.178 -47.340 1.00 50.05 47 PRO C CA 1
ATOM 5612 C C . PRO C 1 49 ? 145.853 28.498 -47.329 1.00 48.62 47 PRO C C 1
ATOM 5613 O O . PRO C 1 49 ? 146.059 27.538 -48.067 1.00 51.88 47 PRO C O 1
ATOM 5617 N N . GLN C 1 50 ? 146.762 28.991 -46.487 1.00 46.73 48 GLN C N 1
ATOM 5618 C CA A GLN C 1 50 ? 148.126 28.465 -46.382 0.50 48.39 48 GLN C CA 1
ATOM 5619 C CA B GLN C 1 50 ? 148.114 28.446 -46.405 0.50 47.26 48 GLN C CA 1
ATOM 5620 C C . GLN C 1 50 ? 148.263 27.455 -45.245 1.00 48.15 48 GLN C C 1
ATOM 5621 O O . GLN C 1 50 ? 149.314 26.826 -45.083 1.00 46.52 48 GLN C O 1
ATOM 5632 N N . ALA C 1 51 ? 147.205 27.316 -44.443 1.00 44.59 49 ALA C N 1
ATOM 5633 C CA . ALA C 1 51 ? 147.153 26.310 -43.388 1.00 43.35 49 ALA C CA 1
ATOM 5634 C C . ALA C 1 51 ? 146.834 24.962 -44.016 1.00 44.03 49 ALA C C 1
ATOM 5635 O O . ALA C 1 51 ? 146.231 24.900 -45.092 1.00 47.11 49 ALA C O 1
ATOM 5637 N N . SER C 1 52 ? 147.242 23.886 -43.352 1.00 42.68 50 SER C N 1
ATOM 5638 C CA . SER C 1 52 ? 146.907 22.544 -43.820 1.00 44.92 50 SER C CA 1
ATOM 5639 C C . SER C 1 52 ? 145.796 21.929 -42.976 1.00 41.90 50 SER C C 1
ATOM 5640 O O . SER C 1 52 ? 145.935 21.794 -41.762 1.00 39.40 50 SER C O 1
ATOM 5643 N N . ILE C 1 53 ? 144.698 21.554 -43.625 1.00 42.49 51 ILE C N 1
ATOM 5644 C CA . ILE C 1 53 ? 143.599 20.876 -42.938 1.00 43.17 51 ILE C CA 1
ATOM 5645 C C . ILE C 1 53 ? 143.914 19.400 -42.733 1.00 42.79 51 ILE C C 1
ATOM 5646 O O . ILE C 1 53 ? 144.198 18.682 -43.689 1.00 46.57 51 ILE C O 1
ATOM 5651 N N . VAL C 1 54 ? 143.889 18.963 -41.479 1.00 38.74 52 VAL C N 1
ATOM 5652 C CA . VAL C 1 54 ? 143.948 17.543 -41.151 1.00 41.00 52 VAL C CA 1
ATOM 5653 C C . VAL C 1 54 ? 142.608 17.097 -40.561 1.00 43.67 52 VAL C C 1
ATOM 5654 O O . VAL C 1 54 ? 141.805 17.929 -40.145 1.00 42.21 52 VAL C O 1
ATOM 5658 N N . ARG C 1 55 ? 142.367 15.789 -40.550 1.00 42.90 53 ARG C N 1
ATOM 5659 C CA . ARG C 1 55 ? 141.062 15.246 -40.199 1.00 39.26 53 ARG C CA 1
ATOM 5660 C C . ARG C 1 55 ? 140.975 14.716 -38.773 1.00 42.85 53 ARG C C 1
ATOM 5661 O O . ARG C 1 55 ? 139.889 14.380 -38.300 1.00 42.36 53 ARG C O 1
ATOM 5669 N N . SER C 1 56 ? 142.112 14.617 -38.090 1.00 41.09 54 SER C N 1
ATOM 5670 C CA . SER C 1 56 ? 142.111 14.103 -36.728 1.00 40.08 54 SER C CA 1
ATOM 5671 C C . SER C 1 56 ? 143.145 14.794 -35.868 1.00 40.31 54 SER C C 1
ATOM 5672 O O . SER C 1 56 ? 144.100 15.395 -36.382 1.00 39.80 54 SER C O 1
ATOM 5675 N N . PHE C 1 57 ? 142.936 14.692 -34.557 1.00 36.44 55 PHE C N 1
ATOM 5676 C CA . PHE C 1 57 ? 143.811 15.283 -33.563 1.00 37.90 55 PHE C CA 1
ATOM 5677 C C . PHE C 1 57 ? 145.164 14.582 -33.533 1.00 39.68 55 PHE C C 1
ATOM 5678 O O . PHE C 1 57 ? 146.199 15.236 -33.372 1.00 33.38 55 PHE C O 1
ATOM 5686 N N . LYS C 1 58 ? 145.144 13.259 -33.690 1.00 43.66 56 LYS C N 1
ATOM 5687 C CA . LYS C 1 58 ? 146.360 12.434 -33.759 1.00 48.21 56 LYS C CA 1
ATOM 5688 C C . LYS C 1 58 ? 147.350 12.922 -34.837 1.00 43.93 56 LYS C C 1
ATOM 5689 O O . LYS C 1 58 ? 148.563 12.849 -34.651 1.00 46.77 56 LYS C O 1
ATOM 5695 N N . GLU C 1 59 ? 146.826 13.454 -35.941 1.00 41.21 57 GLU C N 1
ATOM 5696 C CA . GLU C 1 59 ? 147.653 14.037 -36.998 1.00 42.61 57 GLU C CA 1
ATOM 5697 C C . GLU C 1 59 ? 148.386 15.315 -36.573 1.00 46.96 57 GLU C C 1
ATOM 5698 O O . GLU C 1 59 ? 149.345 15.735 -37.233 1.00 47.71 57 GLU C O 1
ATOM 5704 N N . LEU C 1 60 ? 147.948 15.930 -35.474 1.00 41.49 58 LEU C N 1
ATOM 5705 C CA . LEU C 1 60 ? 148.713 17.017 -34.874 1.00 37.70 58 LEU C CA 1
ATOM 5706 C C . LEU C 1 60 ? 149.792 16.463 -33.987 1.00 33.16 58 LEU C C 1
ATOM 5707 O O . LEU C 1 60 ? 150.938 16.898 -34.068 1.00 37.99 58 LEU C O 1
ATOM 5712 N N . THR C 1 61 ? 149.424 15.524 -33.118 1.00 33.83 59 THR C N 1
ATOM 5713 C CA . THR C 1 61 ? 150.361 15.023 -32.105 1.00 35.12 59 THR C CA 1
ATOM 5714 C C . THR C 1 61 ? 151.495 14.199 -32.725 1.00 40.80 59 THR C C 1
ATOM 5715 O O . THR C 1 61 ? 152.598 14.135 -32.176 1.00 38.97 59 THR C O 1
ATOM 5719 N N . GLU C 1 62 ? 151.218 13.585 -33.872 1.00 40.86 60 GLU C N 1
ATOM 5720 C CA . GLU C 1 62 ? 152.215 12.763 -34.550 1.00 45.38 60 GLU C CA 1
ATOM 5721 C C . GLU C 1 62 ? 153.053 13.539 -35.556 1.00 44.57 60 GLU C C 1
ATOM 5722 O O . GLU C 1 62 ? 153.966 12.976 -36.161 1.00 45.36 60 GLU C O 1
ATOM 5728 N N . ASP C 1 63 ? 152.747 14.822 -35.732 1.00 40.17 61 ASP C N 1
ATOM 5729 C CA . ASP C 1 63 ? 153.482 15.659 -36.661 1.00 36.28 61 ASP C CA 1
ATOM 5730 C C . ASP C 1 63 ? 154.807 16.095 -36.038 1.00 41.69 61 ASP C C 1
ATOM 5731 O O . ASP C 1 63 ? 154.811 16.866 -35.080 1.00 40.07 61 ASP C O 1
ATOM 5736 N N . PRO C 1 64 ? 155.948 15.629 -36.604 1.00 41.56 62 PRO C N 1
ATOM 5737 C CA . PRO C 1 64 ? 157.262 15.881 -35.989 1.00 37.53 62 PRO C CA 1
ATOM 5738 C C . PRO C 1 64 ? 157.741 17.327 -36.109 1.00 33.18 62 PRO C C 1
ATOM 5739 O O . PRO C 1 64 ? 158.719 17.700 -35.463 1.00 37.60 62 PRO C O 1
ATOM 5743 N N . GLU C 1 65 ? 157.064 18.124 -36.928 1.00 35.80 63 GLU C N 1
ATOM 5744 C CA . GLU C 1 65 ? 157.432 19.522 -37.114 1.00 37.34 63 GLU C CA 1
ATOM 5745 C C . GLU C 1 65 ? 156.579 20.501 -36.284 1.00 36.78 63 GLU C C 1
ATOM 5746 O O . GLU C 1 65 ? 156.820 21.702 -36.325 1.00 34.99 63 GLU C O 1
ATOM 5752 N N . ILE C 1 66 ? 155.597 20.003 -35.535 1.00 35.52 64 ILE C N 1
ATOM 5753 C CA . ILE C 1 66 ? 154.758 20.909 -34.721 1.00 36.46 64 ILE C CA 1
ATOM 5754 C C . ILE C 1 66 ? 155.395 21.193 -33.354 1.00 35.40 64 ILE C C 1
ATOM 5755 O O . ILE C 1 66 ? 155.810 20.273 -32.656 1.00 37.92 64 ILE C O 1
ATOM 5760 N N . ASP C 1 67 ? 155.510 22.478 -33.015 1.00 32.59 65 ASP C N 1
ATOM 5761 C CA . ASP C 1 67 ? 156.065 22.912 -31.729 1.00 28.87 65 ASP C CA 1
ATOM 5762 C C . ASP C 1 67 ? 154.969 23.068 -30.681 1.00 33.08 65 ASP C C 1
ATOM 5763 O O . ASP C 1 67 ? 155.192 22.818 -29.494 1.00 34.57 65 ASP C O 1
ATOM 5768 N N . LEU C 1 68 ? 153.795 23.509 -31.132 1.00 34.41 66 LEU C N 1
ATOM 5769 C CA . LEU C 1 68 ? 152.708 23.921 -30.232 1.00 34.10 66 LEU C CA 1
ATOM 5770 C C . LEU C 1 68 ? 151.347 23.446 -30.710 1.00 31.55 66 LEU C C 1
ATOM 5771 O O . LEU C 1 68 ? 151.004 23.589 -31.889 1.00 31.48 66 LEU C O 1
ATOM 5776 N N . ILE C 1 69 ? 150.577 22.881 -29.783 1.00 32.76 67 ILE C N 1
ATOM 5777 C CA . ILE C 1 69 ? 149.204 22.484 -30.056 1.00 33.11 67 ILE C CA 1
ATOM 5778 C C . ILE C 1 69 ? 148.245 23.271 -29.155 1.00 33.98 67 ILE C C 1
ATOM 5779 O O . ILE C 1 69 ? 148.439 23.351 -27.946 1.00 31.91 67 ILE C O 1
ATOM 5784 N N . VAL C 1 70 ? 147.232 23.871 -29.776 1.00 33.63 68 VAL C N 1
ATOM 5785 C CA . VAL C 1 70 ? 146.170 24.575 -29.062 1.00 32.12 68 VAL C CA 1
ATOM 5786 C C . VAL C 1 70 ? 144.962 23.651 -28.951 1.00 34.03 68 VAL C C 1
ATOM 5787 O O . VAL C 1 70 ? 144.296 23.352 -29.958 1.00 34.58 68 VAL C O 1
ATOM 5791 N N . VAL C 1 71 ? 144.695 23.193 -27.729 1.00 32.67 69 VAL C N 1
ATOM 5792 C CA . VAL C 1 71 ? 143.588 22.266 -27.445 1.00 34.22 69 VAL C CA 1
ATOM 5793 C C . VAL C 1 71 ? 142.302 23.073 -27.168 1.00 38.08 69 VAL C C 1
ATOM 5794 O O . VAL C 1 71 ? 142.099 23.606 -26.068 1.00 36.79 69 VAL C O 1
ATOM 5798 N N . ASN C 1 72 ? 141.459 23.187 -28.191 1.00 32.75 70 ASN C N 1
ATOM 5799 C CA . ASN C 1 72 ? 140.216 23.959 -28.087 1.00 36.67 70 ASN C CA 1
ATOM 5800 C C . ASN C 1 72 ? 139.014 23.160 -28.601 1.00 40.10 70 ASN C C 1
ATOM 5801 O O . ASN C 1 72 ? 138.077 23.708 -29.188 1.00 42.79 70 ASN C O 1
ATOM 5806 N N . THR C 1 73 ? 139.077 21.852 -28.366 1.00 42.02 71 THR C N 1
ATOM 5807 C CA . THR C 1 73 ? 138.056 20.882 -28.762 1.00 46.53 71 THR C CA 1
ATOM 5808 C C . THR C 1 73 ? 136.918 20.848 -27.712 1.00 51.64 71 THR C C 1
ATOM 5809 O O . THR C 1 73 ? 137.011 21.568 -26.710 1.00 48.65 71 THR C O 1
ATOM 5813 N N . PRO C 1 74 ? 135.834 20.044 -27.937 1.00 57.96 72 PRO C N 1
ATOM 5814 C CA . PRO C 1 74 ? 134.789 19.922 -26.897 1.00 57.36 72 PRO C CA 1
ATOM 5815 C C . PRO C 1 74 ? 135.316 19.476 -25.536 1.00 56.81 72 PRO C C 1
ATOM 5816 O O . PRO C 1 74 ? 136.280 18.708 -25.463 1.00 53.56 72 PRO C O 1
ATOM 5820 N N . ASP C 1 75 ? 134.655 19.960 -24.484 1.00 56.94 73 ASP C N 1
ATOM 5821 C CA . ASP C 1 75 ? 135.139 19.919 -23.096 1.00 60.34 73 ASP C CA 1
ATOM 5822 C C . ASP C 1 75 ? 135.623 18.564 -22.565 1.00 60.75 73 ASP C C 1
ATOM 5823 O O . ASP C 1 75 ? 136.591 18.514 -21.800 1.00 62.33 73 ASP C O 1
ATOM 5828 N N . ASN C 1 76 ? 134.953 17.483 -22.974 1.00 60.69 74 ASN C N 1
ATOM 5829 C CA A ASN C 1 76 ? 135.262 16.135 -22.479 0.50 61.57 74 ASN C CA 1
ATOM 5830 C CA B ASN C 1 76 ? 135.261 16.138 -22.474 0.50 61.21 74 ASN C CA 1
ATOM 5831 C C . ASN C 1 76 ? 136.606 15.565 -22.939 1.00 59.67 74 ASN C C 1
ATOM 5832 O O . ASN C 1 76 ? 137.167 14.671 -22.294 1.00 59.71 74 ASN C O 1
ATOM 5841 N N . THR C 1 77 ? 137.120 16.084 -24.049 1.00 54.78 75 THR C N 1
ATOM 5842 C CA . THR C 1 77 ? 138.384 15.607 -24.600 1.00 53.37 75 THR C CA 1
ATOM 5843 C C . THR C 1 77 ? 139.635 16.219 -23.953 1.00 52.42 75 THR C C 1
ATOM 5844 O O . THR C 1 77 ? 140.720 15.666 -24.104 1.00 56.71 75 THR C O 1
ATOM 5848 N N . HIS C 1 78 ? 139.485 17.327 -23.223 1.00 46.71 76 HIS C N 1
ATOM 5849 C CA . HIS C 1 78 ? 140.634 18.194 -22.877 1.00 43.44 76 HIS C CA 1
ATOM 5850 C C . HIS C 1 78 ? 141.770 17.536 -22.101 1.00 41.97 76 HIS C C 1
ATOM 5851 O O . HIS C 1 78 ? 142.930 17.744 -22.431 1.00 38.05 76 HIS C O 1
ATOM 5858 N N . TYR C 1 79 ? 141.439 16.731 -21.097 1.00 37.31 77 TYR C N 1
ATOM 5859 C CA . TYR C 1 79 ? 142.452 15.962 -20.377 1.00 39.05 77 TYR C CA 1
ATOM 5860 C C . TYR C 1 79 ? 143.162 14.965 -21.301 1.00 41.18 77 TYR C C 1
ATOM 5861 O O . TYR C 1 79 ? 144.394 14.917 -21.323 1.00 41.70 77 TYR C O 1
ATOM 5870 N N . GLU C 1 80 ? 142.383 14.188 -22.057 1.00 42.46 78 GLU C N 1
ATOM 5871 C CA . GLU C 1 80 ? 142.928 13.149 -22.937 1.00 49.13 78 GLU C CA 1
ATOM 5872 C C . GLU C 1 80 ? 143.796 13.778 -24.024 1.00 45.61 78 GLU C C 1
ATOM 5873 O O . GLU C 1 80 ? 144.919 13.335 -24.264 1.00 47.65 78 GLU C O 1
ATOM 5879 N N . TYR C 1 81 ? 143.266 14.828 -24.648 1.00 42.54 79 TYR C N 1
ATOM 5880 C CA . TYR C 1 81 ? 143.909 15.504 -25.770 1.00 39.63 79 TYR C CA 1
ATOM 5881 C C . TYR C 1 81 ? 145.190 16.246 -25.375 1.00 41.45 79 TYR C C 1
ATOM 5882 O O . TYR C 1 81 ? 146.200 16.174 -26.094 1.00 41.56 79 TYR C O 1
ATOM 5891 N N . ALA C 1 82 ? 145.162 16.931 -24.231 1.00 38.70 80 ALA C N 1
ATOM 5892 C CA . ALA C 1 82 ? 146.361 17.610 -23.712 1.00 35.95 80 ALA C CA 1
ATOM 5893 C C . ALA C 1 82 ? 147.427 16.609 -23.290 1.00 37.75 80 ALA C C 1
ATOM 5894 O O . ALA C 1 82 ? 148.613 16.877 -23.449 1.00 38.19 80 ALA C O 1
ATOM 5896 N N . GLY C 1 83 ? 146.995 15.470 -22.747 1.00 39.15 81 GLY C N 1
ATOM 5897 C CA . GLY C 1 83 ? 147.903 14.389 -22.355 1.00 37.07 81 GLY C CA 1
ATOM 5898 C C . GLY C 1 83 ? 148.603 13.748 -23.545 1.00 39.19 81 GLY C C 1
ATOM 5899 O O . GLY C 1 83 ? 149.806 13.505 -23.495 1.00 39.99 81 GLY C O 1
ATOM 5900 N N . MET C 1 84 ? 147.840 13.486 -24.608 1.00 39.74 82 MET C N 1
ATOM 5901 C CA . MET C 1 84 ? 148.365 12.929 -25.855 1.00 41.37 82 MET C CA 1
ATOM 5902 C C . MET C 1 84 ? 149.398 13.857 -26.470 1.00 43.59 82 MET C C 1
ATOM 5903 O O . MET C 1 84 ? 150.456 13.406 -26.922 1.00 41.79 82 MET C O 1
ATOM 5908 N N . ALA C 1 85 ? 149.083 15.153 -26.481 1.00 37.09 83 ALA C N 1
ATOM 5909 C CA . ALA C 1 85 ? 149.980 16.169 -27.036 1.00 38.46 83 ALA C CA 1
ATOM 5910 C C . ALA C 1 85 ? 151.282 16.297 -26.254 1.00 38.37 83 ALA C C 1
ATOM 5911 O O . ALA C 1 85 ? 152.353 16.440 -26.850 1.00 37.00 83 ALA C O 1
ATOM 5913 N N . LEU C 1 86 ? 151.193 16.222 -24.930 1.00 36.90 84 LEU C N 1
ATOM 5914 C CA . LEU C 1 86 ? 152.377 16.304 -24.075 1.00 37.24 84 LEU C CA 1
ATOM 5915 C C . LEU C 1 86 ? 153.247 15.048 -24.191 1.00 39.62 84 LEU C C 1
ATOM 5916 O O . LEU C 1 86 ? 154.472 15.142 -24.229 1.00 39.28 84 LEU C O 1
ATOM 5921 N N . GLU C 1 87 ? 152.606 13.881 -24.243 1.00 41.11 85 GLU C N 1
ATOM 5922 C CA . GLU C 1 87 ? 153.323 12.609 -24.369 1.00 46.31 85 GLU C CA 1
ATOM 5923 C C . GLU C 1 87 ? 154.081 12.585 -25.697 1.00 40.99 85 GLU C C 1
ATOM 5924 O O . GLU C 1 87 ? 155.217 12.120 -25.759 1.00 41.98 85 GLU C O 1
ATOM 5930 N N . ALA C 1 88 ? 153.462 13.151 -26.732 1.00 37.97 86 ALA C N 1
ATOM 5931 C CA . ALA C 1 88 ? 154.072 13.302 -28.058 1.00 39.50 86 ALA C CA 1
ATOM 5932 C C . ALA C 1 88 ? 155.158 14.378 -28.139 1.00 40.43 86 ALA C C 1
ATOM 5933 O O . ALA C 1 88 ? 155.737 14.594 -29.206 1.00 44.45 86 ALA C O 1
ATOM 5935 N N . GLY C 1 89 ? 155.416 15.057 -27.023 1.00 37.74 87 GLY C N 1
ATOM 5936 C CA . GLY C 1 89 ? 156.496 16.032 -26.911 1.00 33.04 87 GLY C CA 1
ATOM 5937 C C . GLY C 1 89 ? 156.186 17.446 -27.372 1.00 36.50 87 GLY C C 1
ATOM 5938 O O . GLY C 1 89 ? 157.109 18.215 -27.657 1.00 35.03 87 GLY C O 1
ATOM 5939 N N . LYS C 1 90 ? 154.900 17.806 -27.444 1.00 37.07 88 LYS C N 1
ATOM 5940 C CA A LYS C 1 90 ? 154.522 19.135 -27.917 0.50 35.91 88 LYS C CA 1
ATOM 5941 C CA B LYS C 1 90 ? 154.489 19.142 -27.912 0.50 32.09 88 LYS C CA 1
ATOM 5942 C C . LYS C 1 90 ? 154.242 20.093 -26.751 1.00 34.39 88 LYS C C 1
ATOM 5943 O O . LYS C 1 90 ? 153.815 19.671 -25.684 1.00 35.01 88 LYS C O 1
ATOM 5954 N N . ASN C 1 91 ? 154.515 21.382 -26.960 1.00 35.03 89 ASN C N 1
ATOM 5955 C CA . ASN C 1 91 ? 154.076 22.416 -26.010 1.00 36.62 89 ASN C CA 1
ATOM 5956 C C . ASN C 1 91 ? 152.566 22.570 -26.197 1.00 33.17 89 ASN C C 1
ATOM 5957 O O . ASN C 1 91 ? 152.058 22.336 -27.305 1.00 28.36 89 ASN C O 1
ATOM 5962 N N . VAL C 1 92 ? 151.836 22.921 -25.130 1.00 31.94 90 VAL C N 1
ATOM 5963 C CA . VAL C 1 92 ? 150.360 22.832 -25.167 1.00 32.18 90 VAL C CA 1
ATOM 5964 C C . VAL C 1 92 ? 149.629 24.049 -24.589 1.00 31.26 90 VAL C C 1
ATOM 5965 O O . VAL C 1 92 ? 149.962 24.537 -23.503 1.00 28.49 90 VAL C O 1
ATOM 5969 N N . VAL C 1 93 ? 148.637 24.527 -25.333 1.00 34.81 91 VAL C N 1
ATOM 5970 C CA . VAL C 1 93 ? 147.619 25.437 -24.790 1.00 35.12 91 VAL C CA 1
ATOM 5971 C C . VAL C 1 93 ? 146.298 24.682 -24.639 1.00 34.58 91 VAL C C 1
ATOM 5972 O O . VAL C 1 93 ? 145.842 24.030 -25.583 1.00 30.94 91 VAL C O 1
ATOM 5976 N N . VAL C 1 94 ? 145.694 24.754 -23.450 1.00 33.20 92 VAL C N 1
ATOM 5977 C CA . VAL C 1 94 ? 144.348 24.211 -23.259 1.00 33.79 92 VAL C CA 1
ATOM 5978 C C . VAL C 1 94 ? 143.350 25.330 -22.969 1.00 35.81 92 VAL C C 1
ATOM 5979 O O . VAL C 1 94 ? 143.611 26.236 -22.172 1.00 31.16 92 VAL C O 1
ATOM 5983 N N . GLU C 1 95 ? 142.210 25.254 -23.636 1.00 35.49 93 GLU C N 1
ATOM 5984 C CA . GLU C 1 95 ? 141.078 26.100 -23.302 1.00 39.33 93 GLU C CA 1
ATOM 5985 C C . GLU C 1 95 ? 140.367 25.590 -22.070 1.00 33.96 93 GLU C C 1
ATOM 5986 O O . GLU C 1 95 ? 140.391 24.386 -21.779 1.00 38.44 93 GLU C O 1
ATOM 5992 N N . LYS C 1 96 ? 139.735 26.513 -21.348 1.00 37.62 94 LYS C N 1
ATOM 5993 C CA . LYS C 1 96 ? 138.794 26.164 -20.284 1.00 38.25 94 LYS C CA 1
ATOM 5994 C C . LYS C 1 96 ? 137.591 25.438 -20.883 1.00 39.36 94 LYS C C 1
ATOM 5995 O O . LYS C 1 96 ? 137.077 25.857 -21.925 1.00 40.52 94 LYS C O 1
ATOM 6001 N N . PRO C 1 97 ? 137.139 24.350 -20.233 1.00 41.52 95 PRO C N 1
ATOM 6002 C CA . PRO C 1 97 ? 137.661 23.775 -18.986 1.00 42.21 95 PRO C CA 1
ATOM 6003 C C . PRO C 1 97 ? 138.939 22.962 -19.205 1.00 42.00 95 PRO C C 1
ATOM 6004 O O . PRO C 1 97 ? 138.986 22.102 -20.091 1.00 40.98 95 PRO C O 1
ATOM 6008 N N . PHE C 1 98 ? 139.964 23.281 -18.415 1.00 36.64 96 PHE C N 1
ATOM 6009 C CA . PHE C 1 98 ? 141.272 22.622 -18.458 1.00 37.81 96 PHE C CA 1
ATOM 6010 C C . PHE C 1 98 ? 141.111 21.104 -18.388 1.00 42.61 96 PHE C C 1
ATOM 6011 O O . PHE C 1 98 ? 141.475 20.399 -19.330 1.00 42.27 96 PHE C O 1
ATOM 6019 N N . THR C 1 99 ? 140.558 20.609 -17.283 1.00 42.23 97 THR C N 1
ATOM 6020 C CA . THR C 1 99 ? 140.260 19.186 -17.136 1.00 42.86 97 THR C CA 1
ATOM 6021 C C . THR C 1 99 ? 138.916 19.017 -16.446 1.00 48.52 97 THR C C 1
ATOM 6022 O O . THR C 1 99 ? 138.374 19.976 -15.884 1.00 46.53 97 THR C O 1
ATOM 6026 N N . SER C 1 100 ? 138.387 17.795 -16.474 1.00 49.76 98 SER C N 1
ATOM 6027 C CA . SER C 1 100 ? 137.135 17.501 -15.787 1.00 51.19 98 SER C CA 1
ATOM 6028 C C . SER C 1 100 ? 137.324 17.443 -14.270 1.00 49.61 98 SER C C 1
ATOM 6029 O O . SER C 1 100 ? 136.407 17.777 -13.525 1.00 51.80 98 SER C O 1
ATOM 6032 N N . THR C 1 101 ? 138.513 17.034 -13.820 1.00 47.38 99 THR C N 1
ATOM 6033 C CA . THR C 1 101 ? 138.837 17.002 -12.382 1.00 45.86 99 THR C CA 1
ATOM 6034 C C . THR C 1 101 ? 140.176 17.669 -12.066 1.00 48.06 99 THR C C 1
ATOM 6035 O O . THR C 1 101 ? 141.039 17.786 -12.934 1.00 47.22 99 THR C O 1
ATOM 6039 N N . THR C 1 102 ? 140.333 18.084 -10.808 1.00 45.74 100 THR C N 1
ATOM 6040 C CA . THR C 1 102 ? 141.560 18.702 -10.293 1.00 49.60 100 THR C CA 1
ATOM 6041 C C . THR C 1 102 ? 142.758 17.744 -10.317 1.00 51.08 100 THR C C 1
ATOM 6042 O O . THR C 1 102 ? 143.879 18.152 -10.642 1.00 49.43 100 THR C O 1
ATOM 6046 N N . LYS C 1 103 ? 142.501 16.477 -9.992 1.00 48.20 101 LYS C N 1
ATOM 6047 C CA . LYS C 1 103 ? 143.514 15.420 -10.001 1.00 51.99 101 LYS C CA 1
ATOM 6048 C C . LYS C 1 103 ? 144.122 15.210 -11.398 1.00 46.86 101 LYS C C 1
ATOM 6049 O O . LYS C 1 103 ? 145.330 15.020 -11.527 1.00 47.29 101 LYS C O 1
ATOM 6055 N N . GLN C 1 104 ? 143.269 15.254 -12.424 1.00 43.17 102 GLN C N 1
ATOM 6056 C CA . GLN C 1 104 ? 143.677 15.179 -13.827 1.00 41.96 102 GLN C CA 1
ATOM 6057 C C . GLN C 1 104 ? 144.547 16.373 -14.226 1.00 45.56 102 GLN C C 1
ATOM 6058 O O . GLN C 1 104 ? 145.529 16.227 -14.961 1.00 44.12 102 GLN C O 1
ATOM 6064 N N . GLY C 1 105 ? 144.165 17.552 -13.741 1.00 40.11 103 GLY C N 1
ATOM 6065 C CA . GLY C 1 105 ? 144.917 18.775 -13.959 1.00 39.48 103 GLY C CA 1
ATOM 6066 C C . GLY C 1 105 ? 146.284 18.743 -13.311 1.00 38.97 103 GLY C C 1
ATOM 6067 O O . GLY C 1 105 ? 147.285 19.093 -13.947 1.00 35.42 103 GLY C O 1
ATOM 6068 N N . GLU C 1 106 ? 146.339 18.302 -12.058 1.00 39.49 104 GLU C N 1
ATOM 6069 C CA . GLU C 1 106 ? 147.625 18.143 -11.361 1.00 41.80 104 GLU C CA 1
ATOM 6070 C C . GLU C 1 106 ? 148.534 17.126 -12.068 1.00 42.27 104 GLU C C 1
ATOM 6071 O O . GLU C 1 106 ? 149.751 17.320 -12.129 1.00 42.09 104 GLU C O 1
ATOM 6077 N N . GLU C 1 107 ? 147.928 16.074 -12.623 1.00 39.46 105 GLU C N 1
ATOM 6078 C CA . GLU C 1 107 ? 148.654 15.061 -13.397 1.00 43.89 105 GLU C CA 1
ATOM 6079 C C . GLU C 1 107 ? 149.302 15.635 -14.667 1.00 44.03 105 GLU C C 1
ATOM 6080 O O . GLU C 1 107 ? 150.471 15.353 -14.959 1.00 44.33 105 GLU C O 1
ATOM 6086 N N . LEU C 1 108 ? 148.538 16.431 -15.413 1.00 42.62 106 LEU C N 1
ATOM 6087 C CA . LEU C 1 108 ? 149.031 17.073 -16.633 1.00 37.87 106 LEU C CA 1
ATOM 6088 C C . LEU C 1 108 ? 150.173 18.042 -16.367 1.00 38.89 106 LEU C C 1
ATOM 6089 O O . LEU C 1 108 ? 151.156 18.067 -17.119 1.00 36.47 106 LEU C O 1
ATOM 6094 N N . ILE C 1 109 ? 150.040 18.826 -15.295 1.00 36.09 107 ILE C N 1
ATOM 6095 C CA . ILE C 1 109 ? 151.047 19.811 -14.890 1.00 33.50 107 ILE C CA 1
ATOM 6096 C C . ILE C 1 109 ? 152.378 19.120 -14.557 1.00 41.26 107 ILE C C 1
ATOM 6097 O O . ILE C 1 109 ? 153.437 19.561 -15.006 1.00 38.80 107 ILE C O 1
ATOM 6102 N N . ALA C 1 110 ? 152.303 18.021 -13.806 1.00 40.96 108 ALA C N 1
ATOM 6103 C CA . ALA C 1 110 ? 153.486 17.217 -13.465 1.00 41.26 108 ALA C CA 1
ATOM 6104 C C . ALA C 1 110 ? 154.134 16.544 -14.688 1.00 39.72 108 ALA C C 1
ATOM 6105 O O . ALA C 1 110 ? 155.357 16.496 -14.783 1.00 42.12 108 ALA C O 1
ATOM 6107 N N . LEU C 1 111 ? 153.314 16.038 -15.613 1.00 38.69 109 LEU C N 1
ATOM 6108 C CA . LEU C 1 111 ? 153.815 15.461 -16.862 1.00 38.13 109 LEU C CA 1
ATOM 6109 C C . LEU C 1 111 ? 154.562 16.499 -17.707 1.00 43.37 109 LEU C C 1
ATOM 6110 O O . LEU C 1 111 ? 155.689 16.249 -18.141 1.00 38.67 109 LEU C O 1
ATOM 6115 N N . ALA C 1 112 ? 153.949 17.668 -17.917 1.00 37.54 110 ALA C N 1
ATOM 6116 C CA . ALA C 1 112 ? 154.607 18.753 -18.640 1.00 37.58 110 ALA C CA 1
ATOM 6117 C C . ALA C 1 112 ? 155.905 19.208 -17.966 1.00 38.74 110 ALA C C 1
ATOM 6118 O O . ALA C 1 112 ? 156.883 19.524 -18.647 1.00 38.14 110 ALA C O 1
ATOM 6120 N N . LYS C 1 113 ? 155.912 19.243 -16.637 1.00 39.89 111 LYS C N 1
ATOM 6121 C CA . LYS C 1 113 ? 157.109 19.638 -15.882 1.00 42.02 111 LYS C CA 1
ATOM 6122 C C . LYS C 1 113 ? 158.235 18.601 -16.041 1.00 45.96 111 LYS C C 1
ATOM 6123 O O . LYS C 1 113 ? 159.407 18.958 -16.214 1.00 46.81 111 LYS C O 1
ATOM 6129 N N . LYS C 1 114 ? 157.863 17.326 -15.993 1.00 46.98 112 LYS C N 1
ATOM 6130 C CA . LYS C 1 114 ? 158.814 16.230 -16.139 1.00 52.20 112 LYS C CA 1
ATOM 6131 C C . LYS C 1 114 ? 159.499 16.283 -17.502 1.00 49.31 112 LYS C C 1
ATOM 6132 O O . LYS C 1 114 ? 160.724 16.164 -17.594 1.00 45.14 112 LYS C O 1
ATOM 6138 N N . LYS C 1 115 ? 158.704 16.497 -18.548 1.00 43.62 113 LYS C N 1
ATOM 6139 C CA . LYS C 1 115 ? 159.219 16.529 -19.917 1.00 44.34 113 LYS C CA 1
ATOM 6140 C C . LYS C 1 115 ? 159.808 17.868 -20.354 1.00 43.72 113 LYS C C 1
ATOM 6141 O O . LYS C 1 115 ? 160.303 17.978 -21.477 1.00 44.24 113 LYS C O 1
ATOM 6147 N N . GLY C 1 116 ? 159.762 18.874 -19.479 1.00 38.60 114 GLY C N 1
ATOM 6148 C CA . GLY C 1 116 ? 160.226 20.230 -19.808 1.00 37.51 114 GLY C CA 1
ATOM 6149 C C . GLY C 1 116 ? 159.404 20.918 -20.889 1.00 41.27 114 GLY C C 1
ATOM 6150 O O . GLY C 1 116 ? 159.939 21.669 -21.711 1.00 41.59 114 GLY C O 1
ATOM 6151 N N . LEU C 1 117 ? 158.098 20.647 -20.893 1.00 39.61 115 LEU C N 1
ATOM 6152 C CA . LEU C 1 117 ? 157.184 21.200 -21.887 1.00 33.31 115 LEU C CA 1
ATOM 6153 C C . LEU C 1 117 ? 156.281 22.266 -21.260 1.00 36.12 115 LEU C C 1
ATOM 6154 O O . LEU C 1 117 ? 155.940 22.176 -20.078 1.00 35.32 115 LEU C O 1
ATOM 6159 N N . MET C 1 118 ? 155.919 23.274 -22.055 1.00 34.35 116 MET C N 1
ATOM 6160 C CA . MET C 1 118 ? 154.982 24.327 -21.629 1.00 34.32 116 MET C CA 1
ATOM 6161 C C . MET C 1 118 ? 153.553 23.778 -21.568 1.00 34.58 116 MET C C 1
ATOM 6162 O O . MET C 1 118 ? 153.095 23.111 -22.499 1.00 32.01 116 MET C O 1
ATOM 6167 N N . LEU C 1 119 ? 152.867 24.034 -20.456 1.00 33.46 117 LEU C N 1
ATOM 6168 C CA . LEU C 1 119 ? 151.424 23.776 -20.366 1.00 32.33 117 LEU C CA 1
ATOM 6169 C C . LEU C 1 119 ? 150.707 25.042 -19.893 1.00 33.40 117 LEU C C 1
ATOM 6170 O O . LEU C 1 119 ? 150.836 25.443 -18.735 1.00 33.79 117 LEU C O 1
ATOM 6175 N N . SER C 1 120 ? 149.969 25.651 -20.819 1.00 34.05 118 SER C N 1
ATOM 6176 C CA . SER C 1 120 ? 149.259 26.910 -20.605 1.00 32.65 118 SER C CA 1
ATOM 6177 C C . SER C 1 120 ? 147.749 26.695 -20.633 1.00 32.58 118 SER C C 1
ATOM 6178 O O . SER C 1 120 ? 147.254 25.836 -21.368 1.00 28.91 118 SER C O 1
ATOM 6181 N N . VAL C 1 121 ? 147.019 27.467 -19.819 1.00 32.91 119 VAL C N 1
ATOM 6182 C CA . VAL C 1 121 ? 145.567 27.538 -19.948 1.00 29.86 119 VAL C CA 1
ATOM 6183 C C . VAL C 1 121 ? 145.164 28.925 -20.444 1.00 29.55 119 VAL C C 1
ATOM 6184 O O . VAL C 1 121 ? 145.608 29.935 -19.900 1.00 35.20 119 VAL C O 1
ATOM 6188 N N . TYR C 1 122 ? 144.356 28.953 -21.501 1.00 30.80 120 TYR C N 1
ATOM 6189 C CA . TYR C 1 122 ? 143.905 30.195 -22.137 1.00 28.66 120 TYR C CA 1
ATOM 6190 C C . TYR C 1 122 ? 142.960 30.994 -21.233 1.00 30.89 120 TYR C C 1
ATOM 6191 O O . TYR C 1 122 ? 141.814 30.600 -21.013 1.00 34.26 120 TYR C O 1
ATOM 6200 N N . GLN C 1 123 ? 143.452 32.113 -20.715 1.00 32.06 121 GLN C N 1
ATOM 6201 C CA . GLN C 1 123 ? 142.634 33.038 -19.926 1.00 33.64 121 GLN C CA 1
ATOM 6202 C C . GLN C 1 123 ? 142.814 34.432 -20.506 1.00 31.26 121 GLN C C 1
ATOM 6203 O O . GLN C 1 123 ? 143.668 35.202 -20.065 1.00 32.08 121 GLN C O 1
ATOM 6209 N N . ASN C 1 124 ? 141.999 34.762 -21.505 1.00 28.16 122 ASN C N 1
ATOM 6210 C CA . ASN C 1 124 ? 142.228 35.959 -22.301 1.00 28.55 122 ASN C CA 1
ATOM 6211 C C . ASN C 1 124 ? 141.821 37.297 -21.699 1.00 30.84 122 ASN C C 1
ATOM 6212 O O . ASN C 1 124 ? 142.267 38.346 -22.176 1.00 25.79 122 ASN C O 1
ATOM 6217 N N . ARG C 1 125 ? 140.989 37.271 -20.659 1.00 29.98 123 ARG C N 1
ATOM 6218 C CA . ARG C 1 125 ? 140.491 38.520 -20.089 1.00 29.54 123 ARG C CA 1
ATOM 6219 C C . ARG C 1 125 ? 141.526 39.257 -19.255 1.00 26.08 123 ARG C C 1
ATOM 6220 O O . ARG C 1 125 ? 141.293 40.382 -18.808 1.00 27.16 123 ARG C O 1
ATOM 6228 N N . ARG C 1 126 ? 142.703 38.648 -19.116 1.00 25.74 124 ARG C N 1
ATOM 6229 C CA . ARG C 1 126 ? 143.876 39.359 -18.626 1.00 27.48 124 ARG C CA 1
ATOM 6230 C C . ARG C 1 126 ? 144.324 40.431 -19.627 1.00 25.10 124 ARG C C 1
ATOM 6231 O O . ARG C 1 126 ? 145.049 41.356 -19.272 1.00 25.88 124 ARG C O 1
ATOM 6239 N N . TRP C 1 127 ? 143.861 40.314 -20.870 1.00 24.64 125 TRP C N 1
ATOM 6240 C CA . TRP C 1 127 ? 144.188 41.312 -21.896 1.00 26.46 125 TRP C CA 1
ATOM 6241 C C . TRP C 1 127 ? 142.964 42.095 -22.374 1.00 29.37 125 TRP C C 1
ATOM 6242 O O . TRP C 1 127 ? 142.977 42.670 -23.456 1.00 29.02 125 TRP C O 1
ATOM 6253 N N . ASP C 1 128 ? 141.900 42.116 -21.567 1.00 30.92 126 ASP C N 1
ATOM 6254 C CA . ASP C 1 128 ? 140.790 43.048 -21.811 1.00 29.91 126 ASP C CA 1
ATOM 6255 C C . ASP C 1 128 ? 141.322 44.458 -21.618 1.00 22.79 126 ASP C C 1
ATOM 6256 O O . ASP C 1 128 ? 142.180 44.668 -20.763 1.00 28.68 126 ASP C O 1
ATOM 6261 N N . ALA C 1 129 ? 140.819 45.411 -22.410 1.00 26.94 127 ALA C N 1
ATOM 6262 C CA . ALA C 1 129 ? 141.194 46.829 -22.279 1.00 24.28 127 ALA C CA 1
ATOM 6263 C C . ALA C 1 129 ? 141.027 47.364 -20.859 1.00 28.32 127 ALA C C 1
ATOM 6264 O O . ALA C 1 129 ? 141.918 48.035 -20.341 1.00 26.63 127 ALA C O 1
ATOM 6266 N N . ASP C 1 130 ? 139.894 47.048 -20.232 1.00 29.33 128 ASP C N 1
ATOM 6267 C CA . ASP C 1 130 ? 139.595 47.544 -18.886 1.00 26.28 128 ASP C CA 1
ATOM 6268 C C . ASP C 1 130 ? 140.584 47.068 -17.836 1.00 22.98 128 ASP C C 1
ATOM 6269 O O . ASP C 1 130 ? 141.109 47.876 -17.090 1.00 23.71 128 ASP C O 1
ATOM 6274 N N . PHE C 1 131 ? 140.856 45.760 -17.814 1.00 24.15 129 PHE C N 1
ATOM 6275 C CA . PHE C 1 131 ? 141.815 45.174 -16.851 1.00 27.06 129 PHE C CA 1
ATOM 6276 C C . PHE C 1 131 ? 143.260 45.632 -17.062 1.00 23.56 129 PHE C C 1
ATOM 6277 O O . PHE C 1 131 ? 143.985 45.941 -16.095 1.00 23.94 129 PHE C O 1
ATOM 6285 N N . LEU C 1 132 ? 143.694 45.676 -18.324 1.00 26.33 130 LEU C N 1
ATOM 6286 C CA . LEU C 1 132 ? 145.004 46.253 -18.656 1.00 24.86 130 LEU C CA 1
ATOM 6287 C C . LEU C 1 132 ? 145.123 47.700 -18.190 1.00 25.38 130 LEU C C 1
ATOM 6288 O O . LEU C 1 132 ? 146.179 48.127 -17.737 1.00 25.41 130 LEU C O 1
ATOM 6293 N N . THR C 1 133 ? 144.032 48.454 -18.302 1.00 27.59 131 THR C N 1
ATOM 6294 C CA . THR C 1 133 ? 144.028 49.824 -17.833 1.00 25.19 131 THR C CA 1
ATOM 6295 C C . THR C 1 133 ? 144.098 49.866 -16.314 1.00 26.34 131 THR C C 1
ATOM 6296 O O . THR C 1 133 ? 144.849 50.659 -15.759 1.00 25.80 131 THR C O 1
ATOM 6300 N N . VAL C 1 134 ? 143.344 48.990 -15.648 1.00 26.45 132 VAL C N 1
ATOM 6301 C CA . VAL C 1 134 ? 143.446 48.852 -14.179 1.00 28.73 132 VAL C CA 1
ATOM 6302 C C . VAL C 1 134 ? 144.899 48.583 -13.749 1.00 29.77 132 VAL C C 1
ATOM 6303 O O . VAL C 1 134 ? 145.414 49.274 -12.884 1.00 24.50 132 VAL C O 1
ATOM 6307 N N . ARG C 1 135 ? 145.569 47.622 -14.387 1.00 31.68 133 ARG C N 1
ATOM 6308 C CA . ARG C 1 135 ? 146.988 47.349 -14.074 1.00 29.91 133 ARG C CA 1
ATOM 6309 C C . ARG C 1 135 ? 147.859 48.613 -14.210 1.00 27.68 133 ARG C C 1
ATOM 6310 O O . ARG C 1 135 ? 148.703 48.889 -13.348 1.00 31.72 133 ARG C O 1
ATOM 6318 N N . ASP C 1 136 ? 147.618 49.383 -15.277 1.00 28.62 134 ASP C N 1
ATOM 6319 C CA . ASP C 1 136 ? 148.301 50.649 -15.544 1.00 30.68 134 ASP C CA 1
ATOM 6320 C C . ASP C 1 136 ? 148.110 51.697 -14.443 1.00 33.82 134 ASP C C 1
ATOM 6321 O O . ASP C 1 136 ? 149.084 52.305 -13.992 1.00 30.70 134 ASP C O 1
ATOM 6326 N N . ILE C 1 137 ? 146.859 51.888 -14.012 1.00 32.98 135 ILE C N 1
ATOM 6327 C CA . ILE C 1 137 ? 146.502 52.829 -12.935 1.00 27.97 135 ILE C CA 1
ATOM 6328 C C . ILE C 1 137 ? 147.210 52.448 -11.632 1.00 23.74 135 ILE C C 1
ATOM 6329 O O . ILE C 1 137 ? 147.746 53.303 -10.932 1.00 28.36 135 ILE C O 1
ATOM 6334 N N . LEU C 1 138 ? 147.226 51.156 -11.333 1.00 28.70 136 LEU C N 1
ATOM 6335 C CA . LEU C 1 138 ? 147.891 50.655 -10.130 1.00 28.08 136 LEU C CA 1
ATOM 6336 C C . LEU C 1 138 ? 149.418 50.771 -10.217 1.00 33.19 136 LEU C C 1
ATOM 6337 O O . LEU C 1 138 ? 150.071 51.183 -9.246 1.00 29.06 136 LEU C O 1
ATOM 6342 N N . ALA C 1 139 ? 149.973 50.414 -11.375 1.00 31.89 137 ALA C N 1
ATOM 6343 C CA . ALA C 1 139 ? 151.413 50.572 -11.660 1.00 35.92 137 ALA C CA 1
ATOM 6344 C C . ALA C 1 139 ? 151.886 52.013 -11.430 1.00 35.53 137 ALA C C 1
ATOM 6345 O O . ALA C 1 139 ? 152.960 52.247 -10.874 1.00 35.95 137 ALA C O 1
ATOM 6347 N N . LYS C 1 140 ? 151.050 52.967 -11.834 1.00 32.25 138 LYS C N 1
ATOM 6348 C CA . LYS C 1 140 ? 151.357 54.392 -11.748 1.00 32.88 138 LYS C CA 1
ATOM 6349 C C . LYS C 1 140 ? 150.990 55.025 -10.398 1.00 36.18 138 LYS C C 1
ATOM 6350 O O . LYS C 1 140 ? 151.201 56.231 -10.205 1.00 36.63 138 LYS C O 1
ATOM 6356 N N . SER C 1 141 ? 150.437 54.217 -9.484 1.00 32.71 139 SER C N 1
ATOM 6357 C CA . SER C 1 141 ? 149.973 54.669 -8.151 1.00 32.29 139 SER C CA 1
ATOM 6358 C C . SER C 1 141 ? 149.051 55.890 -8.182 1.00 25.52 139 SER C C 1
ATOM 6359 O O . SER C 1 141 ? 149.110 56.742 -7.301 1.00 31.07 139 SER C O 1
ATOM 6362 N N . LEU C 1 142 ? 148.195 55.962 -9.198 1.00 30.18 140 LEU C N 1
ATOM 6363 C CA . LEU C 1 142 ? 147.364 57.143 -9.435 1.00 30.99 140 LEU C CA 1
ATOM 6364 C C . LEU C 1 142 ? 146.298 57.371 -8.358 1.00 30.90 140 LEU C C 1
ATOM 6365 O O . LEU C 1 142 ? 145.875 58.508 -8.152 1.00 31.25 140 LEU C O 1
ATOM 6370 N N . LEU C 1 143 ? 145.890 56.291 -7.684 1.00 29.68 141 LEU C N 1
ATOM 6371 C CA . LEU C 1 143 ? 144.863 56.343 -6.621 1.00 28.53 141 LEU C CA 1
ATOM 6372 C C . LEU C 1 143 ? 145.476 56.518 -5.246 1.00 33.59 141 LEU C C 1
ATOM 6373 O O . LEU C 1 143 ? 144.755 56.592 -4.256 1.00 32.04 141 LEU C O 1
ATOM 6378 N N . GLY C 1 144 ? 146.808 56.598 -5.185 1.00 28.53 142 GLY C N 1
ATOM 6379 C CA . GLY C 1 144 ? 147.515 56.582 -3.908 1.00 32.42 142 GLY C CA 1
ATOM 6380 C C . GLY C 1 144 ? 147.642 55.135 -3.482 1.00 31.57 142 GLY C C 1
ATOM 6381 O O . GLY C 1 144 ? 147.935 54.276 -4.303 1.00 33.98 142 GLY C O 1
ATOM 6382 N N . ARG C 1 145 ? 147.426 54.857 -2.200 1.00 34.27 143 ARG C N 1
ATOM 6383 C CA . ARG C 1 145 ? 147.386 53.471 -1.715 1.00 32.03 143 ARG C CA 1
ATOM 6384 C C . ARG C 1 145 ? 145.987 52.902 -1.982 1.00 32.38 143 ARG C C 1
ATOM 6385 O O . ARG C 1 145 ? 145.003 53.483 -1.532 1.00 29.12 143 ARG C O 1
ATOM 6393 N N . LEU C 1 146 ? 145.897 51.789 -2.710 1.00 31.30 144 LEU C N 1
ATOM 6394 C CA . LEU C 1 146 ? 144.595 51.169 -3.001 1.00 33.11 144 LEU C CA 1
ATOM 6395 C C . LEU C 1 146 ? 143.999 50.551 -1.743 1.00 37.63 144 LEU C C 1
ATOM 6396 O O . LEU C 1 146 ? 144.704 49.873 -0.970 1.00 30.50 144 LEU C O 1
ATOM 6401 N N . VAL C 1 147 ? 142.703 50.795 -1.532 1.00 30.09 145 VAL C N 1
ATOM 6402 C CA . VAL C 1 147 ? 141.996 50.212 -0.385 1.00 29.83 145 VAL C CA 1
ATOM 6403 C C . VAL C 1 147 ? 140.837 49.299 -0.771 1.00 25.27 145 VAL C C 1
ATOM 6404 O O . VAL C 1 147 ? 140.442 48.436 0.017 1.00 28.11 145 VAL C O 1
ATOM 6408 N N . GLU C 1 148 ? 140.296 49.464 -1.980 1.00 27.33 146 GLU C N 1
ATOM 6409 C CA . GLU C 1 148 ? 139.141 48.673 -2.386 1.00 27.77 146 GLU C CA 1
ATOM 6410 C C . GLU C 1 148 ? 139.123 48.398 -3.882 1.00 22.43 146 GLU C C 1
ATOM 6411 O O . GLU C 1 148 ? 139.439 49.274 -4.673 1.00 21.93 146 GLU C O 1
ATOM 6417 N N . TYR C 1 149 ? 138.731 47.177 -4.240 1.00 20.48 147 TYR C N 1
ATOM 6418 C CA . TYR C 1 149 ? 138.692 46.717 -5.619 1.00 23.62 147 TYR C CA 1
ATOM 6419 C C . TYR C 1 149 ? 137.370 46.006 -5.810 1.00 24.43 147 TYR C C 1
ATOM 6420 O O . TYR C 1 149 ? 137.087 45.003 -5.138 1.00 26.99 147 TYR C O 1
ATOM 6429 N N . GLU C 1 150 ? 136.570 46.527 -6.729 1.00 25.40 148 GLU C N 1
ATOM 6430 C CA . GLU C 1 150 ? 135.293 45.922 -7.089 1.00 23.38 148 GLU C CA 1
ATOM 6431 C C . GLU C 1 150 ? 135.293 45.609 -8.557 1.00 22.46 148 GLU C C 1
ATOM 6432 O O . GLU C 1 150 ? 135.630 46.465 -9.381 1.00 21.74 148 GLU C O 1
ATOM 6438 N N . SER C 1 151 ? 134.892 44.395 -8.894 1.00 21.99 149 SER C N 1
ATOM 6439 C CA . SER C 1 151 ? 134.898 43.967 -10.282 1.00 24.57 149 SER C CA 1
ATOM 6440 C C . SER C 1 151 ? 133.591 43.220 -10.538 1.00 24.62 149 SER C C 1
ATOM 6441 O O . SER C 1 151 ? 133.280 42.251 -9.855 1.00 25.41 149 SER C O 1
ATOM 6444 N N . THR C 1 152 ? 132.822 43.677 -11.522 1.00 25.70 150 THR C N 1
ATOM 6445 C CA . THR C 1 152 ? 131.483 43.166 -11.756 1.00 25.42 150 THR C CA 1
ATOM 6446 C C . THR C 1 152 ? 131.177 42.973 -13.231 1.00 26.39 150 THR C C 1
ATOM 6447 O O . THR C 1 152 ? 131.477 43.856 -14.027 1.00 24.97 150 THR C O 1
ATOM 6451 N N . PHE C 1 153 ? 130.580 41.833 -13.589 1.00 24.18 151 PHE C N 1
ATOM 6452 C CA . PHE C 1 153 ? 129.935 41.687 -14.898 1.00 26.30 151 PHE C CA 1
ATOM 6453 C C . PHE C 1 153 ? 128.416 41.842 -14.808 1.00 30.27 151 PHE C C 1
ATOM 6454 O O . PHE C 1 153 ? 127.693 40.923 -14.406 1.00 29.61 151 PHE C O 1
ATOM 6462 N N . ALA C 1 154 ? 127.940 43.013 -15.214 1.00 28.85 152 ALA C N 1
ATOM 6463 C CA . ALA C 1 154 ? 126.532 43.340 -15.193 1.00 26.50 152 ALA C CA 1
ATOM 6464 C C . ALA C 1 154 ? 125.878 42.938 -16.506 1.00 31.76 152 ALA C C 1
ATOM 6465 O O . ALA C 1 154 ? 126.317 43.341 -17.589 1.00 33.00 152 ALA C O 1
ATOM 6467 N N . ARG C 1 155 ? 124.835 42.129 -16.418 1.00 28.10 153 ARG C N 1
ATOM 6468 C CA . ARG C 1 155 ? 124.099 41.732 -17.613 1.00 32.69 153 ARG C CA 1
ATOM 6469 C C . ARG C 1 155 ? 122.605 41.861 -17.352 1.00 32.35 153 ARG C C 1
ATOM 6470 O O . ARG C 1 155 ? 122.180 41.968 -16.211 1.00 30.33 153 ARG C O 1
ATOM 6478 N N . TYR C 1 156 ? 121.812 41.857 -18.415 1.00 30.73 154 TYR C N 1
ATOM 6479 C CA . TYR C 1 156 ? 120.375 41.868 -18.271 1.00 32.03 154 TYR C CA 1
ATOM 6480 C C . TYR C 1 156 ? 119.736 40.960 -19.310 1.00 36.93 154 TYR C C 1
ATOM 6481 O O . TYR C 1 156 ? 119.627 41.328 -20.477 1.00 33.21 154 TYR C O 1
ATOM 6490 N N . ARG C 1 157 ? 119.282 39.824 -18.839 1.00 41.39 155 ARG C N 1
ATOM 6491 C CA . ARG C 1 157 ? 118.573 38.876 -19.632 1.00 52.79 155 ARG C CA 1
ATOM 6492 C C . ARG C 1 157 ? 117.501 38.200 -18.787 1.00 49.92 155 ARG C C 1
ATOM 6493 O O . ARG C 1 157 ? 117.772 37.271 -18.078 1.00 46.56 155 ARG C O 1
ATOM 6501 N N . ASN C 1 158 ? 116.281 38.697 -18.875 1.00 50.50 156 ASN C N 1
ATOM 6502 C CA . ASN C 1 158 ? 115.195 38.210 -18.049 1.00 56.50 156 ASN C CA 1
ATOM 6503 C C . ASN C 1 158 ? 114.434 37.146 -18.765 1.00 59.81 156 ASN C C 1
ATOM 6504 O O . ASN C 1 158 ? 113.276 37.280 -19.004 1.00 62.34 156 ASN C O 1
ATOM 6509 N N . PHE C 1 159 ? 115.134 36.107 -19.151 1.00 67.98 157 PHE C N 1
ATOM 6510 C CA . PHE C 1 159 ? 114.543 34.872 -19.603 1.00 73.92 157 PHE C CA 1
ATOM 6511 C C . PHE C 1 159 ? 115.674 33.886 -19.680 1.00 74.92 157 PHE C C 1
ATOM 6512 O O . PHE C 1 159 ? 116.803 34.260 -19.564 1.00 75.01 157 PHE C O 1
ATOM 6520 N N . ILE C 1 160 ? 115.357 32.626 -19.886 1.00 77.97 158 ILE C N 1
ATOM 6521 C CA . ILE C 1 160 ? 116.355 31.588 -19.868 1.00 79.64 158 ILE C CA 1
ATOM 6522 C C . ILE C 1 160 ? 116.715 31.266 -21.294 1.00 81.00 158 ILE C C 1
ATOM 6523 O O . ILE C 1 160 ? 115.958 30.593 -21.965 1.00 82.95 158 ILE C O 1
ATOM 6528 N N . GLY C 1 173 ? 128.100 25.003 -15.160 1.00 60.09 171 GLY C N 1
ATOM 6529 C CA . GLY C 1 173 ? 126.992 25.599 -15.901 1.00 58.71 171 GLY C CA 1
ATOM 6530 C C . GLY C 1 173 ? 126.628 26.996 -15.420 1.00 55.23 171 GLY C C 1
ATOM 6531 O O . GLY C 1 173 ? 126.141 27.824 -16.199 1.00 57.11 171 GLY C O 1
ATOM 6532 N N . GLY C 1 174 ? 126.872 27.267 -14.141 1.00 48.60 172 GLY C N 1
ATOM 6533 C CA . GLY C 1 174 ? 126.444 28.529 -13.536 1.00 45.17 172 GLY C CA 1
ATOM 6534 C C . GLY C 1 174 ? 127.258 29.758 -13.908 1.00 43.18 172 GLY C C 1
ATOM 6535 O O . GLY C 1 174 ? 128.274 29.662 -14.604 1.00 40.54 172 GLY C O 1
ATOM 6536 N N . LEU C 1 175 ? 126.807 30.915 -13.430 1.00 32.66 173 LEU C N 1
ATOM 6537 C CA . LEU C 1 175 ? 127.495 32.186 -13.660 1.00 33.30 173 LEU C CA 1
ATOM 6538 C C . LEU C 1 175 ? 128.827 32.257 -12.920 1.00 31.53 173 LEU C C 1
ATOM 6539 O O . LEU C 1 175 ? 129.773 32.863 -13.409 1.00 31.98 173 LEU C O 1
ATOM 6544 N N . THR C 1 176 ? 128.873 31.661 -11.731 1.00 25.97 174 THR C N 1
ATOM 6545 C CA . THR C 1 176 ? 130.087 31.635 -10.893 1.00 31.01 174 THR C CA 1
ATOM 6546 C C . THR C 1 176 ? 131.243 30.900 -11.575 1.00 33.69 174 THR C C 1
ATOM 6547 O O . THR C 1 176 ? 132.410 31.287 -11.425 1.00 31.85 174 THR C O 1
ATOM 6551 N N . TYR C 1 177 ? 130.918 29.854 -12.325 1.00 33.44 175 TYR C N 1
ATOM 6552 C CA . TYR C 1 177 ? 131.908 29.195 -13.184 1.00 40.15 175 TYR C CA 1
ATOM 6553 C C . TYR C 1 177 ? 132.188 30.011 -14.441 1.00 38.57 175 TYR C C 1
ATOM 6554 O O . TYR C 1 177 ? 133.334 30.355 -14.696 1.00 39.51 175 TYR C O 1
ATOM 6563 N N . ASN C 1 178 ? 131.140 30.339 -15.203 1.00 37.65 176 ASN C N 1
ATOM 6564 C CA A ASN C 1 178 ? 131.311 30.976 -16.505 0.50 35.90 176 ASN C CA 1
ATOM 6565 C CA B ASN C 1 178 ? 131.281 30.991 -16.510 0.50 36.48 176 ASN C CA 1
ATOM 6566 C C . ASN C 1 178 ? 131.966 32.360 -16.476 1.00 37.18 176 ASN C C 1
ATOM 6567 O O . ASN C 1 178 ? 132.907 32.606 -17.224 1.00 34.21 176 ASN C O 1
ATOM 6576 N N . LEU C 1 179 ? 131.480 33.254 -15.615 1.00 31.45 177 LEU C N 1
ATOM 6577 C CA . LEU C 1 179 ? 132.033 34.605 -15.546 1.00 28.47 177 LEU C CA 1
ATOM 6578 C C . LEU C 1 179 ? 132.916 34.807 -14.339 1.00 31.14 177 LEU C C 1
ATOM 6579 O O . LEU C 1 179 ? 133.856 35.592 -14.381 1.00 27.32 177 LEU C O 1
ATOM 6584 N N . GLY C 1 180 ? 132.598 34.112 -13.256 1.00 28.87 178 GLY C N 1
ATOM 6585 C CA . GLY C 1 180 ? 133.387 34.214 -12.040 1.00 27.24 178 GLY C CA 1
ATOM 6586 C C . GLY C 1 180 ? 134.824 33.774 -12.215 1.00 29.23 178 GLY C C 1
ATOM 6587 O O . GLY C 1 180 ? 135.717 34.383 -11.624 1.00 29.47 178 GLY C O 1
ATOM 6588 N N . SER C 1 181 ? 135.050 32.729 -13.020 1.00 25.68 179 SER C N 1
ATOM 6589 C CA . SER C 1 181 ? 136.412 32.288 -13.349 1.00 29.54 179 SER C CA 1
ATOM 6590 C C . SER C 1 181 ? 137.264 33.455 -13.849 1.00 31.75 179 SER C C 1
ATOM 6591 O O . SER C 1 181 ? 138.356 33.671 -13.339 1.00 25.32 179 SER C O 1
ATOM 6594 N N . HIS C 1 182 ? 136.740 34.239 -14.792 1.00 27.55 180 HIS C N 1
ATOM 6595 C CA . HIS C 1 182 ? 137.480 35.394 -15.318 1.00 24.34 180 HIS C CA 1
ATOM 6596 C C . HIS C 1 182 ? 137.807 36.440 -14.251 1.00 29.70 180 HIS C C 1
ATOM 6597 O O . HIS C 1 182 ? 138.914 36.972 -14.223 1.00 27.47 180 HIS C O 1
ATOM 6604 N N . LEU C 1 183 ? 136.845 36.734 -13.377 1.00 28.76 181 LEU C N 1
ATOM 6605 C CA . LEU C 1 183 ? 137.010 37.791 -12.373 1.00 25.36 181 LEU C CA 1
ATOM 6606 C C . LEU C 1 183 ? 137.955 37.372 -11.269 1.00 22.68 181 LEU C C 1
ATOM 6607 O O . LEU C 1 183 ? 138.733 38.186 -10.778 1.00 27.77 181 LEU C O 1
ATOM 6612 N N . ILE C 1 184 ? 137.815 36.125 -10.829 1.00 24.81 182 ILE C N 1
ATOM 6613 C CA . ILE C 1 184 ? 138.693 35.553 -9.818 1.00 26.01 182 ILE C CA 1
ATOM 6614 C C . ILE C 1 184 ? 140.139 35.484 -10.329 1.00 28.31 182 ILE C C 1
ATOM 6615 O O . ILE C 1 184 ? 141.061 35.889 -9.624 1.00 26.26 182 ILE C O 1
ATOM 6620 N N . ASP C 1 185 ? 140.324 34.984 -11.554 1.00 25.02 183 ASP C N 1
ATOM 6621 C CA . ASP C 1 185 ? 141.665 34.969 -12.170 1.00 30.27 183 ASP C CA 1
ATOM 6622 C C . ASP C 1 185 ? 142.363 36.329 -12.127 1.00 28.77 183 ASP C C 1
ATOM 6623 O O . ASP C 1 185 ? 143.499 36.441 -11.651 1.00 27.54 183 ASP C O 1
ATOM 6628 N N . GLN C 1 186 ? 141.649 37.361 -12.570 1.00 26.68 184 GLN C N 1
ATOM 6629 C CA . GLN C 1 186 ? 142.130 38.736 -12.505 1.00 27.24 184 GLN C CA 1
ATOM 6630 C C . GLN C 1 186 ? 142.476 39.165 -11.092 1.00 30.19 184 GLN C C 1
ATOM 6631 O O . GLN C 1 186 ? 143.525 39.777 -10.885 1.00 27.77 184 GLN C O 1
ATOM 6637 N N . ALA C 1 187 ? 141.616 38.842 -10.114 1.00 29.73 185 ALA C N 1
ATOM 6638 C CA . ALA C 1 187 ? 141.866 39.286 -8.733 1.00 26.53 185 ALA C CA 1
ATOM 6639 C C . ALA C 1 187 ? 143.101 38.629 -8.139 1.00 26.91 185 ALA C C 1
ATOM 6640 O O . ALA C 1 187 ? 143.887 39.292 -7.454 1.00 28.02 185 ALA C O 1
ATOM 6642 N N . ILE C 1 188 ? 143.261 37.336 -8.413 1.00 25.55 186 ILE C N 1
ATOM 6643 C CA . ILE C 1 188 ? 144.457 36.576 -7.971 1.00 29.29 186 ILE C CA 1
ATOM 6644 C C . ILE C 1 188 ? 145.739 37.122 -8.604 1.00 28.76 186 ILE C C 1
ATOM 6645 O O . ILE C 1 188 ? 146.761 37.270 -7.924 1.00 25.62 186 ILE C O 1
ATOM 6650 N N . GLN C 1 189 ? 145.682 37.453 -9.895 1.00 29.05 187 GLN C N 1
ATOM 6651 C CA . GLN C 1 189 ? 146.838 38.074 -10.561 1.00 29.56 187 GLN C CA 1
ATOM 6652 C C . GLN C 1 189 ? 147.289 39.367 -9.879 1.00 33.14 187 GLN C C 1
ATOM 6653 O O . GLN C 1 189 ? 148.491 39.599 -9.691 1.00 31.01 187 GLN C O 1
ATOM 6659 N N . LEU C 1 190 ? 146.335 40.200 -9.475 1.00 28.57 188 LEU C N 1
ATOM 6660 C CA . LEU C 1 190 ? 146.699 41.462 -8.842 1.00 27.31 188 LEU C CA 1
ATOM 6661 C C . LEU C 1 190 ? 147.083 41.356 -7.375 1.00 28.11 188 LEU C C 1
ATOM 6662 O O . LEU C 1 190 ? 147.969 42.074 -6.935 1.00 32.90 188 LEU C O 1
ATOM 6667 N N . PHE C 1 191 ? 146.422 40.474 -6.621 1.00 28.62 189 PHE C N 1
ATOM 6668 C CA . PHE C 1 191 ? 146.458 40.571 -5.153 1.00 31.90 189 PHE C CA 1
ATOM 6669 C C . PHE C 1 191 ? 146.843 39.289 -4.442 1.00 28.50 189 PHE C C 1
ATOM 6670 O O . PHE C 1 191 ? 147.049 39.305 -3.239 1.00 31.00 189 PHE C O 1
ATOM 6678 N N . GLY C 1 192 ? 146.907 38.184 -5.178 1.00 30.21 190 GLY C N 1
ATOM 6679 C CA . GLY C 1 192 ? 147.261 36.887 -4.584 1.00 33.97 190 GLY C CA 1
ATOM 6680 C C . GLY C 1 192 ? 146.062 36.103 -4.082 1.00 35.84 190 GLY C C 1
ATOM 6681 O O . GLY C 1 192 ? 144.912 36.540 -4.208 1.00 36.19 190 GLY C O 1
ATOM 6682 N N . MET C 1 193 ? 146.329 34.931 -3.519 1.00 30.27 191 MET C N 1
ATOM 6683 C CA . MET C 1 193 ? 145.288 34.086 -2.950 1.00 30.85 191 MET C CA 1
ATOM 6684 C C . MET C 1 193 ? 144.798 34.604 -1.589 1.00 31.70 191 MET C C 1
ATOM 6685 O O . MET C 1 193 ? 145.604 35.047 -0.760 1.00 30.76 191 MET C O 1
ATOM 6690 N N . PRO C 1 194 ? 143.469 34.565 -1.363 1.00 31.64 192 PRO C N 1
ATOM 6691 C CA . PRO C 1 194 ? 142.909 35.037 -0.095 1.00 34.43 192 PRO C CA 1
ATOM 6692 C C . PRO C 1 194 ? 143.060 34.023 1.055 1.00 32.25 192 PRO C C 1
ATOM 6693 O O . PRO C 1 194 ? 143.203 32.821 0.819 1.00 33.33 192 PRO C O 1
ATOM 6697 N N . GLU C 1 195 ? 143.009 34.503 2.288 1.00 33.11 193 GLU C N 1
ATOM 6698 C CA . GLU C 1 195 ? 142.919 33.601 3.439 1.00 33.81 193 GLU C CA 1
ATOM 6699 C C . GLU C 1 195 ? 141.562 32.915 3.533 1.00 33.20 193 GLU C C 1
ATOM 6700 O O . GLU C 1 195 ? 141.472 31.753 3.943 1.00 32.77 193 GLU C O 1
ATOM 6706 N N . ALA C 1 196 ? 140.502 33.631 3.155 1.00 31.80 194 ALA C N 1
ATOM 6707 C CA . ALA C 1 196 ? 139.147 33.103 3.281 1.00 32.28 194 ALA C CA 1
ATOM 6708 C C . ALA C 1 196 ? 138.229 33.589 2.154 1.00 27.92 194 ALA C C 1
ATOM 6709 O O . ALA C 1 196 ? 138.557 34.536 1.441 1.00 31.44 194 ALA C O 1
ATOM 6711 N N . VAL C 1 197 ? 137.094 32.921 1.986 1.00 29.34 195 VAL C N 1
ATOM 6712 C CA . VAL C 1 197 ? 136.117 33.287 0.949 1.00 26.90 195 VAL C CA 1
ATOM 6713 C C . VAL C 1 197 ? 134.700 33.371 1.538 1.00 30.23 195 VAL C C 1
ATOM 6714 O O . VAL C 1 197 ? 134.259 32.465 2.240 1.00 25.85 195 VAL C O 1
ATOM 6718 N N . PHE C 1 198 ? 134.002 34.473 1.268 1.00 27.16 196 PHE C N 1
ATOM 6719 C CA . PHE C 1 198 ? 132.567 34.507 1.453 1.00 26.09 196 PHE C CA 1
ATOM 6720 C C . PHE C 1 198 ? 131.917 34.596 0.078 1.00 25.74 196 PHE C C 1
ATOM 6721 O O . PHE C 1 198 ? 132.393 35.329 -0.789 1.00 25.91 196 PHE C O 1
ATOM 6729 N N . ALA C 1 199 ? 130.843 33.843 -0.127 1.00 25.66 197 ALA C N 1
ATOM 6730 C CA . ALA C 1 199 ? 130.038 34.001 -1.338 1.00 26.06 197 ALA C CA 1
ATOM 6731 C C . ALA C 1 199 ? 128.554 33.852 -1.062 1.00 31.61 197 ALA C C 1
ATOM 6732 O O . ALA C 1 199 ? 128.144 33.079 -0.203 1.00 27.95 197 ALA C O 1
ATOM 6734 N N . ASP C 1 200 ? 127.751 34.578 -1.829 1.00 33.05 198 ASP C N 1
ATOM 6735 C CA . ASP C 1 200 ? 126.319 34.384 -1.824 1.00 32.12 198 ASP C CA 1
ATOM 6736 C C . ASP C 1 200 ? 125.892 34.307 -3.274 1.00 28.93 198 ASP C C 1
ATOM 6737 O O . ASP C 1 200 ? 126.178 35.209 -4.068 1.00 30.33 198 ASP C O 1
ATOM 6742 N N . LEU C 1 201 ? 125.240 33.201 -3.619 1.00 24.28 199 LEU C N 1
ATOM 6743 C CA . LEU C 1 201 ? 124.785 32.975 -4.980 1.00 29.02 199 LEU C CA 1
ATOM 6744 C C . LEU C 1 201 ? 123.280 32.998 -5.006 1.00 30.02 199 LEU C C 1
ATOM 6745 O O . LEU C 1 201 ? 122.623 32.827 -3.976 1.00 29.11 199 LEU C O 1
ATOM 6750 N N . GLY C 1 202 ? 122.724 33.224 -6.184 1.00 25.64 200 GLY C N 1
ATOM 6751 C CA . GLY C 1 202 ? 121.290 33.181 -6.324 1.00 33.28 200 GLY C CA 1
ATOM 6752 C C . GLY C 1 202 ? 120.854 32.662 -7.665 1.00 30.65 200 GLY C C 1
ATOM 6753 O O . GLY C 1 202 ? 121.614 32.690 -8.643 1.00 31.09 200 GLY C O 1
ATOM 6754 N N . ILE C 1 203 ? 119.633 32.144 -7.697 1.00 29.24 201 ILE C N 1
ATOM 6755 C CA . ILE C 1 203 ? 118.907 31.951 -8.945 1.00 32.84 201 ILE C CA 1
ATOM 6756 C C . ILE C 1 203 ? 117.741 32.919 -8.849 1.00 35.25 201 ILE C C 1
ATOM 6757 O O . ILE C 1 203 ? 116.746 32.663 -8.158 1.00 32.70 201 ILE C O 1
ATOM 6762 N N . LEU C 1 204 ? 117.894 34.056 -9.514 1.00 33.14 202 LEU C N 1
ATOM 6763 C CA . LEU C 1 204 ? 116.997 35.174 -9.333 1.00 31.79 202 LEU C CA 1
ATOM 6764 C C . LEU C 1 204 ? 115.909 35.181 -10.403 1.00 36.44 202 LEU C C 1
ATOM 6765 O O . LEU C 1 204 ? 114.862 35.803 -10.222 1.00 34.64 202 LEU C O 1
ATOM 6770 N N . ARG C 1 205 ? 116.152 34.472 -11.501 1.00 35.92 203 ARG C N 1
ATOM 6771 C CA . ARG C 1 205 ? 115.216 34.471 -12.622 1.00 39.13 203 ARG C CA 1
ATOM 6772 C C . ARG C 1 205 ? 114.263 33.296 -12.524 1.00 38.70 203 ARG C C 1
ATOM 6773 O O . ARG C 1 205 ? 114.654 32.190 -12.132 1.00 39.51 203 ARG C O 1
ATOM 6781 N N . GLU C 1 206 ? 113.005 33.568 -12.864 1.00 46.54 204 GLU C N 1
ATOM 6782 C CA . GLU C 1 206 ? 111.955 32.559 -12.889 1.00 52.26 204 GLU C CA 1
ATOM 6783 C C . GLU C 1 206 ? 112.325 31.470 -13.889 1.00 47.30 204 GLU C C 1
ATOM 6784 O O . GLU C 1 206 ? 112.609 31.761 -15.053 1.00 48.40 204 GLU C O 1
ATOM 6790 N N . GLY C 1 207 ? 112.349 30.227 -13.410 1.00 50.15 205 GLY C N 1
ATOM 6791 C CA . GLY C 1 207 ? 112.645 29.064 -14.246 1.00 52.26 205 GLY C CA 1
ATOM 6792 C C . GLY C 1 207 ? 114.115 28.685 -14.345 1.00 55.36 205 GLY C C 1
ATOM 6793 O O . GLY C 1 207 ? 114.463 27.736 -15.053 1.00 59.01 205 GLY C O 1
ATOM 6794 N N . GLY C 1 208 ? 114.976 29.415 -13.635 1.00 54.32 206 GLY C N 1
ATOM 6795 C CA . GLY C 1 208 ? 116.424 29.198 -13.698 1.00 47.43 206 GLY C CA 1
ATOM 6796 C C . GLY C 1 208 ? 116.866 27.934 -12.987 1.00 47.65 206 GLY C C 1
ATOM 6797 O O . GLY C 1 208 ? 116.335 27.592 -11.926 1.00 43.09 206 GLY C O 1
ATOM 6798 N N . LYS C 1 209 ? 117.854 27.256 -13.571 1.00 48.08 207 LYS C N 1
ATOM 6799 C CA . LYS C 1 209 ? 118.326 25.955 -13.087 1.00 50.58 207 LYS C CA 1
ATOM 6800 C C . LYS C 1 209 ? 119.712 26.034 -12.435 1.00 46.06 207 LYS C C 1
ATOM 6801 O O . LYS C 1 209 ? 120.058 25.195 -11.603 1.00 47.97 207 LYS C O 1
ATOM 6807 N N . VAL C 1 210 ? 120.500 27.033 -12.838 1.00 43.83 208 VAL C N 1
ATOM 6808 C CA . VAL C 1 210 ? 121.841 27.286 -12.282 1.00 40.70 208 VAL C CA 1
ATOM 6809 C C . VAL C 1 210 ? 121.943 28.735 -11.811 1.00 34.95 208 VAL C C 1
ATOM 6810 O O . VAL C 1 210 ? 121.145 29.577 -12.239 1.00 36.06 208 VAL C O 1
ATOM 6814 N N . ASP C 1 211 ? 122.918 29.028 -10.945 1.00 31.75 209 ASP C N 1
ATOM 6815 C CA . ASP C 1 211 ? 123.091 30.386 -10.423 1.00 28.84 209 ASP C CA 1
ATOM 6816 C C . ASP C 1 211 ? 123.251 31.423 -11.532 1.00 31.71 209 ASP C C 1
ATOM 6817 O O . ASP C 1 211 ? 123.929 31.187 -12.550 1.00 35.37 209 ASP C O 1
ATOM 6822 N N . ASP C 1 212 ? 122.561 32.545 -11.356 1.00 30.54 210 ASP C N 1
ATOM 6823 C CA . ASP C 1 212 ? 122.607 33.651 -12.300 1.00 30.94 210 ASP C CA 1
ATOM 6824 C C . ASP C 1 212 ? 122.934 34.938 -11.559 1.00 27.76 210 ASP C C 1
ATOM 6825 O O . ASP C 1 212 ? 122.698 36.034 -12.058 1.00 28.57 210 ASP C O 1
ATOM 6830 N N . TYR C 1 213 ? 123.496 34.781 -10.360 1.00 24.74 211 TYR C N 1
ATOM 6831 C CA . TYR C 1 213 ? 123.928 35.901 -9.549 1.00 22.28 211 TYR C CA 1
ATOM 6832 C C . TYR C 1 213 ? 124.999 35.369 -8.614 1.00 22.92 211 TYR C C 1
ATOM 6833 O O . TYR C 1 213 ? 124.812 34.324 -7.996 1.00 27.33 211 TYR C O 1
ATOM 6842 N N . PHE C 1 214 ? 126.083 36.117 -8.460 1.00 23.75 212 PHE C N 1
ATOM 6843 C CA . PHE C 1 214 ? 127.012 35.824 -7.356 1.00 21.97 212 PHE C CA 1
ATOM 6844 C C . PHE C 1 214 ? 127.589 37.103 -6.814 1.00 23.98 212 PHE C C 1
ATOM 6845 O O . PHE C 1 214 ? 127.724 38.090 -7.541 1.00 26.51 212 PHE C O 1
ATOM 6853 N N . ILE C 1 215 ? 127.883 37.103 -5.523 1.00 22.65 213 ILE C N 1
ATOM 6854 C CA . ILE C 1 215 ? 128.758 38.096 -4.939 1.00 22.82 213 ILE C CA 1
ATOM 6855 C C . ILE C 1 215 ? 129.813 37.326 -4.132 1.00 28.22 213 ILE C C 1
ATOM 6856 O O . ILE C 1 215 ? 129.474 36.415 -3.387 1.00 26.88 213 ILE C O 1
ATOM 6861 N N . ILE C 1 216 ? 131.080 37.686 -4.321 1.00 24.21 214 ILE C N 1
ATOM 6862 C CA . ILE C 1 216 ? 132.201 37.002 -3.680 1.00 26.03 214 ILE C CA 1
ATOM 6863 C C . ILE C 1 216 ? 133.120 38.008 -3.033 1.00 24.81 214 ILE C C 1
ATOM 6864 O O . ILE C 1 216 ? 133.504 39.008 -3.635 1.00 28.61 214 ILE C O 1
ATOM 6869 N N . HIS C 1 217 ? 133.494 37.730 -1.793 1.00 27.43 215 HIS C N 1
ATOM 6870 C CA . HIS C 1 217 ? 134.532 38.489 -1.137 1.00 26.28 215 HIS C CA 1
ATOM 6871 C C . HIS C 1 217 ? 135.734 37.595 -0.946 1.00 31.91 215 HIS C C 1
ATOM 6872 O O . HIS C 1 217 ? 135.613 36.515 -0.375 1.00 28.36 215 HIS C O 1
ATOM 6879 N N . LEU C 1 218 ? 136.879 38.055 -1.444 1.00 30.88 216 LEU C N 1
ATOM 6880 C CA . LEU C 1 218 ? 138.149 37.359 -1.243 1.00 30.07 216 LEU C CA 1
ATOM 6881 C C . LEU C 1 218 ? 138.816 38.081 -0.095 1.00 27.15 216 LEU C C 1
ATOM 6882 O O . LEU C 1 218 ? 139.208 39.251 -0.211 1.00 28.86 216 LEU C O 1
ATOM 6887 N N . LEU C 1 219 ? 138.897 37.391 1.036 1.00 30.11 217 LEU C N 1
ATOM 6888 C CA . LEU C 1 219 ? 139.253 38.024 2.296 1.00 27.61 217 LEU C CA 1
ATOM 6889 C C . LEU C 1 219 ? 140.742 37.854 2.549 1.00 30.61 217 LEU C C 1
ATOM 6890 O O . LEU C 1 219 ? 141.244 36.733 2.543 1.00 32.10 217 LEU C O 1
ATOM 6895 N N . HIS C 1 220 ? 141.421 38.984 2.745 1.00 30.11 218 HIS C N 1
ATOM 6896 C CA . HIS C 1 220 ? 142.872 39.072 2.961 1.00 35.72 218 HIS C CA 1
ATOM 6897 C C . HIS C 1 220 ? 143.730 38.374 1.880 1.00 32.93 218 HIS C C 1
ATOM 6898 O O . HIS C 1 220 ? 144.371 37.349 2.152 1.00 34.79 218 HIS C O 1
ATOM 6905 N N . PRO C 1 221 ? 143.734 38.921 0.648 1.00 36.00 219 PRO C N 1
ATOM 6906 C CA . PRO C 1 221 ? 144.588 38.331 -0.387 1.00 32.38 219 PRO C CA 1
ATOM 6907 C C . PRO C 1 221 ? 146.074 38.531 -0.038 1.00 34.34 219 PRO C C 1
ATOM 6908 O O . PRO C 1 221 ? 146.423 39.574 0.491 1.00 30.02 219 PRO C O 1
ATOM 6912 N N . SER C 1 222 ? 146.916 37.531 -0.323 1.00 34.37 220 SER C N 1
ATOM 6913 C CA A SER C 1 222 ? 148.303 37.500 0.165 0.50 36.48 220 SER C CA 1
ATOM 6914 C CA B SER C 1 222 ? 148.315 37.496 0.145 0.50 37.17 220 SER C CA 1
ATOM 6915 C C . SER C 1 222 ? 149.143 38.748 -0.122 1.00 35.59 220 SER C C 1
ATOM 6916 O O . SER C 1 222 ? 149.891 39.201 0.746 1.00 40.14 220 SER C O 1
ATOM 6921 N N . LEU C 1 223 ? 149.019 39.307 -1.323 1.00 33.80 221 LEU C N 1
ATOM 6922 C CA . LEU C 1 223 ? 149.892 40.417 -1.724 1.00 34.40 221 LEU C CA 1
ATOM 6923 C C . LEU C 1 223 ? 149.410 41.777 -1.246 1.00 32.10 221 LEU C C 1
ATOM 6924 O O . LEU C 1 223 ? 150.139 42.754 -1.313 1.00 34.33 221 LEU C O 1
ATOM 6929 N N . ALA C 1 224 ? 148.177 41.823 -0.752 1.00 35.44 222 ALA C N 1
ATOM 6930 C CA . ALA C 1 224 ? 147.559 43.064 -0.304 1.00 34.77 222 ALA C CA 1
ATOM 6931 C C . ALA C 1 224 ? 146.414 42.733 0.665 1.00 40.13 222 ALA C C 1
ATOM 6932 O O . ALA C 1 224 ? 145.243 42.886 0.312 1.00 36.26 222 ALA C O 1
ATOM 6934 N N . PRO C 1 225 ? 146.746 42.269 1.890 1.00 35.54 223 PRO C N 1
ATOM 6935 C CA . PRO C 1 225 ? 145.696 41.705 2.746 1.00 34.99 223 PRO C CA 1
ATOM 6936 C C . PRO C 1 225 ? 144.702 42.703 3.366 1.00 34.27 223 PRO C C 1
ATOM 6937 O O . PRO C 1 225 ? 143.716 42.270 3.957 1.00 36.57 223 PRO C O 1
ATOM 6941 N N . ASN C 1 226 ? 144.945 44.005 3.204 1.00 30.48 224 ASN C N 1
ATOM 6942 C CA . ASN C 1 226 ? 144.048 45.055 3.694 1.00 33.78 224 ASN C CA 1
ATOM 6943 C C . ASN C 1 226 ? 143.168 45.662 2.606 1.00 35.30 224 ASN C C 1
ATOM 6944 O O . ASN C 1 226 ? 142.395 46.592 2.880 1.00 34.99 224 ASN C O 1
ATOM 6949 N N . VAL C 1 227 ? 143.304 45.170 1.373 1.00 30.56 225 VAL C N 1
ATOM 6950 C CA . VAL C 1 227 ? 142.440 45.631 0.275 1.00 29.35 225 VAL C CA 1
ATOM 6951 C C . VAL C 1 227 ? 141.143 44.832 0.300 1.00 31.06 225 VAL C C 1
ATOM 6952 O O . VAL C 1 227 ? 141.165 43.596 0.367 1.00 27.78 225 VAL C O 1
ATOM 6956 N N . LYS C 1 228 ? 140.019 45.549 0.232 1.00 26.47 226 LYS C N 1
ATOM 6957 C CA . LYS C 1 228 ? 138.702 44.950 0.226 1.00 30.09 226 LYS C CA 1
ATOM 6958 C C . LYS C 1 228 ? 138.314 44.561 -1.197 1.00 28.57 226 LYS C C 1
ATOM 6959 O O . LYS C 1 228 ? 138.312 45.413 -2.084 1.00 28.20 226 LYS C O 1
ATOM 6965 N N . ILE C 1 229 ? 137.995 43.279 -1.395 1.00 28.55 227 ILE C N 1
ATOM 6966 C CA A ILE C 1 229 ? 137.696 42.729 -2.723 0.50 27.05 227 ILE C CA 1
ATOM 6967 C CA B ILE C 1 229 ? 137.699 42.723 -2.720 0.50 27.26 227 ILE C CA 1
ATOM 6968 C C . ILE C 1 229 ? 136.243 42.292 -2.865 1.00 27.44 227 ILE C C 1
ATOM 6969 O O . ILE C 1 229 ? 135.749 41.497 -2.074 1.00 28.16 227 ILE C O 1
ATOM 6978 N N . THR C 1 230 ? 135.559 42.811 -3.883 1.00 21.32 228 THR C N 1
ATOM 6979 C CA . THR C 1 230 ? 134.220 42.319 -4.219 1.00 24.17 228 THR C CA 1
ATOM 6980 C C . THR C 1 230 ? 134.177 41.912 -5.680 1.00 24.11 228 THR C C 1
ATOM 6981 O O . THR C 1 230 ? 134.483 42.721 -6.562 1.00 28.13 228 THR C O 1
ATOM 6985 N N . LEU C 1 231 ? 133.777 40.670 -5.938 1.00 20.77 229 LEU C N 1
ATOM 6986 C CA . LEU C 1 231 ? 133.548 40.189 -7.305 1.00 27.42 229 LEU C CA 1
ATOM 6987 C C . LEU C 1 231 ? 132.073 39.838 -7.483 1.00 27.02 229 LEU C C 1
ATOM 6988 O O . LEU C 1 231 ? 131.481 39.149 -6.648 1.00 26.94 229 LEU C O 1
ATOM 6993 N N . LYS C 1 232 ? 131.473 40.312 -8.567 1.00 28.28 230 LYS C N 1
ATOM 6994 C CA . LYS C 1 232 ? 130.035 40.171 -8.750 1.00 26.09 230 LYS C CA 1
ATOM 6995 C C . LYS C 1 232 ? 129.663 39.920 -10.186 1.00 28.22 230 LYS C C 1
ATOM 6996 O O . LYS C 1 232 ? 130.322 40.420 -11.091 1.00 28.19 230 LYS C O 1
ATOM 7002 N N . ALA C 1 233 ? 128.573 39.188 -10.385 1.00 26.71 231 ALA C N 1
ATOM 7003 C CA . ALA C 1 233 ? 127.912 39.148 -11.692 1.00 29.56 231 ALA C CA 1
ATOM 7004 C C . ALA C 1 233 ? 126.447 38.827 -11.524 1.00 30.58 231 ALA C C 1
ATOM 7005 O O . ALA C 1 233 ? 126.067 38.170 -10.561 1.00 26.73 231 ALA C O 1
ATOM 7007 N N . SER C 1 234 ? 125.630 39.269 -12.480 1.00 25.48 232 SER C N 1
ATOM 7008 C CA . SER C 1 234 ? 124.196 39.051 -12.408 1.00 31.40 232 SER C CA 1
ATOM 7009 C C . SER C 1 234 ? 123.601 39.180 -13.794 1.00 28.02 232 SER C C 1
ATOM 7010 O O . SER C 1 234 ? 124.078 39.974 -14.603 1.00 31.24 232 SER C O 1
ATOM 7013 N N . TYR C 1 235 ? 122.558 38.396 -14.045 1.00 29.35 233 TYR C N 1
ATOM 7014 C CA . TYR C 1 235 ? 121.763 38.519 -15.263 1.00 28.51 233 TYR C CA 1
ATOM 7015 C C . TYR C 1 235 ? 120.559 39.447 -15.095 1.00 29.55 233 TYR C C 1
ATOM 7016 O O . TYR C 1 235 ? 119.762 39.604 -16.015 1.00 30.93 233 TYR C O 1
ATOM 7025 N N . LEU C 1 236 ? 120.433 40.073 -13.929 1.00 26.41 234 LEU C N 1
ATOM 7026 C CA . LEU C 1 236 ? 119.359 41.044 -13.717 1.00 30.78 234 LEU C CA 1
ATOM 7027 C C . LEU C 1 236 ? 119.879 42.371 -13.190 1.00 27.31 234 LEU C C 1
ATOM 7028 O O . LEU C 1 236 ? 119.707 42.701 -12.010 1.00 28.78 234 LEU C O 1
ATOM 7033 N N . MET C 1 237 ? 120.577 43.095 -14.060 1.00 23.61 235 MET C N 1
ATOM 7034 C CA . MET C 1 237 ? 121.075 44.435 -13.767 1.00 26.36 235 MET C CA 1
ATOM 7035 C C . MET C 1 237 ? 120.791 45.289 -14.993 1.00 29.07 235 MET C C 1
ATOM 7036 O O . MET C 1 237 ? 121.701 45.576 -15.789 1.00 28.03 235 MET C O 1
ATOM 7041 N N . ARG C 1 238 ? 119.526 45.681 -15.155 1.00 30.41 236 ARG C N 1
ATOM 7042 C CA . ARG C 1 238 ? 119.108 46.475 -16.318 1.00 27.95 236 ARG C CA 1
ATOM 7043 C C . ARG C 1 238 ? 119.920 47.741 -16.470 1.00 29.51 236 ARG C C 1
ATOM 7044 O O . ARG C 1 238 ? 120.298 48.115 -17.580 1.00 30.14 236 ARG C O 1
ATOM 7052 N N . GLU C 1 239 ? 120.195 48.399 -15.348 1.00 26.92 237 GLU C N 1
ATOM 7053 C CA . GLU C 1 239 ? 121.159 49.468 -15.341 1.00 26.69 237 GLU C CA 1
ATOM 7054 C C . GLU C 1 239 ? 122.427 48.893 -14.714 1.00 31.56 237 GLU C C 1
ATOM 7055 O O . GLU C 1 239 ? 122.425 48.446 -13.568 1.00 27.79 237 GLU C O 1
ATOM 7061 N N . ALA C 1 240 ? 123.491 48.887 -15.505 1.00 27.33 238 ALA C N 1
ATOM 7062 C CA . ALA C 1 240 ? 124.695 48.177 -15.175 1.00 29.05 238 ALA C CA 1
ATOM 7063 C C . ALA C 1 240 ? 125.437 48.846 -14.036 1.00 27.31 238 ALA C C 1
ATOM 7064 O O . ALA C 1 240 ? 125.576 50.064 -13.999 1.00 27.96 238 ALA C O 1
ATOM 7066 N N . GLU C 1 241 ? 125.908 48.031 -13.099 1.00 22.62 239 GLU C N 1
ATOM 7067 C CA . GLU C 1 241 ? 126.900 48.489 -12.129 1.00 28.49 239 GLU C CA 1
ATOM 7068 C C . GLU C 1 241 ? 128.262 48.612 -12.837 1.00 29.49 239 GLU C C 1
ATOM 7069 O O . GLU C 1 241 ? 128.434 48.051 -13.916 1.00 25.67 239 GLU C O 1
ATOM 7075 N N . PRO C 1 242 ? 129.227 49.363 -12.256 1.00 22.17 240 PRO C N 1
ATOM 7076 C CA . PRO C 1 242 ? 130.514 49.502 -12.938 1.00 25.98 240 PRO C CA 1
ATOM 7077 C C . PRO C 1 242 ? 131.200 48.160 -13.163 1.00 25.84 240 PRO C C 1
ATOM 7078 O O . PRO C 1 242 ? 131.056 47.248 -12.344 1.00 27.04 240 PRO C O 1
ATOM 7082 N N . ARG C 1 243 ? 131.924 48.051 -14.274 1.00 22.98 241 ARG C N 1
ATOM 7083 C CA . ARG C 1 243 ? 132.794 46.919 -14.538 1.00 22.65 241 ARG C CA 1
ATOM 7084 C C . ARG C 1 243 ? 133.909 46.898 -13.490 1.00 23.91 241 ARG C C 1
ATOM 7085 O O . ARG C 1 243 ? 134.213 45.854 -12.924 1.00 24.03 241 ARG C O 1
ATOM 7093 N N . PHE C 1 244 ? 134.486 48.064 -13.228 1.00 20.90 242 PHE C N 1
ATOM 7094 C CA . PHE C 1 244 ? 135.460 48.217 -12.154 1.00 24.15 242 PHE C CA 1
ATOM 7095 C C . PHE C 1 244 ? 135.153 49.451 -11.340 1.00 24.71 242 PHE C C 1
ATOM 7096 O O . PHE C 1 244 ? 134.786 50.498 -11.886 1.00 25.78 242 PHE C O 1
ATOM 7104 N N . ALA C 1 245 ? 135.316 49.335 -10.028 1.00 26.50 243 ALA C N 1
ATOM 7105 C CA . ALA C 1 245 ? 135.362 50.517 -9.180 1.00 24.98 243 ALA C CA 1
ATOM 7106 C C . ALA C 1 245 ? 136.494 50.277 -8.216 1.00 26.48 243 ALA C C 1
ATOM 7107 O O . ALA C 1 245 ? 136.466 49.319 -7.458 1.00 23.79 243 ALA C O 1
ATOM 7109 N N . LEU C 1 246 ? 137.502 51.134 -8.282 1.00 22.79 244 LEU C N 1
ATOM 7110 C CA . LEU C 1 246 ? 138.646 51.028 -7.391 1.00 28.60 244 LEU C CA 1
ATOM 7111 C C . LEU C 1 246 ? 138.717 52.289 -6.570 1.00 30.06 244 LEU C C 1
ATOM 7112 O O . LEU C 1 246 ? 138.428 53.359 -7.077 1.00 28.30 244 LEU C O 1
ATOM 7117 N N . HIS C 1 247 ? 139.110 52.154 -5.307 1.00 27.32 245 HIS C N 1
ATOM 7118 C CA . HIS C 1 247 ? 139.181 53.303 -4.418 1.00 29.40 245 HIS C CA 1
ATOM 7119 C C . HIS C 1 247 ? 140.514 53.265 -3.723 1.00 26.49 245 HIS C C 1
ATOM 7120 O O . HIS C 1 247 ? 140.938 52.216 -3.260 1.00 25.20 245 HIS C O 1
ATOM 7127 N N . GLY C 1 248 ? 141.172 54.417 -3.654 1.00 30.49 246 GLY C N 1
ATOM 7128 C CA . GLY C 1 248 ? 142.413 54.535 -2.904 1.00 29.96 246 GLY C CA 1
ATOM 7129 C C . GLY C 1 248 ? 142.389 55.748 -2.007 1.00 28.38 246 GLY C C 1
ATOM 7130 O O . GLY C 1 248 ? 141.382 56.478 -1.957 1.00 28.17 246 GLY C O 1
ATOM 7131 N N . THR C 1 249 ? 143.495 55.971 -1.304 1.00 30.95 247 THR C N 1
ATOM 7132 C CA . THR C 1 249 ? 143.634 57.125 -0.397 1.00 31.44 247 THR C CA 1
ATOM 7133 C C . THR C 1 249 ? 143.505 58.472 -1.106 1.00 32.27 247 THR C C 1
ATOM 7134 O O . THR C 1 249 ? 142.999 59.432 -0.530 1.00 31.93 247 THR C O 1
ATOM 7138 N N . LEU C 1 250 ? 143.938 58.530 -2.362 1.00 32.13 248 LEU C N 1
ATOM 7139 C CA . LEU C 1 250 ? 143.967 59.782 -3.110 1.00 29.34 248 LEU C CA 1
ATOM 7140 C C . LEU C 1 250 ? 142.812 59.925 -4.092 1.00 29.86 248 LEU C C 1
ATOM 7141 O O . LEU C 1 250 ? 142.538 61.020 -4.594 1.00 28.42 248 LEU C O 1
ATOM 7146 N N . GLY C 1 251 ? 142.159 58.819 -4.399 1.00 27.90 249 GLY C N 1
ATOM 7147 C CA . GLY C 1 251 ? 141.118 58.876 -5.403 1.00 29.07 249 GLY C CA 1
ATOM 7148 C C . GLY C 1 251 ? 140.542 57.562 -5.848 1.00 29.93 249 GLY C C 1
ATOM 7149 O O . GLY C 1 251 ? 140.837 56.521 -5.279 1.00 27.54 249 GLY C O 1
ATOM 7150 N N . SER C 1 252 ? 139.720 57.640 -6.889 1.00 25.24 250 SER C N 1
ATOM 7151 C CA . SER C 1 252 ? 138.944 56.522 -7.383 1.00 29.32 250 SER C CA 1
ATOM 7152 C C . SER C 1 252 ? 138.996 56.422 -8.897 1.00 26.44 250 SER C C 1
ATOM 7153 O O . SER C 1 252 ? 139.221 57.412 -9.586 1.00 27.68 250 SER C O 1
ATOM 7156 N N . TYR C 1 253 ? 138.772 55.210 -9.388 1.00 28.79 251 TYR C N 1
ATOM 7157 C CA . TYR C 1 253 ? 138.630 54.936 -10.802 1.00 28.05 251 TYR C CA 1
ATOM 7158 C C . TYR C 1 253 ? 137.387 54.075 -10.994 1.00 31.13 251 TYR C C 1
ATOM 7159 O O . TYR C 1 253 ? 137.227 53.055 -10.320 1.00 26.76 251 TYR C O 1
ATOM 7168 N N . VAL C 1 254 ? 136.517 54.495 -11.913 1.00 26.46 252 VAL C N 1
ATOM 7169 C CA . VAL C 1 254 ? 135.254 53.811 -12.184 1.00 27.53 252 VAL C CA 1
ATOM 7170 C C . VAL C 1 254 ? 135.058 53.625 -13.691 1.00 29.15 252 VAL C C 1
ATOM 7171 O O . VAL C 1 254 ? 135.051 54.594 -14.452 1.00 28.51 252 VAL C O 1
ATOM 7175 N N . LYS C 1 255 ? 134.849 52.380 -14.106 1.00 26.99 253 LYS C N 1
ATOM 7176 C CA . LYS C 1 255 ? 134.740 52.022 -15.512 1.00 24.85 253 LYS C CA 1
ATOM 7177 C C . LYS C 1 255 ? 133.451 51.234 -15.771 1.00 26.73 253 LYS C C 1
ATOM 7178 O O . LYS C 1 255 ? 133.081 50.378 -14.981 1.00 26.22 253 LYS C O 1
ATOM 7184 N N . TYR C 1 256 ? 132.774 51.532 -16.877 1.00 27.17 254 TYR C N 1
ATOM 7185 C CA . TYR C 1 256 ? 131.605 50.762 -17.315 1.00 23.98 254 TYR C CA 1
ATOM 7186 C C . TYR C 1 256 ? 131.859 50.061 -18.635 1.00 31.15 254 TYR C C 1
ATOM 7187 O O . TYR C 1 256 ? 132.749 50.452 -19.395 1.00 30.62 254 TYR C O 1
ATOM 7196 N N . GLY C 1 257 ? 131.060 49.036 -18.905 1.00 29.04 255 GLY C N 1
ATOM 7197 C CA . GLY C 1 257 ? 131.022 48.412 -20.224 1.00 31.25 255 GLY C CA 1
ATOM 7198 C C . GLY C 1 257 ? 131.892 47.178 -20.276 1.00 32.10 255 GLY C C 1
A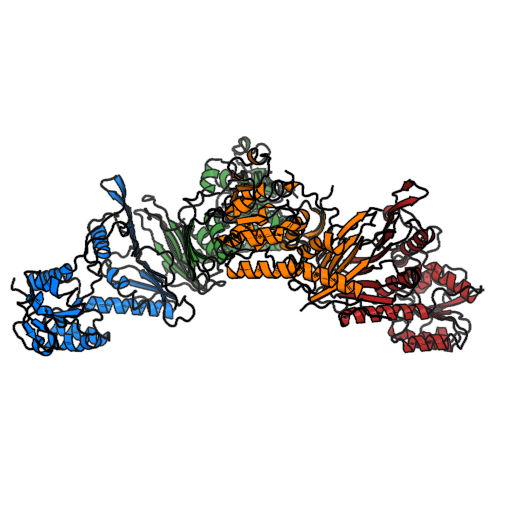TOM 7199 O O . GLY C 1 257 ? 132.475 46.779 -19.261 1.00 30.72 255 GLY C O 1
ATOM 7200 N N . VAL C 1 258 ? 131.986 46.573 -21.461 1.00 32.15 256 VAL C N 1
ATOM 7201 C CA . VAL C 1 258 ? 132.846 45.407 -21.660 1.00 36.98 256 VAL C CA 1
ATOM 7202 C C . VAL C 1 258 ? 133.810 45.607 -22.825 1.00 37.15 256 VAL C C 1
ATOM 7203 O O . VAL C 1 258 ? 133.629 46.493 -23.660 1.00 32.11 256 VAL C O 1
ATOM 7207 N N . ASP C 1 259 ? 134.836 44.769 -22.864 1.00 37.31 257 ASP C N 1
ATOM 7208 C CA . ASP C 1 259 ? 135.822 44.806 -23.931 1.00 33.98 257 ASP C CA 1
ATOM 7209 C C . ASP C 1 259 ? 135.159 44.471 -25.271 1.00 32.47 257 ASP C C 1
ATOM 7210 O O . ASP C 1 259 ? 134.265 43.617 -25.348 1.00 30.44 257 ASP C O 1
ATOM 7215 N N . LYS C 1 260 ? 135.590 45.172 -26.312 1.00 34.46 258 LYS C N 1
ATOM 7216 C CA . LYS C 1 260 ? 134.933 45.123 -27.619 1.00 32.25 258 LYS C CA 1
ATOM 7217 C C . LYS C 1 260 ? 135.582 44.131 -28.590 1.00 34.26 258 LYS C C 1
ATOM 7218 O O . LYS C 1 260 ? 135.081 43.943 -29.704 1.00 31.29 258 LYS C O 1
ATOM 7224 N N . GLN C 1 261 ? 136.686 43.505 -28.178 1.00 28.14 259 GLN C N 1
ATOM 7225 C CA . GLN C 1 261 ? 137.442 42.609 -29.074 1.00 29.92 259 GLN C CA 1
ATOM 7226 C C . GLN C 1 261 ? 136.658 41.403 -29.543 1.00 30.76 259 GLN C C 1
ATOM 7227 O O . GLN C 1 261 ? 136.677 41.092 -30.731 1.00 32.15 259 GLN C O 1
ATOM 7233 N N . GLU C 1 262 ? 135.947 40.738 -28.625 1.00 27.76 260 GLU C N 1
ATOM 7234 C CA . GLU C 1 262 ? 135.244 39.501 -28.963 1.00 31.69 260 GLU C CA 1
ATOM 7235 C C . GLU C 1 262 ? 134.147 39.725 -30.012 1.00 30.54 260 GLU C C 1
ATOM 7236 O O . GLU C 1 262 ? 133.996 38.917 -30.934 1.00 33.35 260 GLU C O 1
ATOM 7242 N N . ALA C 1 263 ? 133.413 40.828 -29.888 1.00 32.48 261 ALA C N 1
ATOM 7243 C CA . ALA C 1 263 ? 132.426 41.207 -30.908 1.00 33.85 261 ALA C CA 1
ATOM 7244 C C . ALA C 1 263 ? 133.065 41.470 -32.284 1.00 34.14 261 ALA C C 1
ATOM 7245 O O . ALA C 1 263 ? 132.541 41.025 -33.307 1.00 34.04 261 ALA C O 1
ATOM 7247 N N . ALA C 1 264 ? 134.186 42.188 -32.303 1.00 28.57 262 ALA C N 1
ATOM 7248 C CA . ALA C 1 264 ? 134.874 42.485 -33.558 1.00 31.33 262 ALA C CA 1
ATOM 7249 C C . ALA C 1 264 ? 135.391 41.203 -34.185 1.00 33.18 262 ALA C C 1
ATOM 7250 O O . ALA C 1 264 ? 135.219 40.977 -35.390 1.00 37.28 262 ALA C O 1
ATOM 7252 N N . LEU C 1 265 ? 135.977 40.342 -33.358 1.00 31.17 263 LEU C N 1
ATOM 7253 C CA . LEU C 1 265 ? 136.482 39.059 -33.832 1.00 33.21 263 LEU C CA 1
ATOM 7254 C C . LEU C 1 265 ? 135.381 38.121 -34.318 1.00 33.40 263 LEU C C 1
ATOM 7255 O O . LEU C 1 265 ? 135.582 37.400 -35.289 1.00 34.78 263 LEU C O 1
ATOM 7260 N N . LEU C 1 266 ? 134.226 38.138 -33.643 1.00 34.59 264 LEU C N 1
ATOM 7261 C CA . LEU C 1 266 ? 133.057 37.350 -34.048 1.00 36.34 264 LEU C CA 1
ATOM 7262 C C . LEU C 1 266 ? 132.536 37.845 -35.404 1.00 35.05 264 LEU C C 1
ATOM 7263 O O . LEU C 1 266 ? 132.094 37.050 -36.230 1.00 41.46 264 LEU C O 1
ATOM 7268 N N . ALA C 1 267 ? 132.617 39.157 -35.628 1.00 33.03 265 ALA C N 1
ATOM 7269 C CA . ALA C 1 267 ? 132.230 39.767 -36.900 1.00 37.38 265 ALA C CA 1
ATOM 7270 C C . ALA C 1 267 ? 133.227 39.480 -38.021 1.00 39.62 265 ALA C C 1
ATOM 7271 O O . ALA C 1 267 ? 132.950 39.781 -39.184 1.00 40.13 265 ALA C O 1
ATOM 7273 N N . GLY C 1 268 ? 134.393 38.939 -37.665 1.00 37.93 266 GLY C N 1
ATOM 7274 C CA . GLY C 1 268 ? 135.432 38.585 -38.637 1.00 38.99 266 GLY C CA 1
ATOM 7275 C C . GLY C 1 268 ? 136.446 39.676 -38.944 1.00 38.69 266 GLY C C 1
ATOM 7276 O O . GLY C 1 268 ? 137.103 39.641 -39.988 1.00 42.30 266 GLY C O 1
ATOM 7277 N N . GLU C 1 269 ? 136.581 40.648 -38.048 1.00 31.83 267 GLU C N 1
ATOM 7278 C CA . GLU C 1 269 ? 137.565 41.704 -38.232 1.00 35.79 267 GLU C CA 1
ATOM 7279 C C . GLU C 1 269 ? 138.967 41.174 -37.959 1.00 41.06 267 GLU C C 1
ATOM 7280 O O . GLU C 1 269 ? 139.170 40.384 -37.035 1.00 38.31 267 GLU C O 1
ATOM 7286 N N . ILE C 1 270 ? 139.920 41.594 -38.792 1.00 41.71 268 ILE C N 1
ATOM 7287 C CA . ILE C 1 270 ? 141.302 41.137 -38.686 1.00 37.13 268 ILE C CA 1
ATOM 7288 C C . ILE C 1 270 ? 141.988 41.971 -37.618 1.00 31.06 268 ILE C C 1
ATOM 7289 O O . ILE C 1 270 ? 141.979 43.197 -37.693 1.00 34.64 268 ILE C O 1
ATOM 7294 N N . PRO C 1 271 ? 142.559 41.305 -36.596 1.00 31.94 269 PRO C N 1
ATOM 7295 C CA . PRO C 1 271 ? 143.162 42.038 -35.483 1.00 30.78 269 PRO C CA 1
ATOM 7296 C C . PRO C 1 271 ? 144.489 42.766 -35.729 1.00 38.01 269 PRO C C 1
ATOM 7297 O O . PRO C 1 271 ? 145.044 43.338 -34.783 1.00 40.56 269 PRO C O 1
ATOM 7301 N N . GLU C 1 272 ? 144.981 42.805 -36.965 1.00 36.43 270 GLU C N 1
ATOM 7302 C CA . GLU C 1 272 ? 146.320 43.380 -37.208 1.00 53.50 270 GLU C CA 1
ATOM 7303 C C . GLU C 1 272 ? 146.493 44.908 -36.977 1.00 53.99 270 GLU C C 1
ATOM 7304 O O . GLU C 1 272 ? 147.590 45.365 -36.629 1.00 62.58 270 GLU C O 1
ATOM 7310 N N . ARG C 1 273 ? 145.408 45.667 -37.114 1.00 46.92 271 ARG C N 1
ATOM 7311 C CA . ARG C 1 273 ? 145.473 47.121 -37.307 1.00 36.41 271 ARG C CA 1
ATOM 7312 C C . ARG C 1 273 ? 145.936 47.951 -36.090 1.00 38.10 271 ARG C C 1
ATOM 7313 O O . ARG C 1 273 ? 145.815 47.497 -34.956 1.00 41.93 271 ARG C O 1
ATOM 7321 N N . PRO C 1 274 ? 146.512 49.151 -36.334 1.00 35.87 272 PRO C N 1
ATOM 7322 C CA . PRO C 1 274 ? 146.982 50.064 -35.289 1.00 37.65 272 PRO C CA 1
ATOM 7323 C C . PRO C 1 274 ? 145.985 50.412 -34.176 1.00 38.50 272 PRO C C 1
ATOM 7324 O O . PRO C 1 274 ? 146.399 50.568 -33.022 1.00 32.22 272 PRO C O 1
ATOM 7328 N N . ASN C 1 275 ? 144.699 50.544 -34.506 1.00 33.18 273 ASN C N 1
ATOM 7329 C CA . ASN C 1 275 ? 143.696 50.923 -33.497 1.00 33.42 273 ASN C CA 1
ATOM 7330 C C . ASN C 1 275 ? 143.013 49.733 -32.800 1.00 31.37 273 ASN C C 1
ATOM 7331 O O . ASN C 1 275 ? 141.996 49.912 -32.131 1.00 34.98 273 ASN C O 1
ATOM 7336 N N . TRP C 1 276 ? 143.554 48.523 -32.973 1.00 28.59 274 TRP C N 1
ATOM 7337 C CA . TRP C 1 276 ? 142.937 47.327 -32.403 1.00 31.82 274 TRP C CA 1
ATOM 7338 C C . TRP C 1 276 ? 142.848 47.382 -30.868 1.00 28.95 274 TRP C C 1
ATOM 7339 O O . TRP C 1 276 ? 143.826 47.709 -30.206 1.00 28.67 274 TRP C O 1
ATOM 7350 N N . GLY C 1 277 ? 141.668 47.067 -30.337 1.00 34.88 275 GLY C N 1
ATOM 7351 C CA . GLY C 1 277 ? 141.429 47.050 -28.886 1.00 34.50 275 GLY C CA 1
ATOM 7352 C C . GLY C 1 277 ? 141.201 48.417 -28.258 1.00 35.06 275 GLY C C 1
ATOM 7353 O O . GLY C 1 277 ? 140.957 48.521 -27.046 1.00 32.41 275 GLY C O 1
ATOM 7354 N N . GLU C 1 278 ? 141.280 49.473 -29.069 1.00 30.63 276 GLU C N 1
ATOM 7355 C CA . GLU C 1 278 ? 141.098 50.829 -28.553 1.00 34.06 276 GLU C CA 1
ATOM 7356 C C . GLU C 1 278 ? 139.649 51.089 -28.146 1.00 32.37 276 GLU C C 1
ATOM 7357 O O . GLU C 1 278 ? 138.705 50.521 -28.728 1.00 30.80 276 GLU C O 1
ATOM 7363 N N . GLU C 1 279 ? 139.495 51.949 -27.139 1.00 32.81 277 GLU C N 1
ATOM 7364 C CA . GLU C 1 279 ? 138.189 52.402 -26.679 1.00 35.33 277 GLU C CA 1
ATOM 7365 C C . GLU C 1 279 ? 138.037 53.888 -26.927 1.00 37.05 277 GLU C C 1
ATOM 7366 O O . GLU C 1 279 ? 139.025 54.626 -26.972 1.00 35.94 277 GLU C O 1
ATOM 7372 N N . SER C 1 280 ? 136.788 54.324 -27.069 1.00 37.76 278 SER C N 1
ATOM 7373 C CA . SER C 1 280 ? 136.472 55.739 -27.217 1.00 39.49 278 SER C CA 1
ATOM 7374 C C . SER C 1 280 ? 136.534 56.444 -25.867 1.00 39.77 278 SER C C 1
ATOM 7375 O O . SER C 1 280 ? 136.599 55.792 -24.816 1.00 34.97 278 SER C O 1
ATOM 7378 N N . GLU C 1 281 ? 136.501 57.775 -25.900 1.00 36.85 279 GLU C N 1
ATOM 7379 C CA . GLU C 1 281 ? 136.494 58.593 -24.680 1.00 41.80 279 GLU C CA 1
ATOM 7380 C C . GLU C 1 281 ? 135.300 58.273 -23.760 1.00 39.09 279 GLU C C 1
ATOM 7381 O O . GLU C 1 281 ? 135.431 58.274 -22.530 1.00 36.81 279 GLU C O 1
ATOM 7387 N N . GLN C 1 282 ? 134.163 57.969 -24.383 1.00 36.42 280 GLN C N 1
ATOM 7388 C CA . GLN C 1 282 ? 132.929 57.576 -23.711 1.00 43.30 280 GLN C CA 1
ATOM 7389 C C . GLN C 1 282 ? 133.078 56.235 -22.975 1.00 37.38 280 GLN C C 1
ATOM 7390 O O . GLN C 1 282 ? 132.535 56.060 -21.881 1.00 37.97 280 GLN C O 1
ATOM 7396 N N . GLU C 1 283 ? 133.828 55.309 -23.572 1.00 34.04 281 GLU C N 1
ATOM 7397 C CA . GLU C 1 283 ? 134.052 53.988 -23.000 1.00 31.71 281 GLU C CA 1
ATOM 7398 C C . GLU C 1 283 ? 135.120 54.009 -21.917 1.00 31.18 281 GLU C C 1
ATOM 7399 O O . GLU C 1 283 ? 135.083 53.185 -21.007 1.00 32.78 281 GLU C O 1
ATOM 7405 N N . TRP C 1 284 ? 136.052 54.958 -21.990 1.00 28.17 282 TRP C N 1
ATOM 7406 C CA . TRP C 1 284 ? 137.106 55.067 -20.971 1.00 26.85 282 TRP C CA 1
ATOM 7407 C C . TRP C 1 284 ? 136.524 55.262 -19.579 1.00 31.75 282 TRP C C 1
ATOM 7408 O O . TRP C 1 284 ? 135.433 55.802 -19.426 1.00 31.16 282 TRP C O 1
ATOM 7419 N N . GLY C 1 285 ? 137.270 54.837 -18.571 1.00 28.49 283 GLY C N 1
ATOM 7420 C CA . GLY C 1 285 ? 136.859 55.010 -17.186 1.00 28.98 283 GLY C CA 1
ATOM 7421 C C . GLY C 1 285 ? 137.116 56.409 -16.699 1.00 31.98 283 GLY C C 1
ATOM 7422 O O . GLY C 1 285 ? 137.916 57.134 -17.281 1.00 27.02 283 GLY C O 1
ATOM 7423 N N . LEU C 1 286 ? 136.416 56.788 -15.634 1.00 28.25 284 LEU C N 1
ATOM 7424 C CA . LEU C 1 286 ? 136.596 58.076 -14.996 1.00 26.26 284 LEU C CA 1
ATOM 7425 C C . LEU C 1 286 ? 137.650 57.994 -13.892 1.00 28.83 284 LEU C C 1
ATOM 7426 O O . LEU C 1 286 ? 137.537 57.197 -12.951 1.00 28.29 284 LEU C O 1
ATOM 7431 N N . LEU C 1 287 ? 138.651 58.853 -13.980 1.00 27.32 285 LEU C N 1
ATOM 7432 C CA . LEU C 1 287 ? 139.653 58.935 -12.925 1.00 26.05 285 LEU C CA 1
ATOM 7433 C C . LEU C 1 287 ? 139.420 60.200 -12.112 1.00 28.94 285 LEU C C 1
ATOM 7434 O O . LEU C 1 287 ? 139.412 61.305 -12.657 1.00 31.41 285 LEU C O 1
ATOM 7439 N N . HIS C 1 288 ? 139.229 60.034 -10.811 1.00 32.73 286 HIS C N 1
ATOM 7440 C CA . HIS C 1 288 ? 138.970 61.161 -9.920 1.00 30.23 286 HIS C CA 1
ATOM 7441 C C . HIS C 1 288 ? 139.970 61.035 -8.798 1.00 29.64 286 HIS C C 1
ATOM 7442 O O . HIS C 1 288 ? 139.794 60.218 -7.909 1.00 29.52 286 HIS C O 1
ATOM 7449 N N . THR C 1 289 ? 141.036 61.826 -8.859 1.00 28.89 287 THR C N 1
ATOM 7450 C CA . THR C 1 289 ? 142.143 61.686 -7.915 1.00 31.37 287 THR C CA 1
ATOM 7451 C C . THR C 1 289 ? 142.899 63.007 -7.767 1.00 36.20 287 THR C C 1
ATOM 7452 O O . THR C 1 289 ? 142.516 64.018 -8.358 1.00 42.25 287 THR C O 1
ATOM 7456 N N . GLU C 1 290 ? 143.943 62.996 -6.947 1.00 39.58 288 GLU C N 1
ATOM 7457 C CA . GLU C 1 290 ? 144.820 64.136 -6.779 1.00 47.15 288 GLU C CA 1
ATOM 7458 C C . GLU C 1 290 ? 146.103 63.863 -7.567 1.00 47.24 288 GLU C C 1
ATOM 7459 O O . GLU C 1 290 ? 146.798 62.877 -7.305 1.00 41.58 288 GLU C O 1
ATOM 7465 N N . ILE C 1 291 ? 146.391 64.714 -8.552 1.00 46.05 289 ILE C N 1
ATOM 7466 C CA . ILE C 1 291 ? 147.657 64.651 -9.300 1.00 49.28 289 ILE C CA 1
ATOM 7467 C C . ILE C 1 291 ? 148.472 65.929 -9.050 1.00 52.84 289 ILE C C 1
ATOM 7468 O O . ILE C 1 291 ? 147.988 67.036 -9.296 1.00 51.33 289 ILE C O 1
ATOM 7473 N N . ASN C 1 292 ? 149.708 65.737 -8.577 1.00 57.56 290 ASN C N 1
ATOM 7474 C CA . ASN C 1 292 ? 150.580 66.776 -7.984 1.00 65.61 290 ASN C CA 1
ATOM 7475 C C . ASN C 1 292 ? 149.884 67.928 -7.249 1.00 65.11 290 ASN C C 1
ATOM 7476 O O . ASN C 1 292 ? 150.031 69.102 -7.605 1.00 64.62 290 ASN C O 1
ATOM 7481 N N . GLY C 1 293 ? 149.112 67.559 -6.229 1.00 61.98 291 GLY C N 1
ATOM 7482 C CA . GLY C 1 293 ? 148.456 68.519 -5.348 1.00 64.00 291 GLY C CA 1
ATOM 7483 C C . GLY C 1 293 ? 147.067 68.969 -5.757 1.00 61.15 291 GLY C C 1
ATOM 7484 O O . GLY C 1 293 ? 146.311 69.466 -4.920 1.00 62.61 291 GLY C O 1
ATOM 7485 N N . LYS C 1 294 ? 146.731 68.793 -7.035 1.00 56.39 292 LYS C N 1
ATOM 7486 C CA . LYS C 1 294 ? 145.468 69.277 -7.595 1.00 57.81 292 LYS C CA 1
ATOM 7487 C C . LYS C 1 294 ? 144.467 68.155 -7.844 1.00 53.40 292 LYS C C 1
ATOM 7488 O O . LYS C 1 294 ? 144.832 67.082 -8.327 1.00 46.92 292 LYS C O 1
ATOM 7494 N N . GLU C 1 295 ? 143.200 68.430 -7.543 1.00 49.39 293 GLU C N 1
ATOM 7495 C CA . GLU C 1 295 ? 142.110 67.498 -7.809 1.00 49.37 293 GLU C CA 1
ATOM 7496 C C . GLU C 1 295 ? 141.776 67.487 -9.297 1.00 44.60 293 GLU C C 1
ATOM 7497 O O . GLU C 1 295 ? 141.551 68.540 -9.896 1.00 45.00 293 GLU C O 1
ATOM 7503 N N . ILE C 1 296 ? 141.765 66.295 -9.893 1.00 37.81 294 ILE C N 1
ATOM 7504 C CA . ILE C 1 296 ? 141.380 66.132 -11.295 1.00 38.46 294 ILE C CA 1
ATOM 7505 C C . ILE C 1 296 ? 140.251 65.120 -11.406 1.00 34.59 294 ILE C C 1
ATOM 7506 O O . ILE C 1 296 ? 140.145 64.207 -10.586 1.00 31.54 294 ILE C O 1
ATOM 7511 N N . CYS C 1 297 ? 139.415 65.283 -12.423 1.00 37.25 295 CYS C N 1
ATOM 7512 C CA . CYS C 1 297 ? 138.288 64.397 -12.644 1.00 38.76 295 CYS C CA 1
ATOM 7513 C C . CYS C 1 297 ? 138.038 64.345 -14.141 1.00 42.74 295 CYS C C 1
ATOM 7514 O O . CYS C 1 297 ? 137.434 65.254 -14.707 1.00 44.02 295 CYS C O 1
ATOM 7517 N N . ARG C 1 298 ? 138.502 63.282 -14.773 1.00 37.95 296 ARG C N 1
ATOM 7518 C CA . ARG C 1 298 ? 138.405 63.171 -16.203 1.00 38.53 296 ARG C CA 1
ATOM 7519 C C . ARG C 1 298 ? 138.503 61.766 -16.700 1.00 31.90 296 ARG C C 1
ATOM 7520 O O . ARG C 1 298 ? 138.923 60.916 -15.992 1.00 29.95 296 ARG C O 1
ATOM 7528 N N . LYS C 1 299 ? 138.087 61.541 -17.929 1.00 32.84 297 LYS C N 1
ATOM 7529 C CA . LYS C 1 299 ? 138.248 60.244 -18.565 1.00 32.13 297 LYS C CA 1
ATOM 7530 C C . LYS C 1 299 ? 139.730 59.898 -18.704 1.00 36.87 297 LYS C C 1
ATOM 7531 O O . LYS C 1 299 ? 140.560 60.760 -19.016 1.00 35.49 297 LYS C O 1
ATOM 7537 N N . TYR C 1 300 ? 140.063 58.642 -18.422 1.00 31.44 298 TYR C N 1
ATOM 7538 C CA . TYR C 1 300 ? 141.456 58.207 -18.416 1.00 31.49 298 TYR C CA 1
ATOM 7539 C C . TYR C 1 300 ? 141.759 57.458 -19.712 1.00 33.34 298 TYR C C 1
ATOM 7540 O O . TYR C 1 300 ? 141.180 56.395 -19.942 1.00 33.21 298 TYR C O 1
ATOM 7549 N N . PRO C 1 301 ? 142.652 58.019 -20.569 1.00 33.81 299 PRO C N 1
ATOM 7550 C CA . PRO C 1 301 ? 143.022 57.344 -21.817 1.00 37.26 299 PRO C CA 1
ATOM 7551 C C . PRO C 1 301 ? 143.627 55.991 -21.481 1.00 36.96 299 PRO C C 1
ATOM 7552 O O . PRO C 1 301 ? 144.660 55.919 -20.813 1.00 37.42 299 PRO C O 1
ATOM 7556 N N . GLY C 1 302 ? 142.950 54.930 -21.895 1.00 30.91 300 GLY C N 1
ATOM 7557 C CA . GLY C 1 302 ? 143.298 53.613 -21.410 1.00 37.03 300 GLY C CA 1
ATOM 7558 C C . GLY C 1 302 ? 144.321 52.882 -22.250 1.00 38.72 300 GLY C C 1
ATOM 7559 O O . GLY C 1 302 ? 144.818 53.401 -23.255 1.00 34.04 300 GLY C O 1
ATOM 7560 N N . ILE C 1 303 ? 144.641 51.675 -21.799 1.00 35.10 301 ILE C N 1
ATOM 7561 C CA . ILE C 1 303 ? 145.429 50.715 -22.552 1.00 29.34 301 ILE C CA 1
ATOM 7562 C C . ILE C 1 303 ? 144.512 49.943 -23.496 1.00 31.90 301 ILE C C 1
ATOM 7563 O O . ILE C 1 303 ? 143.451 49.488 -23.081 1.00 28.62 301 ILE C O 1
ATOM 7568 N N . ALA C 1 304 ? 144.919 49.798 -24.759 1.00 29.44 302 ALA C N 1
ATOM 7569 C CA . ALA C 1 304 ? 144.149 49.022 -25.744 1.00 28.44 302 ALA C CA 1
ATOM 7570 C C . ALA C 1 304 ? 144.021 47.557 -25.332 1.00 28.46 302 ALA C C 1
ATOM 7571 O O . ALA C 1 304 ? 144.947 46.97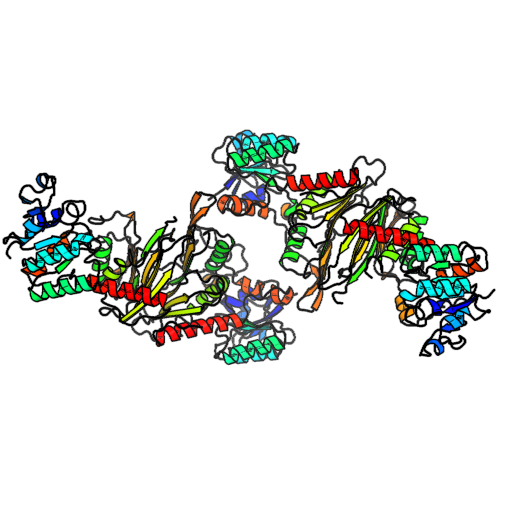3 -24.772 1.00 30.90 302 ALA C O 1
ATOM 7573 N N . GLY C 1 305 ? 142.871 46.966 -25.623 1.00 29.75 303 GLY C N 1
ATOM 7574 C CA . GLY C 1 305 ? 142.693 45.533 -25.420 1.00 32.55 303 GLY C CA 1
ATOM 7575 C C . GLY C 1 305 ? 143.625 44.767 -26.339 1.00 35.20 303 GLY C C 1
ATOM 7576 O O . GLY C 1 305 ? 143.867 45.194 -27.467 1.00 34.25 303 GLY C O 1
ATOM 7577 N N . ASN C 1 306 ? 144.141 43.632 -25.870 1.00 29.72 304 ASN C N 1
ATOM 7578 C CA . ASN C 1 306 ? 145.233 42.967 -26.587 1.00 29.36 304 ASN C CA 1
ATOM 7579 C C . ASN C 1 306 ? 145.208 41.452 -26.450 1.00 24.70 304 ASN C C 1
ATOM 7580 O O . ASN C 1 306 ? 146.105 40.881 -25.853 1.00 26.56 304 ASN C O 1
ATOM 7585 N N . TYR C 1 307 ? 144.188 40.792 -26.998 1.00 24.64 305 TYR C N 1
ATOM 7586 C CA . TYR C 1 307 ? 144.124 39.321 -26.948 1.00 25.83 305 TYR C CA 1
ATOM 7587 C C . TYR C 1 307 ? 145.310 38.624 -27.658 1.00 27.51 305 TYR C C 1
ATOM 7588 O O . TYR C 1 307 ? 145.628 37.453 -27.375 1.00 27.94 305 TYR C O 1
ATOM 7597 N N . GLY C 1 308 ? 145.949 39.336 -28.586 1.00 29.71 306 GLY C N 1
ATOM 7598 C CA . GLY C 1 308 ? 147.184 38.850 -29.213 1.00 30.91 306 GLY C CA 1
ATOM 7599 C C . GLY C 1 308 ? 148.322 38.689 -28.225 1.00 32.37 306 GLY C C 1
ATOM 7600 O O . GLY C 1 308 ? 149.249 37.911 -28.466 1.00 29.70 306 GLY C O 1
ATOM 7601 N N . GLY C 1 309 ? 148.217 39.393 -27.094 1.00 24.24 307 GLY C N 1
ATOM 7602 C CA . GLY C 1 309 ? 149.225 39.360 -26.029 1.00 28.62 307 GLY C CA 1
ATOM 7603 C C . GLY C 1 309 ? 149.419 37.994 -25.416 1.00 29.50 307 GLY C C 1
ATOM 7604 O O . GLY C 1 309 ? 150.492 37.705 -24.860 1.00 33.13 307 GLY C O 1
ATOM 7605 N N . PHE C 1 310 ? 148.389 37.151 -25.499 1.00 29.06 308 PHE C N 1
ATOM 7606 C CA . PHE C 1 310 ? 148.476 35.785 -24.996 1.00 29.63 308 PHE C CA 1
ATOM 7607 C C . PHE C 1 310 ? 149.554 35.003 -25.765 1.00 29.06 308 PHE C C 1
ATOM 7608 O O . PHE C 1 310 ? 150.403 34.340 -25.159 1.00 29.91 308 PHE C O 1
ATOM 7616 N N . TYR C 1 311 ? 149.490 35.107 -27.088 1.00 28.49 309 TYR C N 1
ATOM 7617 C CA . TYR C 1 311 ? 150.424 34.452 -28.005 1.00 29.78 309 TYR C CA 1
ATOM 7618 C C . TYR C 1 311 ? 151.790 35.111 -28.006 1.00 32.40 309 TYR C C 1
ATOM 7619 O O . TYR C 1 311 ? 152.806 34.420 -28.014 1.00 31.36 309 TYR C O 1
ATOM 7628 N N . GLN C 1 312 ? 151.825 36.441 -27.909 1.00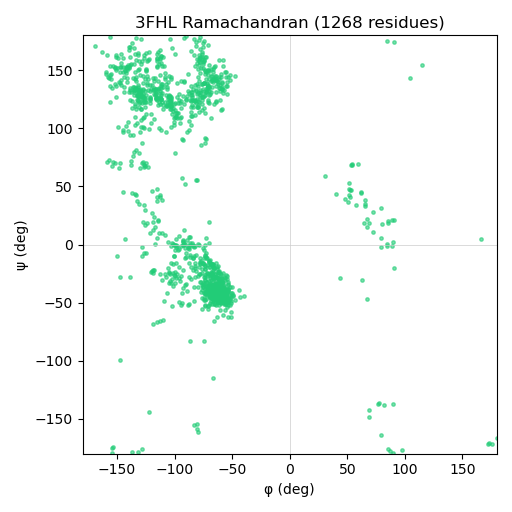 28.05 310 GLN C N 1
ATOM 7629 C CA . GLN C 1 312 ? 153.092 37.135 -27.801 1.00 31.20 310 GLN C CA 1
ATOM 7630 C C . GLN C 1 312 ? 153.838 36.668 -26.550 1.00 33.46 310 GLN C C 1
ATOM 7631 O O . GLN C 1 312 ? 155.050 36.434 -26.598 1.00 30.63 310 GLN C O 1
ATOM 7637 N N . ASN C 1 313 ? 153.109 36.489 -25.449 1.00 30.46 311 ASN C N 1
ATOM 7638 C CA . ASN C 1 313 ? 153.717 35.957 -24.238 1.00 28.64 311 ASN C CA 1
ATOM 7639 C C . ASN C 1 313 ? 154.254 34.535 -24.399 1.00 30.93 311 ASN C C 1
ATOM 7640 O O . ASN C 1 313 ? 155.324 34.216 -23.878 1.00 31.93 311 ASN C O 1
ATOM 7645 N N . ILE C 1 314 ? 153.504 33.690 -25.106 1.00 24.61 312 ILE C N 1
ATOM 7646 C CA A ILE C 1 314 ? 153.933 32.318 -25.362 0.50 30.30 312 ILE C CA 1
ATOM 7647 C CA B ILE C 1 314 ? 153.910 32.306 -25.388 0.50 30.63 312 ILE C CA 1
ATOM 7648 C C . ILE C 1 314 ? 155.244 32.310 -26.148 1.00 33.18 312 ILE C C 1
ATOM 7649 O O . ILE C 1 314 ? 156.180 31.560 -25.807 1.00 30.35 312 ILE C O 1
ATOM 7658 N N . TYR C 1 315 ? 155.324 33.177 -27.151 1.00 28.42 313 TYR C N 1
ATOM 7659 C CA . TYR C 1 315 ? 156.534 33.320 -27.945 1.00 32.13 313 TYR C CA 1
ATOM 7660 C C . TYR C 1 315 ? 157.720 33.742 -27.082 1.00 34.44 313 TYR C C 1
ATOM 7661 O O . TYR C 1 315 ? 158.781 33.122 -27.145 1.00 35.44 313 TYR C O 1
ATOM 7670 N N . GLU C 1 316 ? 157.529 34.782 -26.274 1.00 31.44 314 GLU C N 1
ATOM 7671 C CA . GLU C 1 316 ? 158.587 35.299 -25.397 1.00 31.58 314 GLU C CA 1
ATOM 7672 C C . GLU C 1 316 ? 159.047 34.277 -24.368 1.00 32.38 314 GLU C C 1
ATOM 7673 O O . GLU C 1 316 ? 160.206 34.243 -24.002 1.00 31.91 314 GLU C O 1
ATOM 7679 N N . HIS C 1 317 ? 158.137 33.414 -23.949 1.00 31.86 315 HIS C N 1
ATOM 7680 C CA . HIS C 1 317 ? 158.457 32.328 -23.054 1.00 32.07 315 HIS C CA 1
ATOM 7681 C C . HIS C 1 317 ? 159.288 31.237 -23.726 1.00 36.59 315 HIS C C 1
ATOM 7682 O O . HIS C 1 317 ? 160.331 30.844 -23.204 1.00 34.54 315 HIS C O 1
ATOM 7689 N N . LEU C 1 318 ? 158.803 30.747 -24.863 1.00 32.32 316 LEU C N 1
ATOM 7690 C CA . LEU C 1 318 ? 159.407 29.603 -25.551 1.00 38.75 316 LEU C CA 1
ATOM 7691 C C . LEU C 1 318 ? 160.706 29.963 -26.281 1.00 38.23 316 LEU C C 1
ATOM 7692 O O . LEU C 1 318 ? 161.636 29.159 -26.337 1.00 39.53 316 LEU C O 1
ATOM 7697 N N . CYS C 1 319 ? 160.763 31.175 -26.828 1.00 37.22 317 CYS C N 1
ATOM 7698 C CA . CYS C 1 319 ? 161.890 31.602 -27.642 1.00 38.48 317 CYS C CA 1
ATOM 7699 C C . CYS C 1 319 ? 162.866 32.549 -26.950 1.00 41.75 317 CYS C C 1
ATOM 7700 O O . CYS C 1 319 ? 164.030 32.599 -27.339 1.00 43.71 317 CYS C O 1
ATOM 7703 N N . LEU C 1 320 ? 162.410 33.298 -25.941 1.00 35.45 318 LEU C N 1
ATOM 7704 C CA . LEU C 1 320 ? 163.279 34.263 -25.261 1.00 34.34 318 LEU C CA 1
ATOM 7705 C C . LEU C 1 320 ? 163.436 34.027 -23.757 1.00 31.71 318 LEU C C 1
ATOM 7706 O O . LEU C 1 320 ? 163.990 34.874 -23.049 1.00 34.81 318 LEU C O 1
ATOM 7711 N N . GLY C 1 321 ? 162.947 32.882 -23.282 1.00 31.83 319 GLY C N 1
ATOM 7712 C CA . GLY C 1 321 ? 163.053 32.483 -21.868 1.00 32.19 319 GLY C CA 1
ATOM 7713 C C . GLY C 1 321 ? 162.324 33.339 -20.835 1.00 36.43 319 GLY C C 1
ATOM 7714 O O . GLY C 1 321 ? 162.644 33.286 -19.648 1.00 37.05 319 GLY C O 1
ATOM 7715 N N . GLN C 1 322 ? 161.353 34.142 -21.277 1.00 34.55 320 GLN C N 1
ATOM 7716 C CA . GLN C 1 322 ? 160.589 35.005 -20.367 1.00 34.59 320 GLN C CA 1
ATOM 7717 C C . GLN C 1 322 ? 159.579 34.177 -19.567 1.00 32.10 320 GLN C C 1
ATOM 7718 O O . GLN C 1 322 ? 159.215 33.086 -20.002 1.00 28.92 320 GLN C O 1
ATOM 7724 N N . PRO C 1 323 ? 159.136 34.677 -18.390 1.00 33.90 321 PRO C N 1
ATOM 7725 C CA . PRO C 1 323 ? 158.090 33.981 -17.628 1.00 32.73 321 PRO C CA 1
ATOM 7726 C C . PRO C 1 323 ? 156.788 33.799 -18.405 1.00 34.27 321 PRO C C 1
ATOM 7727 O O . PRO C 1 323 ? 156.342 34.717 -19.079 1.00 31.60 321 PRO C O 1
ATOM 7731 N N . LEU C 1 324 ? 156.216 32.602 -18.329 1.00 33.27 322 LEU C N 1
ATOM 7732 C CA . LEU C 1 324 ? 154.886 32.351 -18.859 1.00 30.80 322 LEU C CA 1
ATOM 7733 C C . LEU C 1 324 ? 153.876 32.984 -17.908 1.00 34.09 322 LEU C C 1
ATOM 7734 O O . LEU C 1 324 ? 153.975 32.811 -16.695 1.00 33.54 322 LEU C O 1
ATOM 7739 N N . GLU C 1 325 ? 152.924 33.739 -18.449 1.00 33.39 323 GLU C N 1
ATOM 7740 C CA . GLU C 1 325 ? 151.912 34.397 -17.602 1.00 36.07 323 GLU C CA 1
ATOM 7741 C C . GLU C 1 325 ? 150.766 33.455 -17.235 1.00 32.19 323 GLU C C 1
ATOM 7742 O O . GLU C 1 325 ? 150.151 33.602 -16.183 1.00 37.41 323 GLU C O 1
ATOM 7748 N N . THR C 1 326 ? 150.503 32.479 -18.100 1.00 28.11 324 THR C N 1
ATOM 7749 C CA . THR C 1 326 ? 149.281 31.695 -18.046 1.00 26.26 324 THR C CA 1
ATOM 7750 C C . THR C 1 326 ? 149.518 30.215 -17.739 1.00 27.10 324 THR C C 1
ATOM 7751 O O . THR C 1 326 ? 148.958 29.335 -18.395 1.00 26.92 324 THR C O 1
ATOM 7755 N N . HIS C 1 327 ? 150.328 29.944 -16.728 1.00 30.00 325 HIS C N 1
ATOM 7756 C CA . HIS C 1 327 ? 150.513 28.574 -16.253 1.00 38.08 325 HIS C CA 1
ATOM 7757 C C . HIS C 1 327 ? 149.176 27.901 -15.968 1.00 36.78 325 HIS C C 1
ATOM 7758 O O . HIS C 1 327 ? 148.252 28.534 -15.458 1.00 35.06 325 HIS C O 1
ATOM 7765 N N . ALA C 1 328 ? 149.084 26.615 -16.294 1.00 33.24 326 ALA C N 1
ATOM 7766 C CA . ALA C 1 328 ? 147.895 25.817 -15.995 1.00 30.07 326 ALA C CA 1
ATOM 7767 C C . ALA C 1 328 ? 147.522 25.808 -14.512 1.00 33.69 326 ALA C C 1
ATOM 7768 O O . ALA C 1 328 ? 146.334 25.694 -14.177 1.00 34.45 326 ALA C O 1
ATOM 7770 N N . GLN C 1 329 ? 148.520 25.954 -13.633 1.00 29.13 327 GLN C N 1
ATOM 7771 C CA . GLN C 1 329 ? 148.280 26.011 -12.180 1.00 33.59 327 GLN C CA 1
ATOM 7772 C C . GLN C 1 329 ? 147.356 27.189 -11.818 1.00 34.78 327 GLN C C 1
ATOM 7773 O O . GLN C 1 329 ? 146.579 27.095 -10.871 1.00 34.09 327 GLN C O 1
ATOM 7779 N N . ASP C 1 330 ? 147.432 28.274 -12.592 1.00 35.48 328 ASP C N 1
ATOM 7780 C CA . ASP C 1 330 ? 146.554 29.436 -12.394 1.00 35.92 328 ASP C CA 1
ATOM 7781 C C . ASP C 1 330 ? 145.068 29.067 -12.417 1.00 34.17 328 ASP C C 1
ATOM 7782 O O . ASP C 1 330 ? 144.321 29.547 -11.576 1.00 34.50 328 ASP C O 1
ATOM 7787 N N . ILE C 1 331 ? 144.649 28.208 -13.347 1.00 31.07 329 ILE C N 1
ATOM 7788 C CA . ILE C 1 331 ? 143.241 27.802 -13.407 1.00 32.22 329 ILE C CA 1
ATOM 7789 C C . ILE C 1 331 ? 142.862 26.830 -12.282 1.00 35.16 329 ILE C C 1
ATOM 7790 O O . ILE C 1 331 ? 141.716 26.810 -11.860 1.00 33.95 329 ILE C O 1
ATOM 7795 N N . LEU C 1 332 ? 143.821 26.050 -11.781 1.00 33.36 330 LEU C N 1
ATOM 7796 C CA . LEU C 1 332 ? 143.531 25.186 -10.644 1.00 34.92 330 LEU C CA 1
ATOM 7797 C C . LEU C 1 332 ? 143.298 26.044 -9.409 1.00 33.90 330 LEU C C 1
ATOM 7798 O O . LEU C 1 332 ? 142.412 25.748 -8.611 1.00 33.56 330 LEU C O 1
ATOM 7803 N N . ASN C 1 333 ? 144.096 27.103 -9.272 1.00 29.72 331 ASN C N 1
ATOM 7804 C CA . ASN C 1 333 ? 143.935 28.093 -8.208 1.00 33.69 331 ASN C CA 1
ATOM 7805 C C . ASN C 1 333 ? 142.582 28.797 -8.271 1.00 35.62 331 ASN C C 1
ATOM 7806 O O . ASN C 1 333 ? 141.914 28.988 -7.248 1.00 35.71 331 ASN C O 1
ATOM 7811 N N . VAL C 1 334 ? 142.184 29.164 -9.484 1.00 33.59 332 VAL C N 1
ATOM 7812 C CA . VAL C 1 334 ? 140.885 29.784 -9.731 1.00 32.81 332 VAL C CA 1
ATOM 7813 C C . VAL C 1 334 ? 139.749 28.852 -9.326 1.00 31.79 332 VAL C C 1
ATOM 7814 O O . VAL C 1 334 ? 138.826 29.275 -8.631 1.00 28.35 332 VAL C O 1
ATOM 7818 N N . ILE C 1 335 ? 139.857 27.583 -9.721 1.00 30.94 333 ILE C N 1
ATOM 7819 C CA . ILE C 1 335 ? 138.860 26.548 -9.415 1.00 32.41 333 ILE C CA 1
ATOM 7820 C C . ILE C 1 335 ? 138.744 26.280 -7.916 1.00 35.17 333 ILE C C 1
ATOM 7821 O O . ILE C 1 335 ? 137.648 26.014 -7.423 1.00 34.81 333 ILE C O 1
ATOM 7826 N N . ARG C 1 336 ? 139.859 26.379 -7.195 1.00 33.87 334 ARG C N 1
ATOM 7827 C CA . ARG C 1 336 ? 139.838 26.261 -5.750 1.00 32.87 334 ARG C CA 1
ATOM 7828 C C . ARG C 1 336 ? 138.958 27.356 -5.129 1.00 37.66 334 ARG C C 1
ATOM 7829 O O . ARG C 1 336 ? 138.125 27.066 -4.260 1.00 31.47 334 ARG C O 1
ATOM 7837 N N . ILE C 1 337 ? 139.147 28.598 -5.586 1.00 32.83 335 ILE C N 1
ATOM 7838 C CA . ILE C 1 337 ? 138.302 29.725 -5.170 1.00 32.78 335 ILE C CA 1
ATOM 7839 C C . ILE C 1 337 ? 136.824 29.523 -5.536 1.00 34.06 335 ILE C C 1
ATOM 7840 O O . ILE C 1 337 ? 135.947 29.761 -4.700 1.00 32.42 335 ILE C O 1
ATOM 7845 N N . ILE C 1 338 ? 136.555 29.066 -6.759 1.00 29.77 336 ILE C N 1
ATOM 7846 C CA . ILE C 1 338 ? 135.186 28.776 -7.205 1.00 32.07 336 ILE C CA 1
ATOM 7847 C C . ILE C 1 338 ? 134.519 27.717 -6.309 1.00 34.40 336 ILE C C 1
ATOM 7848 O O . ILE C 1 338 ? 133.378 27.880 -5.886 1.00 31.45 336 ILE C O 1
ATOM 7853 N N . GLU C 1 339 ? 135.252 26.651 -6.002 1.00 34.81 337 GLU C N 1
ATOM 7854 C CA . GLU C 1 339 ? 134.741 25.600 -5.136 1.00 36.43 337 GLU C CA 1
ATOM 7855 C C . GLU C 1 339 ? 134.489 26.126 -3.728 1.00 32.60 337 GLU C C 1
ATOM 7856 O O . GLU C 1 339 ? 133.491 25.766 -3.114 1.00 35.02 337 GLU C O 1
ATOM 7862 N N . ALA C 1 340 ? 135.374 26.996 -3.239 1.00 29.72 338 ALA C N 1
ATOM 7863 C CA . ALA C 1 340 ? 135.181 27.639 -1.932 1.00 31.92 338 ALA C CA 1
ATOM 7864 C C . ALA C 1 340 ? 133.960 28.555 -1.901 1.00 31.76 338 ALA C C 1
ATOM 7865 O O . ALA C 1 340 ? 133.265 28.621 -0.893 1.00 33.03 338 ALA C O 1
ATOM 7867 N N . ALA C 1 341 ? 133.706 29.243 -3.011 1.00 34.71 339 ALA C N 1
ATOM 7868 C CA . ALA C 1 341 ? 132.526 30.092 -3.169 1.00 32.04 339 ALA C CA 1
ATOM 7869 C C . ALA C 1 341 ? 131.229 29.270 -3.138 1.00 33.97 339 ALA C C 1
ATOM 7870 O O . ALA C 1 341 ? 130.269 29.630 -2.443 1.00 35.21 339 ALA C O 1
ATOM 7872 N N . TYR C 1 342 ? 131.211 28.155 -3.869 1.00 32.94 340 TYR C N 1
ATOM 7873 C CA . TYR C 1 342 ? 130.080 27.229 -3.825 1.00 33.31 340 TYR C CA 1
ATOM 7874 C C . TYR C 1 342 ? 129.868 26.635 -2.421 1.00 35.86 340 TYR C C 1
ATOM 7875 O O . TYR C 1 342 ? 128.736 26.539 -1.953 1.00 34.38 340 TYR C O 1
ATOM 7884 N N . GLN C 1 343 ? 130.958 26.309 -1.734 1.00 35.70 341 GLN C N 1
ATOM 7885 C CA . GLN C 1 343 ? 130.879 25.727 -0.397 1.00 37.04 341 GLN C CA 1
ATOM 7886 C C . GLN C 1 343 ? 130.361 26.748 0.631 1.00 32.94 341 GLN C C 1
ATOM 7887 O O . GLN C 1 343 ? 129.562 26.408 1.494 1.00 37.44 341 GLN C O 1
ATOM 7893 N N . SER C 1 344 ? 130.825 27.989 0.526 1.00 32.63 342 SER C N 1
ATOM 7894 C CA . SER C 1 344 ? 130.382 29.085 1.384 1.00 34.28 342 SER C CA 1
ATOM 7895 C C . SER C 1 344 ? 128.892 29.352 1.281 1.00 34.58 342 SER C C 1
ATOM 7896 O O . SER C 1 344 ? 128.223 29.583 2.300 1.00 38.17 342 SER C O 1
ATOM 7899 N N . HIS C 1 345 ? 128.383 29.319 0.054 1.00 29.27 343 HIS C N 1
ATOM 7900 C CA . HIS C 1 345 ? 126.965 29.513 -0.206 1.00 31.00 343 HIS C CA 1
ATOM 7901 C C . HIS C 1 345 ? 126.141 28.325 0.303 1.00 37.50 343 HIS C C 1
ATOM 7902 O O . HIS C 1 345 ? 125.167 28.522 1.021 1.00 36.96 343 HIS C O 1
ATOM 7909 N N . ARG C 1 346 ? 126.543 27.111 -0.072 1.00 36.84 344 ARG C N 1
ATOM 7910 C CA . ARG C 1 346 ? 125.829 25.882 0.292 1.00 38.35 344 ARG C CA 1
ATOM 7911 C C . ARG C 1 346 ? 125.769 25.644 1.806 1.00 38.34 344 ARG C C 1
ATOM 7912 O O . ARG C 1 346 ? 124.735 25.227 2.331 1.00 43.61 344 ARG C O 1
ATOM 7920 N N . GLU C 1 347 ? 126.863 25.949 2.497 1.00 32.38 345 GLU C N 1
ATOM 7921 C CA . GLU C 1 347 ? 127.002 25.662 3.918 1.00 38.69 345 GLU C CA 1
ATOM 7922 C C . GLU C 1 347 ? 126.746 26.865 4.816 1.00 36.76 345 GLU C C 1
ATOM 7923 O O . GLU C 1 347 ? 126.839 26.748 6.047 1.00 36.38 345 GLU C O 1
ATOM 7929 N N . ASN C 1 348 ? 126.436 28.016 4.208 1.00 33.17 346 ASN C N 1
ATOM 7930 C CA . ASN C 1 348 ? 126.181 29.259 4.950 1.00 34.73 346 ASN C CA 1
ATOM 7931 C C . ASN C 1 348 ? 127.331 29.590 5.909 1.00 34.89 346 ASN C C 1
ATOM 7932 O O . ASN C 1 348 ? 127.115 29.907 7.083 1.00 29.81 346 ASN C O 1
ATOM 7937 N N . LYS C 1 349 ? 128.563 29.499 5.406 1.00 32.78 347 LYS C N 1
ATOM 7938 C CA . LYS C 1 349 ? 129.760 29.768 6.214 1.00 33.54 347 LYS C CA 1
ATOM 7939 C C . LYS C 1 349 ? 130.852 30.523 5.443 1.00 31.32 347 LYS C C 1
ATOM 7940 O O . LYS C 1 349 ? 130.939 30.430 4.227 1.00 30.31 347 LYS C O 1
ATOM 7946 N N . ILE C 1 350 ? 131.702 31.245 6.159 1.00 31.12 348 ILE C N 1
ATOM 7947 C CA . ILE C 1 350 ? 132.962 31.708 5.590 1.00 30.95 348 ILE C CA 1
ATOM 7948 C C . ILE C 1 350 ? 133.892 30.493 5.480 1.00 38.01 348 ILE C C 1
ATOM 7949 O O . ILE C 1 350 ? 134.036 29.725 6.443 1.00 36.11 348 ILE C O 1
ATOM 7954 N N . VAL C 1 351 ? 134.504 30.313 4.308 1.00 34.80 349 VAL C N 1
ATOM 7955 C CA . VAL C 1 351 ? 135.379 29.159 4.052 1.00 36.75 349 VAL C CA 1
ATOM 7956 C C . VAL C 1 351 ? 136.828 29.593 4.119 1.00 34.84 349 VAL C C 1
ATOM 7957 O O . VAL C 1 351 ? 137.269 30.416 3.320 1.00 35.89 349 VAL C O 1
ATOM 7961 N N . ASN C 1 352 ? 137.561 29.038 5.078 1.00 34.80 350 ASN C N 1
ATOM 7962 C CA . ASN C 1 352 ? 138.974 29.332 5.239 1.00 38.10 350 ASN C CA 1
ATOM 7963 C C . ASN C 1 352 ? 139.810 28.368 4.392 1.00 41.04 350 ASN C C 1
ATOM 7964 O O . ASN C 1 352 ? 139.581 27.154 4.392 1.00 42.76 350 ASN C O 1
ATOM 7969 N N . LEU C 1 353 ? 140.757 28.922 3.645 1.00 38.90 351 LEU C N 1
ATOM 7970 C CA . LEU C 1 353 ? 141.633 28.119 2.795 1.00 44.94 351 LEU C CA 1
ATOM 7971 C C . LEU C 1 353 ? 142.826 27.598 3.601 1.00 46.66 351 LEU C C 1
ATOM 7972 O O . LEU C 1 353 ? 143.492 28.370 4.297 1.00 47.89 351 LEU C O 1
ATOM 7977 N N . GLU D 1 4 ? 228.960 21.810 -23.526 1.00 77.30 2 GLU D N 1
ATOM 7978 C CA . GLU D 1 4 ? 228.333 21.545 -24.854 1.00 74.65 2 GLU D CA 1
ATOM 7979 C C . GLU D 1 4 ? 226.873 21.083 -24.714 1.00 70.06 2 GLU D C 1
ATOM 7980 O O . GLU D 1 4 ? 225.972 21.685 -25.312 1.00 69.36 2 GLU D O 1
ATOM 7986 N N . ILE D 1 5 ? 226.641 20.022 -23.935 1.00 59.61 3 ILE D N 1
ATOM 7987 C CA . ILE D 1 5 ? 225.272 19.563 -23.642 1.00 50.92 3 ILE D CA 1
ATOM 7988 C C . ILE D 1 5 ? 224.949 19.781 -22.161 1.00 44.59 3 ILE D C 1
ATOM 7989 O O . ILE D 1 5 ? 225.692 19.356 -21.276 1.00 43.24 3 ILE D O 1
ATOM 7994 N N . ILE D 1 6 ? 223.840 20.468 -21.907 1.00 38.41 4 ILE D N 1
ATOM 7995 C CA . ILE D 1 6 ? 223.440 20.835 -20.546 1.00 30.46 4 ILE D CA 1
ATOM 7996 C C . ILE D 1 6 ? 222.662 19.671 -19.934 1.00 32.90 4 ILE D C 1
ATOM 7997 O O . ILE D 1 6 ? 221.559 19.345 -20.391 1.00 30.76 4 ILE D O 1
ATOM 8002 N N . LYS D 1 7 ? 223.263 19.013 -18.944 1.00 32.59 5 LYS D N 1
ATOM 8003 C CA . LYS D 1 7 ? 222.609 17.896 -18.254 1.00 35.98 5 LYS D CA 1
ATOM 8004 C C . LYS D 1 7 ? 221.575 18.471 -17.304 1.00 34.60 5 LYS D C 1
ATOM 8005 O O . LYS D 1 7 ? 221.920 19.182 -16.351 1.00 30.92 5 LYS D O 1
ATOM 8011 N N . THR D 1 8 ? 220.309 18.163 -17.574 1.00 33.89 6 THR D N 1
ATOM 8012 C CA . THR D 1 8 ? 219.194 18.825 -16.901 1.00 30.42 6 THR D CA 1
ATOM 8013 C C . THR D 1 8 ? 218.427 17.876 -15.964 1.00 30.90 6 THR D C 1
ATOM 8014 O O . THR D 1 8 ? 218.123 16.721 -16.320 1.00 29.60 6 THR D O 1
ATOM 8018 N N . GLY D 1 9 ? 218.144 18.375 -14.761 1.00 31.22 7 GLY D N 1
ATOM 8019 C CA . GLY D 1 9 ? 217.242 17.726 -13.807 1.00 28.55 7 GLY D CA 1
ATOM 8020 C C . GLY D 1 9 ? 215.901 18.456 -13.747 1.00 31.04 7 GLY D C 1
ATOM 8021 O O . GLY D 1 9 ? 215.851 19.680 -13.589 1.00 29.16 7 GLY D O 1
ATOM 8022 N N . LEU D 1 10 ? 214.818 17.702 -13.911 1.00 30.87 8 LEU D N 1
ATOM 8023 C CA . LEU D 1 10 ? 213.464 18.249 -13.868 1.00 26.81 8 LEU D CA 1
ATOM 8024 C C . LEU D 1 10 ? 212.847 17.869 -12.523 1.00 30.50 8 LEU D C 1
ATOM 8025 O O . LEU D 1 10 ? 212.792 16.687 -12.179 1.00 26.53 8 LEU D O 1
ATOM 8030 N N . ALA D 1 11 ? 212.402 18.865 -11.757 1.00 28.05 9 ALA D N 1
ATOM 8031 C CA . ALA D 1 11 ? 211.964 18.637 -10.373 1.00 29.66 9 ALA D CA 1
ATOM 8032 C C . ALA D 1 11 ? 210.594 17.968 -10.233 1.00 28.38 9 ALA D C 1
ATOM 8033 O O . ALA D 1 11 ? 210.268 17.463 -9.162 1.00 33.77 9 ALA D O 1
ATOM 8035 N N . ALA D 1 12 ? 209.799 17.953 -11.302 1.00 32.40 10 ALA D N 1
ATOM 8036 C CA . ALA D 1 12 ? 208.474 17.339 -11.245 1.00 30.05 10 ALA D CA 1
ATOM 8037 C C . ALA D 1 12 ? 207.969 16.919 -12.621 1.00 31.52 10 ALA D C 1
ATOM 8038 O O . ALA D 1 12 ? 208.196 17.604 -13.622 1.00 32.23 10 ALA D O 1
ATOM 8040 N N . PHE D 1 13 ? 207.272 15.790 -12.651 1.00 28.93 11 PHE D N 1
ATOM 8041 C CA . PHE D 1 13 ? 206.636 15.304 -13.862 1.00 31.88 11 PHE D CA 1
ATOM 8042 C C . PHE D 1 13 ? 205.105 15.359 -13.707 1.00 33.90 11 PHE D C 1
ATOM 8043 O O . PHE D 1 13 ? 204.391 14.437 -14.103 1.00 30.12 11 PHE D O 1
ATOM 8051 N N . GLY D 1 14 ? 204.616 16.461 -13.131 1.00 32.07 12 GLY D N 1
ATOM 8052 C CA . GLY D 1 14 ? 203.185 16.786 -13.154 1.00 36.62 12 GLY D CA 1
ATOM 8053 C C . GLY D 1 14 ? 202.820 17.425 -14.489 1.00 36.61 12 GLY D C 1
ATOM 8054 O O . GLY D 1 14 ? 203.553 17.264 -15.472 1.00 32.89 12 GLY D O 1
ATOM 8055 N N . MET D 1 15 ? 201.704 18.159 -14.527 1.00 37.43 13 MET D N 1
ATOM 8056 C CA A MET D 1 15 ? 201.242 18.798 -15.749 0.50 36.08 13 MET D CA 1
ATOM 8057 C CA B MET D 1 15 ? 201.238 18.806 -15.766 0.50 35.69 13 MET D CA 1
ATOM 8058 C C . MET D 1 15 ? 202.331 19.653 -16.393 1.00 34.76 13 MET D C 1
ATOM 8059 O O . MET D 1 15 ? 202.631 19.492 -17.570 1.00 35.49 13 MET D O 1
ATOM 8068 N N . SER D 1 16 ? 202.909 20.559 -15.606 1.00 30.67 14 SER D N 1
ATOM 8069 C CA A SER D 1 16 ? 203.889 21.502 -16.141 0.50 31.70 14 SER D CA 1
ATOM 8070 C CA B SER D 1 16 ? 203.904 21.501 -16.110 0.50 32.77 14 SER D CA 1
ATOM 8071 C C . SER D 1 16 ? 205.133 20.803 -16.697 1.00 29.98 14 SER D C 1
ATOM 8072 O O . SER D 1 16 ? 205.639 21.197 -17.745 1.00 28.80 14 SER D O 1
ATOM 8077 N N . GLY D 1 17 ? 205.606 19.764 -16.004 1.00 29.17 15 GLY D N 1
ATOM 8078 C CA . GLY D 1 17 ? 206.743 18.970 -16.466 1.00 25.20 15 GLY D CA 1
ATOM 8079 C C . GLY D 1 17 ? 206.460 18.246 -17.772 1.00 26.10 15 GLY D C 1
ATOM 8080 O O . GLY D 1 17 ? 207.296 18.225 -18.666 1.00 26.90 15 GLY D O 1
ATOM 8081 N N . GLN D 1 18 ? 205.268 17.682 -17.882 1.00 25.77 16 GLN D N 1
ATOM 8082 C CA . GLN D 1 18 ? 204.839 16.969 -19.090 1.00 29.17 16 GLN D CA 1
ATOM 8083 C C . GLN D 1 18 ? 204.549 17.860 -20.283 1.00 30.26 16 GLN D C 1
ATOM 8084 O O . GLN D 1 18 ? 204.731 17.438 -21.430 1.00 28.36 16 GLN D O 1
ATOM 8090 N N . VAL D 1 19 ? 204.070 19.075 -20.017 1.00 29.60 17 VAL D N 1
ATOM 8091 C CA . VAL D 1 19 ? 203.601 19.965 -21.085 1.00 30.51 17 VAL D CA 1
ATOM 8092 C C . VAL D 1 19 ? 204.670 20.949 -21.564 1.00 31.62 17 VAL D C 1
ATOM 8093 O O . VAL D 1 19 ? 204.943 21.040 -22.768 1.00 33.30 17 VAL D O 1
ATOM 8097 N N . PHE D 1 20 ? 205.275 21.670 -20.625 1.00 28.47 18 PHE D N 1
ATOM 8098 C CA . PHE D 1 20 ? 206.099 22.843 -20.947 1.00 32.08 18 PHE D CA 1
ATOM 8099 C C . PHE D 1 20 ? 207.600 22.596 -20.944 1.00 34.87 18 PHE D C 1
ATOM 8100 O O . PHE D 1 20 ? 208.346 23.301 -21.621 1.00 34.19 18 PHE D O 1
ATOM 8108 N N . HIS D 1 21 ? 208.036 21.607 -20.171 1.00 27.30 19 HIS D N 1
ATOM 8109 C CA . HIS D 1 21 ? 209.449 21.448 -19.884 1.00 28.87 19 HIS D CA 1
ATOM 8110 C C . HIS D 1 21 ? 210.092 20.251 -20.540 1.00 30.32 19 HIS D C 1
ATOM 8111 O O . HIS D 1 21 ? 210.953 20.421 -21.407 1.00 31.74 19 HIS D O 1
ATOM 8118 N N . ALA D 1 22 ? 209.665 19.050 -20.158 1.00 29.43 20 ALA D N 1
ATOM 8119 C CA . ALA D 1 22 ? 210.227 17.838 -20.740 1.00 25.32 20 ALA D CA 1
ATOM 8120 C C . ALA D 1 22 ? 210.175 17.762 -22.276 1.00 29.42 20 ALA D C 1
ATOM 8121 O O . ALA D 1 22 ? 211.168 17.332 -22.858 1.00 31.07 20 ALA D O 1
ATOM 8123 N N . PRO D 1 23 ? 209.054 18.185 -22.937 1.00 28.95 21 PRO D N 1
ATOM 8124 C CA . PRO D 1 23 ? 209.091 18.094 -24.405 1.00 27.33 21 PRO D CA 1
ATOM 8125 C C . PRO D 1 23 ? 210.184 18.911 -25.065 1.00 28.40 21 PRO D C 1
ATOM 8126 O O . PRO D 1 23 ? 210.692 18.517 -26.116 1.00 31.07 21 PRO D O 1
ATOM 8130 N N . PHE D 1 24 ? 210.538 20.040 -24.463 1.00 26.93 22 PHE D N 1
ATOM 8131 C CA . PHE D 1 24 ? 211.529 20.921 -25.068 1.00 30.65 22 PHE D CA 1
ATOM 8132 C C . PHE D 1 24 ? 212.942 20.563 -24.638 1.00 29.10 22 PHE D C 1
ATOM 8133 O O . PHE D 1 24 ? 213.841 20.537 -25.475 1.00 30.24 22 PHE D O 1
ATOM 8141 N N . ILE D 1 25 ? 213.117 20.226 -23.360 1.00 27.48 23 ILE D N 1
ATOM 8142 C CA . ILE D 1 25 ? 214.400 19.720 -22.867 1.00 27.70 23 ILE D CA 1
ATOM 8143 C C . ILE D 1 25 ? 214.826 18.471 -23.644 1.00 30.98 23 ILE D C 1
ATOM 8144 O O . ILE D 1 25 ? 216.004 18.319 -23.979 1.00 29.19 23 ILE D O 1
ATOM 8149 N N . SER D 1 26 ? 213.865 17.597 -23.962 1.00 31.89 24 SER D N 1
ATOM 8150 C CA A SER D 1 26 ? 214.164 16.408 -24.747 0.50 30.10 24 SER D CA 1
ATOM 8151 C CA B SER D 1 26 ? 214.150 16.403 -24.748 0.50 30.38 24 SER D CA 1
ATOM 8152 C C . SER D 1 26 ? 214.490 16.759 -26.197 1.00 31.67 24 SER D C 1
ATOM 8153 O O . SER D 1 26 ? 215.546 16.357 -26.709 1.00 32.96 24 SER D O 1
ATOM 8158 N N . THR D 1 27 ? 213.611 17.520 -26.862 1.00 30.19 25 THR D N 1
ATOM 8159 C CA . THR D 1 27 ? 213.812 17.783 -28.289 1.00 29.34 25 THR D CA 1
ATOM 8160 C C . THR D 1 27 ? 215.031 18.638 -28.639 1.00 27.25 25 THR D C 1
ATOM 8161 O O . THR D 1 27 ? 215.666 18.397 -29.659 1.00 30.13 25 THR D O 1
ATOM 8165 N N . ASN D 1 28 ? 215.321 19.650 -27.824 1.00 27.48 26 ASN D N 1
ATOM 8166 C CA . ASN D 1 28 ? 216.507 20.492 -28.015 1.00 28.83 26 ASN D CA 1
ATOM 8167 C C . ASN D 1 28 ? 217.779 19.648 -27.835 1.00 32.43 26 ASN D C 1
ATOM 8168 O O . ASN D 1 28 ? 217.973 19.058 -26.771 1.00 30.95 26 ASN D O 1
ATOM 8173 N N . PRO D 1 29 ? 218.654 19.602 -28.867 1.00 31.68 27 PRO D N 1
ATOM 8174 C CA . PRO D 1 29 ? 219.847 18.745 -28.787 1.00 34.60 27 PRO D CA 1
ATOM 8175 C C . PRO D 1 29 ? 220.942 19.305 -27.865 1.00 32.36 27 PRO D C 1
ATOM 8176 O O . PRO D 1 29 ? 221.885 18.587 -27.517 1.00 34.33 27 PRO D O 1
ATOM 8180 N N . HIS D 1 30 ? 220.795 20.562 -27.452 1.00 30.41 28 HIS D N 1
ATOM 8181 C CA . HIS D 1 30 ? 221.745 21.197 -26.525 1.00 27.86 28 HIS D CA 1
ATOM 8182 C C . HIS D 1 30 ? 221.515 20.879 -25.043 1.00 33.09 28 HIS D C 1
ATOM 8183 O O . HIS D 1 30 ? 222.280 21.319 -24.177 1.00 32.32 28 HIS D O 1
ATOM 8190 N N . PHE D 1 31 ? 220.471 20.100 -24.761 1.00 31.42 29 PHE D N 1
ATOM 8191 C CA . PHE D 1 31 ? 220.124 19.709 -23.398 1.00 24.92 29 PHE D CA 1
ATOM 8192 C C . PHE D 1 31 ? 219.932 18.216 -23.343 1.00 28.59 29 PHE D C 1
ATOM 8193 O O . PHE D 1 31 ? 219.409 17.612 -24.287 1.00 26.97 29 PHE D O 1
ATOM 8201 N N . GLU D 1 32 ? 220.296 17.627 -22.213 1.00 26.01 30 GLU D N 1
ATOM 8202 C CA . GLU D 1 32 ? 219.962 16.239 -21.958 1.00 29.03 30 GLU D CA 1
ATOM 8203 C C . GLU D 1 32 ? 218.908 16.173 -20.857 1.00 30.36 30 GLU D C 1
ATOM 8204 O O . GLU D 1 32 ? 219.155 16.629 -19.738 1.00 28.67 30 GLU D O 1
ATOM 8210 N N . LEU D 1 33 ? 217.740 15.604 -21.154 1.00 28.89 31 LEU D N 1
ATOM 8211 C CA . LEU D 1 33 ? 216.770 15.326 -20.079 1.00 30.71 31 LEU D CA 1
ATOM 8212 C C . LEU D 1 33 ? 217.302 14.147 -19.263 1.00 26.75 31 LEU D C 1
ATOM 8213 O O . LEU D 1 33 ? 217.060 12.991 -19.571 1.00 29.36 31 LEU D O 1
ATOM 8218 N N . TYR D 1 34 ? 218.063 14.479 -18.229 1.00 27.31 32 TYR D N 1
ATOM 8219 C CA . TYR D 1 34 ? 218.972 13.539 -17.589 1.00 27.44 32 TYR D CA 1
ATOM 8220 C C . TYR D 1 34 ? 218.351 12.822 -16.397 1.00 26.41 32 TYR D C 1
ATOM 8221 O O . TYR D 1 34 ? 218.430 11.595 -16.291 1.00 27.77 32 TYR D O 1
ATOM 8230 N N . LYS D 1 35 ? 217.756 13.598 -15.495 1.00 28.68 33 LYS D N 1
ATOM 8231 C CA . LYS D 1 35 ? 217.050 13.063 -14.343 1.00 31.95 33 LYS D CA 1
ATOM 8232 C C . LYS D 1 35 ? 215.714 13.764 -14.114 1.00 32.27 33 LYS D C 1
ATOM 8233 O O . LYS D 1 35 ? 215.599 14.966 -14.324 1.00 28.84 33 LYS D O 1
ATOM 8239 N N . ILE D 1 36 ? 214.714 12.990 -13.692 1.00 28.59 34 ILE D N 1
ATOM 8240 C CA . ILE D 1 36 ? 213.373 13.494 -13.438 1.00 27.80 34 ILE D CA 1
ATOM 8241 C C . ILE D 1 36 ? 212.935 13.021 -12.064 1.00 26.78 34 ILE D C 1
ATOM 8242 O O . ILE D 1 36 ? 213.065 11.841 -11.749 1.00 27.65 34 ILE D O 1
ATOM 8247 N N . VAL D 1 37 ? 212.424 13.932 -11.245 1.00 27.31 35 VAL D N 1
ATOM 8248 C CA . VAL D 1 37 ? 211.851 13.524 -9.963 1.00 30.34 35 VAL D CA 1
ATOM 8249 C C . VAL D 1 37 ? 210.405 13.081 -10.160 1.00 28.77 35 VAL D C 1
ATOM 8250 O O . VAL D 1 37 ? 209.557 13.857 -10.605 1.00 29.60 35 VAL D O 1
ATOM 8254 N N . GLU D 1 38 ? 210.141 11.817 -9.852 1.00 25.97 36 GLU D N 1
ATOM 8255 C CA . GLU D 1 38 ? 208.784 11.309 -9.760 1.00 28.78 36 GLU D CA 1
ATOM 8256 C C . GLU D 1 38 ? 208.715 10.603 -8.430 1.00 31.83 36 GLU D C 1
ATOM 8257 O O . GLU D 1 38 ? 209.285 9.530 -8.296 1.00 31.60 36 GLU D O 1
ATOM 8263 N N . ARG D 1 39 ? 208.028 11.201 -7.458 1.00 30.28 37 ARG D N 1
ATOM 8264 C CA . ARG D 1 39 ? 208.018 10.685 -6.085 1.00 39.60 37 ARG D CA 1
ATOM 8265 C C . ARG D 1 39 ? 207.387 9.292 -5.945 1.00 31.86 37 ARG D C 1
ATOM 8266 O O . ARG D 1 39 ? 207.855 8.488 -5.152 1.00 32.28 37 ARG D O 1
ATOM 8274 N N . SER D 1 40 ? 206.380 8.972 -6.754 1.00 27.38 38 SER D N 1
ATOM 8275 C CA . SER D 1 40 ? 205.683 7.685 -6.574 1.00 34.53 38 SER D CA 1
ATOM 8276 C C . SER D 1 40 ? 205.219 6.956 -7.841 1.00 35.46 38 SER D C 1
ATOM 8277 O O . SER D 1 40 ? 204.539 5.926 -7.753 1.00 34.62 38 SER D O 1
ATOM 8280 N N . LYS D 1 41 ? 205.568 7.486 -9.010 1.00 31.86 39 LYS D N 1
ATOM 8281 C CA . LYS D 1 41 ? 205.130 6.916 -10.287 1.00 30.44 39 LYS D CA 1
ATOM 8282 C C . LYS D 1 41 ? 206.302 6.815 -11.277 1.00 33.01 39 LYS D C 1
ATOM 8283 O O . LYS D 1 41 ? 207.435 7.199 -10.969 1.00 32.80 39 LYS D O 1
ATOM 8289 N N . GLU D 1 42 ? 206.021 6.265 -12.457 1.00 32.46 40 GLU D N 1
ATOM 8290 C CA . GLU D 1 42 ? 207.005 6.126 -13.525 1.00 31.63 40 GLU D CA 1
ATOM 8291 C C . GLU D 1 42 ? 206.384 6.564 -14.842 1.00 30.80 40 GLU D C 1
ATOM 8292 O O . GLU D 1 42 ? 206.591 5.927 -15.876 1.00 29.76 40 GLU D O 1
ATOM 8298 N N . LEU D 1 43 ? 205.649 7.675 -14.813 1.00 31.59 41 LEU D N 1
ATOM 8299 C CA . LEU D 1 43 ? 204.991 8.181 -16.022 1.00 29.66 41 LEU D CA 1
ATOM 8300 C C . LEU D 1 43 ? 205.982 8.595 -17.116 1.00 32.66 41 LEU D C 1
ATOM 8301 O O . LEU D 1 43 ? 205.651 8.538 -18.293 1.00 29.88 41 LEU D O 1
ATOM 8306 N N . SER D 1 44 ? 207.198 8.989 -16.733 1.00 28.05 42 SER D N 1
ATOM 8307 C CA . SER D 1 44 ? 208.168 9.489 -17.715 1.00 27.51 42 SER D CA 1
ATOM 8308 C C . SER D 1 44 ? 208.850 8.411 -18.545 1.00 29.48 42 SER D C 1
ATOM 8309 O O . SER D 1 44 ? 209.460 8.717 -19.559 1.00 32.49 42 SER D O 1
ATOM 8312 N N . LYS D 1 45 ? 208.729 7.156 -18.122 1.00 27.49 43 LYS D N 1
ATOM 8313 C CA . LYS D 1 45 ? 209.374 6.035 -18.793 1.00 29.76 43 LYS D CA 1
ATOM 8314 C C . LYS D 1 45 ? 208.819 5.779 -20.184 1.00 36.30 43 LYS D C 1
ATOM 8315 O O . LYS D 1 45 ? 209.516 5.259 -21.053 1.00 43.30 43 LYS D O 1
ATOM 8321 N N . GLU D 1 46 ? 207.558 6.151 -20.370 1.00 40.77 44 GLU D N 1
ATOM 8322 C CA . GLU D 1 46 ? 206.857 6.007 -21.637 1.00 49.71 44 GLU D CA 1
ATOM 8323 C C . GLU D 1 46 ? 207.536 6.876 -22.712 1.00 47.53 44 GLU D C 1
ATOM 8324 O O . GLU D 1 46 ? 208.084 6.347 -23.683 1.00 52.99 44 GLU D O 1
ATOM 8330 N N . ARG D 1 47 ? 207.552 8.191 -22.510 1.00 43.06 45 ARG D N 1
ATOM 8331 C CA . ARG D 1 47 ? 208.113 9.096 -23.514 1.00 37.58 45 ARG D CA 1
ATOM 8332 C C . ARG D 1 47 ? 209.627 9.293 -23.393 1.00 35.94 45 ARG D C 1
ATOM 8333 O O . ARG D 1 47 ? 210.301 9.517 -24.399 1.00 33.81 45 ARG D O 1
ATOM 8341 N N . TYR D 1 48 ? 210.165 9.189 -22.176 1.00 29.53 46 TYR D N 1
ATOM 8342 C CA . TYR D 1 48 ? 211.571 9.513 -21.941 1.00 32.57 46 TYR D CA 1
ATOM 8343 C C . TYR D 1 48 ? 212.342 8.382 -21.257 1.00 34.67 46 TYR D C 1
ATOM 8344 O O . TYR D 1 48 ? 212.796 8.543 -20.115 1.00 31.07 46 TYR D O 1
ATOM 8353 N N . PRO D 1 49 ? 212.520 7.240 -21.955 1.00 36.78 47 PRO D N 1
ATOM 8354 C CA . PRO D 1 49 ? 213.076 6.050 -21.284 1.00 40.36 47 PRO D CA 1
ATOM 8355 C C . PRO D 1 49 ? 214.527 6.183 -20.835 1.00 39.26 47 PRO D C 1
ATOM 8356 O O . PRO D 1 49 ? 214.936 5.494 -19.892 1.00 42.67 47 PRO D O 1
ATOM 8360 N N . GLN D 1 50 ? 215.275 7.080 -21.478 1.00 40.26 48 GLN D N 1
ATOM 8361 C CA A GLN D 1 50 ? 216.695 7.294 -21.181 0.50 42.42 48 GLN D CA 1
ATOM 8362 C CA B GLN D 1 50 ? 216.689 7.276 -21.163 0.50 40.38 48 GLN D CA 1
ATOM 8363 C C . GLN D 1 50 ? 216.924 8.253 -20.010 1.00 41.13 48 GLN D C 1
ATOM 8364 O O . GLN D 1 50 ? 218.038 8.345 -19.481 1.00 35.50 48 GLN D O 1
ATOM 8375 N N . ALA D 1 51 ? 215.883 8.987 -19.611 1.00 36.47 49 ALA D N 1
ATOM 8376 C CA . ALA D 1 51 ? 215.977 9.803 -18.395 1.00 35.36 49 ALA D CA 1
ATOM 8377 C C . ALA D 1 51 ? 215.995 8.855 -17.186 1.00 34.88 49 ALA D C 1
ATOM 8378 O O . ALA D 1 51 ? 215.442 7.758 -17.255 1.00 38.01 49 ALA D O 1
ATOM 8380 N N . SER D 1 52 ? 216.654 9.254 -16.100 1.00 31.65 50 SER D N 1
ATOM 8381 C CA A SER D 1 52 ? 216.676 8.455 -14.869 0.50 30.71 50 SER D CA 1
ATOM 8382 C CA B SER D 1 52 ? 216.654 8.446 -14.889 0.50 29.63 50 SER D CA 1
ATOM 8383 C C . SER D 1 52 ? 215.690 9.022 -13.850 1.00 28.03 50 SER D C 1
ATOM 8384 O O . SER D 1 52 ? 215.743 10.202 -13.523 1.00 30.29 50 SER D O 1
ATOM 8389 N N . ILE D 1 53 ? 214.803 8.178 -13.335 1.00 28.01 51 ILE D N 1
ATOM 8390 C CA . ILE D 1 53 ? 213.859 8.603 -12.305 1.00 27.77 51 ILE D CA 1
ATOM 8391 C C . ILE D 1 53 ? 214.503 8.621 -10.910 1.00 29.21 51 ILE D C 1
ATOM 8392 O O . ILE D 1 53 ? 215.081 7.620 -10.468 1.00 29.97 51 ILE D O 1
ATOM 8397 N N . VAL D 1 54 ? 214.419 9.765 -10.232 1.00 28.20 52 VAL D N 1
ATOM 8398 C CA . VAL D 1 54 ? 214.768 9.832 -8.809 1.00 28.75 52 VAL D CA 1
ATOM 8399 C C . VAL D 1 54 ? 213.516 10.119 -7.981 1.00 29.60 52 VAL D C 1
ATOM 8400 O O . VAL D 1 54 ? 212.503 10.593 -8.508 1.00 30.36 52 VAL D O 1
ATOM 8404 N N . ARG D 1 55 ? 213.572 9.819 -6.692 1.00 31.72 53 ARG D N 1
ATOM 8405 C CA . ARG D 1 55 ? 212.380 9.910 -5.859 1.00 29.68 53 ARG D CA 1
ATOM 8406 C C . ARG D 1 55 ? 212.316 11.178 -5.021 1.00 35.21 53 ARG D C 1
ATOM 8407 O O . ARG D 1 55 ? 211.278 11.465 -4.421 1.00 35.54 53 ARG D O 1
ATOM 8415 N N . SER D 1 56 ? 213.411 11.935 -4.985 1.00 32.34 54 SER D N 1
ATOM 8416 C CA . SER D 1 56 ? 213.470 13.149 -4.180 1.00 33.36 54 SER D CA 1
ATOM 8417 C C . SER D 1 56 ? 214.237 14.284 -4.871 1.00 33.69 54 SER D C 1
ATOM 8418 O O . SER D 1 56 ? 215.118 14.053 -5.708 1.00 33.15 54 SER D O 1
ATOM 8421 N N . PHE D 1 57 ? 213.881 15.516 -4.526 1.00 32.53 55 PHE D N 1
ATOM 8422 C CA . PHE D 1 57 ? 214.501 16.699 -5.121 1.00 34.79 55 PHE D CA 1
ATOM 8423 C C . PHE D 1 57 ? 215.990 16.766 -4.796 1.00 36.45 55 PHE D C 1
ATOM 8424 O O . PHE D 1 57 ? 216.804 17.076 -5.671 1.00 27.69 55 PHE D O 1
ATOM 8432 N N . LYS D 1 58 ? 216.330 16.448 -3.547 1.00 32.95 56 LYS D N 1
ATOM 8433 C CA . LYS D 1 58 ? 217.725 16.437 -3.073 1.00 40.54 56 LYS D CA 1
ATOM 8434 C C . LYS D 1 58 ? 218.653 15.567 -3.930 1.00 35.42 56 LYS D C 1
ATOM 8435 O O . LYS D 1 58 ? 219.847 15.839 -4.017 1.00 36.73 56 LYS D O 1
ATOM 8441 N N . GLU D 1 59 ? 218.103 14.537 -4.579 1.00 34.71 57 GLU D N 1
ATOM 8442 C CA . GLU D 1 59 ? 218.880 13.704 -5.494 1.00 32.02 57 GLU D CA 1
ATOM 8443 C C . GLU D 1 59 ? 219.313 14.421 -6.775 1.00 36.30 57 GLU D C 1
ATOM 8444 O O . GLU D 1 59 ? 220.282 14.019 -7.407 1.00 37.42 57 GLU D O 1
ATOM 8450 N N . LEU D 1 60 ? 218.595 15.474 -7.161 1.00 36.58 58 LEU D N 1
ATOM 8451 C CA . LEU D 1 60 ? 219.063 16.340 -8.241 1.00 32.25 58 LEU D CA 1
ATOM 8452 C C . LEU D 1 60 ? 220.206 17.240 -7.782 1.00 33.41 58 LEU D C 1
ATOM 8453 O O . LEU D 1 60 ? 221.195 17.382 -8.488 1.00 33.86 58 LEU D O 1
ATOM 8458 N N . THR D 1 61 ? 220.051 17.859 -6.611 1.00 31.81 59 THR D N 1
ATOM 8459 C CA . THR D 1 61 ? 221.053 18.794 -6.094 1.00 35.41 59 THR D CA 1
ATOM 8460 C C . THR D 1 61 ? 222.351 18.086 -5.692 1.00 39.68 59 THR D C 1
ATOM 8461 O O . THR D 1 61 ? 223.425 18.675 -5.761 1.00 38.75 59 THR D O 1
ATOM 8465 N N . GLU D 1 62 ? 222.249 16.822 -5.292 1.00 39.83 60 GLU D N 1
ATOM 8466 C CA . GLU D 1 62 ? 223.427 16.048 -4.896 1.00 44.09 60 GLU D CA 1
ATOM 8467 C C . GLU D 1 62 ? 224.214 15.415 -6.052 1.00 41.82 60 GLU D C 1
ATOM 8468 O O . GLU D 1 62 ? 225.314 14.922 -5.841 1.00 41.31 60 GLU D O 1
ATOM 8474 N N . ASP D 1 63 ? 223.666 15.436 -7.264 1.00 39.46 61 ASP D N 1
ATOM 8475 C CA . ASP D 1 63 ? 224.358 14.878 -8.423 1.00 35.07 61 ASP D CA 1
ATOM 8476 C C . ASP D 1 63 ? 225.299 15.918 -9.050 1.00 41.85 61 ASP D C 1
ATOM 8477 O O . ASP D 1 63 ? 224.833 16.915 -9.589 1.00 35.29 61 ASP D O 1
ATOM 8482 N N . PRO D 1 64 ? 226.633 15.681 -8.992 1.00 42.99 62 PRO D N 1
ATOM 8483 C CA . PRO D 1 64 ? 227.596 16.674 -9.503 1.00 40.23 62 PRO D CA 1
ATOM 8484 C C . PRO D 1 64 ? 227.548 16.894 -11.017 1.00 37.42 62 PRO D C 1
ATOM 8485 O O . PRO D 1 64 ? 227.979 17.940 -11.491 1.00 41.56 62 PRO D O 1
ATOM 8489 N N . GLU D 1 65 ? 227.016 15.922 -11.753 1.00 35.50 63 GLU D N 1
ATOM 8490 C CA . GLU D 1 65 ? 226.906 15.997 -13.213 1.00 39.25 63 GLU D CA 1
ATOM 8491 C C . GLU D 1 65 ? 225.822 16.967 -13.727 1.00 35.82 63 GLU D C 1
ATOM 8492 O O . GLU D 1 65 ? 225.872 17.414 -14.875 1.00 36.29 63 GLU D O 1
ATOM 8498 N N . ILE D 1 66 ? 224.841 17.287 -12.889 1.00 33.83 64 ILE D N 1
ATOM 8499 C CA . ILE D 1 66 ? 223.735 18.152 -13.330 1.00 33.48 64 ILE D CA 1
ATOM 8500 C C . ILE D 1 66 ? 224.179 19.616 -13.457 1.00 31.98 64 ILE D C 1
ATOM 8501 O O . ILE D 1 66 ? 224.778 20.164 -12.539 1.00 32.21 64 ILE D O 1
ATOM 8506 N N . ASP D 1 67 ? 223.895 20.226 -14.609 1.00 29.71 65 ASP D N 1
ATOM 8507 C CA . ASP D 1 67 ? 224.210 21.633 -14.848 1.00 32.03 65 ASP D CA 1
ATOM 8508 C C . ASP D 1 67 ? 223.048 22.583 -14.569 1.00 31.64 65 ASP D C 1
ATOM 8509 O O . ASP D 1 67 ? 223.258 23.741 -14.193 1.00 30.31 65 ASP D O 1
ATOM 8514 N N . LEU D 1 68 ? 221.827 22.097 -14.792 1.00 34.93 66 LEU D N 1
ATOM 8515 C CA . LEU D 1 68 ? 220.623 22.920 -14.699 1.00 29.95 66 LEU D CA 1
ATOM 8516 C C . LEU D 1 68 ? 219.499 22.169 -13.996 1.00 28.25 66 LEU D C 1
ATOM 8517 O O . LEU D 1 68 ? 219.216 21.025 -14.336 1.00 25.77 66 LEU D O 1
ATOM 8522 N N . ILE D 1 69 ? 218.876 22.815 -13.016 1.00 26.91 67 ILE D N 1
ATOM 8523 C CA . ILE D 1 69 ? 217.684 22.271 -12.367 1.00 28.91 67 ILE D CA 1
ATOM 8524 C C . ILE D 1 69 ? 216.479 23.142 -12.707 1.00 25.61 67 ILE D C 1
ATOM 8525 O O . ILE D 1 69 ? 216.524 24.369 -12.565 1.00 29.16 67 ILE D O 1
ATOM 8530 N N . VAL D 1 70 ? 215.424 22.502 -13.208 1.00 27.20 68 VAL D N 1
ATOM 8531 C CA . VAL D 1 70 ? 214.148 23.179 -13.472 1.00 26.61 68 VAL D CA 1
ATOM 8532 C C . VAL D 1 70 ? 213.191 22.929 -12.296 1.00 26.94 68 VAL D C 1
ATOM 8533 O O . VAL D 1 70 ? 212.715 21.811 -12.105 1.00 29.32 68 VAL D O 1
ATOM 8537 N N . VAL D 1 71 ? 212.948 23.970 -11.507 1.00 27.33 69 VAL D N 1
ATOM 8538 C CA . VAL D 1 71 ? 212.093 23.882 -10.311 1.00 27.94 69 VAL D CA 1
ATOM 8539 C C . VAL D 1 71 ? 210.634 24.168 -10.702 1.00 30.46 69 VAL D C 1
ATOM 8540 O O . VAL D 1 71 ? 210.221 25.322 -10.822 1.00 32.61 69 VAL D O 1
ATOM 8544 N N . ASN D 1 72 ? 209.878 23.094 -10.922 1.00 30.67 70 ASN D N 1
ATOM 8545 C CA . ASN D 1 72 ? 208.471 23.171 -11.322 1.00 30.08 70 ASN D CA 1
ATOM 8546 C C . ASN D 1 72 ? 207.590 22.359 -10.361 1.00 31.18 70 ASN D C 1
ATOM 8547 O O . ASN D 1 72 ? 206.538 21.828 -10.727 1.00 30.62 70 ASN D O 1
ATOM 8552 N N . THR D 1 73 ? 208.042 22.278 -9.118 1.00 31.06 71 THR D N 1
ATOM 8553 C CA . THR D 1 73 ? 207.310 21.626 -8.033 1.00 35.63 71 THR D CA 1
ATOM 8554 C C . THR D 1 73 ? 206.192 22.568 -7.499 1.00 40.15 71 THR D C 1
ATOM 8555 O O . THR D 1 73 ? 206.066 23.694 -7.998 1.00 36.90 71 THR D O 1
ATOM 8559 N N . PRO D 1 74 ? 205.347 22.106 -6.535 1.00 41.18 72 PRO D N 1
ATOM 8560 C CA . PRO D 1 74 ? 204.352 23.008 -5.916 1.00 44.17 72 PRO D CA 1
ATOM 8561 C C . PRO D 1 74 ? 204.895 24.365 -5.462 1.00 45.66 72 PRO D C 1
ATOM 8562 O O . PRO D 1 74 ? 206.034 24.452 -4.999 1.00 40.20 72 PRO D O 1
ATOM 8566 N N . ASP D 1 75 ? 204.057 25.391 -5.596 1.00 43.03 73 ASP D N 1
ATOM 8567 C CA . ASP D 1 75 ? 204.391 26.795 -5.339 1.00 47.76 73 ASP D CA 1
ATOM 8568 C C . ASP D 1 75 ? 205.210 27.035 -4.074 1.00 47.92 73 ASP D C 1
ATOM 8569 O O . ASP D 1 75 ? 206.195 27.777 -4.095 1.00 48.40 73 ASP D O 1
ATOM 8574 N N . ASN D 1 76 ? 204.795 26.386 -2.987 1.00 46.26 74 ASN D N 1
ATOM 8575 C CA . ASN D 1 76 ? 205.379 26.572 -1.661 1.00 46.87 74 ASN D CA 1
ATOM 8576 C C . ASN D 1 76 ? 206.815 26.082 -1.538 1.00 43.84 74 ASN D C 1
ATOM 8577 O O . ASN D 1 76 ? 207.516 26.452 -0.598 1.00 43.87 74 ASN D O 1
ATOM 8582 N N . THR D 1 77 ? 207.254 25.253 -2.483 1.00 35.96 75 THR D N 1
ATOM 8583 C CA . THR D 1 77 ? 208.606 24.678 -2.438 1.00 36.84 75 THR D CA 1
ATOM 8584 C C . THR D 1 77 ? 209.653 25.531 -3.175 1.00 37.88 75 THR D C 1
ATOM 8585 O O . THR D 1 77 ? 210.851 25.285 -3.041 1.00 37.00 75 THR D O 1
ATOM 8589 N N . HIS D 1 78 ? 209.199 26.523 -3.941 1.00 35.06 76 HIS D N 1
ATOM 8590 C CA . HIS D 1 78 ? 210.063 27.213 -4.907 1.00 34.20 76 HIS D CA 1
ATOM 8591 C C . HIS D 1 78 ? 211.272 27.886 -4.282 1.00 38.86 76 HIS D C 1
ATOM 8592 O O . HIS D 1 78 ? 212.383 27.698 -4.761 1.00 36.27 76 HIS D O 1
ATOM 8599 N N . TYR D 1 79 ? 211.064 28.629 -3.196 1.00 34.10 77 TYR D N 1
ATOM 8600 C CA . TYR D 1 79 ? 212.167 29.325 -2.535 1.00 38.92 77 TYR D CA 1
ATOM 8601 C C . TYR D 1 79 ? 213.202 28.360 -1.944 1.00 39.87 77 TYR D C 1
ATOM 8602 O O . TYR D 1 79 ? 214.404 28.557 -2.132 1.00 41.47 77 TYR D O 1
ATOM 8611 N N . GLU D 1 80 ? 212.737 27.318 -1.251 1.00 36.74 78 GLU D N 1
ATOM 8612 C CA . GLU D 1 80 ? 213.650 26.353 -0.626 1.00 39.79 78 GLU D CA 1
ATOM 8613 C C . GLU D 1 80 ? 214.432 25.556 -1.673 1.00 34.02 78 GLU D C 1
ATOM 8614 O O . GLU D 1 80 ? 215.643 25.382 -1.558 1.00 34.50 78 GLU D O 1
ATOM 8620 N N . TYR D 1 81 ? 213.723 25.086 -2.690 1.00 30.36 79 TYR D N 1
ATOM 8621 C CA . TYR D 1 81 ? 214.299 24.221 -3.714 1.00 29.57 79 TYR D CA 1
ATOM 8622 C C . TYR D 1 81 ? 215.281 24.969 -4.624 1.00 29.66 79 TYR D C 1
ATOM 8623 O O . TYR D 1 81 ? 216.345 24.436 -4.943 1.00 32.17 79 TYR D O 1
ATOM 8632 N N . ALA D 1 82 ? 214.930 26.191 -5.027 1.00 30.46 80 ALA D N 1
ATOM 8633 C CA . ALA D 1 82 ? 215.834 27.009 -5.850 1.00 32.98 80 ALA D CA 1
ATOM 8634 C C . ALA D 1 82 ? 217.069 27.406 -5.042 1.00 34.06 80 ALA D C 1
ATOM 8635 O O . ALA D 1 82 ? 218.175 27.404 -5.572 1.00 31.23 80 ALA D O 1
ATOM 8637 N N . GLY D 1 83 ? 216.865 27.712 -3.758 1.00 35.68 81 GLY D N 1
ATOM 8638 C CA . GLY D 1 83 ? 217.965 27.956 -2.814 1.00 36.60 81 GLY D CA 1
ATOM 8639 C C . GLY D 1 83 ? 218.917 26.779 -2.673 1.00 36.34 81 GLY D C 1
ATOM 8640 O O . GLY D 1 83 ? 220.127 26.954 -2.756 1.00 38.15 81 GLY D O 1
ATOM 8641 N N . MET D 1 84 ? 218.360 25.585 -2.471 1.00 39.11 82 MET D N 1
ATOM 8642 C CA . MET D 1 84 ? 219.122 24.330 -2.369 1.00 36.79 82 MET D CA 1
ATOM 8643 C C . MET D 1 84 ? 219.961 24.075 -3.629 1.00 38.99 82 MET D C 1
ATOM 8644 O O . MET D 1 84 ? 221.134 23.705 -3.552 1.00 36.70 82 MET D O 1
ATOM 8649 N N . ALA D 1 85 ? 219.336 24.273 -4.785 1.00 28.61 83 ALA D N 1
ATOM 8650 C CA . ALA D 1 85 ? 219.977 24.061 -6.075 1.00 31.06 83 ALA D CA 1
ATOM 8651 C C . ALA D 1 85 ? 221.136 25.021 -6.317 1.00 33.41 83 ALA D C 1
ATOM 8652 O O . ALA D 1 85 ? 222.212 24.606 -6.761 1.00 35.54 83 ALA D O 1
ATOM 8654 N N . LEU D 1 86 ? 220.919 26.296 -6.003 1.00 28.02 84 LEU D N 1
ATOM 8655 C CA . LEU D 1 86 ? 221.959 27.314 -6.164 1.00 31.58 84 LEU D CA 1
ATOM 8656 C C . LEU D 1 86 ? 223.110 27.051 -5.206 1.00 30.64 84 LEU D C 1
ATOM 8657 O O . LEU D 1 86 ? 224.267 27.135 -5.603 1.00 33.02 84 LEU D O 1
ATOM 8662 N N . GLU D 1 87 ? 222.787 26.682 -3.969 1.00 35.06 85 GLU D N 1
ATOM 8663 C CA . GLU D 1 87 ? 223.820 26.365 -2.971 1.00 38.79 85 GLU D CA 1
ATOM 8664 C C . GLU D 1 87 ? 224.677 25.149 -3.387 1.00 41.38 85 GLU D C 1
ATOM 8665 O O . GLU D 1 87 ? 225.865 25.076 -3.051 1.00 42.62 85 GLU D O 1
ATOM 8671 N N . ALA D 1 88 ? 224.081 24.237 -4.158 1.00 37.36 86 ALA D N 1
ATOM 8672 C CA . ALA D 1 88 ? 224.795 23.079 -4.732 1.00 39.71 86 ALA D CA 1
ATOM 8673 C C . ALA D 1 88 ? 225.525 23.362 -6.059 1.00 36.65 86 ALA D C 1
ATOM 8674 O O . ALA D 1 88 ? 226.146 22.464 -6.645 1.00 38.76 86 ALA D O 1
ATOM 8676 N N . GLY D 1 89 ? 225.452 24.604 -6.529 1.00 33.86 87 GLY D N 1
ATOM 8677 C CA . GLY D 1 89 ? 226.219 25.030 -7.693 1.00 33.21 87 GLY D CA 1
ATOM 8678 C C . GLY D 1 89 ? 225.528 24.819 -9.026 1.00 36.65 87 GLY D C 1
ATOM 8679 O O . GLY D 1 89 ? 226.197 24.775 -10.068 1.00 33.46 87 GLY D O 1
ATOM 8680 N N . LYS D 1 90 ? 224.198 24.696 -8.996 1.00 34.62 88 LYS D N 1
ATOM 8681 C CA A LYS D 1 90 ? 223.415 24.471 -10.211 0.50 32.93 88 LYS D CA 1
ATOM 8682 C CA B LYS D 1 90 ? 223.418 24.479 -10.216 0.50 30.98 88 LYS D CA 1
ATOM 8683 C C . LYS D 1 90 ? 222.778 25.759 -10.724 1.00 29.79 88 LYS D C 1
ATOM 8684 O O . LYS D 1 90 ? 222.333 26.609 -9.937 1.00 29.78 88 LYS D O 1
ATOM 8695 N N . ASN D 1 91 ? 222.739 25.892 -12.043 1.00 33.55 89 ASN D N 1
ATOM 8696 C CA . ASN D 1 91 ? 221.948 26.937 -12.681 1.00 33.58 89 ASN D CA 1
ATOM 8697 C C . ASN D 1 91 ? 220.495 26.534 -12.500 1.00 32.73 89 ASN D C 1
ATOM 8698 O O . ASN D 1 91 ? 220.194 25.339 -12.410 1.00 28.77 89 ASN D O 1
ATOM 8703 N N . VAL D 1 92 ? 219.595 27.516 -12.428 1.00 33.50 90 VAL D N 1
ATOM 8704 C CA . VAL D 1 92 ? 218.210 27.252 -12.031 1.00 30.17 90 VAL D CA 1
ATOM 8705 C C . VAL D 1 92 ? 217.177 27.955 -12.907 1.00 32.48 90 VAL D C 1
ATOM 8706 O O . VAL D 1 92 ? 217.302 29.150 -13.186 1.00 27.36 90 VAL D O 1
ATOM 8710 N N . VAL D 1 93 ? 216.185 27.185 -13.361 1.00 31.86 91 VAL D N 1
ATOM 8711 C CA . VAL D 1 93 ? 214.926 27.732 -13.881 1.00 28.88 91 VAL D CA 1
ATOM 8712 C C . VAL D 1 93 ? 213.855 27.551 -12.794 1.00 32.86 91 VAL D C 1
ATOM 8713 O O . VAL D 1 93 ? 213.684 26.439 -12.277 1.00 31.08 91 VAL D O 1
ATOM 8717 N N . VAL D 1 94 ? 213.163 28.636 -12.429 1.00 31.62 92 VAL D N 1
ATOM 8718 C CA . VAL D 1 94 ? 211.992 28.544 -11.530 1.00 33.24 92 VAL D CA 1
ATOM 8719 C C . VAL D 1 94 ? 210.691 28.898 -12.268 1.00 33.61 92 VAL D C 1
ATOM 8720 O O . VAL D 1 94 ? 210.619 29.910 -12.960 1.00 31.15 92 VAL D O 1
ATOM 8724 N N . GLU D 1 95 ? 209.673 28.059 -12.106 1.00 33.02 93 GLU D N 1
ATOM 8725 C CA . GLU D 1 95 ? 208.325 28.383 -12.567 1.00 38.24 93 GLU D CA 1
ATOM 8726 C C . GLU D 1 95 ? 207.657 29.391 -11.642 1.00 40.38 93 GLU D C 1
ATOM 8727 O O . GLU D 1 95 ? 207.989 29.481 -10.454 1.00 42.01 93 GLU D O 1
ATOM 8733 N N . LYS D 1 96 ? 206.700 30.135 -12.188 1.00 35.79 94 LYS D N 1
ATOM 8734 C CA . LYS D 1 96 ? 205.854 31.016 -11.383 1.00 40.90 94 LYS D CA 1
ATOM 8735 C C . LYS D 1 96 ? 204.941 30.199 -10.455 1.00 43.68 94 LYS D C 1
ATOM 8736 O O . LYS D 1 96 ? 204.507 29.103 -10.828 1.00 44.27 94 LYS D O 1
ATOM 8742 N N . PRO D 1 97 ? 204.662 30.711 -9.239 1.00 49.25 95 PRO D N 1
ATOM 8743 C CA . PRO D 1 97 ? 205.240 31.901 -8.616 1.00 50.26 95 PRO D CA 1
ATOM 8744 C C . PRO D 1 97 ? 206.671 31.634 -8.222 1.00 49.00 95 PRO D C 1
ATOM 8745 O O . PRO D 1 97 ? 206.989 30.561 -7.700 1.00 53.15 95 PRO D O 1
ATOM 8749 N N . PHE D 1 98 ? 207.520 32.608 -8.516 1.00 47.03 96 PHE D N 1
ATOM 8750 C CA . PHE D 1 98 ? 208.946 32.510 -8.292 1.00 45.62 96 PHE D CA 1
ATOM 8751 C C . PHE D 1 98 ? 209.233 32.301 -6.810 1.00 47.06 96 PHE D C 1
ATOM 8752 O O . PHE D 1 98 ? 209.876 31.320 -6.439 1.00 43.94 96 PHE D O 1
ATOM 8760 N N . THR D 1 99 ? 208.756 33.214 -5.970 1.00 45.84 97 THR D N 1
ATOM 8761 C CA . THR D 1 99 ? 208.823 33.030 -4.523 1.00 47.21 97 THR D CA 1
ATOM 8762 C C . THR D 1 99 ? 207.496 33.449 -3.906 1.00 52.07 97 THR D C 1
ATOM 8763 O O . THR D 1 99 ? 206.616 33.967 -4.605 1.00 54.19 97 THR D O 1
ATOM 8767 N N . SER D 1 100 ? 207.349 33.216 -2.604 1.00 56.16 98 SER D N 1
ATOM 8768 C CA A SER D 1 100 ? 206.153 33.666 -1.901 0.50 58.37 98 SER D CA 1
ATOM 8769 C CA B SER D 1 100 ? 206.166 33.657 -1.866 0.50 57.53 98 SER D CA 1
ATOM 8770 C C . SER D 1 100 ? 206.263 35.151 -1.559 1.00 57.53 98 SER D C 1
ATOM 8771 O O . SER D 1 100 ? 205.263 35.872 -1.602 1.00 60.27 98 SER D O 1
ATOM 8776 N N . THR D 1 101 ? 207.479 35.605 -1.238 1.00 54.01 99 THR D N 1
ATOM 8777 C CA . THR D 1 101 ? 207.722 37.017 -0.906 1.00 51.87 99 THR D CA 1
ATOM 8778 C C . THR D 1 101 ? 208.770 37.663 -1.824 1.00 54.37 99 THR D C 1
ATOM 8779 O O . THR D 1 101 ? 209.575 36.965 -2.451 1.00 51.64 99 THR D O 1
ATOM 8783 N N . THR D 1 102 ? 208.752 38.996 -1.884 1.00 52.71 100 THR D N 1
ATOM 8784 C CA . THR D 1 102 ? 209.717 39.782 -2.663 1.00 54.46 100 THR D CA 1
ATOM 8785 C C . THR D 1 102 ? 211.145 39.634 -2.123 1.00 53.61 100 THR D C 1
ATOM 8786 O O . THR D 1 102 ? 212.095 39.502 -2.895 1.00 53.44 100 THR D O 1
ATOM 8790 N N . LYS D 1 103 ? 211.279 39.639 -0.796 1.00 53.06 101 LYS D N 1
ATOM 8791 C CA . LYS D 1 103 ? 212.577 39.535 -0.121 1.00 54.18 101 LYS D CA 1
ATOM 8792 C C . LYS D 1 103 ? 213.254 38.180 -0.367 1.00 48.93 101 LYS D C 1
ATOM 8793 O O . LYS D 1 103 ? 214.476 38.114 -0.512 1.00 49.03 101 LYS D O 1
ATOM 8799 N N . GLN D 1 104 ? 212.448 37.117 -0.402 1.00 45.29 102 GLN D N 1
ATOM 8800 C CA . GLN D 1 104 ? 212.901 35.767 -0.749 1.00 43.03 102 GLN D CA 1
ATOM 8801 C C . GLN D 1 104 ? 213.498 35.745 -2.154 1.00 41.73 102 GLN D C 1
ATOM 8802 O O . GLN D 1 104 ? 214.572 35.199 -2.364 1.00 39.77 102 GLN D O 1
ATOM 8808 N N . GLY D 1 105 ? 212.770 36.336 -3.102 1.00 40.94 103 GLY D N 1
ATOM 8809 C CA . GLY D 1 105 ? 213.228 36.513 -4.478 1.00 40.80 103 GLY D CA 1
ATOM 8810 C C . GLY D 1 105 ? 214.511 37.311 -4.609 1.00 40.74 103 GLY D C 1
ATOM 8811 O O . GLY D 1 105 ? 215.404 36.943 -5.373 1.00 36.34 103 GLY D O 1
ATOM 8812 N N . GLU D 1 106 ? 214.610 38.400 -3.853 1.00 39.55 104 GLU D N 1
ATOM 8813 C CA . GLU D 1 106 ? 215.811 39.221 -3.864 1.00 42.83 104 GLU D CA 1
ATOM 8814 C C . GLU D 1 106 ? 217.006 38.470 -3.279 1.00 40.46 104 GLU D C 1
ATOM 8815 O O . GLU D 1 106 ? 218.125 38.617 -3.767 1.00 41.79 104 GLU D O 1
ATOM 8821 N N . GLU D 1 107 ? 216.752 37.646 -2.264 1.00 42.31 105 GLU D N 1
ATOM 8822 C CA . GLU D 1 107 ? 217.788 36.799 -1.666 1.00 44.84 105 GLU D CA 1
ATOM 8823 C C . GLU D 1 107 ? 218.320 35.772 -2.671 1.00 43.63 105 GLU D C 1
ATOM 8824 O O . GLU D 1 107 ? 219.528 35.585 -2.787 1.00 41.82 105 GLU D O 1
ATOM 8830 N N . LEU D 1 108 ? 217.408 35.130 -3.400 1.00 39.93 106 LEU D N 1
ATOM 8831 C CA . LEU D 1 108 ? 217.773 34.128 -4.390 1.00 36.13 106 LEU D CA 1
ATOM 8832 C C . LEU D 1 108 ? 218.600 34.726 -5.518 1.00 34.53 106 LEU D C 1
ATOM 8833 O O . LEU D 1 108 ? 219.578 34.115 -5.963 1.00 34.42 106 LEU D O 1
ATOM 8838 N N . ILE D 1 109 ? 218.218 35.926 -5.950 1.00 33.32 107 ILE D N 1
ATOM 8839 C CA . ILE D 1 109 ? 218.929 36.657 -7.012 1.00 37.34 107 ILE D CA 1
ATOM 8840 C C . ILE D 1 109 ? 220.349 37.040 -6.565 1.00 38.76 107 ILE D C 1
ATOM 8841 O O . ILE D 1 109 ? 221.317 36.835 -7.307 1.00 39.97 107 ILE D O 1
ATOM 8846 N N . ALA D 1 110 ? 220.457 37.571 -5.344 1.00 41.00 108 ALA D N 1
ATOM 8847 C CA . ALA D 1 110 ? 221.747 37.882 -4.719 1.00 39.72 108 ALA D CA 1
ATOM 8848 C C . ALA D 1 110 ? 222.643 36.646 -4.604 1.00 42.36 108 ALA D C 1
ATOM 8849 O O . ALA D 1 110 ? 223.845 36.717 -4.887 1.00 44.28 108 ALA D O 1
ATOM 8851 N N . LEU D 1 111 ? 222.048 35.514 -4.225 1.00 42.24 109 LEU D N 1
ATOM 8852 C CA . LEU D 1 111 ? 222.781 34.254 -4.093 1.00 38.41 109 LEU D CA 1
ATOM 8853 C C . LEU D 1 111 ? 223.328 33.766 -5.436 1.00 39.88 109 LEU D C 1
ATOM 8854 O O . LEU D 1 111 ? 224.492 33.390 -5.531 1.00 37.81 109 LEU D O 1
ATOM 8859 N N . ALA D 1 112 ? 222.486 33.788 -6.467 1.00 37.59 110 ALA D N 1
ATOM 8860 C CA . ALA D 1 112 ? 222.892 33.426 -7.822 1.00 36.71 110 ALA D CA 1
ATOM 8861 C C . ALA D 1 112 ? 224.020 34.336 -8.356 1.00 38.79 110 ALA D C 1
ATOM 8862 O O . ALA D 1 112 ? 224.963 33.845 -8.994 1.00 40.43 110 ALA D O 1
ATOM 8864 N N . LYS D 1 113 ? 223.916 35.642 -8.079 1.00 37.43 111 LYS D N 1
ATOM 8865 C CA A LYS D 1 113 ? 224.921 36.625 -8.500 0.50 44.19 111 LYS D CA 1
ATOM 8866 C CA B LYS D 1 113 ? 224.922 36.622 -8.503 0.50 43.77 111 LYS D CA 1
ATOM 8867 C C . LYS D 1 113 ? 226.271 36.363 -7.833 1.00 45.70 111 LYS D C 1
ATOM 8868 O O . LYS D 1 113 ? 227.310 36.390 -8.498 1.00 48.01 111 LYS D O 1
ATOM 8879 N N . LYS D 1 114 ? 226.238 36.099 -6.528 1.00 48.19 112 LYS D N 1
ATOM 8880 C CA . LYS D 1 114 ? 227.437 35.793 -5.734 1.00 52.15 112 LYS D CA 1
ATOM 8881 C C . LYS D 1 114 ? 228.172 34.552 -6.247 1.00 49.61 112 LYS D C 1
ATOM 8882 O O . LYS D 1 114 ? 229.404 34.534 -6.322 1.00 50.45 112 LYS D O 1
ATOM 8888 N N . LYS D 1 115 ? 227.406 33.527 -6.615 1.00 45.94 113 LYS D N 1
ATOM 8889 C CA . LYS D 1 115 ? 227.963 32.255 -7.073 1.00 42.74 113 LYS D CA 1
ATOM 8890 C C . LYS D 1 115 ? 228.201 32.202 -8.587 1.00 41.50 113 LYS D C 1
ATOM 8891 O O . LYS D 1 115 ? 228.785 31.241 -9.095 1.00 40.38 113 LYS D O 1
ATOM 8897 N N . GLY D 1 116 ? 227.746 33.232 -9.297 1.00 39.45 114 GLY D N 1
ATOM 8898 C CA . GLY D 1 116 ? 227.836 33.277 -10.760 1.00 40.34 114 GLY D CA 1
ATOM 8899 C C . GLY D 1 116 ? 227.003 32.210 -11.462 1.00 41.29 114 GLY D C 1
ATOM 8900 O O . GLY D 1 116 ? 227.441 31.626 -12.460 1.00 38.19 114 GLY D O 1
ATOM 8901 N N . LEU D 1 117 ? 225.810 31.943 -10.931 1.00 35.84 115 LEU D N 1
ATOM 8902 C CA . LEU D 1 117 ? 224.913 30.955 -11.524 1.00 36.57 115 LEU D CA 1
ATOM 8903 C C . LEU D 1 117 ? 223.712 31.661 -12.113 1.00 32.38 115 LEU D C 1
ATOM 8904 O O . LEU D 1 117 ? 223.352 32.758 -11.673 1.00 36.08 115 LEU D O 1
ATOM 8909 N N . MET D 1 118 ? 223.109 31.030 -13.114 1.00 34.61 116 MET D N 1
ATOM 8910 C CA . MET D 1 118 ? 221.910 31.542 -13.760 1.00 29.53 116 MET D CA 1
ATOM 8911 C C . MET D 1 118 ? 220.691 31.331 -12.863 1.00 29.25 116 MET D C 1
ATOM 8912 O O . MET D 1 118 ? 220.508 30.251 -12.304 1.00 32.26 116 MET D O 1
ATOM 8917 N N . LEU D 1 119 ? 219.871 32.372 -12.729 1.00 32.05 117 LEU D N 1
ATOM 8918 C CA . LEU D 1 119 ? 218.534 32.257 -12.139 1.00 33.50 117 LEU D CA 1
ATOM 8919 C C . LEU D 1 119 ? 217.505 32.832 -13.094 1.00 32.12 117 LEU D C 1
ATOM 8920 O O . LEU D 1 119 ? 217.448 34.043 -13.326 1.00 32.27 117 LEU D O 1
ATOM 8925 N N . SER D 1 120 ? 216.712 31.938 -13.662 1.00 31.25 118 SER D N 1
ATOM 8926 C CA . SER D 1 120 ? 215.753 32.300 -14.682 1.00 28.19 118 SER D CA 1
ATOM 8927 C C . SER D 1 120 ? 214.349 32.013 -14.166 1.00 30.47 118 SER D C 1
ATOM 8928 O O . SER D 1 120 ? 214.125 31.031 -13.452 1.00 30.08 118 SER D O 1
ATOM 8931 N N . VAL D 1 121 ? 213.400 32.874 -14.517 1.00 30.57 119 VAL D N 1
ATOM 8932 C CA . VAL D 1 121 ? 211.994 32.590 -14.219 1.00 33.20 119 VAL D CA 1
ATOM 8933 C C . VAL D 1 121 ? 211.275 32.315 -15.525 1.00 33.67 119 VAL D C 1
ATOM 8934 O O . VAL D 1 121 ? 211.411 33.072 -16.482 1.00 31.64 119 VAL D O 1
ATOM 8938 N N . TYR D 1 122 ? 210.530 31.213 -15.549 1.00 32.99 120 TYR D N 1
ATOM 8939 C CA . TYR D 1 122 ? 209.852 30.737 -16.744 1.00 33.13 120 TYR D CA 1
ATOM 8940 C C . TYR D 1 122 ? 208.623 31.572 -17.118 1.00 33.48 120 TYR D C 1
ATOM 8941 O O . TYR D 1 122 ? 207.617 31.569 -16.404 1.00 33.62 120 TYR D O 1
ATOM 8950 N N . GLN D 1 123 ? 208.711 32.268 -18.253 1.00 34.28 121 GLN D N 1
ATOM 8951 C CA . GLN D 1 123 ? 207.609 33.107 -18.749 1.00 34.85 121 GLN D CA 1
ATOM 8952 C C . GLN D 1 123 ? 207.400 32.823 -20.219 1.00 31.62 121 GLN D C 1
ATOM 8953 O O . GLN D 1 123 ? 207.874 33.569 -21.075 1.00 36.07 121 GLN D O 1
ATOM 8959 N N . ASN D 1 124 ? 206.688 31.736 -20.510 1.00 30.42 122 ASN D N 1
ATOM 8960 C CA . ASN D 1 124 ? 206.595 31.245 -21.888 1.00 33.72 122 ASN D CA 1
ATOM 8961 C C . ASN D 1 124 ? 205.722 32.027 -22.861 1.00 32.18 122 ASN D C 1
ATOM 8962 O O . ASN D 1 124 ? 205.871 31.867 -24.075 1.00 30.39 122 ASN D O 1
ATOM 8967 N N . ARG D 1 125 ? 204.831 32.875 -22.353 1.00 31.28 123 ARG D N 1
ATOM 8968 C CA . ARG D 1 125 ? 203.923 33.598 -23.253 1.00 28.48 123 ARG D CA 1
ATOM 8969 C C . ARG D 1 125 ? 204.613 34.733 -24.009 1.00 28.93 123 ARG D C 1
ATOM 8970 O O . ARG D 1 125 ? 204.037 35.341 -24.916 1.00 28.46 123 ARG D O 1
ATOM 8978 N N . ARG D 1 126 ? 205.882 34.967 -23.676 1.00 31.42 124 ARG D N 1
ATOM 8979 C CA . ARG D 1 126 ? 206.766 35.752 -24.544 1.00 30.26 124 ARG D CA 1
ATOM 8980 C C . ARG D 1 126 ? 206.966 35.088 -25.903 1.00 29.89 124 ARG D C 1
ATOM 8981 O O . ARG D 1 126 ? 207.382 35.734 -26.850 1.00 33.72 124 ARG D O 1
ATOM 8989 N N . TRP D 1 127 ? 206.669 33.796 -25.988 1.00 25.49 125 TRP D N 1
ATOM 8990 C CA . TRP D 1 127 ? 206.833 33.068 -27.221 1.00 27.54 125 TRP D CA 1
ATOM 8991 C C . TRP D 1 127 ? 205.518 32.513 -27.760 1.00 28.25 125 TRP D C 1
ATOM 8992 O O . TRP D 1 127 ? 205.531 31.548 -28.520 1.00 24.49 125 TRP D O 1
ATOM 9003 N N . ASP D 1 128 ? 204.390 33.118 -27.374 1.00 28.33 126 ASP D N 1
ATOM 9004 C CA . ASP D 1 128 ? 203.104 32.809 -28.017 1.00 24.80 126 ASP D CA 1
ATOM 9005 C C . ASP D 1 128 ? 203.133 33.390 -29.424 1.00 27.54 126 ASP D C 1
ATOM 9006 O O . ASP D 1 128 ? 203.709 34.459 -29.632 1.00 29.01 126 ASP D O 1
ATOM 9011 N N . ALA D 1 129 ? 202.486 32.707 -30.372 1.00 29.35 127 ALA D N 1
ATOM 9012 C CA . ALA D 1 129 ? 202.416 33.172 -31.758 1.00 27.99 127 ALA D CA 1
ATOM 9013 C C . ALA D 1 129 ? 201.902 34.603 -31.861 1.00 31.68 127 ALA D C 1
ATOM 9014 O O . ALA D 1 129 ? 202.530 35.419 -32.528 1.00 27.59 127 ALA D O 1
ATOM 9016 N N . ASP D 1 130 ? 200.799 34.905 -31.165 1.00 31.05 128 ASP D N 1
ATOM 9017 C CA . ASP D 1 130 ? 200.212 36.258 -31.160 1.00 32.32 128 ASP D CA 1
ATOM 9018 C C . ASP D 1 130 ? 201.139 37.360 -30.677 1.00 29.68 128 ASP D C 1
ATOM 9019 O O . ASP D 1 130 ? 201.263 38.389 -31.334 1.00 30.86 128 ASP D O 1
ATOM 9024 N N . PHE D 1 131 ? 201.784 37.152 -29.532 1.00 27.71 129 PHE D N 1
ATOM 9025 C CA . PHE D 1 131 ? 202.699 38.142 -29.001 1.00 25.57 129 PHE D CA 1
ATOM 9026 C C . PHE D 1 131 ? 203.933 38.359 -29.900 1.00 31.20 129 PHE D C 1
ATOM 9027 O O . PHE D 1 131 ? 204.378 39.489 -30.086 1.00 31.35 129 PHE D O 1
ATOM 9035 N N . LEU D 1 132 ? 204.470 37.276 -30.457 1.00 32.98 130 LEU D N 1
ATOM 9036 C CA . LEU D 1 132 ? 205.614 37.360 -31.368 1.00 35.46 130 LEU D CA 1
ATOM 9037 C C . LEU D 1 132 ? 205.250 38.111 -32.646 1.00 35.20 130 LEU D C 1
ATOM 9038 O O . LEU D 1 132 ? 206.077 38.828 -33.210 1.00 37.19 130 LEU D O 1
ATOM 9043 N N . THR D 1 133 ? 204.008 37.934 -33.085 1.00 32.58 131 THR D N 1
ATOM 9044 C CA . THR D 1 133 ? 203.458 38.656 -34.224 1.00 30.65 131 THR D CA 1
ATOM 9045 C C . THR D 1 133 ? 203.264 40.160 -33.902 1.00 35.58 131 THR D C 1
ATOM 9046 O O . THR D 1 133 ? 203.606 41.034 -34.711 1.00 33.85 131 THR D O 1
ATOM 9050 N N . VAL D 1 134 ? 202.748 40.456 -32.709 1.00 34.84 132 VAL D N 1
ATOM 9051 C CA . VAL D 1 134 ? 202.654 41.834 -32.229 1.00 33.96 132 VAL D CA 1
ATOM 9052 C C . VAL D 1 134 ? 204.045 42.506 -32.234 1.00 38.24 132 VAL D C 1
ATOM 9053 O O . VAL D 1 134 ? 204.198 43.618 -32.755 1.00 32.97 132 VAL D O 1
ATOM 9057 N N . ARG D 1 135 ? 205.049 41.819 -31.683 1.00 37.93 133 ARG D N 1
ATOM 9058 C CA . ARG D 1 135 ? 206.445 42.310 -31.707 1.00 41.14 133 ARG D CA 1
ATOM 9059 C C . ARG D 1 135 ? 206.886 42.674 -33.129 1.00 39.50 133 ARG D C 1
ATOM 9060 O O . ARG D 1 135 ? 207.440 43.752 -33.355 1.00 45.43 133 ARG D O 1
ATOM 9068 N N . ASP D 1 136 ? 206.598 41.775 -34.067 1.00 37.80 134 ASP D N 1
ATOM 9069 C CA . ASP D 1 136 ? 206.902 41.920 -35.496 1.00 43.07 134 ASP D CA 1
ATOM 9070 C C . ASP D 1 136 ? 206.244 43.154 -36.120 1.00 48.14 134 ASP D C 1
ATOM 9071 O O . ASP D 1 136 ? 206.913 43.948 -36.790 1.00 50.05 134 ASP D O 1
ATOM 9076 N N . ILE D 1 137 ? 204.939 43.305 -35.882 1.00 47.36 135 ILE D N 1
ATOM 9077 C CA . ILE D 1 137 ? 204.139 44.427 -36.392 1.00 40.82 135 ILE D CA 1
ATOM 9078 C C . ILE D 1 137 ? 204.637 45.761 -35.852 1.00 36.09 135 ILE D C 1
ATOM 9079 O O . ILE D 1 137 ? 204.744 46.740 -36.597 1.00 42.07 135 ILE D O 1
ATOM 9084 N N . LEU D 1 138 ? 204.980 45.785 -34.571 1.00 33.73 136 LEU D N 1
ATOM 9085 C CA . LEU D 1 138 ? 205.419 47.006 -33.927 1.00 39.17 136 LEU D CA 1
ATOM 9086 C C . LEU D 1 138 ? 206.809 47.455 -34.408 1.00 48.55 136 LEU D C 1
ATOM 9087 O O . LEU D 1 138 ? 207.034 48.652 -34.639 1.00 48.18 136 LEU D O 1
ATOM 9092 N N . ALA D 1 139 ? 207.711 46.482 -34.579 1.00 49.22 137 ALA D N 1
ATOM 9093 C CA . ALA D 1 139 ? 209.056 46.704 -35.125 1.00 42.74 137 ALA D CA 1
ATOM 9094 C C . ALA D 1 139 ? 209.033 47.152 -36.588 1.00 43.31 137 ALA D C 1
ATOM 9095 O O . ALA D 1 139 ? 209.716 48.102 -36.955 1.00 47.14 137 ALA D O 1
ATOM 9097 N N . LYS D 1 140 ? 208.244 46.476 -37.419 1.00 42.67 138 LYS D N 1
ATOM 9098 C CA . LYS D 1 140 ? 208.032 46.897 -38.798 1.00 43.88 138 LYS D CA 1
ATOM 9099 C C . LYS D 1 140 ? 207.204 48.195 -38.933 1.00 50.87 138 LYS D C 1
ATOM 9100 O O . LYS D 1 140 ? 206.932 48.635 -40.062 1.00 48.95 138 LYS D O 1
ATOM 9106 N N . SER D 1 141 ? 206.808 48.786 -37.793 1.00 50.96 139 SER D N 1
ATOM 9107 C CA . SER D 1 141 ? 205.918 49.966 -37.713 1.00 46.25 139 SER D CA 1
ATOM 9108 C C . SER D 1 141 ? 204.759 49.943 -38.710 1.00 45.73 139 SER D C 1
ATOM 9109 O O . SER D 1 141 ? 204.452 50.962 -39.341 1.00 49.01 139 SER D O 1
ATOM 9112 N N . LEU D 1 142 ? 204.117 48.783 -38.848 1.00 42.13 140 LEU D N 1
ATOM 9113 C CA . LEU D 1 142 ? 203.063 48.596 -39.856 1.00 43.44 140 LEU D CA 1
ATOM 9114 C C . LEU D 1 142 ? 201.795 49.432 -39.617 1.00 42.96 140 LEU D C 1
ATOM 9115 O O . LEU D 1 142 ? 201.003 49.647 -40.540 1.00 43.41 140 LEU D O 1
ATOM 9120 N N . LEU D 1 143 ? 201.612 49.901 -38.387 1.00 39.38 141 LEU D N 1
ATOM 9121 C CA . LEU D 1 143 ? 200.410 50.664 -38.039 1.00 40.09 141 LEU D CA 1
ATOM 9122 C C . LEU D 1 143 ? 200.663 52.166 -38.018 1.00 42.10 141 LEU D C 1
ATOM 9123 O O . LEU D 1 143 ? 199.741 52.949 -37.770 1.00 40.80 141 LEU D O 1
ATOM 9128 N N . GLY D 1 144 ? 201.910 52.554 -38.297 1.00 43.71 142 GLY D N 1
ATOM 9129 C CA . GLY D 1 144 ? 202.353 53.938 -38.187 1.00 41.22 142 GLY D CA 1
ATOM 9130 C C . GLY D 1 144 ? 202.881 54.202 -36.795 1.00 42.53 142 GLY D C 1
ATOM 9131 O O . GLY D 1 144 ? 203.620 53.389 -36.231 1.00 43.53 142 GLY D O 1
ATOM 9132 N N . ARG D 1 145 ? 202.512 55.348 -36.238 1.00 39.77 143 ARG D N 1
ATOM 9133 C CA . ARG D 1 145 ? 202.788 55.609 -34.846 1.00 40.04 143 ARG D CA 1
ATOM 9134 C C . ARG D 1 145 ? 201.672 54.899 -34.077 1.00 41.64 143 ARG D C 1
ATOM 9135 O O . ARG D 1 145 ? 200.491 55.158 -34.328 1.00 44.37 143 ARG D O 1
ATOM 9143 N N . LEU D 1 146 ? 202.054 53.975 -33.195 1.00 40.53 144 LEU D N 1
ATOM 9144 C CA . LEU D 1 146 ? 201.100 53.252 -32.362 1.00 37.49 144 LEU D CA 1
ATOM 9145 C C . LEU D 1 146 ? 200.579 54.209 -31.323 1.00 37.11 144 LEU D C 1
ATOM 9146 O O . LEU D 1 146 ? 201.351 54.946 -30.697 1.00 36.05 144 LEU D O 1
ATOM 9151 N N . VAL D 1 147 ? 199.263 54.181 -31.142 1.00 40.36 145 VAL D N 1
ATOM 9152 C CA . VAL D 1 147 ? 198.599 55.009 -30.141 1.00 37.56 145 VAL D CA 1
ATOM 9153 C C . VAL D 1 147 ? 197.851 54.180 -29.091 1.00 36.14 145 VAL D C 1
ATOM 9154 O O . VAL D 1 147 ? 197.626 54.662 -27.976 1.00 40.30 145 VAL D O 1
ATOM 9158 N N . GLU D 1 148 ? 197.486 52.940 -29.435 1.00 30.00 146 GLU D N 1
ATOM 9159 C CA . GLU D 1 148 ? 196.767 52.085 -28.477 1.00 33.10 146 GLU D CA 1
ATOM 9160 C C . GLU D 1 148 ? 197.119 50.601 -28.532 1.00 31.67 146 GLU D C 1
ATOM 9161 O O . GLU D 1 148 ? 197.189 50.008 -29.612 1.00 31.89 146 GLU D O 1
ATOM 9167 N N . TYR D 1 149 ? 197.300 50.014 -27.344 1.00 30.95 147 TYR D N 1
ATOM 9168 C CA . TYR D 1 149 ? 197.561 48.579 -27.170 1.00 30.19 147 TYR D CA 1
ATOM 9169 C C . TYR D 1 149 ? 196.543 47.975 -26.211 1.00 28.69 147 TYR D C 1
ATOM 9170 O O . TYR D 1 149 ? 196.473 48.376 -25.049 1.00 29.00 147 TYR D O 1
ATOM 9179 N N . GLU D 1 150 ? 195.759 47.013 -26.696 1.00 29.67 148 GLU D N 1
ATOM 9180 C CA . GLU D 1 150 ? 194.783 46.310 -25.855 1.00 29.57 148 GLU D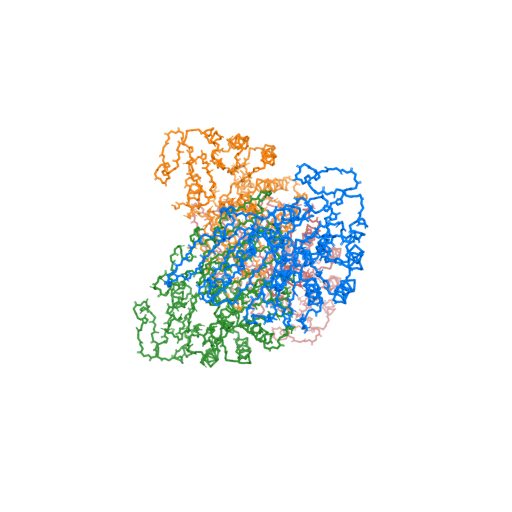 CA 1
ATOM 9181 C C . GLU D 1 150 ? 195.098 44.822 -25.877 1.00 31.04 148 GLU D C 1
ATOM 9182 O O . GLU D 1 150 ? 195.196 44.230 -26.947 1.00 30.13 148 GLU D O 1
ATOM 9188 N N . SER D 1 151 ? 195.266 44.237 -24.694 1.00 28.72 149 SER D N 1
ATOM 9189 C CA . SER D 1 151 ? 195.640 42.828 -24.555 1.00 27.82 149 SER D CA 1
ATOM 9190 C C . SER D 1 151 ? 194.670 42.145 -23.582 1.00 25.43 149 SER D C 1
ATOM 9191 O O . SER D 1 151 ? 194.639 42.508 -22.406 1.00 28.23 149 SER D O 1
ATOM 9194 N N . THR D 1 152 ? 193.906 41.163 -24.071 1.00 25.99 150 THR D N 1
ATOM 9195 C CA . THR D 1 152 ? 192.800 40.548 -23.309 1.00 29.76 150 THR D CA 1
ATOM 9196 C C . THR D 1 152 ? 192.797 39.017 -23.341 1.00 30.78 150 THR D C 1
ATOM 9197 O O . THR D 1 152 ? 192.926 38.412 -24.412 1.00 27.06 150 THR D O 1
ATOM 9201 N N . PHE D 1 153 ? 192.636 38.398 -22.170 1.00 30.02 151 PHE D N 1
ATOM 9202 C CA . PHE D 1 153 ? 192.330 36.961 -22.096 1.00 31.88 151 PHE D CA 1
ATOM 9203 C C . PHE D 1 153 ? 190.852 36.772 -21.782 1.00 32.88 151 PHE D C 1
ATOM 9204 O O . PHE D 1 153 ? 190.429 36.897 -20.636 1.00 31.58 151 PHE D O 1
ATOM 9212 N N . ALA D 1 154 ? 190.078 36.466 -22.814 1.00 28.85 152 ALA D N 1
ATOM 9213 C CA . ALA D 1 154 ? 188.648 36.299 -22.690 1.00 32.48 152 ALA D CA 1
ATOM 9214 C C . ALA D 1 154 ? 188.352 34.830 -22.479 1.00 31.54 152 ALA D C 1
ATOM 9215 O O . ALA D 1 154 ? 188.775 33.987 -23.268 1.00 33.00 152 ALA D O 1
ATOM 9217 N N . ARG D 1 155 ? 187.660 34.514 -21.390 1.00 31.73 153 ARG D N 1
ATOM 9218 C CA . ARG D 1 155 ? 187.205 33.149 -21.155 1.00 36.31 153 ARG D CA 1
ATOM 9219 C C . ARG D 1 155 ? 185.732 33.157 -20.764 1.00 33.76 153 ARG D C 1
ATOM 9220 O O . ARG D 1 155 ? 185.182 34.201 -20.415 1.00 35.10 153 ARG D O 1
ATOM 9228 N N . TYR D 1 156 ? 185.097 31.992 -20.851 1.00 36.68 154 TYR D N 1
ATOM 9229 C CA . TYR D 1 156 ? 183.740 31.815 -20.345 1.00 34.55 154 TYR D CA 1
ATOM 9230 C C . TYR D 1 156 ? 183.628 30.526 -19.544 1.00 37.71 154 TYR D C 1
ATOM 9231 O O . TYR D 1 156 ? 183.559 29.433 -20.113 1.00 37.85 154 TYR D O 1
ATOM 9240 N N . ARG D 1 157 ? 183.607 30.678 -18.223 1.00 40.98 155 ARG D N 1
ATOM 9241 C CA . ARG D 1 157 ? 183.372 29.571 -17.310 1.00 49.92 155 ARG D CA 1
ATOM 9242 C C . ARG D 1 157 ? 182.479 30.062 -16.176 1.00 50.03 155 ARG D C 1
ATOM 9243 O O . ARG D 1 157 ? 182.956 30.687 -15.226 1.00 49.28 155 ARG D O 1
ATOM 9251 N N . ASN D 1 158 ? 181.178 29.790 -16.301 1.00 52.09 156 ASN D N 1
ATOM 9252 C CA . ASN D 1 158 ? 180.196 30.151 -15.273 1.00 57.71 156 ASN D CA 1
ATOM 9253 C C . ASN D 1 158 ? 179.986 29.020 -14.247 1.00 62.75 156 ASN D C 1
ATOM 9254 O O . ASN D 1 158 ? 178.859 28.584 -13.990 1.00 63.65 156 ASN D O 1
ATOM 9259 N N . PHE D 1 159 ? 181.099 28.550 -13.684 1.00 67.69 157 PHE D N 1
ATOM 9260 C CA . PHE D 1 159 ? 181.112 27.572 -12.590 1.00 73.94 157 PHE D CA 1
ATOM 9261 C C . PHE D 1 159 ? 182.472 27.544 -11.898 1.00 73.60 157 PHE D C 1
ATOM 9262 O O . PHE D 1 159 ? 183.450 28.082 -12.418 1.00 73.55 157 PHE D O 1
ATOM 9270 N N . ILE D 1 160 ? 182.516 26.929 -10.718 1.00 73.98 158 ILE D N 1
ATOM 9271 C CA . ILE D 1 160 ? 183.738 26.820 -9.924 1.00 73.23 158 ILE D CA 1
ATOM 9272 C C . ILE D 1 160 ? 183.876 25.398 -9.379 1.00 72.84 158 ILE D C 1
ATOM 9273 O O . ILE D 1 160 ? 184.304 24.488 -10.087 1.00 72.57 158 ILE D O 1
ATOM 9278 N N . GLY D 1 173 ? 195.501 31.753 -7.089 1.00 65.33 171 GLY D N 1
ATOM 9279 C CA . GLY D 1 173 ? 195.503 32.967 -6.271 1.00 64.11 171 GLY D CA 1
ATOM 9280 C C . GLY D 1 173 ? 194.852 34.176 -6.929 1.00 61.60 171 GLY D C 1
ATOM 9281 O O . GLY D 1 173 ? 195.087 35.320 -6.514 1.00 63.46 171 GLY D O 1
ATOM 9282 N N . GLY D 1 174 ? 194.032 33.934 -7.949 1.00 52.84 172 GLY D N 1
ATOM 9283 C CA . GLY D 1 174 ? 193.328 35.024 -8.624 1.00 48.00 172 GLY D CA 1
ATOM 9284 C C . GLY D 1 174 ? 193.741 35.221 -10.071 1.00 43.65 172 GLY D C 1
ATOM 9285 O O . GLY D 1 174 ? 194.860 34.871 -10.458 1.00 38.65 172 GLY D O 1
ATOM 9286 N N . LEU D 1 175 ? 192.826 35.783 -10.865 1.00 36.80 173 LEU D N 1
ATOM 9287 C CA . LEU D 1 175 ? 193.048 36.017 -12.298 1.00 36.63 173 LEU D CA 1
ATOM 9288 C C . LEU D 1 175 ? 194.167 37.016 -12.587 1.00 37.94 173 LEU D C 1
ATOM 9289 O O . LEU D 1 175 ? 194.912 36.860 -13.563 1.00 34.10 173 LEU D O 1
ATOM 9294 N N . THR D 1 176 ? 194.266 38.035 -11.736 1.00 34.77 174 THR D N 1
ATOM 9295 C CA . THR D 1 176 ? 195.272 39.087 -11.862 1.00 38.94 174 THR D CA 1
ATOM 9296 C C . THR D 1 176 ? 196.675 38.503 -11.659 1.00 43.73 174 THR D C 1
ATOM 9297 O O . THR D 1 176 ? 197.615 38.893 -12.345 1.00 41.51 174 THR D O 1
ATOM 9301 N N . TYR D 1 177 ? 196.803 37.545 -10.742 1.00 40.40 175 TYR D N 1
ATOM 9302 C CA . TYR D 1 177 ? 198.055 36.809 -10.601 1.00 45.10 175 TYR D CA 1
ATOM 9303 C C . TYR D 1 177 ? 198.296 35.810 -11.741 1.00 43.30 175 TYR D C 1
ATOM 9304 O O . TYR D 1 177 ? 199.343 35.856 -12.385 1.00 44.33 175 TYR D O 1
ATOM 9313 N N . ASN D 1 178 ? 197.306 34.956 -12.009 1.00 37.86 176 ASN D N 1
ATOM 9314 C CA A ASN D 1 178 ? 197.486 33.839 -12.930 0.50 38.61 176 ASN D CA 1
ATOM 9315 C CA B ASN D 1 178 ? 197.444 33.826 -12.939 0.50 38.73 176 ASN D CA 1
ATOM 9316 C C . ASN D 1 178 ? 197.538 34.219 -14.409 1.00 40.55 176 ASN D C 1
ATOM 9317 O O . ASN D 1 178 ? 198.374 33.697 -15.145 1.00 39.89 176 ASN D O 1
ATOM 9326 N N . LEU D 1 179 ? 196.661 35.115 -14.850 1.00 34.26 177 LEU D N 1
ATOM 9327 C CA . LEU D 1 179 ? 196.702 35.530 -16.249 1.00 33.06 177 LEU D CA 1
ATOM 9328 C C . LEU D 1 179 ? 197.298 36.923 -16.409 1.00 36.30 177 LEU D C 1
ATOM 9329 O O . LEU D 1 179 ? 197.970 37.212 -17.404 1.00 29.39 177 LEU D O 1
ATOM 9334 N N . GLY D 1 180 ? 197.066 37.777 -15.415 1.00 32.45 178 GLY D N 1
ATOM 9335 C CA . GLY D 1 180 ? 197.661 39.109 -15.391 1.00 34.71 178 GLY D CA 1
ATOM 9336 C C . GLY D 1 180 ? 199.175 39.140 -15.471 1.00 35.85 178 GLY D C 1
ATOM 9337 O O . GLY D 1 180 ? 199.728 39.997 -16.151 1.00 36.92 178 GLY D O 1
ATOM 9338 N N . SER D 1 181 ? 199.848 38.215 -14.786 1.00 33.24 179 SER D N 1
ATOM 9339 C CA . SER D 1 181 ? 201.313 38.162 -14.828 1.00 30.17 179 SER D CA 1
ATOM 9340 C C . SER D 1 181 ? 201.838 38.063 -16.268 1.00 35.35 179 SER D C 1
ATOM 9341 O O . SER D 1 181 ? 202.760 38.792 -16.632 1.00 32.19 179 SER D O 1
ATOM 9344 N N . HIS D 1 182 ? 201.214 37.204 -17.085 1.00 30.18 180 HIS D N 1
ATOM 9345 C CA . HIS D 1 182 ? 201.577 37.056 -18.511 1.00 26.99 180 HIS D CA 1
ATOM 9346 C C . HIS D 1 182 ? 201.421 38.361 -19.286 1.00 28.49 180 HIS D C 1
ATOM 9347 O O . HIS D 1 182 ? 202.333 38.787 -19.986 1.00 28.95 180 HIS D O 1
ATOM 9354 N N . LEU D 1 183 ? 200.254 38.984 -19.150 1.00 30.24 181 LEU D N 1
ATOM 9355 C CA . LEU D 1 183 ? 199.898 40.178 -19.915 1.00 29.22 181 LEU D CA 1
ATOM 9356 C C . LEU D 1 183 ? 200.760 41.367 -19.553 1.00 26.77 181 LEU D C 1
ATOM 9357 O O . LEU D 1 183 ? 201.169 42.124 -20.435 1.00 28.22 181 LEU D O 1
ATOM 9362 N N . ILE D 1 184 ? 201.010 41.514 -18.252 1.00 26.44 182 ILE D N 1
ATOM 9363 C CA . ILE D 1 184 ? 201.872 42.566 -17.703 1.00 32.31 182 ILE D CA 1
ATOM 9364 C C . ILE D 1 184 ? 203.309 42.401 -18.191 1.00 36.20 182 ILE D C 1
ATOM 9365 O O . ILE D 1 184 ? 203.926 43.361 -18.662 1.00 36.70 182 ILE D O 1
ATOM 9370 N N . ASP D 1 185 ? 203.825 41.176 -18.096 1.00 34.93 183 ASP D N 1
ATOM 9371 C CA . ASP D 1 185 ? 205.167 40.867 -18.584 1.00 31.83 183 ASP D CA 1
ATOM 9372 C C . ASP D 1 185 ? 205.316 41.257 -20.043 1.00 27.61 183 ASP D C 1
ATOM 9373 O O . ASP D 1 185 ? 206.266 41.943 -20.418 1.00 33.73 183 ASP D O 1
ATOM 9378 N N . GLN D 1 186 ? 204.358 40.838 -20.861 1.00 27.86 184 GLN D N 1
ATOM 9379 C CA . GLN D 1 186 ? 204.340 41.225 -22.252 1.00 28.40 184 GLN D CA 1
ATOM 9380 C C . GLN D 1 186 ? 204.387 42.756 -22.450 1.00 32.10 184 GLN D C 1
ATOM 9381 O O . GLN D 1 186 ? 205.167 43.255 -23.272 1.00 33.62 184 GLN D O 1
ATOM 9387 N N . ALA D 1 187 ? 203.582 43.501 -21.690 1.00 31.72 185 ALA D N 1
ATOM 9388 C CA . ALA D 1 187 ? 203.523 44.962 -21.847 1.00 31.58 185 ALA D CA 1
ATOM 9389 C C . ALA D 1 187 ? 204.819 45.649 -21.394 1.00 31.04 185 ALA D C 1
ATOM 9390 O O . ALA D 1 187 ? 205.265 46.607 -22.031 1.00 33.35 185 ALA D O 1
ATOM 9392 N N . ILE D 1 188 ? 205.401 45.160 -20.299 1.00 33.96 186 ILE D N 1
ATOM 9393 C CA . ILE D 1 188 ? 206.692 45.653 -19.804 1.00 38.43 186 ILE D CA 1
ATOM 9394 C C . ILE D 1 188 ? 207.795 45.379 -20.836 1.00 40.01 186 ILE D C 1
ATOM 9395 O O . ILE D 1 188 ? 208.621 46.255 -21.104 1.00 42.03 186 ILE D O 1
ATOM 9400 N N . GLN D 1 189 ? 207.783 44.185 -21.433 1.00 34.77 187 GLN D N 1
ATOM 9401 C CA . GLN D 1 189 ? 208.744 43.833 -22.487 1.00 36.18 187 GLN D CA 1
ATOM 9402 C C . GLN D 1 189 ? 208.670 44.773 -23.694 1.00 37.13 187 GLN D C 1
ATOM 9403 O O . GLN D 1 189 ? 209.701 45.201 -24.217 1.00 38.28 187 GLN D O 1
ATOM 9409 N N . LEU D 1 190 ? 207.454 45.107 -24.120 1.00 34.99 188 LEU D N 1
ATOM 9410 C CA . LEU D 1 190 ? 207.266 45.986 -25.270 1.00 34.50 188 LEU D CA 1
ATOM 9411 C C . LEU D 1 190 ? 207.496 47.474 -25.009 1.00 33.89 188 LEU D C 1
ATOM 9412 O O . LEU D 1 190 ? 208.070 48.158 -25.857 1.00 35.79 188 LEU D O 1
ATOM 9417 N N . PHE D 1 191 ? 207.038 47.983 -23.865 1.00 32.71 189 PHE D N 1
ATOM 9418 C CA . PHE D 1 191 ? 206.996 49.436 -23.657 1.00 37.28 189 PHE D CA 1
ATOM 9419 C C . PHE D 1 191 ? 207.653 49.947 -22.373 1.00 36.01 189 PHE D C 1
ATOM 9420 O O . PHE D 1 191 ? 207.670 51.150 -22.132 1.00 39.49 189 PHE D O 1
ATOM 9428 N N . GLY D 1 192 ? 208.172 49.053 -21.539 1.00 36.87 190 GLY D N 1
ATOM 9429 C CA . GLY D 1 192 ? 208.824 49.471 -20.297 1.00 37.43 190 GLY D CA 1
ATOM 9430 C C . GLY D 1 192 ? 207.852 49.690 -19.153 1.00 41.47 190 GLY D C 1
ATOM 9431 O O . GLY D 1 192 ? 206.639 49.599 -19.331 1.00 46.29 190 GLY D O 1
ATOM 9432 N N . MET D 1 193 ? 208.388 49.976 -17.973 1.00 38.98 191 MET D N 1
ATOM 9433 C CA . MET D 1 193 ? 207.574 50.204 -16.779 1.00 45.32 191 MET D CA 1
ATOM 9434 C C . MET D 1 193 ? 206.759 51.504 -16.891 1.00 46.66 191 MET D C 1
ATOM 9435 O O . MET D 1 193 ? 207.246 52.494 -17.443 1.00 45.59 191 MET D O 1
ATOM 9440 N N . PRO D 1 194 ? 205.502 51.488 -16.405 1.00 47.68 192 PRO D N 1
ATOM 9441 C CA . PRO D 1 194 ? 204.682 52.696 -16.393 1.00 48.28 192 PRO D CA 1
ATOM 9442 C C . PRO D 1 194 ? 205.034 53.638 -15.243 1.00 50.55 192 PRO D C 1
ATOM 9443 O O . PRO D 1 194 ? 205.678 53.222 -14.276 1.00 47.88 192 PRO D O 1
ATOM 9447 N N . GLU D 1 195 ? 204.602 54.895 -15.358 1.00 48.81 193 GLU D N 1
ATOM 9448 C CA . GLU D 1 195 ? 204.699 55.861 -14.262 1.00 51.34 193 GLU D CA 1
ATOM 9449 C C . GLU D 1 195 ? 203.641 55.556 -13.209 1.00 48.93 193 GLU D C 1
ATOM 9450 O O . GLU D 1 195 ? 203.860 55.771 -12.015 1.00 47.75 193 GLU D O 1
ATOM 9456 N N . ALA D 1 196 ? 202.491 55.052 -13.658 1.00 45.41 194 ALA D N 1
ATOM 9457 C CA . ALA D 1 196 ? 201.349 54.844 -12.775 1.00 45.12 194 ALA D CA 1
ATOM 9458 C C . ALA D 1 196 ? 200.489 53.659 -13.198 1.00 43.18 194 ALA D C 1
ATOM 9459 O O . ALA D 1 196 ? 200.570 53.204 -14.339 1.00 41.44 194 ALA D O 1
ATOM 9461 N N . VAL D 1 197 ? 199.683 53.157 -12.260 1.00 43.60 195 VAL D N 1
ATOM 9462 C CA . VAL D 1 197 ? 198.778 52.031 -12.503 1.00 40.40 195 VAL D CA 1
ATOM 9463 C C . VAL D 1 197 ? 197.370 52.325 -11.983 1.00 40.27 195 VAL D C 1
ATOM 9464 O O . VAL D 1 197 ? 197.194 52.715 -10.821 1.00 38.07 195 VAL D O 1
ATOM 9468 N N . PHE D 1 198 ? 196.380 52.148 -12.860 1.00 37.50 196 PHE D N 1
ATOM 9469 C CA . PHE D 1 198 ? 194.981 51.990 -12.456 1.00 37.73 196 PHE D CA 1
ATOM 9470 C C . PHE D 1 198 ? 194.541 50.537 -12.654 1.00 36.59 196 PHE D C 1
ATOM 9471 O O . PHE D 1 198 ? 194.851 49.935 -13.674 1.00 37.87 196 PHE D O 1
ATOM 9479 N N . ALA D 1 199 ? 193.795 49.990 -11.699 1.00 36.69 197 ALA D N 1
ATOM 9480 C CA . ALA D 1 199 ? 193.152 48.691 -11.895 1.00 37.90 197 ALA D CA 1
ATOM 9481 C C . ALA D 1 199 ? 191.785 48.598 -11.248 1.00 37.99 197 ALA D C 1
ATOM 9482 O O . ALA D 1 199 ? 191.553 49.152 -10.171 1.00 34.51 197 ALA D O 1
ATOM 9484 N N . ASP D 1 200 ? 190.880 47.886 -11.913 1.00 39.20 198 ASP D N 1
ATOM 9485 C CA . ASP D 1 200 ? 189.622 47.513 -11.300 1.00 40.02 198 ASP D CA 1
ATOM 9486 C C . ASP D 1 200 ? 189.464 46.017 -11.408 1.00 37.99 198 ASP D C 1
ATOM 9487 O O . ASP D 1 200 ? 189.515 45.464 -12.505 1.00 35.52 198 ASP D O 1
ATOM 9492 N N . LEU D 1 201 ? 189.292 45.363 -10.263 1.00 31.98 199 LEU D N 1
ATOM 9493 C CA . LEU D 1 201 ? 189.123 43.915 -10.227 1.00 33.38 199 LEU D CA 1
ATOM 9494 C C . LEU D 1 201 ? 187.743 43.571 -9.712 1.00 37.40 199 LEU D C 1
ATOM 9495 O O . LEU D 1 201 ? 187.091 44.389 -9.070 1.00 39.82 199 LEU D O 1
ATOM 9500 N N . GLY D 1 202 ? 187.302 42.353 -9.987 1.00 40.30 200 GLY D N 1
ATOM 9501 C CA . GLY D 1 202 ? 186.004 41.909 -9.524 1.00 37.48 200 GLY D CA 1
ATOM 9502 C C . GLY D 1 202 ? 185.922 40.423 -9.316 1.00 39.19 200 GLY D C 1
ATOM 9503 O O . GLY D 1 202 ? 186.663 39.646 -9.939 1.00 37.77 200 GLY D O 1
ATOM 9504 N N . ILE D 1 203 ? 185.031 40.037 -8.408 1.00 35.86 201 ILE D N 1
ATOM 9505 C CA . ILE D 1 203 ? 184.562 38.664 -8.318 1.00 36.46 201 ILE D CA 1
ATOM 9506 C C . ILE D 1 203 ? 183.131 38.688 -8.856 1.00 42.09 201 ILE D C 1
ATOM 9507 O O . ILE D 1 203 ? 182.176 39.028 -8.146 1.00 40.72 201 ILE D O 1
ATOM 9512 N N . LEU D 1 204 ? 182.994 38.349 -10.131 1.00 39.37 202 LEU D N 1
ATOM 9513 C CA . LEU D 1 204 ? 181.735 38.538 -10.837 1.00 41.77 202 LEU D CA 1
ATOM 9514 C C . LEU D 1 204 ? 180.851 37.298 -10.798 1.00 41.51 202 LEU D C 1
ATOM 9515 O O . LEU D 1 204 ? 179.638 37.398 -10.993 1.00 42.98 202 LEU D O 1
ATOM 9520 N N . ARG D 1 205 ? 181.459 36.136 -10.571 1.00 38.14 203 ARG D N 1
ATOM 9521 C CA . ARG D 1 205 ? 180.716 34.881 -10.552 1.00 43.67 203 ARG D CA 1
ATOM 9522 C C . ARG D 1 205 ? 180.184 34.581 -9.160 1.00 46.26 203 ARG D C 1
ATOM 9523 O O . ARG D 1 205 ? 180.825 34.920 -8.153 1.00 41.57 203 ARG D O 1
ATOM 9531 N N . GLU D 1 206 ? 179.016 33.941 -9.134 1.00 52.99 204 GLU D N 1
ATOM 9532 C CA . GLU D 1 206 ? 178.309 33.576 -7.903 1.00 61.92 204 GLU D CA 1
ATOM 9533 C C . GLU D 1 206 ? 179.147 32.667 -7.011 1.00 57.06 204 GLU D C 1
ATOM 9534 O O . GLU D 1 206 ? 179.496 31.549 -7.398 1.00 56.93 204 GLU D O 1
ATOM 9540 N N . GLY D 1 207 ? 179.477 33.175 -5.826 1.00 60.89 205 GLY D N 1
ATOM 9541 C CA . GLY D 1 207 ? 180.223 32.418 -4.824 1.00 60.65 205 GLY D CA 1
ATOM 9542 C C . GLY D 1 207 ? 181.694 32.198 -5.140 1.00 62.19 205 GLY D C 1
ATOM 9543 O O . GLY D 1 207 ? 182.280 31.205 -4.702 1.00 63.98 205 GLY D O 1
ATOM 9544 N N . GLY D 1 208 ? 182.293 33.117 -5.900 1.00 56.93 206 GLY D N 1
ATOM 9545 C CA . GLY D 1 208 ? 183.721 33.047 -6.197 1.00 46.69 206 GLY D CA 1
ATOM 9546 C C . GLY D 1 208 ? 184.532 33.529 -5.010 1.00 44.83 206 GLY D C 1
ATOM 9547 O O . GLY D 1 208 ? 184.085 34.402 -4.264 1.00 46.02 206 GLY D O 1
ATOM 9548 N N . LYS D 1 209 ? 185.720 32.958 -4.830 1.00 44.14 207 LYS D N 1
ATOM 9549 C CA . LYS D 1 209 ? 186.593 33.318 -3.703 1.00 48.35 207 LYS D CA 1
ATOM 9550 C C . LYS D 1 209 ? 187.723 34.289 -4.049 1.00 44.00 207 LYS D C 1
ATOM 9551 O O . LYS D 1 209 ? 188.238 34.977 -3.169 1.00 41.11 207 LYS D O 1
ATOM 9557 N N . VAL D 1 210 ? 188.115 34.325 -5.324 1.00 41.78 208 VAL D N 1
ATOM 9558 C CA . VAL D 1 210 ? 189.215 35.175 -5.803 1.00 42.64 208 VAL D CA 1
ATOM 9559 C C . VAL D 1 210 ? 188.768 35.925 -7.060 1.00 40.01 208 VAL D C 1
ATOM 9560 O O . VAL D 1 210 ? 187.764 35.547 -7.673 1.00 37.63 208 VAL D O 1
ATOM 9564 N N . ASP D 1 211 ? 189.510 36.969 -7.443 1.00 37.76 209 ASP D N 1
ATOM 9565 C CA . ASP D 1 211 ? 189.121 37.785 -8.596 1.00 38.63 209 ASP D CA 1
ATOM 9566 C C . ASP D 1 211 ? 189.072 36.976 -9.882 1.00 35.67 209 ASP D C 1
ATOM 9567 O O . ASP D 1 211 ? 189.929 36.127 -10.143 1.00 35.31 209 ASP D O 1
ATOM 9572 N N . ASP D 1 212 ? 188.008 37.191 -10.637 1.00 34.09 210 ASP D N 1
ATOM 9573 C CA . ASP D 1 212 ? 187.833 36.518 -11.908 1.00 32.81 210 ASP D CA 1
ATOM 9574 C C . ASP D 1 212 ? 187.631 37.548 -13.016 1.00 34.28 210 ASP D C 1
ATOM 9575 O O . ASP D 1 212 ? 187.110 37.227 -14.078 1.00 32.24 210 ASP D O 1
ATOM 9580 N N . TYR D 1 213 ? 188.031 38.784 -12.727 1.00 33.66 211 TYR D N 1
ATOM 9581 C CA . TYR D 1 213 ? 187.985 39.894 -13.672 1.00 34.73 211 TYR D CA 1
ATOM 9582 C C . TYR D 1 213 ? 189.043 40.904 -13.282 1.00 34.64 211 TYR D C 1
ATOM 9583 O O . TYR D 1 213 ? 189.151 41.255 -12.104 1.00 31.40 211 TYR D O 1
ATOM 9592 N N . PHE D 1 214 ? 189.801 41.387 -14.268 1.00 29.13 212 PHE D N 1
ATOM 9593 C CA . PHE D 1 214 ? 190.559 42.618 -14.092 1.00 25.61 212 PHE D CA 1
ATOM 9594 C C . PHE D 1 214 ? 190.562 43.482 -15.342 1.00 30.18 212 PHE D C 1
ATOM 9595 O O . PHE D 1 214 ? 190.468 42.978 -16.470 1.00 32.51 212 PHE D O 1
ATOM 9603 N N . ILE D 1 215 ? 190.654 44.784 -15.126 1.00 26.50 213 ILE D N 1
ATOM 9604 C CA . ILE D 1 215 ? 191.057 45.717 -16.173 1.00 31.73 213 ILE D CA 1
ATOM 9605 C C . ILE D 1 215 ? 192.182 46.568 -15.586 1.00 34.02 213 ILE D C 1
ATOM 9606 O O . ILE D 1 215 ? 192.051 47.097 -14.483 1.00 34.65 213 ILE D O 1
ATOM 9611 N N . ILE D 1 216 ? 193.299 46.650 -16.308 1.00 28.12 214 ILE D N 1
ATOM 9612 C CA . ILE D 1 216 ? 194.494 47.321 -15.832 1.00 31.91 214 ILE D CA 1
ATOM 9613 C C . ILE D 1 216 ? 194.956 48.346 -16.863 1.00 36.13 214 ILE D C 1
ATOM 9614 O O . ILE D 1 216 ? 195.130 48.023 -18.044 1.00 30.93 214 ILE D O 1
ATOM 9619 N N . HIS D 1 217 ? 195.140 49.586 -16.415 1.00 32.76 215 HIS D N 1
ATOM 9620 C CA . HIS D 1 217 ? 195.774 50.591 -17.248 1.00 38.13 215 HIS D CA 1
ATOM 9621 C C . HIS D 1 217 ? 197.187 50.863 -16.775 1.00 39.00 215 HIS D C 1
ATOM 9622 O O . HIS D 1 217 ? 197.416 51.158 -15.601 1.00 35.85 215 HIS D O 1
ATOM 9629 N N . LEU D 1 218 ? 198.131 50.728 -17.700 1.00 37.05 216 LEU D N 1
ATOM 9630 C CA . LEU D 1 218 ? 199.523 51.061 -17.430 1.00 41.12 216 LEU D CA 1
ATOM 9631 C C . LEU D 1 218 ? 199.764 52.437 -18.024 1.00 34.79 216 LEU D C 1
ATOM 9632 O O . LEU D 1 218 ? 199.749 52.618 -19.242 1.00 39.99 216 LEU D O 1
ATOM 9637 N N . LEU D 1 219 ? 199.940 53.415 -17.142 1.00 39.03 217 LEU D N 1
ATOM 9638 C CA . LEU D 1 219 ? 199.954 54.821 -17.548 1.00 36.90 217 LEU D CA 1
ATOM 9639 C C . LEU D 1 219 ? 201.370 55.329 -17.780 1.00 40.86 217 LEU D C 1
ATOM 9640 O O . LEU D 1 219 ? 202.206 55.293 -16.875 1.00 37.34 217 LEU D O 1
ATOM 9645 N N . HIS D 1 220 ? 201.601 55.810 -19.002 1.00 42.35 218 HIS D N 1
ATOM 9646 C CA . HIS D 1 220 ? 202.898 56.318 -19.473 1.00 48.06 218 HIS D CA 1
ATOM 9647 C C . HIS D 1 220 ? 204.060 55.332 -19.297 1.00 47.02 218 HIS D C 1
ATOM 9648 O O . HIS D 1 220 ? 204.937 55.556 -18.447 1.00 43.14 218 HIS D O 1
ATOM 9655 N N . PRO D 1 221 ? 204.057 54.229 -20.081 1.00 45.72 219 PRO D N 1
ATOM 9656 C CA . PRO D 1 221 ? 205.209 53.326 -20.078 1.00 45.27 219 PRO D CA 1
ATOM 9657 C C . PRO D 1 221 ? 206.462 54.039 -20.595 1.00 45.19 219 PRO D C 1
ATOM 9658 O O . PRO D 1 221 ? 206.365 54.813 -21.544 1.00 42.58 219 PRO D O 1
ATOM 9662 N N . SER D 1 222 ? 207.608 53.757 -19.969 1.00 47.17 220 SER D N 1
ATOM 9663 C CA A SER D 1 222 ? 208.860 54.488 -20.222 0.50 48.20 220 SER D CA 1
ATOM 9664 C CA B SER D 1 222 ? 208.872 54.472 -20.224 0.50 49.09 220 SER D CA 1
ATOM 9665 C C . SER D 1 222 ? 209.266 54.631 -21.698 1.00 48.25 220 SER D C 1
ATOM 9666 O O . SER D 1 222 ? 209.661 55.718 -22.128 1.00 51.32 220 SER D O 1
ATOM 9671 N N . LEU D 1 223 ? 209.162 53.551 -22.471 1.00 43.21 221 LEU D N 1
ATOM 9672 C CA . LEU D 1 223 ? 209.613 53.558 -23.876 1.00 43.10 221 LEU D CA 1
ATOM 9673 C C . LEU D 1 223 ? 208.592 54.100 -24.864 1.00 47.25 221 LEU D C 1
ATOM 9674 O O . LEU D 1 223 ? 208.919 54.320 -26.041 1.00 49.14 221 LEU D O 1
ATOM 9679 N N . ALA D 1 224 ? 207.351 54.267 -24.402 1.00 46.17 222 ALA D N 1
ATOM 9680 C CA . ALA D 1 224 ? 206.269 54.787 -25.239 1.00 48.49 222 ALA D CA 1
ATOM 9681 C C . ALA D 1 224 ? 205.194 55.477 -24.382 1.00 51.28 222 ALA D C 1
ATOM 9682 O O . ALA D 1 224 ? 204.075 54.963 -24.252 1.00 53.72 222 ALA D O 1
ATOM 9684 N N . PRO D 1 225 ? 205.523 56.661 -23.820 1.00 50.09 223 PRO D N 1
ATOM 9685 C CA . PRO D 1 225 ? 204.721 57.321 -22.780 1.00 47.81 223 PRO D CA 1
ATOM 9686 C C . PRO D 1 225 ? 203.314 57.731 -23.211 1.00 43.88 223 PRO D C 1
ATOM 9687 O O . PRO D 1 225 ? 202.456 57.942 -22.360 1.00 44.44 223 PRO D O 1
ATOM 9691 N N . ASN D 1 226 ? 203.089 57.834 -24.517 1.00 46.60 224 ASN D N 1
ATOM 9692 C CA . ASN D 1 226 ? 201.805 58.274 -25.054 1.00 49.08 224 ASN D CA 1
ATOM 9693 C C . ASN D 1 226 ? 200.927 57.137 -25.578 1.00 46.65 224 ASN D C 1
ATOM 9694 O O . ASN D 1 226 ? 199.828 57.377 -26.075 1.00 45.70 224 ASN D O 1
ATOM 9699 N N . VAL D 1 227 ? 201.406 55.900 -25.474 1.00 45.57 225 VAL D N 1
ATOM 9700 C CA . VAL D 1 227 ? 200.590 54.760 -25.888 1.00 44.35 225 VAL D CA 1
ATOM 9701 C C . VAL D 1 227 ? 199.609 54.414 -24.765 1.00 42.84 225 VAL D C 1
ATOM 9702 O O . VAL D 1 227 ? 199.978 54.364 -23.583 1.00 37.80 225 VAL D O 1
ATOM 9706 N N . LYS D 1 228 ? 198.346 54.240 -25.152 1.00 39.68 226 LYS D N 1
ATOM 9707 C CA . LYS D 1 228 ? 197.285 53.867 -24.225 1.00 39.07 226 LYS D CA 1
ATOM 9708 C C . LYS D 1 228 ? 197.266 52.346 -24.075 1.00 35.10 226 LYS D C 1
ATOM 9709 O O . LYS D 1 228 ? 197.059 51.619 -25.057 1.00 37.75 226 LYS D O 1
ATOM 9715 N N . ILE D 1 229 ? 197.494 51.888 -22.843 1.00 34.73 227 ILE D N 1
ATOM 9716 C CA A ILE D 1 229 ? 197.555 50.455 -22.535 0.50 34.56 227 ILE D CA 1
ATOM 9717 C CA B ILE D 1 229 ? 197.568 50.459 -22.524 0.50 34.79 227 ILE D CA 1
ATOM 9718 C C . ILE D 1 229 ? 196.346 49.975 -21.733 1.00 34.94 227 ILE D C 1
ATOM 9719 O O . ILE D 1 229 ? 196.017 50.535 -20.690 1.00 37.51 227 ILE D O 1
ATOM 9728 N N . THR D 1 230 ? 195.692 48.925 -22.230 1.00 29.91 228 THR D N 1
ATOM 9729 C CA . THR D 1 230 ? 194.634 48.231 -21.480 1.00 34.00 228 THR D CA 1
ATOM 9730 C C . THR D 1 230 ? 194.952 46.737 -21.453 1.00 29.07 228 THR D C 1
ATOM 9731 O O . THR D 1 230 ? 195.130 46.133 -22.501 1.00 34.13 228 THR D O 1
ATOM 9735 N N . LEU D 1 231 ? 195.006 46.161 -20.254 1.00 29.32 229 LEU D N 1
ATOM 9736 C CA . LEU D 1 231 ? 195.155 44.720 -20.058 1.00 25.37 229 LEU D CA 1
ATOM 9737 C C . LEU D 1 231 ? 193.907 44.204 -19.362 1.00 25.37 229 LEU D C 1
ATOM 9738 O O . LEU D 1 231 ? 193.478 44.784 -18.368 1.00 31.62 229 LEU D O 1
ATOM 9743 N N . LYS D 1 232 ? 193.307 43.137 -19.894 1.00 28.80 230 LYS D N 1
ATOM 9744 C CA . LYS D 1 232 ? 192.065 42.596 -19.353 1.00 27.31 230 LYS D CA 1
ATOM 9745 C C . LYS D 1 232 ? 192.048 41.088 -19.303 1.00 27.63 230 LYS D C 1
ATOM 9746 O O . LYS D 1 232 ? 192.692 40.415 -20.105 1.00 30.67 230 LYS D O 1
ATOM 9752 N N . ALA D 1 233 ? 191.252 40.557 -18.388 1.00 27.17 231 ALA D N 1
ATOM 9753 C CA . ALA D 1 233 ? 190.857 39.160 -18.434 1.00 29.09 231 ALA D CA 1
ATOM 9754 C C . ALA D 1 233 ? 189.551 38.999 -17.679 1.00 30.84 231 ALA D C 1
ATOM 9755 O O . ALA D 1 233 ? 189.256 39.782 -16.778 1.00 30.80 231 ALA D O 1
ATOM 9757 N N . SER D 1 234 ? 188.779 37.983 -18.054 1.00 26.44 232 SER D N 1
ATOM 9758 C CA . SER D 1 234 ? 187.492 37.713 -17.401 1.00 31.99 232 SER D CA 1
ATOM 9759 C C . SER D 1 234 ? 187.068 36.271 -17.644 1.00 33.29 232 SER D C 1
ATOM 9760 O O . SER D 1 234 ? 187.364 35.713 -18.703 1.00 31.21 232 SER D O 1
ATOM 9763 N N . TYR D 1 235 ? 186.361 35.685 -16.670 1.00 34.39 233 TYR D N 1
ATOM 9764 C CA . TYR D 1 235 ? 185.738 34.376 -16.830 1.00 36.77 233 TYR D CA 1
ATOM 9765 C C . TYR D 1 235 ? 184.293 34.462 -17.317 1.00 35.62 233 TYR D C 1
ATOM 9766 O O . TYR D 1 235 ? 183.619 33.443 -17.455 1.00 35.16 233 TYR D O 1
ATOM 9775 N N . LEU D 1 236 ? 183.828 35.676 -17.591 1.00 33.53 234 LEU D N 1
ATOM 9776 C CA . LEU D 1 236 ? 182.479 35.872 -18.128 1.00 32.41 234 LEU D CA 1
ATOM 9777 C C . LEU D 1 236 ? 182.489 36.714 -19.400 1.00 34.15 234 LEU D C 1
ATOM 9778 O O . LEU D 1 236 ? 182.066 37.880 -19.414 1.00 33.88 234 LEU D O 1
ATOM 9783 N N . MET D 1 237 ? 182.987 36.110 -20.474 1.00 32.99 235 MET D N 1
ATOM 9784 C CA . MET D 1 237 ? 182.987 36.741 -21.786 1.00 31.46 235 MET D CA 1
ATOM 9785 C C . MET D 1 237 ? 182.592 35.682 -22.802 1.00 33.99 235 MET D C 1
ATOM 9786 O O . MET D 1 237 ? 183.436 35.208 -23.569 1.00 34.03 235 MET D O 1
ATOM 9791 N N . ARG D 1 238 ? 181.317 35.289 -22.792 1.00 34.91 236 ARG D N 1
ATOM 9792 C CA . ARG D 1 238 ? 180.804 34.265 -23.724 1.00 30.84 236 ARG D CA 1
ATOM 9793 C C . ARG D 1 238 ? 181.099 34.573 -25.187 1.00 31.52 236 ARG D C 1
ATOM 9794 O O . ARG D 1 238 ? 181.393 33.679 -25.968 1.00 33.09 236 ARG D O 1
ATOM 9802 N N . GLU D 1 239 ? 181.010 35.845 -25.553 1.00 33.81 237 GLU D N 1
ATOM 9803 C CA . GLU D 1 239 ? 181.511 36.278 -26.837 1.00 35.34 237 GLU D CA 1
ATOM 9804 C C . GLU D 1 239 ? 182.820 36.978 -26.522 1.00 30.98 237 GLU D C 1
ATOM 9805 O O . GLU D 1 239 ? 182.839 37.961 -25.786 1.00 32.49 237 GLU D O 1
ATOM 9811 N N . ALA D 1 240 ? 183.915 36.424 -27.040 1.00 31.70 238 ALA D N 1
ATOM 9812 C CA . ALA D 1 240 ? 185.263 36.888 -26.700 1.00 30.92 238 ALA D CA 1
ATOM 9813 C C . ALA D 1 240 ? 185.584 38.250 -27.273 1.00 28.72 238 ALA D C 1
ATOM 9814 O O . ALA D 1 240 ? 185.273 38.556 -28.423 1.00 33.11 238 ALA D O 1
ATOM 9816 N N . GLU D 1 241 ? 186.192 39.082 -26.440 1.00 25.16 239 GLU D N 1
ATOM 9817 C CA . GLU D 1 241 ? 186.837 40.291 -26.897 1.00 26.25 239 GLU D CA 1
ATOM 9818 C C . GLU D 1 241 ? 188.144 39.874 -27.585 1.00 32.51 239 GLU D C 1
ATOM 9819 O O . GLU D 1 241 ? 188.610 38.749 -27.360 1.00 33.07 239 GLU D O 1
ATOM 9825 N N . PRO D 1 242 ? 188.698 40.735 -28.467 1.00 29.87 240 PRO D N 1
ATOM 9826 C CA . PRO D 1 242 ? 189.968 40.399 -29.139 1.00 30.10 240 PRO D CA 1
ATOM 9827 C C . PRO D 1 242 ? 191.095 40.046 -28.163 1.00 30.88 240 PRO D C 1
ATOM 9828 O O . PRO D 1 242 ? 191.208 40.679 -27.117 1.00 27.65 240 PRO D O 1
ATOM 9832 N N . ARG D 1 243 ? 191.901 39.037 -28.500 1.00 27.46 241 ARG D N 1
ATOM 9833 C CA . ARG D 1 243 ? 193.155 38.767 -27.771 1.00 28.97 241 ARG D CA 1
ATOM 9834 C C . ARG D 1 243 ? 194.061 39.998 -27.799 1.00 28.20 241 ARG D C 1
ATOM 9835 O O . ARG D 1 243 ? 194.628 40.394 -26.772 1.00 28.07 241 ARG D O 1
ATOM 9843 N N . PHE D 1 244 ? 194.202 40.582 -28.988 1.00 28.87 242 PHE D N 1
ATOM 9844 C CA . PHE D 1 244 ? 194.950 41.827 -29.177 1.00 30.52 242 PHE D CA 1
ATOM 9845 C C . PHE D 1 244 ? 194.162 42.753 -30.070 1.00 27.14 242 PHE D C 1
ATOM 9846 O O . PHE D 1 244 ? 193.615 42.330 -31.088 1.00 30.15 242 PHE D O 1
ATOM 9854 N N . ALA D 1 245 ? 194.113 44.012 -29.674 1.00 29.99 243 ALA D N 1
ATOM 9855 C CA . ALA D 1 245 ? 193.676 45.078 -30.556 1.00 30.94 243 ALA D CA 1
ATOM 9856 C C . ALA D 1 245 ? 194.713 46.187 -30.457 1.00 30.84 243 ALA D C 1
ATOM 9857 O O . ALA D 1 245 ? 194.955 46.735 -29.379 1.00 33.17 243 ALA D O 1
ATOM 9859 N N . LEU D 1 246 ? 195.349 46.489 -31.589 1.00 30.06 244 LEU D N 1
ATOM 9860 C CA . LEU D 1 246 ? 196.398 47.500 -31.648 1.00 30.07 244 LEU D CA 1
ATOM 9861 C C . LEU D 1 246 ? 195.927 48.551 -32.620 1.00 32.03 244 LEU D C 1
ATOM 9862 O O . LEU D 1 246 ? 195.388 48.215 -33.675 1.00 31.04 244 LEU D O 1
ATOM 9867 N N . HIS D 1 247 ? 196.127 49.810 -32.269 1.00 30.86 245 HIS D N 1
ATOM 9868 C CA . HIS D 1 247 ? 195.666 50.908 -33.121 1.00 34.67 245 HIS D CA 1
ATOM 9869 C C . HIS D 1 247 ? 196.779 51.885 -33.342 1.00 35.47 245 HIS D C 1
ATOM 9870 O O . HIS D 1 247 ? 197.442 52.308 -32.390 1.00 33.21 245 HIS D O 1
ATOM 9877 N N . GLY D 1 248 ? 196.985 52.243 -34.607 1.00 39.44 246 GLY D N 1
ATOM 9878 C CA . GLY D 1 248 ? 197.937 53.292 -34.940 1.00 44.92 246 GLY D CA 1
ATOM 9879 C C . GLY D 1 248 ? 197.350 54.348 -35.854 1.00 42.07 246 GLY D C 1
ATOM 9880 O O . GLY D 1 248 ? 196.192 54.236 -36.293 1.00 41.38 246 GLY D O 1
ATOM 9881 N N . THR D 1 249 ? 198.161 55.366 -36.146 1.00 45.75 247 THR D N 1
ATOM 9882 C CA . THR D 1 249 ? 197.805 56.438 -37.092 1.00 45.75 247 THR D CA 1
ATOM 9883 C C . THR D 1 249 ? 197.403 55.917 -38.475 1.00 46.01 247 THR D C 1
ATOM 9884 O O . THR D 1 249 ? 196.465 56.437 -39.101 1.00 45.36 247 THR D O 1
ATOM 9888 N N . LEU D 1 250 ? 198.096 54.875 -38.936 1.00 45.01 248 LEU D N 1
ATOM 9889 C CA . LEU D 1 250 ? 197.879 54.342 -40.277 1.00 44.97 248 LEU D CA 1
ATOM 9890 C C . LEU D 1 250 ? 196.984 53.120 -40.315 1.00 43.63 248 LEU D C 1
ATOM 9891 O O . LEU D 1 250 ? 196.490 52.745 -41.382 1.00 42.35 248 LEU D O 1
ATOM 9896 N N . GLY D 1 251 ? 196.768 52.489 -39.161 1.00 44.28 249 GLY D N 1
ATOM 9897 C CA . GLY D 1 251 ? 195.914 51.313 -39.137 1.00 34.73 249 GLY D CA 1
ATOM 9898 C C . GLY D 1 251 ? 195.807 50.521 -37.847 1.00 34.29 249 GLY D C 1
ATOM 9899 O O . GLY D 1 251 ? 196.288 50.943 -36.789 1.00 30.31 249 GLY D O 1
ATOM 9900 N N . SER D 1 252 ? 195.165 49.362 -37.958 1.00 33.43 250 SER D N 1
ATOM 9901 C CA . SER D 1 252 ? 194.868 48.520 -36.797 1.00 38.41 250 SER D CA 1
ATOM 9902 C C . SER D 1 252 ? 195.191 47.049 -37.025 1.00 37.74 250 SER D C 1
ATOM 9903 O O . SER D 1 252 ? 195.091 46.548 -38.148 1.00 37.38 250 SER D O 1
ATOM 9906 N N . TYR D 1 253 ? 195.578 46.367 -35.947 1.00 34.38 251 TYR D N 1
ATOM 9907 C CA . TYR D 1 253 ? 195.726 44.915 -35.958 1.00 33.07 251 TYR D CA 1
ATOM 9908 C C . TYR D 1 253 ? 194.807 44.311 -34.881 1.00 33.31 251 TYR D C 1
ATOM 9909 O O . TYR D 1 253 ? 194.846 44.726 -33.734 1.00 30.03 251 TYR D O 1
ATOM 9918 N N . VAL D 1 254 ? 193.970 43.350 -35.262 1.00 29.94 252 VAL D N 1
ATOM 9919 C CA . VAL D 1 254 ? 193.004 42.751 -34.337 1.00 30.90 252 VAL D CA 1
ATOM 9920 C C . VAL D 1 254 ? 193.076 41.230 -34.404 1.00 30.59 252 VAL D C 1
ATOM 9921 O O . VAL D 1 254 ? 192.882 40.641 -35.470 1.00 32.03 252 VAL D O 1
ATOM 9925 N N . LYS D 1 255 ? 193.351 40.589 -33.268 1.00 27.58 253 LYS D N 1
ATOM 9926 C CA . LYS D 1 255 ? 193.463 39.123 -33.243 1.00 24.98 253 LYS D CA 1
ATOM 9927 C C . LYS D 1 255 ? 192.545 38.507 -32.192 1.00 26.67 253 LYS D C 1
ATOM 9928 O O . LYS D 1 255 ? 192.397 39.065 -31.116 1.00 30.23 253 LYS D O 1
ATOM 9934 N N . TYR D 1 256 ? 191.947 37.356 -32.507 1.00 25.95 254 TYR D N 1
ATOM 9935 C CA . TYR D 1 256 ? 191.132 36.609 -31.550 1.00 30.91 254 TYR D CA 1
ATOM 9936 C C . TYR D 1 256 ? 191.778 35.262 -31.236 1.00 36.18 254 TYR D C 1
ATOM 9937 O O . TYR D 1 256 ? 192.634 34.797 -31.985 1.00 37.88 254 TYR D O 1
ATOM 9946 N N . GLY D 1 257 ? 191.337 34.627 -30.152 1.00 29.60 255 GLY D N 1
ATOM 9947 C CA . GLY D 1 257 ? 191.780 33.270 -29.822 1.00 33.43 255 GLY D CA 1
ATOM 9948 C C . GLY D 1 257 ? 193.067 33.260 -29.011 1.00 31.69 255 GLY D C 1
ATOM 9949 O O . GLY D 1 257 ? 193.590 34.307 -28.655 1.00 38.56 255 GLY D O 1
ATOM 9950 N N . VAL D 1 258 ? 193.569 32.067 -28.706 1.00 33.30 256 VAL D N 1
ATOM 9951 C CA . VAL D 1 258 ? 194.812 31.916 -27.951 1.00 34.33 256 VAL D CA 1
ATOM 9952 C C . VAL D 1 258 ? 195.792 31.048 -28.729 1.00 34.09 256 VAL D C 1
ATOM 9953 O O . VAL D 1 258 ? 195.410 30.370 -29.674 1.00 29.71 256 VAL D O 1
ATOM 9957 N N . ASP D 1 259 ? 197.054 31.079 -28.311 1.00 30.56 257 ASP D N 1
ATOM 9958 C CA . ASP D 1 259 ? 198.111 30.293 -28.919 1.00 32.12 257 ASP D CA 1
ATOM 9959 C C . ASP D 1 259 ? 197.758 28.815 -28.757 1.00 29.87 257 ASP D C 1
ATOM 9960 O O . ASP D 1 259 ? 197.207 28.426 -27.721 1.00 28.78 257 ASP D O 1
ATOM 9965 N N . LYS D 1 260 ? 198.070 28.021 -29.783 1.00 30.36 258 LYS D N 1
ATOM 9966 C CA A LYS D 1 260 ? 197.686 26.606 -29.918 0.50 33.31 258 LYS D CA 1
ATOM 9967 C CA B LYS D 1 260 ? 197.615 26.627 -29.776 0.50 32.32 258 LYS D CA 1
ATOM 9968 C C . LYS D 1 260 ? 198.673 25.613 -29.316 1.00 29.12 258 LYS D C 1
ATOM 9969 O O . LYS D 1 260 ? 198.421 24.405 -29.324 1.00 26.13 258 LYS D O 1
ATOM 9980 N N . GLN D 1 261 ? 199.829 26.094 -28.874 1.00 26.51 259 GLN D N 1
ATOM 9981 C CA . GLN D 1 261 ? 200.892 25.166 -28.443 1.00 27.44 259 GLN D CA 1
ATOM 9982 C C . GLN D 1 261 ? 200.504 24.354 -27.219 1.00 25.80 259 GLN D C 1
ATOM 9983 O O . GLN D 1 261 ? 200.749 23.141 -27.178 1.00 28.96 259 GLN D O 1
ATOM 9989 N N . GLU D 1 262 ? 199.924 25.030 -26.224 1.00 26.82 260 GLU D N 1
ATOM 9990 C CA . GLU D 1 262 ? 199.543 24.383 -24.962 1.00 26.45 260 GLU D CA 1
ATOM 9991 C C . GLU D 1 262 ? 198.590 23.210 -25.187 1.00 28.30 260 GLU D C 1
ATOM 9992 O O . GLU D 1 262 ? 198.790 22.142 -24.617 1.00 34.27 260 GLU D O 1
ATOM 9998 N N . ALA D 1 263 ? 197.593 23.406 -26.058 1.00 28.23 261 ALA D N 1
ATOM 9999 C CA . ALA D 1 263 ? 196.657 22.348 -26.407 1.00 31.38 261 ALA D CA 1
ATOM 10000 C C . ALA D 1 263 ? 197.354 21.185 -27.108 1.00 30.28 261 ALA D C 1
ATOM 10001 O O . ALA D 1 263 ? 197.026 20.029 -26.842 1.00 29.12 261 ALA D O 1
ATOM 10003 N N . ALA D 1 264 ? 198.306 21.497 -27.995 1.00 29.77 262 ALA D N 1
ATOM 10004 C CA . ALA D 1 264 ? 199.087 20.470 -28.688 1.00 30.87 262 ALA D CA 1
ATOM 10005 C C . ALA D 1 264 ? 199.958 19.688 -27.698 1.00 30.14 262 ALA D C 1
ATOM 10006 O O . ALA D 1 264 ? 200.042 18.461 -27.772 1.00 32.03 262 ALA D O 1
ATOM 10008 N N . LEU D 1 265 ? 200.566 20.405 -26.759 1.00 24.31 263 LEU D N 1
ATOM 10009 C CA . LEU D 1 265 ? 201.433 19.795 -25.757 1.00 27.28 263 LEU D CA 1
ATOM 10010 C C . LEU D 1 265 ? 200.644 18.969 -24.745 1.00 28.81 263 LEU D C 1
ATOM 10011 O O . LEU D 1 265 ? 201.117 17.928 -24.289 1.00 32.53 263 LEU D O 1
ATOM 10016 N N . LEU D 1 266 ? 199.439 19.421 -24.399 1.00 30.98 264 LEU D N 1
ATOM 10017 C CA . LEU D 1 266 ? 198.541 18.633 -23.528 1.00 34.26 264 LEU D CA 1
ATOM 10018 C C . LEU D 1 266 ? 198.143 17.322 -24.212 1.00 34.41 264 LEU D C 1
ATOM 10019 O O . LEU D 1 266 ? 197.988 16.289 -23.565 1.00 34.73 264 LEU D O 1
ATOM 10024 N N . ALA D 1 267 ? 198.005 17.367 -25.532 1.00 35.02 265 ALA D N 1
ATOM 10025 C CA . ALA D 1 267 ? 197.685 16.173 -26.314 1.00 35.69 265 ALA D CA 1
ATOM 10026 C C . ALA D 1 267 ? 198.896 15.261 -26.584 1.00 35.01 265 ALA D C 1
ATOM 10027 O O . ALA D 1 267 ? 198.771 14.230 -27.246 1.00 32.52 265 ALA D O 1
ATOM 10029 N N . GLY D 1 268 ? 200.068 15.644 -26.084 1.00 30.29 266 GLY D N 1
ATOM 10030 C CA . GLY D 1 268 ? 201.278 14.843 -26.248 1.00 32.97 266 GLY D CA 1
ATOM 10031 C C . GLY D 1 268 ? 201.983 14.974 -27.587 1.00 34.05 266 GLY D C 1
ATOM 10032 O O . GLY D 1 268 ? 202.784 14.108 -27.936 1.00 38.40 266 GLY D O 1
ATOM 10033 N N . GLU D 1 269 ? 201.680 16.027 -28.350 1.00 33.46 267 GLU D N 1
ATOM 10034 C CA . GLU D 1 269 ? 202.349 16.247 -29.643 1.00 36.20 267 GLU D CA 1
ATOM 10035 C C . GLU D 1 269 ? 203.817 16.602 -29.426 1.00 33.22 267 GLU D C 1
ATOM 10036 O O . GLU D 1 269 ? 204.130 17.449 -28.596 1.00 33.62 267 GLU D O 1
ATOM 10042 N N . ILE D 1 270 ? 204.713 15.927 -30.147 1.00 35.69 268 ILE D N 1
ATOM 10043 C CA . ILE D 1 270 ? 206.146 16.196 -30.024 1.00 35.57 268 ILE D CA 1
ATOM 10044 C C . ILE D 1 270 ? 206.487 17.447 -30.841 1.00 30.38 268 ILE D C 1
ATOM 10045 O O . ILE D 1 270 ? 206.209 17.493 -32.045 1.00 33.24 268 ILE D O 1
ATOM 10050 N N . PRO D 1 271 ? 207.087 18.467 -30.193 1.00 29.97 269 PRO D N 1
ATOM 10051 C CA . PRO D 1 271 ? 207.375 19.727 -30.879 1.00 33.52 269 PRO D CA 1
ATOM 10052 C C . PRO D 1 271 ? 208.655 19.687 -31.730 1.00 34.16 269 PRO D C 1
ATOM 10053 O O . PRO D 1 271 ? 209.526 20.547 -31.576 1.00 39.56 269 PRO D O 1
ATOM 10057 N N . GLU D 1 272 ? 208.732 18.724 -32.649 1.00 33.50 270 GLU D N 1
ATOM 10058 C CA . GLU D 1 272 ? 209.957 18.444 -33.401 1.00 39.48 270 GLU D CA 1
ATOM 10059 C C . GLU D 1 272 ? 209.827 18.620 -34.921 1.00 46.39 270 GLU D C 1
ATOM 10060 O O . GLU D 1 272 ? 210.713 18.181 -35.665 1.00 46.92 270 GLU D O 1
ATOM 10066 N N . ARG D 1 273 ? 208.739 19.244 -35.382 1.00 44.92 271 ARG D N 1
ATOM 10067 C CA A ARG D 1 273 ? 208.529 19.464 -36.817 0.50 47.57 271 ARG D CA 1
ATOM 10068 C CA B ARG D 1 273 ? 208.539 19.461 -36.815 0.50 47.52 271 ARG D CA 1
ATOM 10069 C C . ARG D 1 273 ? 208.587 20.952 -37.187 1.00 46.34 271 ARG D C 1
ATOM 10070 O O . ARG D 1 273 ? 208.275 21.810 -36.352 1.00 41.28 271 ARG D O 1
ATOM 10085 N N . PRO D 1 274 ? 209.008 21.278 -38.446 1.00 46.50 272 PRO D N 1
ATOM 10086 C CA . PRO D 1 274 ? 209.095 22.690 -38.888 1.00 45.83 272 PRO D CA 1
ATOM 10087 C C . PRO D 1 274 ? 207.823 23.539 -38.768 1.00 41.14 272 PRO D C 1
ATOM 10088 O O . PRO D 1 274 ? 207.915 24.763 -38.658 1.00 44.69 272 PRO D O 1
ATOM 10092 N N . ASN D 1 275 ? 206.658 22.899 -38.804 1.00 33.99 273 ASN D N 1
ATOM 10093 C CA . ASN D 1 275 ? 205.390 23.613 -38.682 1.00 36.25 273 ASN D CA 1
ATOM 10094 C C . ASN D 1 275 ? 204.927 23.809 -37.238 1.00 35.74 273 ASN D C 1
ATOM 10095 O O . ASN D 1 275 ? 203.807 24.275 -37.010 1.00 35.77 273 ASN D O 1
ATOM 10100 N N . TRP D 1 276 ? 205.761 23.437 -36.266 1.00 30.57 274 TRP D N 1
ATOM 10101 C CA . TRP D 1 276 ? 205.407 23.681 -34.869 1.00 29.70 274 TRP D CA 1
ATOM 10102 C C . TRP D 1 276 ? 205.145 25.168 -34.637 1.00 35.15 274 TRP D C 1
ATOM 10103 O O . TRP D 1 276 ? 205.927 26.020 -35.068 1.00 38.76 274 TRP D O 1
ATOM 10114 N N . GLY D 1 277 ? 204.038 25.462 -33.959 1.00 34.99 275 GLY D N 1
ATOM 10115 C CA . GLY D 1 277 ? 203.676 26.837 -33.621 1.00 32.78 275 GLY D CA 1
ATOM 10116 C C . GLY D 1 277 ? 202.937 27.581 -34.717 1.00 34.76 275 GLY D C 1
ATOM 10117 O O . GLY D 1 277 ? 202.567 28.744 -34.531 1.00 36.76 275 GLY D O 1
ATOM 10118 N N . GLU D 1 278 ? 202.716 26.931 -35.857 1.00 37.16 276 GLU D N 1
ATOM 10119 C CA . GLU D 1 278 ? 201.982 27.549 -36.973 1.00 42.85 276 GLU D CA 1
ATOM 10120 C C . GLU D 1 278 ? 200.512 27.764 -36.633 1.00 39.13 276 GLU D C 1
ATOM 10121 O O . GLU D 1 278 ? 199.907 26.942 -35.950 1.00 37.01 276 GLU D O 1
ATOM 10127 N N . GLU D 1 279 ? 199.944 28.859 -37.134 1.00 39.02 277 GLU D N 1
ATOM 10128 C CA . GLU D 1 279 ? 198.513 29.123 -36.983 1.00 41.29 277 GLU D CA 1
ATOM 10129 C C . GLU D 1 279 ? 197.745 29.099 -38.308 1.00 43.35 277 GLU D C 1
ATOM 10130 O O . GLU D 1 279 ? 198.316 29.343 -39.373 1.00 44.78 277 GLU D O 1
ATOM 10136 N N . SER D 1 280 ? 196.463 28.821 -38.233 1.00 48.67 278 SER D N 1
ATOM 10137 C CA . SER D 1 280 ? 195.656 28.731 -39.426 1.00 46.60 278 SER D CA 1
ATOM 10138 C C . SER D 1 280 ? 195.128 30.078 -39.866 1.00 43.99 278 SER D C 1
ATOM 10139 O O . SER D 1 280 ? 195.199 31.025 -39.144 1.00 40.92 278 SER D O 1
ATOM 10142 N N . GLU D 1 281 ? 194.618 30.151 -41.080 1.00 39.21 279 GLU D N 1
ATOM 10143 C CA . GLU D 1 281 ? 194.010 31.362 -41.633 1.00 40.88 279 GLU D CA 1
ATOM 10144 C C . GLU D 1 281 ? 192.988 31.974 -40.673 1.00 38.40 279 GLU D C 1
ATOM 10145 O O . GLU D 1 281 ? 192.967 33.185 -40.468 1.00 38.03 279 GLU D O 1
ATOM 10151 N N . GLN D 1 282 ? 192.163 31.120 -40.073 1.00 41.41 280 GLN D N 1
ATOM 10152 C CA . GLN D 1 282 ? 191.099 31.563 -39.179 1.00 48.01 280 GLN D CA 1
ATOM 10153 C C . GLN D 1 282 ? 191.663 32.151 -37.886 1.00 47.30 280 GLN D C 1
ATOM 10154 O O . GLN D 1 282 ? 191.087 33.073 -37.316 1.00 47.28 280 GLN D O 1
ATOM 10160 N N . GLU D 1 283 ? 192.818 31.641 -37.469 1.00 43.92 281 GLU D N 1
ATOM 10161 C CA . GLU D 1 283 ? 193.515 32.125 -36.282 1.00 41.52 281 GLU D CA 1
ATOM 10162 C C . GLU D 1 283 ? 194.290 33.430 -36.466 1.00 38.18 281 GLU D C 1
ATOM 10163 O O . GLU D 1 283 ? 194.384 34.211 -35.527 1.00 37.93 281 GLU D O 1
ATOM 10169 N N . TRP D 1 284 ? 194.833 33.675 -37.661 1.00 33.99 282 TRP D N 1
ATOM 10170 C CA . TRP D 1 284 ? 195.598 34.903 -37.923 1.00 33.72 282 TRP D CA 1
ATOM 10171 C C . TRP D 1 284 ? 194.785 36.142 -37.598 1.00 36.54 282 TRP D C 1
ATOM 10172 O O . TRP D 1 284 ? 193.577 36.171 -37.795 1.00 32.79 282 TRP D O 1
ATOM 10183 N N . GLY D 1 285 ? 195.460 37.161 -37.091 1.00 30.83 283 GLY D N 1
ATOM 10184 C CA . GLY D 1 285 ? 194.830 38.439 -36.853 1.00 36.76 283 GLY D CA 1
ATOM 10185 C C . GLY D 1 285 ? 194.638 39.203 -38.146 1.00 38.42 283 GLY D C 1
ATOM 10186 O O . GLY D 1 285 ? 195.302 38.927 -39.155 1.00 35.09 283 GLY D O 1
ATOM 10187 N N . LEU D 1 286 ? 193.719 40.155 -38.122 1.00 37.81 284 LEU D N 1
ATOM 10188 C CA . LEU D 1 286 ? 193.475 40.998 -39.282 1.00 36.79 284 LEU D CA 1
ATOM 10189 C C . LEU D 1 286 ? 194.313 42.254 -39.181 1.00 35.34 284 LEU D C 1
ATOM 10190 O O . LEU D 1 286 ? 194.295 42.940 -38.161 1.00 40.91 284 LEU D O 1
ATOM 10195 N N . LEU D 1 287 ? 195.067 42.530 -40.245 1.00 32.86 285 LEU D N 1
ATOM 10196 C CA . LEU D 1 287 ? 195.787 43.774 -40.403 1.00 36.54 285 LEU D CA 1
ATOM 10197 C C . LEU D 1 287 ? 195.037 44.653 -41.409 1.00 43.38 285 LEU D C 1
ATOM 10198 O O . LEU D 1 287 ? 194.760 44.222 -42.538 1.00 42.47 285 LEU D O 1
ATOM 10203 N N . HIS D 1 288 ? 194.701 45.866 -40.975 1.00 44.24 286 HIS D N 1
ATOM 10204 C CA . HIS D 1 288 ? 194.000 46.861 -41.790 1.00 47.43 286 HIS D CA 1
ATOM 10205 C C . HIS D 1 288 ? 194.801 48.143 -41.666 1.00 46.69 286 HIS D C 1
ATOM 10206 O O . HIS D 1 288 ? 194.636 48.887 -40.695 1.00 43.85 286 HIS D O 1
ATOM 10213 N N . THR D 1 289 ? 195.672 48.395 -42.645 1.00 45.75 287 THR D N 1
ATOM 10214 C CA . THR D 1 289 ? 196.612 49.516 -42.563 1.00 44.73 287 THR D CA 1
ATOM 10215 C C . THR D 1 289 ? 197.025 50.025 -43.956 1.00 49.57 287 THR D C 1
ATOM 10216 O O . THR D 1 289 ? 196.474 49.582 -44.970 1.00 52.75 287 THR D O 1
ATOM 10220 N N . GLU D 1 290 ? 197.962 50.968 -43.998 1.00 54.21 288 GLU D N 1
ATOM 10221 C CA . GLU D 1 290 ? 198.603 51.337 -45.259 1.00 64.30 288 GLU D CA 1
ATOM 10222 C C . GLU D 1 290 ? 200.137 51.154 -45.248 1.00 68.40 288 GLU D C 1
ATOM 10223 O O . GLU D 1 290 ? 200.820 51.473 -44.261 1.00 64.44 288 GLU D O 1
ATOM 10229 N N . ILE D 1 291 ? 200.653 50.604 -46.348 1.00 74.14 289 ILE D N 1
ATOM 10230 C CA . ILE D 1 291 ? 202.101 50.473 -46.577 1.00 77.42 289 ILE D CA 1
ATOM 10231 C C . ILE D 1 291 ? 202.484 51.074 -47.926 1.00 78.60 289 ILE D C 1
ATOM 10232 O O . ILE D 1 291 ? 201.804 50.836 -4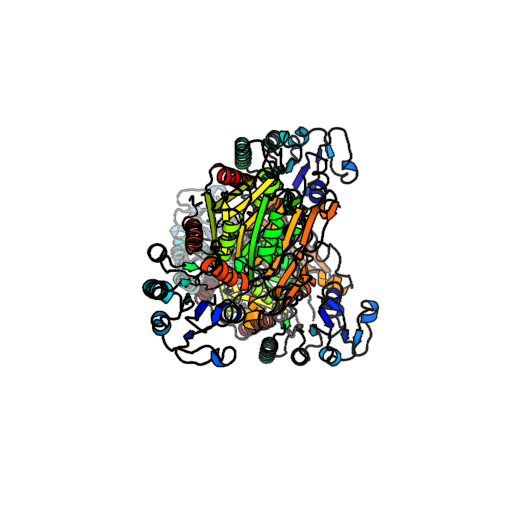8.933 1.00 77.87 289 ILE D O 1
ATOM 10237 N N . ASN D 1 292 ? 203.561 51.865 -47.917 1.00 82.03 290 ASN D N 1
ATOM 10238 C CA . ASN D 1 292 ? 204.015 52.698 -49.057 1.00 84.70 290 ASN D CA 1
ATOM 10239 C C . ASN D 1 292 ? 203.066 53.860 -49.413 1.00 84.24 290 ASN D C 1
ATOM 10240 O O . ASN D 1 292 ? 203.509 54.998 -49.591 1.00 84.23 290 ASN D O 1
ATOM 10245 N N . GLY D 1 293 ? 201.770 53.556 -49.504 1.00 82.18 291 GLY D N 1
ATOM 10246 C CA . GLY D 1 293 ? 200.722 54.539 -49.768 1.00 81.66 291 GLY D CA 1
ATOM 10247 C C . GLY D 1 293 ? 199.412 53.873 -50.158 1.00 79.97 291 GLY D C 1
ATOM 10248 O O . GLY D 1 293 ? 198.440 54.550 -50.505 1.00 80.13 291 GLY D O 1
ATOM 10249 N N . LYS D 1 294 ? 199.389 52.542 -50.096 1.00 79.66 292 LYS D N 1
ATOM 10250 C CA . LYS D 1 294 ? 198.220 51.750 -50.493 1.00 80.89 292 LYS D CA 1
ATOM 10251 C C . LYS D 1 294 ? 197.545 51.109 -49.277 1.00 79.32 292 LYS D C 1
ATOM 10252 O O . LYS D 1 294 ? 198.223 50.554 -48.407 1.00 77.63 292 LYS D O 1
ATOM 10258 N N . GLU D 1 295 ? 196.213 51.182 -49.231 1.00 77.03 293 GLU D N 1
ATOM 10259 C CA . GLU D 1 295 ? 195.436 50.597 -48.134 1.00 73.71 293 GLU D CA 1
ATOM 10260 C C . GLU D 1 295 ? 195.257 49.093 -48.308 1.00 71.17 293 GLU D C 1
ATOM 10261 O O . GLU D 1 295 ? 194.677 48.638 -49.300 1.00 70.43 293 GLU D O 1
ATOM 10267 N N . ILE D 1 296 ? 195.743 48.331 -47.331 1.00 66.07 294 ILE D N 1
ATOM 10268 C CA . ILE D 1 296 ? 195.588 46.875 -47.341 1.00 62.87 294 ILE D CA 1
ATOM 10269 C C . ILE D 1 296 ? 194.778 46.366 -46.148 1.00 57.78 294 ILE D C 1
ATOM 10270 O O . ILE D 1 296 ? 194.905 46.880 -45.036 1.00 56.38 294 ILE D O 1
ATOM 10275 N N . CYS D 1 297 ? 193.930 45.372 -46.402 1.00 52.42 295 CYS D N 1
ATOM 10276 C CA . CYS D 1 297 ? 193.116 44.762 -45.360 1.00 52.28 295 CYS D CA 1
ATOM 10277 C C . CYS D 1 297 ? 193.079 43.246 -45.532 1.00 47.97 295 CYS D C 1
ATOM 10278 O O . CYS D 1 297 ? 192.261 42.706 -46.288 1.00 50.95 295 CYS D O 1
ATOM 10281 N N . ARG D 1 298 ? 193.980 42.565 -44.831 1.00 43.21 296 ARG D N 1
ATOM 10282 C CA A ARG D 1 298 ? 194.104 41.110 -44.925 0.50 40.85 296 ARG D CA 1
ATOM 10283 C CA B ARG D 1 298 ? 194.055 41.108 -44.906 0.50 41.18 296 ARG D CA 1
ATOM 10284 C C . ARG D 1 298 ? 194.565 40.499 -43.607 1.00 37.84 296 ARG D C 1
ATOM 10285 O O . ARG D 1 298 ? 195.067 41.208 -42.726 1.00 36.69 296 ARG D O 1
ATOM 10300 N N . LYS D 1 299 ? 194.343 39.208 -43.438 1.00 36.58 297 LYS D N 1
ATOM 10301 C CA . LYS D 1 299 ? 194.952 38.428 -42.382 1.00 39.13 297 LYS D CA 1
ATOM 10302 C C . LYS D 1 299 ? 196.464 38.469 -42.475 1.00 40.94 297 LYS D C 1
ATOM 10303 O O . LYS D 1 299 ? 196.993 38.402 -43.551 1.00 45.02 297 LYS D O 1
ATOM 10309 N N . TYR D 1 300 ? 197.144 38.563 -41.349 1.00 35.05 298 TYR D N 1
ATOM 10310 C CA . TYR D 1 300 ? 198.585 38.673 -41.292 1.00 35.00 298 TYR D CA 1
ATOM 10311 C C . TYR D 1 300 ? 199.119 37.447 -40.550 1.00 39.77 298 TYR D C 1
ATOM 10312 O O . TYR D 1 300 ? 198.910 37.336 -39.343 1.00 36.16 298 TYR D O 1
ATOM 10321 N N . PRO D 1 301 ? 199.765 36.507 -41.281 1.00 38.86 299 PRO D N 1
ATOM 10322 C CA . PRO D 1 301 ? 200.305 35.257 -40.727 1.00 38.31 299 PRO D CA 1
ATOM 10323 C C . PRO D 1 301 ? 201.276 35.430 -39.557 1.00 35.80 299 PRO D C 1
ATOM 10324 O O . PRO D 1 301 ? 201.144 34.732 -38.554 1.00 40.35 299 PRO D O 1
ATOM 10328 N N . GLY D 1 302 ? 202.214 36.363 -39.675 1.00 31.41 300 GLY D N 1
ATOM 10329 C CA . GLY D 1 302 ? 203.125 36.681 -38.574 1.00 35.20 300 GLY D CA 1
ATOM 10330 C C . GLY D 1 302 ? 204.124 35.585 -38.252 1.00 39.14 300 GLY D C 1
ATOM 10331 O O . GLY D 1 302 ? 204.615 34.895 -39.150 1.00 42.30 300 GLY D O 1
ATOM 10332 N N . ILE D 1 303 ? 204.386 35.416 -36.959 1.00 36.76 301 ILE D N 1
ATOM 10333 C CA . ILE D 1 303 ? 205.453 34.558 -36.442 1.00 34.86 301 ILE D CA 1
ATOM 10334 C C . ILE D 1 303 ? 204.859 33.346 -35.720 1.00 36.57 301 ILE D C 1
ATOM 10335 O O . ILE D 1 303 ? 203.909 33.485 -34.942 1.00 38.66 301 ILE D O 1
ATOM 10340 N N . ALA D 1 304 ? 205.417 32.162 -35.968 1.00 31.50 302 ALA D N 1
ATOM 10341 C CA . ALA D 1 304 ? 204.996 30.942 -35.276 1.00 29.06 302 ALA D CA 1
ATOM 10342 C C . ALA D 1 304 ? 205.319 30.953 -33.773 1.00 31.19 302 ALA D C 1
ATOM 10343 O O . ALA D 1 304 ? 206.291 31.572 -33.336 1.00 29.88 302 ALA D O 1
ATOM 10345 N N . GLY D 1 305 ? 204.484 30.284 -32.976 1.00 29.51 303 GLY D N 1
ATOM 10346 C CA . GLY D 1 305 ? 204.728 30.187 -31.536 1.00 30.60 303 GLY D CA 1
ATOM 10347 C C . GLY D 1 305 ? 205.961 29.335 -31.300 1.00 27.64 303 GLY D C 1
ATOM 10348 O O . GLY D 1 305 ? 206.281 28.468 -32.102 1.00 25.90 303 GLY D O 1
ATOM 10349 N N . ASN D 1 306 ? 206.673 29.586 -30.212 1.00 27.20 304 ASN D N 1
ATOM 10350 C CA . ASN D 1 306 ? 207.966 28.944 -30.033 1.00 28.93 304 ASN D CA 1
ATOM 10351 C C . ASN D 1 306 ? 208.362 28.814 -28.560 1.00 26.45 304 ASN D C 1
ATOM 10352 O O . ASN D 1 306 ? 209.318 29.451 -28.126 1.00 30.71 304 ASN D O 1
ATOM 10357 N N . TYR D 1 307 ? 207.635 27.987 -27.799 1.00 26.80 305 TYR D N 1
ATOM 10358 C CA . TYR D 1 307 ? 207.978 27.724 -26.392 1.00 28.87 305 TYR D CA 1
ATOM 10359 C C . TYR D 1 307 ? 209.380 27.116 -26.211 1.00 25.67 305 TYR D C 1
ATOM 10360 O O . TYR D 1 307 ? 210.005 27.276 -25.140 1.00 30.10 305 TYR D O 1
ATOM 10369 N N . GLY D 1 308 ? 209.869 26.444 -27.257 1.00 29.73 306 GLY D N 1
ATOM 10370 C CA . GLY D 1 308 ? 211.265 26.000 -27.338 1.00 30.05 306 GLY D CA 1
ATOM 10371 C C . GLY D 1 308 ? 212.305 27.104 -27.248 1.00 33.18 306 GLY D C 1
ATOM 10372 O O . GLY D 1 308 ? 213.418 26.872 -26.768 1.00 27.95 306 GLY D O 1
ATOM 10373 N N . GLY D 1 309 ? 211.934 28.307 -27.696 1.00 25.72 307 GLY D N 1
ATOM 10374 C CA . GLY D 1 309 ? 212.799 29.495 -27.617 1.00 26.25 307 GLY D CA 1
ATOM 10375 C C . GLY D 1 309 ? 213.282 29.830 -26.216 1.00 31.27 307 GLY D C 1
ATOM 10376 O O . GLY D 1 309 ? 214.369 30.389 -26.032 1.00 28.50 307 GLY D O 1
ATOM 10377 N N . PHE D 1 310 ? 212.473 29.495 -25.221 1.00 29.74 308 PHE D N 1
ATOM 10378 C CA . PHE D 1 310 ? 212.879 29.674 -23.832 1.00 27.21 308 PHE D CA 1
ATOM 10379 C C . PHE D 1 310 ? 214.171 28.908 -23.520 1.00 30.36 308 PHE D C 1
ATOM 10380 O O . PHE D 1 310 ? 215.118 29.468 -22.948 1.00 28.35 308 PHE D O 1
ATOM 10388 N N . TYR D 1 311 ? 214.207 27.635 -23.902 1.00 25.43 309 TYR D N 1
ATOM 10389 C CA . TYR D 1 311 ? 215.375 26.796 -23.610 1.00 32.84 309 TYR D CA 1
ATOM 10390 C C . TYR D 1 311 ? 216.527 27.101 -24.547 1.00 30.25 309 TYR D C 1
ATOM 10391 O O . TYR D 1 311 ? 217.685 27.042 -24.156 1.00 28.34 309 TYR D O 1
ATOM 10400 N N . GLN D 1 312 ? 216.195 27.471 -25.774 1.00 28.66 310 GLN D N 1
ATOM 10401 C CA . GLN D 1 312 ? 217.217 27.889 -26.720 1.00 32.22 310 GLN D CA 1
ATOM 10402 C C . GLN D 1 312 ? 217.978 29.087 -26.172 1.00 29.52 310 GLN D C 1
ATOM 10403 O O . GLN D 1 312 ? 219.202 29.116 -26.240 1.00 31.23 310 GLN D O 1
ATOM 10409 N N . ASN D 1 313 ? 217.257 30.046 -25.595 1.00 26.94 311 ASN D N 1
ATOM 10410 C CA . ASN D 1 313 ? 217.900 31.209 -25.013 1.00 27.30 311 ASN D CA 1
ATOM 10411 C C . ASN D 1 313 ? 218.784 30.835 -23.822 1.00 30.74 311 ASN D C 1
ATOM 10412 O O . ASN D 1 313 ? 219.876 31.373 -23.686 1.00 31.54 311 ASN D O 1
ATOM 10417 N N . ILE D 1 314 ? 218.321 29.902 -22.989 1.00 28.47 312 ILE D N 1
ATOM 10418 C CA . ILE D 1 314 ? 219.126 29.403 -21.868 1.00 32.47 312 ILE D CA 1
ATOM 10419 C C . ILE D 1 314 ? 220.458 28.809 -22.333 1.00 31.21 312 ILE D C 1
ATOM 10420 O O . ILE D 1 314 ? 221.517 29.086 -21.756 1.00 29.31 312 ILE D O 1
ATOM 10425 N N . TYR D 1 315 ? 220.400 27.986 -23.370 1.00 28.27 313 TYR D N 1
ATOM 10426 C CA . TYR D 1 315 ? 221.616 27.429 -23.954 1.00 32.27 313 TYR D CA 1
ATOM 10427 C C . TYR D 1 315 ? 222.554 28.527 -24.486 1.00 33.91 313 TYR D C 1
ATOM 10428 O O . TYR D 1 315 ? 223.750 28.553 -24.173 1.00 30.90 313 TYR D O 1
ATOM 10437 N N . GLU D 1 316 ? 222.008 29.433 -25.284 1.00 32.92 314 GLU D N 1
ATOM 10438 C CA . GLU D 1 316 ? 222.809 30.519 -25.844 1.00 29.09 314 GLU D CA 1
ATOM 10439 C C . GLU D 1 316 ? 223.414 31.407 -24.756 1.00 34.68 314 GLU D C 1
ATOM 10440 O O . GLU D 1 316 ? 224.523 31.902 -24.918 1.00 32.76 314 GLU D O 1
ATOM 10446 N N . HIS D 1 317 ? 222.711 31.561 -23.634 1.00 31.63 315 HIS D N 1
ATOM 10447 C CA . HIS D 1 317 ? 223.223 32.329 -22.505 1.00 27.85 315 HIS D CA 1
ATOM 10448 C C . HIS D 1 317 ? 224.305 31.561 -21.753 1.00 32.90 315 HIS D C 1
ATOM 10449 O O . HIS D 1 317 ? 225.371 32.101 -21.474 1.00 31.92 315 HIS D O 1
ATOM 10456 N N . LEU D 1 318 ? 224.035 30.295 -21.447 1.00 33.33 316 LEU D N 1
ATOM 10457 C CA . LEU D 1 318 ? 224.952 29.496 -20.639 1.00 36.94 316 LEU D CA 1
ATOM 10458 C C . LEU D 1 318 ? 226.221 29.074 -21.372 1.00 40.29 316 LEU D C 1
ATOM 10459 O O . LEU D 1 318 ? 227.283 28.973 -20.764 1.00 43.10 316 LEU D O 1
ATOM 10464 N N . CYS D 1 319 ? 226.110 28.850 -22.675 1.00 35.87 317 CYS D N 1
ATOM 10465 C CA . CYS D 1 319 ? 227.222 28.322 -23.451 1.00 38.86 317 CYS D CA 1
ATOM 10466 C C . CYS D 1 319 ? 227.849 29.302 -24.450 1.00 40.30 317 CYS D C 1
ATOM 10467 O O . CYS D 1 319 ? 229.041 29.212 -24.732 1.00 41.26 317 CYS D O 1
ATOM 10470 N N . LEU D 1 320 ? 227.051 30.217 -24.990 1.00 39.86 318 LEU D N 1
ATOM 10471 C CA . LEU D 1 320 ? 227.484 31.031 -26.128 1.00 38.94 318 LEU D CA 1
ATOM 10472 C C . LEU D 1 320 ? 227.518 32.530 -25.830 1.00 39.87 318 LEU D C 1
ATOM 10473 O O . LEU D 1 320 ? 227.493 33.356 -26.747 1.00 42.96 318 LEU D O 1
ATOM 10478 N N . GLY D 1 321 ? 227.552 32.867 -24.541 1.00 40.72 319 GLY D N 1
ATOM 10479 C CA . GLY D 1 321 ? 227.713 34.246 -24.079 1.00 42.33 319 GLY D CA 1
ATOM 10480 C C . GLY D 1 321 ? 226.586 35.234 -24.354 1.00 43.59 319 GLY D C 1
ATOM 10481 O O . GLY D 1 321 ? 226.790 36.444 -24.227 1.00 44.37 319 GLY D O 1
ATOM 10482 N N . GLN D 1 322 ? 225.398 34.739 -24.711 1.00 37.09 320 GLN D N 1
ATOM 10483 C CA . GLN D 1 322 ? 224.273 35.616 -25.076 1.00 34.81 320 GLN D CA 1
ATOM 10484 C C . GLN D 1 322 ? 223.527 36.131 -23.848 1.00 34.03 320 GLN D C 1
ATOM 10485 O O . GLN D 1 322 ? 223.564 35.483 -22.808 1.00 35.17 320 GLN D O 1
ATOM 10491 N N . PRO D 1 323 ? 222.872 37.310 -23.941 1.00 32.51 321 PRO D N 1
ATOM 10492 C CA . PRO D 1 323 ? 222.110 37.731 -22.762 1.00 35.46 321 PRO D CA 1
ATOM 10493 C C . PRO D 1 323 ? 220.903 36.826 -22.449 1.00 32.51 321 PRO D C 1
ATOM 10494 O O . PRO D 1 323 ? 220.233 36.322 -23.369 1.00 37.75 321 PRO D O 1
ATOM 10498 N N . LEU D 1 324 ? 220.668 36.601 -21.156 1.00 35.14 322 LEU D N 1
ATOM 10499 C CA . LEU D 1 324 ? 219.486 35.873 -20.679 1.00 33.65 322 LEU D CA 1
ATOM 10500 C C . LEU D 1 324 ? 218.256 36.762 -20.805 1.00 32.64 322 LEU D C 1
ATOM 10501 O O . LEU D 1 324 ? 218.247 37.897 -20.314 1.00 31.11 322 LEU D O 1
ATOM 10506 N N . GLU D 1 325 ? 217.216 36.245 -21.450 1.00 30.96 323 GLU D N 1
ATOM 10507 C CA . GLU D 1 325 ? 216.007 37.033 -21.678 1.00 33.75 323 GLU D CA 1
ATOM 10508 C C . GLU D 1 325 ? 215.072 37.002 -20.471 1.00 34.37 323 GLU D C 1
ATOM 10509 O O . GLU D 1 325 ? 214.266 37.910 -20.275 1.00 35.75 323 GLU D O 1
ATOM 10515 N N . THR D 1 326 ? 215.229 35.978 -19.641 1.00 30.05 324 THR D N 1
ATOM 10516 C CA . THR D 1 326 ? 214.268 35.681 -18.581 1.00 28.35 324 THR D CA 1
ATOM 10517 C C . THR D 1 326 ? 214.893 35.741 -17.186 1.00 29.26 324 THR D C 1
ATOM 10518 O O . THR D 1 326 ? 214.678 34.850 -16.374 1.00 30.65 324 THR D O 1
ATOM 10522 N N . HIS D 1 327 ? 215.667 36.787 -16.911 1.00 33.06 325 HIS D N 1
ATOM 10523 C CA . HIS D 1 327 ? 216.187 37.015 -15.567 1.00 39.56 325 HIS D CA 1
ATOM 10524 C C . HIS D 1 327 ? 215.075 37.029 -14.533 1.00 39.22 325 HIS D C 1
ATOM 10525 O O . HIS D 1 327 ? 213.961 37.507 -14.804 1.00 36.84 325 HIS D O 1
ATOM 10532 N N . ALA D 1 328 ? 215.385 36.503 -13.350 1.00 33.89 326 ALA D N 1
ATOM 10533 C CA . ALA D 1 328 ? 214.444 36.497 -12.230 1.00 36.30 326 ALA D CA 1
ATOM 10534 C C . ALA D 1 328 ? 213.899 37.878 -11.861 1.00 39.50 326 ALA D C 1
ATOM 10535 O O . ALA D 1 328 ? 212.770 37.978 -11.395 1.00 42.59 326 ALA D O 1
ATOM 10537 N N . GLN D 1 329 ? 214.687 38.928 -12.094 1.00 38.35 327 GLN D N 1
ATOM 10538 C CA . GLN D 1 329 ? 214.264 40.308 -11.829 1.00 41.83 327 GLN D CA 1
ATOM 10539 C C . GLN D 1 329 ? 213.001 40.729 -12.605 1.00 41.92 327 GLN D C 1
ATOM 10540 O O . GLN D 1 329 ? 212.198 41.529 -12.106 1.00 43.20 327 GLN D O 1
ATOM 10546 N N . ASP D 1 330 ? 212.828 40.174 -13.804 1.00 40.76 328 ASP D N 1
ATOM 10547 C CA . ASP D 1 330 ? 211.642 40.442 -14.630 1.00 44.30 328 ASP D CA 1
ATOM 10548 C C . ASP D 1 330 ? 210.332 40.122 -13.908 1.00 46.67 328 ASP D C 1
ATOM 10549 O O . ASP D 1 330 ? 209.382 40.904 -13.985 1.00 47.58 328 ASP D O 1
ATOM 10554 N N . ILE D 1 331 ? 210.289 38.991 -13.199 1.00 43.41 329 ILE D N 1
ATOM 10555 C CA . ILE D 1 331 ? 209.080 38.618 -12.459 1.00 43.79 329 ILE D CA 1
ATOM 10556 C C . ILE D 1 331 ? 208.855 39.509 -11.226 1.00 44.77 329 ILE D C 1
ATOM 10557 O O . ILE D 1 331 ? 207.713 39.720 -10.817 1.00 40.19 329 ILE D O 1
ATOM 10562 N N . LEU D 1 332 ? 209.932 40.058 -10.660 1.00 46.07 330 LEU D N 1
ATOM 10563 C CA . LEU D 1 332 ? 209.789 40.953 -9.511 1.00 49.12 330 LEU D CA 1
ATOM 10564 C C . LEU D 1 332 ? 209.242 42.311 -9.942 1.00 48.34 330 LEU D C 1
ATOM 10565 O O . LEU D 1 332 ? 208.543 42.980 -9.175 1.00 47.69 330 LEU D O 1
ATOM 10570 N N . ASN D 1 333 ? 209.568 42.705 -11.172 1.00 47.49 331 ASN D N 1
ATOM 10571 C CA . ASN D 1 333 ? 208.978 43.881 -11.796 1.00 47.71 331 ASN D CA 1
ATOM 10572 C C . ASN D 1 333 ? 207.504 43.663 -12.150 1.00 47.39 331 ASN D C 1
ATOM 10573 O O . ASN D 1 333 ? 206.694 44.577 -11.996 1.00 48.00 331 ASN D O 1
ATOM 10578 N N . VAL D 1 334 ? 207.172 42.456 -12.621 1.00 45.08 332 VAL D N 1
ATOM 10579 C CA . VAL D 1 334 ? 205.779 42.052 -12.884 1.00 40.13 332 VAL D CA 1
ATOM 10580 C C . VAL D 1 334 ? 204.960 42.119 -11.592 1.00 39.80 332 VAL D C 1
ATOM 10581 O O . VAL D 1 334 ? 203.880 42.709 -11.570 1.00 38.59 332 VAL D O 1
ATOM 10585 N N . ILE D 1 335 ? 205.517 41.548 -10.521 1.00 38.09 333 ILE D N 1
ATOM 10586 C CA . ILE D 1 335 ? 204.868 41.466 -9.211 1.00 41.25 333 ILE D CA 1
ATOM 10587 C C . ILE D 1 335 ? 204.609 42.850 -8.622 1.00 40.54 333 ILE D C 1
ATOM 10588 O O . ILE D 1 335 ? 203.588 43.071 -7.972 1.00 42.93 333 ILE D O 1
ATOM 10593 N N . ARG D 1 336 ? 205.516 43.783 -8.898 1.00 41.18 334 ARG D N 1
ATOM 10594 C CA . ARG D 1 336 ? 205.371 45.173 -8.481 1.00 40.80 334 ARG D CA 1
ATOM 10595 C C . ARG D 1 336 ? 204.157 45.823 -9.157 1.00 44.79 334 ARG D C 1
ATOM 10596 O O . ARG D 1 336 ? 203.430 46.604 -8.537 1.00 45.22 334 ARG D O 1
ATOM 10604 N N . ILE D 1 337 ? 203.934 45.488 -10.424 1.00 41.54 335 ILE D N 1
ATOM 10605 C CA . ILE D 1 337 ? 202.738 45.937 -11.134 1.00 39.68 335 ILE D CA 1
ATOM 10606 C C . ILE D 1 337 ? 201.485 45.197 -10.648 1.00 39.14 335 ILE D C 1
ATOM 10607 O O . ILE D 1 337 ? 200.425 45.811 -10.512 1.00 44.49 335 ILE D O 1
ATOM 10612 N N . ILE D 1 338 ? 201.601 43.889 -10.405 1.00 39.85 336 ILE D N 1
ATOM 10613 C CA . ILE D 1 338 ? 200.491 43.103 -9.851 1.00 36.14 336 ILE D CA 1
ATOM 10614 C C . ILE D 1 338 ? 200.045 43.685 -8.497 1.00 39.60 336 ILE D C 1
ATOM 10615 O O . ILE D 1 338 ? 198.855 43.929 -8.279 1.00 39.48 336 ILE D O 1
ATOM 10620 N N . GLU D 1 339 ? 201.008 43.944 -7.616 1.00 40.46 337 GLU D N 1
ATOM 10621 C CA . GLU D 1 339 ? 200.712 44.479 -6.288 1.00 42.21 337 GLU D CA 1
ATOM 10622 C C . GLU D 1 339 ? 200.110 45.876 -6.359 1.00 38.83 337 GLU D C 1
ATOM 10623 O O . GLU D 1 339 ? 199.160 46.160 -5.644 1.00 47.20 337 GLU D O 1
ATOM 10629 N N . ALA D 1 340 ? 200.644 46.721 -7.240 1.00 39.29 338 ALA D N 1
ATOM 10630 C CA . ALA D 1 340 ? 200.074 48.052 -7.534 1.00 41.24 338 ALA D CA 1
ATOM 10631 C C . ALA D 1 340 ? 198.634 47.999 -8.071 1.00 42.48 338 ALA D C 1
ATOM 10632 O O . ALA D 1 340 ? 197.824 48.860 -7.750 1.00 46.25 338 ALA D O 1
ATOM 10634 N N . ALA D 1 341 ? 198.335 46.996 -8.893 1.00 41.89 339 ALA D N 1
ATOM 10635 C CA . ALA D 1 341 ? 196.980 46.773 -9.412 1.00 38.42 339 ALA D CA 1
ATOM 10636 C C . ALA D 1 341 ? 196.012 46.398 -8.282 1.00 42.41 339 ALA D C 1
ATOM 10637 O O . ALA D 1 341 ? 194.917 46.967 -8.175 1.00 38.78 339 ALA D O 1
ATOM 10639 N N . TYR D 1 342 ? 196.426 45.451 -7.441 1.00 38.95 340 TYR D N 1
ATOM 10640 C CA . TYR D 1 342 ? 195.669 45.098 -6.238 1.00 44.95 340 TYR D CA 1
ATOM 10641 C C . TYR D 1 342 ? 195.518 46.318 -5.311 1.00 45.67 340 TYR D C 1
ATOM 10642 O O . TYR D 1 342 ? 194.443 46.539 -4.760 1.00 49.01 340 TYR D O 1
ATOM 10651 N N . GLN D 1 343 ? 196.587 47.107 -5.181 1.00 45.98 341 GLN D N 1
ATOM 10652 C CA . GLN D 1 343 ? 196.605 48.343 -4.392 1.00 51.07 341 GLN D CA 1
ATOM 10653 C C . GLN D 1 343 ? 195.606 49.366 -4.939 1.00 50.77 341 GLN D C 1
ATOM 10654 O O . GLN D 1 343 ? 194.764 49.878 -4.196 1.00 54.25 341 GLN D O 1
ATOM 10660 N N . SER D 1 344 ? 195.693 49.631 -6.243 1.00 47.02 342 SER D N 1
ATOM 10661 C CA . SER D 1 344 ? 194.793 50.549 -6.947 1.00 44.22 342 SER D CA 1
ATOM 10662 C C . SER D 1 344 ? 193.318 50.202 -6.799 1.00 43.28 342 SER D C 1
ATOM 10663 O O . SER D 1 344 ? 192.484 51.084 -6.573 1.00 40.44 342 SER D O 1
ATOM 10666 N N . HIS D 1 345 ? 193.008 48.916 -6.918 1.00 42.05 343 HIS D N 1
ATOM 10667 C CA . HIS D 1 345 ? 191.655 48.421 -6.719 1.00 44.76 343 HIS D CA 1
ATOM 10668 C C . HIS D 1 345 ? 191.202 48.527 -5.254 1.00 47.07 343 HIS D C 1
ATOM 10669 O O . HIS D 1 345 ? 190.067 48.926 -4.972 1.00 49.60 343 HIS D O 1
ATOM 10676 N N . ARG D 1 346 ? 192.099 48.184 -4.335 1.00 50.32 344 ARG D N 1
ATOM 10677 C CA . ARG D 1 346 ? 191.766 48.106 -2.908 1.00 53.11 344 ARG D CA 1
ATOM 10678 C C . ARG D 1 346 ? 191.513 49.473 -2.267 1.00 53.64 344 ARG D C 1
ATOM 10679 O O . ARG D 1 346 ? 190.694 49.588 -1.351 1.00 59.50 344 ARG D O 1
ATOM 10687 N N . GLU D 1 347 ? 192.191 50.506 -2.763 1.00 51.40 345 GLU D N 1
ATOM 10688 C CA . GLU D 1 347 ? 192.097 51.844 -2.179 1.00 51.62 345 GLU D CA 1
ATOM 10689 C C . GLU D 1 347 ? 191.445 52.886 -3.060 1.00 55.03 345 GLU D C 1
ATOM 10690 O O . GLU D 1 347 ? 191.517 54.080 -2.734 1.00 53.76 345 GLU D O 1
ATOM 10696 N N . ASN D 1 348 ? 190.854 52.447 -4.176 1.00 50.96 346 ASN D N 1
ATOM 10697 C CA . ASN D 1 348 ? 190.163 53.335 -5.110 1.00 52.54 346 ASN D CA 1
ATOM 10698 C C . ASN D 1 348 ? 191.046 54.526 -5.508 1.00 52.21 346 ASN D C 1
ATOM 10699 O O . ASN D 1 348 ? 190.622 55.685 -5.453 1.00 53.49 346 ASN D O 1
ATOM 10704 N N . LYS D 1 349 ? 192.293 54.224 -5.874 1.00 50.53 347 LYS D N 1
ATOM 10705 C CA A LYS D 1 349 ? 193.283 55.249 -6.208 0.50 50.55 347 LYS D CA 1
ATOM 10706 C CA B LYS D 1 349 ? 193.262 55.256 -6.228 0.50 49.65 347 LYS D CA 1
ATOM 10707 C C . LYS D 1 349 ? 194.164 54.830 -7.382 1.00 50.25 347 LYS D C 1
ATOM 10708 O O . LYS D 1 349 ? 194.264 53.651 -7.703 1.00 47.17 347 LYS D O 1
ATOM 10719 N N . ILE D 1 350 ? 194.797 55.810 -8.018 1.00 46.34 348 ILE D N 1
ATOM 10720 C CA . ILE D 1 350 ? 195.804 55.560 -9.029 1.00 43.65 348 ILE D CA 1
ATOM 10721 C C . ILE D 1 350 ? 197.113 55.433 -8.254 1.00 48.76 348 ILE D C 1
ATOM 10722 O O . ILE D 1 350 ? 197.405 56.266 -7.390 1.00 51.62 348 ILE D O 1
ATOM 10727 N N . VAL D 1 351 ? 197.874 54.371 -8.527 1.00 47.74 349 VAL D N 1
ATOM 10728 C CA . VAL D 1 351 ? 199.112 54.104 -7.787 1.00 49.82 349 VAL D CA 1
ATOM 10729 C C . VAL D 1 351 ? 200.322 54.554 -8.595 1.00 52.18 349 VAL D C 1
ATOM 10730 O O . VAL D 1 351 ? 200.524 54.103 -9.722 1.00 51.69 349 VAL D O 1
ATOM 10734 N N . ASN D 1 352 ? 201.105 55.465 -8.018 1.00 51.92 350 ASN D N 1
ATOM 10735 C CA . ASN D 1 352 ? 202.318 55.961 -8.659 1.00 55.41 350 ASN D CA 1
ATOM 10736 C C . ASN D 1 352 ? 203.519 55.135 -8.235 1.00 56.69 350 ASN D C 1
ATOM 10737 O O . ASN D 1 352 ? 203.643 54.761 -7.065 1.00 57.84 350 ASN D O 1
ATOM 10742 N N . LEU D 1 353 ? 204.400 54.853 -9.190 1.00 58.99 351 LEU D N 1
ATOM 10743 C CA . LEU D 1 353 ? 205.555 53.990 -8.939 1.00 61.98 351 LEU D CA 1
ATOM 10744 C C . LEU D 1 353 ? 206.795 54.796 -8.552 1.00 61.93 351 LEU D C 1
ATOM 10745 O O . LEU D 1 353 ? 207.066 55.847 -9.135 1.00 64.04 351 LEU D O 1
#

InterPro domains:
  IPR000683 Gfo/Idh/MocA-like oxidoreductase, N-terminal [PF01408] (10-120)
  IPR004104 Gfo/Idh/MocA-like oxidoreductase, C-terminal [PF02894] (140-351)
  IPR036291 NAD(P)-binding domain superfamily [SSF51735] (4-198)
  IPR051317 Gfo/Idh/MocA family oxidoreductases [PTHR43708] (4-351)

Secondary structure (DSSP, 8-state):
---EEEEES--SHHIIIIIHHHHHH-TTEEEEEEE-SS--GGGTT-TTSEEES-SHHHHT-TT--EEEE-S-GGGHHHHHHHHHHTT-EEEEESS--SSHHHHHHHHHHHHHHT--EEEE-GGGGSHHHHHHHHHHHTTTTSSEEEEEEEEE-B----HHHHTHHHHHHHHHHHH--EEEEEEEEE--STT--S--EEEEEEEEETTSTTSEEEEEEESB-SSPPPSEEEEESS-EEEE------S---GGGPEEEEEEETTEEEEEEE------TTHHHHHHHHHHHH-PPPS-BTHHHHHHHHHHHHHHHHHHHTSPEE-/--EEEEES--SHHIIIIIHHHHHHSTTEEEEEEE-SS--THHHH-TTSEEES-THHHHT-TT--EEEE-S-GGGHHHHHHHHHHTT-EEEEESS--SSHHHHHHHHHHHHHTT--EEEE-GGGG-HHHHHHHHHHHTTTTSSEEEEEEEEE-B---HHHHTHHHHHHHHHHHH---SEEEEEEE--STT--S-SEEEEEEES-TT-TT-EEEEEEESB-SSPPPSEEEEESS-EEEE-S----TTT-----EEEEEEETTEEEEEEE------TTHHHHHHHHHHHH-PPPS-BHHHHHHHHHHHHHHHHHHHHTS-EE--/--EEEEES--SHHIIIIIHHHHHH-TTEEEEEEE-SS--GGGTT-TTSEEES-SHHHHT-TT--EEEE-S-GGGHHHHHHHHHHTT-EEEEESS--SSHHHHHHHHHHHHHHT--EEEE-GGGG-HHHHHHHHHHHTTTTSSEEEEEEEEE-B------HHHHTHHHHHHHHHHHH--EEEEEEEEE--STT--S--EEEEEEEEETT-TTSEEEEEEESB-SSPPPSEEEEESS-EEEE-S--SHHHHHHTT--TTSTTTT---TTTSPEEEEEETTEEEEEE---PPP-TTHHHHHHHHHHHH-PPPS-BHHHHHHHHHHHHHHHHHHHHTSPEE-/--EEEEES--SHHIIIIIHHHHHHSTTEEEEEEE-SS--THHHH-TTSEEESSTHHHHT-TT--EEEE-S-GGGHHHHHHHHHHTT-EEEEPSS--SSHHHHHHHHHHHHHHT--EEE--GGGG-HHHHHHHHHHHTTTTSSEEEEEEEEE-B------HHHHTHHHHHHHHHHHH--EEEEEEEEE--STT-SS--EEEEEEEEETT-TT-EEEEEEESB-SSPPPSEEEEESS-EEEE-S--SHHHHHHTT--S-STTTT---TTTSEEEEEEETTEEEEEEE------THHHHHHHHHHHHH-PPPSSBHHHHHHHHHHHHHHHHHHHTTSPEE-

Radius of gyration: 43.83 Å; Cα contacts (8 Å, |Δi|>4): 3056; chains: 4; bounding box: 139×80×86 Å

CATH classification: 3.40.50.720 (+1 more: 3.30.360.10)

Foldseek 3Di:
DAAAEEEEEDDDPCCVPQNVVLLPVPPSYDLAEYADQPDDVCCVPPVNHHYDNHLVVQLPDPSHAEYEAPPDQACQLVSLVSNLVSPHAYEYEPVNHPDLVSLVVSLVSCVVSVHAYFYDDQVCQFQVLQLVVVCVVVCQQPAWAEKEAEAEAADAPQCCVVVVLVLLLSCCLVFNAAQWKAKAFDDDYPPDDHTQKMWMWRAQHPRRRRHTYIYIYHNHCPPDAFRMWIHHPFWIKTFHDDNNAFWDDQVGFIWTFGADPNRTDTDGDRGGGGHSSVQVVLVCCCVPVVDDHSGGSVSSSSSVVRSVSNVCCNVVVHIGGD/DAAEEEEEDDPDCNQQQNVVLLVVDPRYDLAEYADQPDDPCCPVPVNHHYDRHLLVQLPDPVHAEYEAPPDAACQLVSLVSNLVSPHAYEYEPPRHPDPVSLVVSQVSCVVSVHHYFYDDQLCLFQVLVLVVVCVVVCQQPAWQEKEAEAEAADLLCCVVVVLSVLLSCCLVQNAAQWKAKAFDDDRPPDDHTQKMWMWRAQHPRGRRHTYIYIYHNHCPPGAFRIWIHHPFWIKTFHDDGPLVVSVVVTQIWTFGADPNRTDIDRHNGDHGCSSVQVVLVCCCPPVVDDRPGGSVSSVSSVVRSVSNVCCNVVVHIGGDD/DAAEEEEEACDLCNLFQNVLLLVQPPRYDLAEYADQPDDVCCVPPVNHHYDNHLVVQLQDPRHAEYEAPDPQACQLVSLVSNLVSPHAYEYEPVNHPDLVSLVVSLVSCVVSVHHYFYDQQCCQAQVLQQVVVCVVVCQQPAWAEKEAEAEAADQDDVAPCVVVVLNVLLSVCVVFNAAQWKAKAFDDPHPPDDHTFKMWMWRAQHPRGRRHTYIYIYHNHCPPDAFRMWIHHPFWIKTFHDTFCSSVCSSVPHRQNDPCAQADDLVRAIWTFGDDPNDTDTGGDRTDGRPSSVQVVLVCCCVPVVDDRPGGSVSSSSSVVNSVSNVCCNVVVHIGGD/DAAEEEEEADDLCCLFQNVLLQVQPRNYDLAEYADQPDDVCCVPPVNHHYDNHLVVQLPDPRHAEYEAPDDQACQLVSLVSNLVSPHAYEYEPPNHPDLVSLVVSLVSCVVSVHHYFYDQQLCQFQVLQQVVVCVVVVQQPAWQEKEAEAEAADQDDCACCRPVVLNVLLSCCVVQNAAQWKAKAWDDPHDPDDHTQKMWMWRAQHPRRRRHTYIYIYHNHCPPDDFNIWIHHPFWIKTFHDTFCSSVCSSVVNRQNDPCAQFDDLNGFIWTFGDDPHDTDTGGDRGGGGPSSVQVVLVSCVVPVVDDRPGGSVSSSSSVVNSVSNVVNNVPVHMGGD

Nearest PDB structures (foldseek):
  3fhl-assembly1_A  TM=1.003E+00  e=9.986E-74  Bacteroides fragilis NCTC 9343
  3fhl-assembly2_B  TM=9.720E-01  e=2.767E-65  Bacteroides fragilis NCTC 9343
  3e82-assembly2_E  TM=8.160E-01  e=1.694E-35  Klebsiella pneumoniae subsp. pneumoniae MGH 78578
  3e82-assembly1_A  TM=8.183E-01  e=5.055E-35  Klebsiella pneumoniae subsp. pneumoniae MGH 78578
  3e82-assembly2_D  TM=8.379E-01  e=1.258E-34  Klebsiella pneumoniae subsp. pneumoniae MGH 78578

B-factor: mean 40.58, std 13.05, range [13.48, 118.98]

Solvent-accessible surface area: 56346 Å² total; per-residue (Å²): 178,158,96,8,59,0,0,0,3,21,23,40,125,15,0,69,32,23,0,0,11,38,0,52,108,17,100,60,8,62,15,42,38,0,19,12,184,81,128,88,97,1,118,164,158,16,100,169,17,57,40,13,94,42,14,118,71,0,13,120,16,124,92,5,55,0,0,0,0,8,17,92,90,128,21,2,72,104,48,0,12,52,0,0,110,46,38,8,23,0,0,0,22,74,58,3,22,98,68,55,170,42,0,101,92,2,40,57,17,5,173,162,88,69,32,9,9,0,2,6,14,39,84,6,18,12,2,22,1,20,6,0,76,22,0,44,87,127,70,33,3,21,115,26,3,1,0,23,0,9,6,19,95,62,123,83,158,36,6,0,99,96,22,0,10,31,0,0,4,4,0,17,38,26,8,8,44,6,108,2,0,2,3,20,6,8,94,8,24,162,58,21,191,90,16,1,1,0,4,0,6,2,13,81,0,78,130,24,60,113,12,22,5,10,0,11,0,1,44,2,4,43,46,45,19,21,14,0,1,0,0,0,14,56,0,0,2,19,6,90,40,179,91,47,106,28,132,29,83,92,172,36,69,1,51,6,23,0,66,66,148,64,149,107,32,62,158,100,47,63,19,74,31,11,80,3,18,8,0,0,65,19,0,22,57,46,64,33,91,65,82,111,13,73,4,77,2,84,25,12,14,36,7,40,121,0,0,90,6,0,59,61,1,79,164,72,64,124,18,13,98,66,138,94,10,58,0,0,0,2,21,24,38,129,18,0,72,22,6,0,0,14,41,0,54,103,17,105,27,9,60,13,45,36,0,18,12,199,90,134,78,91,0,119,153,141,15,85,158,12,54,43,16,95,42,9,119,62,0,14,114,17,118,92,4,55,0,0,0,0,10,20,90,82,127,20,2,75,105,50,0,14,50,0,0,110,47,35,8,24,0,0,0,26,63,41,5,17,96,79,62,167,38,0,99,91,2,46,59,39,4,174,180,86,67,34,8,10,0,1,4,9,43,43,3,18,2,30,8,0,18,6,0,80,25,1,44,86,42,69,6,3,20,117,26,3,1,0,23,0,10,2,17,51,63,136,117,35,11,0,112,83,28,0,8,35,0,0,4,0,0,17,42,26,8,10,43,6,99,1,0,2,3,16,5,11,94,8,66,165,76,31,192,91,15,3,1,0,5,0,5,2,11,77,0,77,132,26,60,111,13,20,4,8,0,10,0,2,54,1,3,50,50,52,20,25,8,0,4,0,1,0,14,57,0,0,4,20,13,96,37,46,18,147,26,118,50,6,122,180,209,72,139,3,44,2,26,0,68,18,86,61,150,109,20,70,141,114,23,81,30,80,78,17,79,4,17,10,0,0,64,14,0,11,37,38,44,17,6,39,28,109,14,82,2,80,3,91,23,6,19,31,1,44,100,0,6,98,4,0,62,65,1,78,158,80,55,116,17,15,74,29,208,177,90,7,54,0,0,0,3,19,19,40,105,17,0,70,5,20,0,0,0,9,0,52,37,18,102,51,10,61,15,39,36,0,11,10,199,97,126,86,88,1,120,169,86,15,100,174,18,48,40,13,98,44,12,116,75,0,7,118,9,120,102,6,60,0,0,0,0,9,17,89,92,141,31,2,67,105,50,0,14,63,0,0,108,42,34,25,25,0,0,0,23,58,60,1,13,86,69,58,171,44,0,100,93,2,42,59,30,4,174,165,76,70,33,11,13,0,0,13,4,10,32,6,16,1,1,1,0,31,1,0,88,23,1,46,85,41,71,7,3,24,115,25,2,1,0,25,0,9,6,27,94,70,103,54,136,116,83,4,7,0,90,90,12,0,4,33,0,0,4,0,0,20,51,29,10,8,43,5,108,2,0,2,3,21,4,10,91,10,27,160,57,22,183,75,15,2,1,0,4,0,6,2,13,79,0,76,130,24,61,114,12,21,5,9,0,11,0,0,26,1,3,43,45,45,21,24,5,0,4,0,0,0,27,66,0,0,1,17,2,95,45,90,13,95,4,60,73,18,4,113,79,42,68,97,10,127,103,140,81,23,14,101,20,60,115,161,55,62,1,45,0,26,0,67,10,102,62,150,109,30,72,37,62,6,38,28,71,38,2,69,2,15,8,0,0,64,14,0,27,39,42,40,36,29,38,27,107,10,77,0,91,2,80,26,4,12,38,1,38,125,0,2,87,6,0,49,64,1,80,157,78,58,123,17,17,99,69,188,99,8,57,0,0,0,1,19,22,39,140,25,0,70,5,34,0,0,0,8,0,43,46,19,102,55,8,67,16,40,38,0,4,10,130,93,120,96,90,0,86,164,74,17,83,174,5,54,40,13,106,38,3,112,70,0,12,122,14,121,96,5,60,0,0,0,0,8,9,86,88,130,20,2,71,107,33,0,14,45,0,0,107,48,38,9,25,0,0,0,24,51,58,0,11,96,69,57,170,44,0,97,89,1,42,60,23,4,176,162,85,67,32,9,11,0,0,12,4,9,23,10,22,1,2,1,0,29,5,0,88,25,0,40,88,122,70,23,3,21,116,25,3,1,0,24,0,8,4,27,93,71,99,59,139,116,84,4,9,0,89,87,13,0,4,30,0,0,4,0,0,23,57,30,9,11,47,6,109,2,0,5,2,20,4,10,93,8,25,161,72,19,166,70,15,2,1,0,5,0,6,3,12,71,0,74,134,22,63,112,13,20,5,9,0,10,0,2,23,2,3,44,48,47,24,27,4,0,3,0,0,0,19,65,0,0,1,19,6,99,45,87,8,104,3,61,68,16,5,101,80,43,94,82,16,115,174,127,91,40,12,112,25,56,123,171,45,69,2,45,3,31,0,62,66,162,53,156,110,45,74,124,66,21,62,31,73,41,2,69,2,15,8,1,1,58,10,0,24,56,53,55,55,104,72,89,102,10,90,1,91,3,83,31,4,11,45,0,26,123,0,2,87,5,0,35,74,2,75,166,83,48,124,18,16,99,68

Sequence (1319 aa):
LEIIKTGLAAFGMSSGQVFHAPFISTNPHFELYKIVERSKELSKERYPQASIVRSFKELTEDPEIDLIVVNTPDNTHYEYAGMALEAGKKNVVVEKPFTSTTKQGEELIALAKKKGLMLSVYQNRRRWDADFLTVRDILAKSLLGRLVEYESSTFARYRNFGLTYNNLGSSHLIDQAIIQQLFGMPEAVFADLGILREGGKVDDYFIIHLLHPSSLAPNVKIITLKASYLMREAEPRFALHGTLGSYVKYGVPNWGEESEQEWGLLHTEINGKEICRKKYPGIAGNYGGFYQNIYEHLCLGQPLETHAQDILNVIRIIEAAYQSHRENKIVNLEIIKTGLAAFGMSSGQVFHAPFISTNPHFELYKIVERSKELSKERRYPQASIVRSFKELTEDPEIDLIVVNTPDNTHYEYAGMALEEAGKKNVVVEKPFTSTTKQGEELIALAKKKGLMLSVYQNRRWDADFLTVRDILAKSLLGRLVEYESSTFARYRNGLTYNLGSHLIDQAIIQLFGMPEAVFADLGILREGGKVDDYFIIHLLHPSSLAPNVKITLKASYLMREAEPRFALHGTLGSYVKKYGVDKQEAALLQEWGLLHTEINGKEICRKYPGIAGNYGGFYQNIYEHLCLGQPLETHAQDDILNVIRIIEAAYQSHRENKIVNLKEIIKTGLAAFGMSSGQVFHAPFISTNPHFELYKIVERSKELSKERYPQQASIVRSFKELTEDPEIDLIVVNTPDNNTHYEYAGMALEAGKKNVVVEKPFTSTTKQGEELIALAKKKGLMLSVYQNRRWDADFLTVRDILAKSLLGRLVEYESTFARYRNFIGGLTYNNLGSHLIDQAIQLFGMPEAVFADLGILREGGKVDDYFIIHLLHPSSLAPNVKIITLKASYLMREAEPRFALHGTLGSYVKYGVDKQEAALLAGEIPERPNWGEESEQEWGLLHTEINGKEICRKYPGIAGNYGGFYQNIIYEHLCLGQPLETHAQDILNVIRIIEAAYQSHRENKIVNLEIIKTGLAAFGMMSSGQVFHAPFISSTNPHFELYKIVERSKELSKERYPQQASSIVRSFKELTEDPEIDLIVVNTPDNTHYEYAGMALEAGKKNVVVEKPFTSSTTKQGEELIALAKKKKGLMLSVYQNRRWDADFLTVRDILAKSLLGRLVEYESTFARYRNFIGGLTYNNLGSHLIDQAIQLFGMPEAVFADLGILREGGKVDDYFIIHLLHPSSLAPNVKIITLKASYLMREAEPRFALHGTLGSYVKYGVDKKQEAALLAGEIPERRPNWGEESEQEWGLLHTEINGKEICRRKYPGIAGNYGGFYQNIYEHLCLGQPLETHAQDILNVIRIIEAAYQSHRENKKIVNL

Organism: Bacteroides fragilis (strain ATCC 25285 / DSM 2151 / CCUG 4856 / JCM 11019 / LMG 10263 / NCTC 9343 / Onslow / VPI 2553 / EN-2) (NCBI:txid272559)